Protein AF-0000000066215050 (afdb_homodimer)

Radius of gyration: 35.51 Å; Cα contacts (8 Å, |Δi|>4): 1648; chains: 2; bounding box: 61×111×78 Å

Sequence (846 aa):
MKIAFFNPQGNFDKKDSHLTEHPDFGGQLIYVKELAKAMGKMGNKVDIITRKIIDKKWPEFSGDFDYYPDAENVRIVRIAFGGDKFLNKERLWDFLGEYVKNIYRFYQKEGFPDFVTTHYGDGGIAGAMFKKLTHIPYSFTAHSLGAQKKDKFKNAKDAEERYRFSIRISAEKVAMKYASFIVTSTQQEKEEQYSHNEYIDVYPEIKDKIFVIPPGVNTNIFYPDDTDEYKFSKLPIIVSSRLDPKKNIEFVIESFNKYLKDGFELIIVLRKKPEEYTGYERQLIEKAKKAKGKFLVITSQKELAKLYNSAAKHRGIFALTSHYEPFGLAIIEAMACKLPVISTRNGGPVEILDNGKYGHLVSTHEEFKEAALKIKDNYEKLSEESYKRVMEKYTWERCAKEYLNLIEKENVILPEFFEKQMGMKIAFFNPQGNFDKKDSHLTEHPDFGGQLIYVKELAKAMGKMGNKVDIITRKIIDKKWPEFSGDFDYYPDAENVRIVRIAFGGDKFLNKERLWDFLGEYVKNIYRFYQKEGFPDFVTTHYGDGGIAGAMFKKLTHIPYSFTAHSLGAQKKDKFKNAKDAEERYRFSIRISAEKVAMKYASFIVTSTQQEKEEQYSHNEYIDVYPEIKDKIFVIPPGVNTNIFYPDDTDEYKFSKLPIIVSSRLDPKKNIEFVIESFNKYLKDGFELIIVLRKKPEEYTGYERQLIEKAKKAKGKFLVITSQKELAKLYNSAAKHRGIFALTSHYEPFGLAIIEAMACKLPVISTRNGGPVE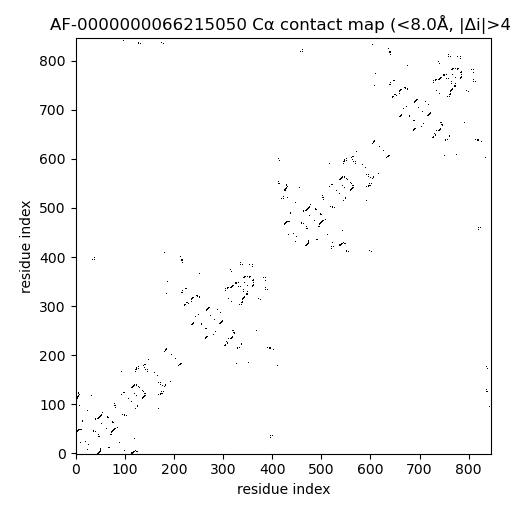ILDNGKYGHLVSTHEEFKEAALKIKDNYEKLSEESYKRVMEKYTWERCAKEYLNLIEKENVILPEFFEKQMG

Foldseek 3Di:
DEEEEQDALEQDAQVLPCAVVDPSRYPVNVQVVLLQQLLQVVPYQYEYEYAAADDPVCNRRNDQKHDHPNRPSYIYGHFYWPDHHDDDPQVCLVTLVVSLVRVVVVCVVVPDGQEYEAEALSRLLSQLVNCVVPVRAYEYERVDALVVVCVVCVVPPCCCVVRVSVSSLVSNLSSQQRHLAYEAQDPCCLPPVCCDPSNVVRCVRRNVRYDHQHAFADLVQAAADPFQPDDDPAQEEEEEDDLDVQQVVVQVLVLCLVAPVVHYAYEYEDQDDLVPDDDSSVVSVVSSVVSVHHYHHDNDSNVVSSVLNNSLVRLHEYEGEGPADAACNVQLSSLNNLHAYEYACHHNCCVLCVNAVLHHHDDHSVSVNVRSVVCVVVVVVSSVSSNVSNVVRHHSNSSSVVVVVSSVVVDDDDDPVVVVVVD/DEEEEQDALEQDAQVLPCAVVDPSRYPVNVQVVLLQQLLQVVPYQYEYEYAAADDPVCNRRNDQKHDHPNRPSYIYGHFYWPDHHDDDPQVCLVTLVVSLVRVVVVCVVVPDGQEYEAEALSRLLSQLVNCVVPVRAYEYERVDALLVVCVVCVPPPCCCVVRVSVSSLVSNLSSQQRHLAYEAQDPCCLPPVCCDPSNVVRCVRRNVRYDHQHAFADLVQAAADPFQPDDDPAQEEEEEDDLDVQQVVVQVLVLCLVAPVVHYAYEYEAQDDLVVDDDSSVVVVVSSVVSVHHYHHDNDSNVVNSVLNNSLVRLHEYEGEGPADAACNVQLSSLNNLHAYEYACHHNCCVLCVNAVLHHHDDHSVSVNVRSVVCVVVVNVSSVSSNVSNVVRHHSNSSSVVVVVSSVVVDDDDDPVVVVVVD

Structure (mmCIF, N/CA/C/O backbone):
data_AF-0000000066215050-model_v1
#
loop_
_entity.id
_entity.type
_entity.pdbx_description
1 polymer 'Probable sucrose-phosphate synthase'
#
loop_
_atom_site.group_PDB
_atom_site.id
_atom_site.type_symbol
_atom_site.label_atom_id
_atom_site.label_alt_id
_atom_site.label_comp_id
_atom_site.label_asym_id
_atom_site.label_entity_id
_atom_site.label_seq_id
_atom_site.pdbx_PDB_ins_code
_atom_site.Cartn_x
_atom_site.Cartn_y
_atom_site.Cartn_z
_atom_site.occupancy
_atom_site.B_iso_or_equiv
_atom_site.auth_seq_id
_atom_site.auth_comp_id
_atom_site.auth_asym_id
_atom_site.auth_atom_id
_atom_site.pdbx_PDB_model_num
ATOM 1 N N . MET A 1 1 ? -10.68 3.768 16.203 1 93.38 1 MET A N 1
ATOM 2 C CA . MET A 1 1 ? -9.305 3.324 15.977 1 93.38 1 MET A CA 1
ATOM 3 C C . MET A 1 1 ? -8.359 3.957 16.984 1 93.38 1 MET A C 1
ATOM 5 O O . MET A 1 1 ? -8.68 4.977 17.594 1 93.38 1 MET A O 1
ATOM 9 N N . LYS A 1 2 ? -7.266 3.398 17.328 1 96.62 2 LYS A N 1
ATOM 10 C CA . LYS A 1 2 ? -6.129 3.969 18.047 1 96.62 2 LYS A CA 1
ATOM 11 C C . LYS A 1 2 ? -5.066 4.484 17.078 1 96.62 2 LYS A C 1
ATOM 13 O O . LYS A 1 2 ? -4.566 3.732 16.25 1 96.62 2 LYS A O 1
ATOM 18 N N . ILE A 1 3 ? -4.738 5.758 17.141 1 98.38 3 ILE A N 1
ATOM 19 C CA . ILE A 1 3 ? -3.801 6.387 16.219 1 98.38 3 ILE A CA 1
ATOM 20 C C . ILE A 1 3 ? -2.654 7.02 17 1 98.38 3 ILE A C 1
ATOM 22 O O . ILE A 1 3 ? -2.881 7.727 17.984 1 98.38 3 ILE A O 1
ATOM 26 N N . ALA A 1 4 ? -1.43 6.758 16.656 1 98.75 4 ALA A N 1
ATOM 27 C CA . ALA A 1 4 ? -0.26 7.359 17.297 1 98.75 4 ALA A CA 1
ATOM 28 C C . ALA A 1 4 ? 0.351 8.438 16.406 1 98.75 4 ALA A C 1
ATOM 30 O O . ALA A 1 4 ? 0.521 8.242 15.203 1 98.75 4 ALA A O 1
ATOM 31 N N . PHE A 1 5 ? 0.612 9.586 16.984 1 98.69 5 PHE A N 1
ATOM 32 C CA . PHE A 1 5 ? 1.313 10.672 16.312 1 98.69 5 PHE A CA 1
ATOM 33 C C . PHE A 1 5 ? 2.787 10.688 16.703 1 98.69 5 PHE A C 1
ATOM 35 O O . PHE A 1 5 ? 3.129 11.023 17.828 1 98.69 5 PHE A O 1
ATOM 42 N N . PHE A 1 6 ? 3.648 10.344 15.781 1 98.69 6 PHE A N 1
ATOM 43 C CA . PHE A 1 6 ? 5.078 10.391 16.062 1 98.69 6 PHE A CA 1
ATOM 44 C C . PHE A 1 6 ? 5.629 11.789 15.812 1 98.69 6 PHE A C 1
ATOM 46 O O . PHE A 1 6 ? 5.66 12.258 14.672 1 98.69 6 PHE A O 1
ATOM 53 N N . ASN A 1 7 ? 6.008 12.422 16.812 1 96.81 7 ASN A N 1
ATOM 54 C CA . ASN A 1 7 ? 6.621 13.742 16.781 1 96.81 7 ASN A CA 1
ATOM 55 C C . ASN A 1 7 ? 7.727 13.867 17.828 1 96.81 7 ASN A C 1
ATOM 57 O O . ASN A 1 7 ? 7.586 14.602 18.797 1 96.81 7 ASN A O 1
ATOM 61 N N . PRO A 1 8 ? 8.898 13.312 17.562 1 96 8 PRO A N 1
ATOM 62 C CA . PRO A 1 8 ? 9.961 13.258 18.562 1 96 8 PRO A CA 1
ATOM 63 C C . PRO A 1 8 ? 10.445 14.641 18.984 1 96 8 PRO A C 1
ATOM 65 O O . PRO A 1 8 ? 10.922 14.812 20.109 1 96 8 PRO A O 1
ATOM 68 N N . GLN A 1 9 ? 10.352 15.609 18.141 1 88.81 9 GLN A N 1
ATOM 69 C CA . GLN A 1 9 ? 10.883 16.938 18.453 1 88.81 9 GLN A CA 1
ATOM 70 C C . GLN A 1 9 ? 9.797 17.828 19.047 1 88.81 9 GLN A C 1
ATOM 72 O O . GLN A 1 9 ? 10.055 19 19.344 1 88.81 9 GLN A O 1
ATOM 77 N N . GLY A 1 10 ? 8.672 17.281 19.297 1 80.62 10 GLY A N 1
ATOM 78 C CA . GLY A 1 10 ? 7.578 18.125 19.766 1 80.62 10 GLY A CA 1
ATOM 79 C C . GLY A 1 10 ? 7.496 18.234 21.266 1 80.62 10 GLY A C 1
ATOM 80 O O . GLY A 1 10 ? 7.637 17.219 21.969 1 80.62 10 GLY A O 1
ATOM 81 N N . ASN A 1 11 ? 7.488 19.406 21.797 1 85.12 11 ASN A N 1
ATOM 82 C CA . ASN A 1 11 ? 7.266 19.609 23.219 1 85.12 11 ASN A CA 1
ATOM 83 C C . ASN A 1 11 ? 5.824 20.016 23.516 1 85.12 11 ASN A C 1
ATOM 85 O O . ASN A 1 11 ? 5.477 21.203 23.438 1 85.12 11 ASN A O 1
ATOM 89 N N . PHE A 1 12 ? 5.051 19 23.812 1 91.25 12 PHE A N 1
ATOM 90 C CA . PHE A 1 12 ? 3.623 19.172 24.062 1 91.25 12 PHE A CA 1
ATOM 91 C C . PHE A 1 12 ? 3.326 19.156 25.562 1 91.25 12 PHE A C 1
ATOM 93 O O . PHE A 1 12 ? 3.918 18.391 26.312 1 91.25 12 PHE A O 1
ATOM 100 N N . ASP A 1 13 ? 2.457 20.031 26.016 1 91.5 13 ASP A N 1
ATOM 101 C CA . ASP A 1 13 ? 1.934 19.969 27.375 1 91.5 13 ASP A CA 1
ATOM 102 C C . ASP A 1 13 ? 0.547 20.594 27.453 1 91.5 13 ASP A C 1
ATOM 104 O O . ASP A 1 13 ? 0.124 21.312 26.547 1 91.5 13 ASP A O 1
ATOM 108 N N . LYS A 1 14 ? -0.17 20.359 28.5 1 91 14 LYS A N 1
ATOM 109 C CA . LYS A 1 14 ? -1.57 20.734 28.672 1 91 14 LYS A CA 1
ATOM 110 C C . LYS A 1 14 ? -1.746 22.25 28.594 1 91 14 LYS A C 1
ATOM 112 O O . LYS A 1 14 ? -2.812 22.734 28.219 1 91 14 LYS A O 1
ATOM 117 N N . LYS A 1 15 ? -0.665 22.984 28.828 1 85.81 15 LYS A N 1
ATOM 118 C CA . LYS A 1 15 ? -0.782 24.438 28.891 1 85.81 15 LYS A CA 1
ATOM 119 C C . LYS A 1 15 ? -0.188 25.094 27.641 1 85.81 15 LYS A C 1
ATOM 121 O O . LYS A 1 15 ? -0.146 26.328 27.547 1 85.81 15 LYS A O 1
ATOM 126 N N . ASP A 1 16 ? 0.314 24.266 26.719 1 82.94 16 ASP A N 1
ATOM 127 C CA . ASP A 1 16 ? 0.992 24.781 25.531 1 82.94 16 ASP A CA 1
ATOM 128 C C . ASP A 1 16 ? 2.164 25.672 25.906 1 82.94 16 ASP A C 1
ATOM 130 O O . ASP A 1 16 ? 2.305 26.781 25.375 1 82.94 16 ASP A O 1
ATOM 134 N N . SER A 1 17 ? 2.869 25.203 26.844 1 82.44 17 SER A N 1
ATOM 135 C CA . SER A 1 17 ? 3.986 25.984 27.359 1 82.44 17 SER A CA 1
ATOM 136 C C . SER A 1 17 ? 5.023 26.25 26.266 1 82.44 17 SER A C 1
ATOM 138 O O . SER A 1 17 ? 5.324 25.344 25.469 1 82.44 17 SER A O 1
ATOM 140 N N . HIS A 1 18 ? 5.477 27.453 26.078 1 75.25 18 HIS A N 1
ATOM 141 C CA . HIS A 1 18 ? 6.59 27.891 25.25 1 75.25 18 HIS A CA 1
ATOM 142 C C . HIS A 1 18 ? 6.219 27.859 23.766 1 75.25 18 HIS A C 1
ATOM 144 O O . HIS A 1 18 ? 7.094 27.891 22.906 1 75.25 18 HIS A O 1
ATOM 150 N N . LEU A 1 19 ? 4.973 27.703 23.531 1 72.12 19 LEU A N 1
ATOM 151 C CA . LEU A 1 19 ? 4.539 27.672 22.141 1 72.12 19 LEU A CA 1
ATOM 152 C C . LEU A 1 19 ? 4.922 28.969 21.422 1 72.12 19 LEU A C 1
ATOM 154 O O . LEU A 1 19 ? 4.688 30.062 21.938 1 72.12 19 LEU A O 1
ATOM 158 N N . THR A 1 20 ? 5.543 28.906 20.297 1 61.69 20 THR A N 1
ATOM 159 C CA . THR A 1 20 ? 5.969 29.984 19.406 1 61.69 20 THR A CA 1
ATOM 160 C C . THR A 1 20 ? 7.094 30.797 20.047 1 61.69 20 THR A C 1
ATOM 162 O O . THR A 1 20 ? 7.43 31.891 19.578 1 61.69 20 THR A O 1
ATOM 165 N N . GLU A 1 21 ? 7.559 30.297 21.203 1 63.91 21 GLU A N 1
ATOM 166 C CA . GLU A 1 21 ? 8.633 31.016 21.875 1 63.91 21 GLU A CA 1
ATOM 167 C C . GLU A 1 21 ? 10 30.406 21.547 1 63.91 21 GLU A C 1
ATOM 169 O O . GLU A 1 21 ? 11.031 31.016 21.812 1 63.91 21 GLU A O 1
ATOM 174 N N . HIS A 1 22 ? 9.891 29.234 21.031 1 64.19 22 HIS A N 1
ATOM 175 C CA . HIS A 1 22 ? 11.102 28.5 20.688 1 64.19 22 HIS A CA 1
ATOM 176 C C . HIS A 1 22 ? 11.062 28.047 19.234 1 64.19 22 HIS A C 1
ATOM 178 O O . HIS A 1 22 ? 10 27.672 18.719 1 64.19 22 HIS A O 1
ATOM 184 N N . PRO A 1 23 ? 12.164 28.172 18.609 1 62.16 23 PRO A N 1
ATOM 185 C CA . PRO A 1 23 ? 12.203 27.781 17.188 1 62.16 23 PRO A CA 1
ATOM 186 C C . PRO A 1 23 ? 11.688 26.359 16.969 1 62.16 23 PRO A C 1
ATOM 188 O O . PRO A 1 23 ? 11.156 26.062 15.891 1 62.16 23 PRO A O 1
ATOM 191 N N . ASP A 1 24 ? 11.852 25.562 17.984 1 65.5 24 ASP A N 1
ATOM 192 C CA . ASP A 1 24 ? 11.453 24.172 17.828 1 65.5 24 ASP A CA 1
ATOM 193 C C . ASP A 1 24 ? 9.984 23.969 18.219 1 65.5 24 ASP A C 1
ATOM 195 O O . ASP A 1 24 ? 9.453 22.859 18.109 1 65.5 24 ASP A O 1
ATOM 199 N N . PHE A 1 25 ? 9.336 25.062 18.688 1 65.31 25 PHE A N 1
ATOM 200 C CA . PHE A 1 25 ? 7.965 24.969 19.172 1 65.31 25 PHE A CA 1
ATOM 201 C C . PHE A 1 25 ? 7.027 25.781 18.281 1 65.31 25 PHE A C 1
ATOM 203 O O . PHE A 1 25 ? 6.211 26.562 18.797 1 65.31 25 PHE A O 1
ATOM 210 N N . GLY A 1 26 ? 7.176 25.562 16.969 1 67.44 26 GLY A N 1
ATOM 211 C CA . GLY A 1 26 ? 6.465 26.422 16.031 1 67.44 26 GLY A CA 1
ATOM 212 C C . GLY A 1 26 ? 5.113 25.875 15.625 1 67.44 26 GLY A C 1
ATOM 213 O O . GLY A 1 26 ? 4.438 25.219 16.422 1 67.44 26 GLY A O 1
ATOM 214 N N . GLY A 1 27 ? 4.621 26.234 14.477 1 73.19 27 GLY A N 1
ATOM 215 C CA . GLY A 1 27 ? 3.312 25.984 13.898 1 73.19 27 GLY A CA 1
ATOM 216 C C . GLY A 1 27 ? 2.994 24.5 13.758 1 73.19 27 GLY A C 1
ATOM 217 O O . GLY A 1 27 ? 1.829 24.109 13.812 1 73.19 27 GLY A O 1
ATOM 218 N N . GLN A 1 28 ? 4.086 23.719 13.734 1 80.94 28 GLN A N 1
ATOM 219 C CA . GLN A 1 28 ? 3.846 22.281 13.555 1 80.94 28 GLN A CA 1
ATOM 220 C C . GLN A 1 28 ? 3.219 21.672 14.805 1 80.94 28 GLN A C 1
ATOM 222 O O . GLN A 1 28 ? 2.402 20.75 14.711 1 80.94 28 GLN A O 1
ATOM 227 N N . LEU A 1 29 ? 3.535 22.188 15.977 1 86.88 29 LEU A N 1
ATOM 228 C CA . LEU A 1 29 ? 2.945 21.688 17.203 1 86.88 29 LEU A CA 1
ATOM 229 C C . LEU A 1 29 ? 1.451 21.984 17.266 1 86.88 29 LEU A C 1
ATOM 231 O O . LEU A 1 29 ? 0.666 21.156 17.734 1 86.88 29 LEU A O 1
ATOM 235 N N . ILE A 1 30 ? 1.147 23.141 16.75 1 84.38 30 ILE A N 1
ATOM 236 C CA . ILE A 1 30 ? -0.266 23.5 16.688 1 84.38 30 ILE A CA 1
ATOM 237 C C . ILE A 1 30 ? -0.99 22.547 15.734 1 84.38 30 ILE A C 1
ATOM 239 O O . ILE A 1 30 ? -2.07 22.047 16.047 1 84.38 30 ILE A O 1
ATOM 243 N N . TYR A 1 31 ? -0.348 22.297 14.641 1 90.94 31 TYR A N 1
ATOM 244 C CA . TYR A 1 31 ? -0.921 21.391 13.656 1 90.94 31 TYR A CA 1
ATOM 245 C C . TYR A 1 31 ? -1.188 20.016 14.273 1 90.94 31 TYR A C 1
ATOM 247 O O . TYR A 1 31 ? -2.307 19.5 14.203 1 90.94 31 TYR A O 1
ATOM 255 N N . VAL A 1 32 ? -0.197 19.453 14.906 1 94.94 32 VAL A N 1
ATOM 256 C CA . VAL A 1 32 ? -0.277 18.109 15.461 1 94.94 32 VAL A CA 1
ATOM 257 C C . VAL A 1 32 ? -1.329 18.062 16.562 1 94.94 32 VAL A C 1
ATOM 259 O O . VAL A 1 32 ? -2.18 17.172 16.594 1 94.94 32 VAL A O 1
ATOM 262 N N . LYS A 1 33 ? -1.292 19.078 17.406 1 93.38 33 LYS A N 1
ATOM 263 C CA . LYS A 1 33 ? -2.23 19.156 18.516 1 93.38 33 LYS A CA 1
ATOM 264 C C . LYS A 1 33 ? -3.67 19.234 18.016 1 93.38 33 LYS A C 1
ATOM 266 O O . LYS A 1 33 ? -4.527 18.469 18.438 1 93.38 33 LYS A O 1
ATOM 271 N N . GLU A 1 34 ? -3.867 20.125 17.109 1 93.69 34 GLU A N 1
ATOM 272 C CA . GLU A 1 34 ? -5.234 20.391 16.672 1 93.69 34 GLU A CA 1
ATOM 273 C C . GLU A 1 34 ? -5.781 19.234 15.844 1 93.69 34 GLU A C 1
ATOM 275 O O . GLU A 1 34 ? -6.961 18.891 15.938 1 93.69 34 GLU A O 1
ATOM 280 N N . LEU A 1 35 ? -4.93 18.656 15.062 1 96.56 35 LEU A N 1
ATOM 281 C CA . LEU A 1 35 ? -5.348 17.484 14.312 1 96.56 35 LEU A CA 1
ATOM 282 C C . LEU A 1 35 ? -5.699 16.328 15.25 1 96.56 35 LEU A C 1
ATOM 284 O O . LEU A 1 35 ? -6.73 15.68 15.078 1 96.56 35 LEU A O 1
ATOM 288 N N . ALA A 1 36 ? -4.852 16.109 16.25 1 97.81 36 ALA A N 1
ATOM 289 C CA . ALA A 1 36 ? -5.098 15.062 17.234 1 97.81 36 ALA A CA 1
ATOM 290 C C . ALA A 1 36 ? -6.426 15.289 17.953 1 97.81 36 ALA A C 1
ATOM 292 O O . ALA A 1 36 ? -7.227 14.359 18.094 1 97.81 36 ALA A O 1
ATOM 293 N N . LYS A 1 37 ? -6.629 16.516 18.328 1 96.69 37 LYS A N 1
ATOM 294 C CA . LYS A 1 37 ? -7.863 16.844 19.031 1 96.69 37 LYS A CA 1
ATOM 295 C C . LYS A 1 37 ? -9.086 16.609 18.141 1 96.69 37 LYS A C 1
ATOM 297 O O . LYS A 1 37 ? -10.094 16.062 18.609 1 96.69 37 LYS A O 1
ATOM 302 N N . ALA A 1 38 ? -9 17.047 16.922 1 97.31 38 ALA A N 1
ATOM 303 C CA . ALA A 1 38 ? -10.109 16.859 15.992 1 97.31 38 ALA A CA 1
ATOM 304 C C . ALA A 1 38 ? -10.414 15.383 15.781 1 97.31 38 ALA A C 1
ATOM 306 O O . ALA A 1 38 ? -11.578 14.977 15.781 1 97.31 38 ALA A O 1
ATOM 307 N N . MET A 1 39 ? -9.375 14.555 15.648 1 97.81 39 MET A N 1
ATOM 308 C CA . MET A 1 39 ? -9.57 13.109 15.492 1 97.81 39 MET A CA 1
ATOM 309 C C . MET A 1 39 ? -10.172 12.508 16.75 1 97.81 39 MET A C 1
ATOM 311 O O . MET A 1 39 ? -11.031 11.625 16.672 1 97.81 39 MET A O 1
ATOM 315 N N . GLY A 1 40 ? -9.688 13 17.891 1 98 40 GLY A N 1
ATOM 316 C CA . GLY A 1 40 ? -10.242 12.562 19.156 1 98 40 GLY A CA 1
ATOM 317 C C . GLY A 1 40 ? -11.727 12.844 19.297 1 98 40 GLY A C 1
ATOM 318 O O . GLY A 1 40 ? -12.484 12 19.766 1 98 40 GLY A O 1
ATOM 319 N N . LYS A 1 41 ? -12.125 13.969 18.875 1 96.19 41 LYS A N 1
ATOM 320 C CA . LYS A 1 41 ? -13.531 14.367 18.922 1 96.19 41 LYS A CA 1
ATOM 321 C C . LYS A 1 41 ? -14.391 13.469 18.047 1 96.19 41 LYS A C 1
ATOM 323 O O . LYS A 1 41 ? -15.594 13.312 18.297 1 96.19 41 LYS A O 1
ATOM 328 N N . MET A 1 42 ? -13.789 12.906 17.109 1 96.62 42 MET A N 1
ATOM 329 C CA . MET A 1 42 ? -14.508 12.031 16.203 1 96.62 42 MET A CA 1
ATOM 330 C C . MET A 1 42 ? -14.508 10.594 16.703 1 96.62 42 MET A C 1
ATOM 332 O O . MET A 1 42 ? -14.883 9.672 15.977 1 96.62 42 MET A O 1
ATOM 336 N N . GLY A 1 43 ? -13.953 10.359 17.844 1 96.75 43 GLY A N 1
ATOM 337 C CA . GLY A 1 43 ? -14.125 9.078 18.5 1 96.75 43 GLY A CA 1
ATOM 338 C C . GLY A 1 43 ? -12.875 8.219 18.469 1 96.75 43 GLY A C 1
ATOM 339 O O . GLY A 1 43 ? -12.891 7.078 18.938 1 96.75 43 GLY A O 1
ATOM 340 N N . ASN A 1 44 ? -11.773 8.711 17.938 1 97.62 44 ASN A N 1
ATOM 341 C CA . ASN A 1 44 ? -10.531 7.945 17.891 1 97.62 44 ASN A CA 1
ATOM 342 C C . ASN A 1 44 ? -9.68 8.18 19.141 1 97.62 44 ASN A C 1
ATOM 344 O O . ASN A 1 44 ? -9.711 9.266 19.719 1 97.62 44 ASN A O 1
ATOM 348 N N . LYS A 1 45 ? -9.016 7.172 19.578 1 98.12 45 LYS A N 1
ATOM 349 C CA . LYS A 1 45 ? -8 7.332 20.625 1 98.12 45 LYS A CA 1
ATOM 350 C C . LYS A 1 45 ? -6.656 7.734 20.031 1 98.12 45 LYS A C 1
ATOM 352 O O . LYS A 1 45 ? -6.109 7.027 19.188 1 98.12 45 LYS A O 1
ATOM 357 N N . VAL A 1 46 ? -6.172 8.883 20.5 1 98.56 46 VAL A N 1
ATOM 358 C CA . VAL A 1 46 ? -4.969 9.414 19.859 1 98.56 46 VAL A CA 1
ATOM 359 C C . VAL A 1 46 ? -3.855 9.555 20.906 1 98.56 46 VAL A C 1
ATOM 361 O O . VAL A 1 46 ? -4.07 10.109 21.984 1 98.56 46 VAL A O 1
ATOM 364 N N . ASP A 1 47 ? -2.654 9.016 20.656 1 98.69 47 ASP A N 1
ATOM 365 C CA . ASP A 1 47 ? -1.435 9.219 21.422 1 98.69 47 ASP A CA 1
ATOM 366 C C . ASP A 1 47 ? -0.463 10.133 20.688 1 98.69 47 ASP A C 1
ATOM 368 O O . ASP A 1 47 ? -0.019 9.812 19.578 1 98.69 47 ASP A O 1
ATOM 372 N N . ILE A 1 48 ? -0.179 11.273 21.234 1 98.44 48 ILE A N 1
ATOM 373 C CA . ILE A 1 48 ? 0.94 12.07 20.734 1 98.44 48 ILE A CA 1
ATOM 374 C C . ILE A 1 48 ? 2.234 11.602 21.406 1 98.44 48 ILE A C 1
ATOM 376 O O . ILE A 1 48 ? 2.432 11.805 22.609 1 98.44 48 ILE A O 1
ATOM 380 N N . ILE A 1 49 ? 3.104 10.992 20.641 1 98.5 49 ILE A N 1
ATOM 381 C CA . ILE A 1 49 ? 4.328 10.398 21.172 1 98.5 49 ILE A CA 1
ATOM 382 C C . ILE A 1 49 ? 5.496 11.367 20.969 1 98.5 49 ILE A C 1
ATOM 384 O O . ILE A 1 49 ? 5.895 11.633 19.828 1 98.5 49 ILE A O 1
ATOM 388 N N . THR A 1 50 ? 6.02 11.828 22.016 1 97 50 THR A N 1
ATOM 389 C CA . THR A 1 50 ? 7.094 12.82 21.984 1 97 50 THR A CA 1
ATOM 390 C C . THR A 1 50 ? 8.188 12.453 22.984 1 97 50 THR A C 1
ATOM 392 O O . THR A 1 50 ? 8.289 11.312 23.422 1 97 50 THR A O 1
ATOM 395 N N . ARG A 1 51 ? 9.117 13.43 23.266 1 96.38 51 ARG A N 1
ATOM 396 C CA . ARG A 1 51 ? 10.305 13.117 24.062 1 96.38 51 ARG A CA 1
ATOM 397 C C . ARG A 1 51 ? 10.109 13.555 25.516 1 96.38 51 ARG A C 1
ATOM 399 O O . ARG A 1 51 ? 9.594 14.641 25.781 1 96.38 51 ARG A O 1
ATOM 406 N N . LYS A 1 52 ? 10.531 12.695 26.359 1 96.81 52 LYS A N 1
ATOM 407 C CA . LYS A 1 52 ? 10.625 13.047 27.781 1 96.81 52 LYS A CA 1
ATOM 408 C C . LYS A 1 52 ? 11.867 13.891 28.047 1 96.81 52 LYS A C 1
ATOM 410 O O . LYS A 1 52 ? 12.969 13.539 27.625 1 96.81 52 LYS A O 1
ATOM 415 N N . ILE A 1 53 ? 11.656 14.969 28.688 1 95.12 53 ILE A N 1
ATOM 416 C CA . ILE A 1 53 ? 12.758 15.867 29.016 1 95.12 53 ILE A CA 1
ATOM 417 C C . ILE A 1 53 ? 12.789 16.125 30.531 1 95.12 53 ILE A C 1
ATOM 419 O O . ILE A 1 53 ? 11.797 16.562 31.109 1 95.12 53 ILE A O 1
ATOM 423 N N . ILE A 1 54 ? 13.859 15.719 31.141 1 95.94 54 ILE A N 1
ATOM 424 C CA . ILE A 1 54 ? 14.086 16.031 32.531 1 95.94 54 ILE A CA 1
ATOM 425 C C . ILE A 1 54 ? 15.164 17.109 32.656 1 95.94 54 ILE A C 1
ATOM 427 O O . ILE A 1 54 ? 16.359 16.812 32.688 1 95.94 54 ILE A O 1
ATOM 431 N N . ASP A 1 55 ? 14.68 18.297 32.594 1 92.56 55 ASP A N 1
ATOM 432 C CA . ASP A 1 55 ? 15.5 19.5 32.594 1 92.56 55 ASP A CA 1
ATOM 433 C C . ASP A 1 55 ? 14.867 20.609 33.438 1 92.56 55 ASP A C 1
ATOM 435 O O . ASP A 1 55 ? 13.672 20.859 33.344 1 92.56 55 ASP A O 1
ATOM 439 N N . LYS A 1 56 ? 15.641 21.281 34.344 1 92.31 56 LYS A N 1
ATOM 440 C CA . LYS A 1 56 ? 15.141 22.328 35.219 1 92.31 56 LYS A CA 1
ATOM 441 C C . LYS A 1 56 ? 14.531 23.484 34.438 1 92.31 56 LYS A C 1
ATOM 443 O O . LYS A 1 56 ? 13.609 24.156 34.906 1 92.31 56 LYS A O 1
ATOM 448 N N . LYS A 1 57 ? 14.984 23.641 33.25 1 89.88 57 LYS A N 1
ATOM 449 C CA . LYS A 1 57 ? 14.516 24.734 32.438 1 89.88 57 LYS A CA 1
ATOM 450 C C . LYS A 1 57 ? 13.18 24.391 31.766 1 89.88 57 LYS A C 1
ATOM 452 O O . LYS A 1 57 ? 12.453 25.281 31.312 1 89.88 57 LYS A O 1
ATOM 457 N N . TRP A 1 58 ? 12.844 23.094 31.703 1 90.94 58 TRP A N 1
ATOM 458 C CA . TRP A 1 58 ? 11.648 22.625 31.016 1 90.94 58 TRP A CA 1
ATOM 459 C C . TRP A 1 58 ? 10.891 21.609 31.859 1 90.94 58 TRP A C 1
ATOM 461 O O . TRP A 1 58 ? 10.672 20.469 31.422 1 90.94 58 TRP A O 1
ATOM 471 N N . PRO A 1 59 ? 10.477 22.016 32.969 1 92.88 59 PRO A N 1
ATOM 472 C CA . PRO A 1 59 ? 9.867 21.062 33.875 1 92.88 59 PRO A CA 1
ATOM 473 C C . PRO A 1 59 ? 8.555 20.484 33.375 1 92.88 59 PRO A C 1
ATOM 475 O O . PRO A 1 59 ? 8.164 19.375 33.75 1 92.88 59 PRO A O 1
ATOM 478 N N . GLU A 1 60 ? 7.859 21.156 32.469 1 92.94 60 GLU A N 1
ATOM 479 C CA . GLU A 1 60 ? 6.539 20.766 31.984 1 92.94 60 GLU A CA 1
ATOM 480 C C . GLU A 1 60 ? 6.617 19.5 31.141 1 92.94 60 GLU A C 1
ATOM 482 O O . GLU A 1 60 ? 5.598 18.844 30.891 1 92.94 60 GLU A O 1
ATOM 487 N N . PHE A 1 61 ? 7.832 19.094 30.766 1 94.12 61 PHE A N 1
ATOM 488 C CA . PHE A 1 61 ? 7.965 18 29.812 1 94.12 61 PHE A CA 1
ATOM 489 C C . PHE A 1 61 ? 8.523 16.75 30.5 1 94.12 61 PHE A C 1
ATOM 491 O O . PHE A 1 61 ? 8.906 15.789 29.844 1 94.12 61 PHE A O 1
ATOM 498 N N . SER A 1 62 ? 8.547 16.703 31.844 1 94.94 62 SER A N 1
ATOM 499 C CA . SER A 1 62 ? 9.242 15.656 32.594 1 94.94 62 SER A CA 1
ATOM 500 C C . SER A 1 62 ? 8.328 14.469 32.844 1 94.94 62 SER A C 1
ATOM 502 O O . SER A 1 62 ? 8.797 13.352 33.062 1 94.94 62 SER A O 1
ATOM 504 N N . GLY A 1 63 ? 7.016 14.672 32.812 1 95.5 63 GLY A N 1
ATOM 505 C CA . GLY A 1 63 ? 6.086 13.586 33.094 1 95.5 63 GLY A CA 1
ATOM 506 C C . GLY A 1 63 ? 5.949 12.609 31.953 1 95.5 63 GLY A C 1
ATOM 507 O O . GLY A 1 63 ? 6.062 12.984 30.781 1 95.5 63 GLY A O 1
ATOM 508 N N . ASP A 1 64 ? 5.586 11.414 32.281 1 96.88 64 ASP A N 1
ATOM 509 C CA . ASP A 1 64 ? 5.43 10.383 31.266 1 96.88 64 ASP A CA 1
ATOM 510 C C . ASP A 1 64 ? 4.195 10.641 30.391 1 96.88 64 ASP A C 1
ATOM 512 O O . ASP A 1 64 ? 4.191 10.336 29.203 1 96.88 64 ASP A O 1
ATOM 516 N N . PHE A 1 65 ? 3.215 11.133 31.078 1 97.44 65 PHE A N 1
ATOM 517 C CA . PHE A 1 65 ? 1.944 11.367 30.391 1 97.44 65 PHE A CA 1
ATOM 518 C C . PHE A 1 65 ? 1.45 12.789 30.641 1 97.44 65 PHE A C 1
ATOM 520 O O . PHE A 1 65 ? 1.831 13.414 31.625 1 97.44 65 PHE A O 1
ATOM 527 N N . ASP A 1 66 ? 0.758 13.32 29.688 1 96.69 66 ASP A N 1
ATOM 528 C CA . ASP A 1 66 ? 0.028 14.578 29.812 1 96.69 66 ASP A CA 1
ATOM 529 C C . ASP A 1 66 ? -1.237 14.562 28.953 1 96.69 66 ASP A C 1
ATOM 531 O O . ASP A 1 66 ? -1.513 13.57 28.266 1 96.69 66 ASP A O 1
ATOM 535 N N . TYR A 1 67 ? -2.107 15.516 29.109 1 95.38 67 TYR A N 1
ATOM 536 C CA . TYR A 1 67 ? -3.383 15.531 28.406 1 95.38 67 TYR A CA 1
ATOM 537 C C . TYR A 1 67 ? -3.848 16.969 28.156 1 95.38 67 TYR A C 1
ATOM 539 O O . TYR A 1 67 ? -3.326 17.906 28.75 1 95.38 67 TYR A O 1
ATOM 547 N N . TYR A 1 68 ? -4.719 17.078 27.234 1 93.19 68 TYR A N 1
ATOM 548 C CA . TYR A 1 68 ? -5.445 18.328 27.047 1 93.19 68 TYR A CA 1
ATOM 549 C C . TYR A 1 68 ? -6.828 18.266 27.688 1 93.19 68 TYR A C 1
ATOM 551 O O . TYR A 1 68 ? -7.594 17.328 27.438 1 93.19 68 TYR A O 1
ATOM 559 N N . PRO A 1 69 ? -7.188 19.219 28.484 1 91.62 69 PRO A N 1
ATOM 560 C CA . PRO A 1 69 ? -8.453 19.156 29.219 1 91.62 69 PRO A CA 1
ATOM 561 C C . PRO A 1 69 ? -9.664 19.062 28.297 1 91.62 69 PRO A C 1
ATOM 563 O O . PRO A 1 69 ? -10.688 18.484 28.672 1 91.62 69 PRO A O 1
ATOM 566 N N . ASP A 1 70 ? -9.594 19.547 27.125 1 90.81 70 ASP A N 1
ATOM 567 C CA . ASP A 1 70 ? -10.742 19.609 26.219 1 90.81 70 ASP A CA 1
ATOM 568 C C . ASP A 1 70 ? -10.703 18.484 25.203 1 90.81 70 ASP A C 1
ATOM 570 O O . ASP A 1 70 ? -11.422 18.516 24.203 1 90.81 70 ASP A O 1
ATOM 574 N N . ALA A 1 71 ? -9.867 17.484 25.438 1 94.69 71 ALA A N 1
ATOM 575 C CA . ALA A 1 71 ? -9.711 16.375 24.484 1 94.69 71 ALA A CA 1
ATOM 576 C C . ALA A 1 71 ? -9.484 15.062 25.219 1 94.69 71 ALA A C 1
ATOM 578 O O . ALA A 1 71 ? -8.352 14.586 25.328 1 94.69 71 ALA A O 1
ATOM 579 N N . GLU A 1 72 ? -10.484 14.422 25.609 1 94.75 72 GLU A N 1
ATOM 580 C CA . GLU A 1 72 ? -10.414 13.266 26.484 1 94.75 72 GLU A CA 1
ATOM 581 C C . GLU A 1 72 ? -9.805 12.062 25.781 1 94.75 72 GLU A C 1
ATOM 583 O O . GLU A 1 72 ? -9.227 11.18 26.406 1 94.75 72 GLU A O 1
ATOM 588 N N . ASN A 1 73 ? -9.945 12.023 24.484 1 97.69 73 ASN A N 1
ATOM 589 C CA . ASN A 1 73 ? -9.469 10.875 23.719 1 97.69 73 ASN A CA 1
ATOM 590 C C . ASN A 1 73 ? -8.031 11.062 23.25 1 97.69 73 ASN A C 1
ATOM 592 O O . ASN A 1 73 ? -7.496 10.227 22.516 1 97.69 73 ASN A O 1
ATOM 596 N N . VAL A 1 74 ? -7.383 12.203 23.734 1 98.12 74 VAL A N 1
ATOM 597 C CA . VAL A 1 74 ? -6.023 12.508 23.297 1 98.12 74 VAL A CA 1
ATOM 598 C C . VAL A 1 74 ? -5.09 12.5 24.516 1 98.12 74 VAL A C 1
ATOM 600 O O . VAL A 1 74 ? -5.363 13.148 25.516 1 98.12 74 VAL A O 1
ATOM 603 N N . ARG A 1 75 ? -4.027 11.797 24.453 1 97.12 75 ARG A N 1
ATOM 604 C CA . ARG A 1 75 ? -3.027 11.914 25.516 1 97.12 75 ARG A CA 1
ATOM 605 C C . ARG A 1 75 ? -1.635 12.117 24.922 1 97.12 75 ARG A C 1
ATOM 607 O O . ARG A 1 75 ? -1.389 11.781 23.766 1 97.12 75 ARG A O 1
ATOM 614 N N . ILE A 1 76 ? -0.83 12.742 25.688 1 97.88 76 ILE A N 1
ATOM 615 C CA . ILE A 1 76 ? 0.58 12.961 25.375 1 97.88 76 ILE A CA 1
ATOM 616 C C . ILE A 1 76 ? 1.431 11.906 26.078 1 97.88 76 ILE A C 1
ATOM 618 O O . ILE A 1 76 ? 1.342 11.734 27.297 1 97.88 76 ILE A O 1
ATOM 622 N N . VAL A 1 77 ? 2.148 11.156 25.297 1 98.31 77 VAL A N 1
ATOM 623 C CA . VAL A 1 77 ? 3.033 10.117 25.812 1 98.31 77 VAL A CA 1
ATOM 624 C C . VAL A 1 77 ? 4.488 10.523 25.594 1 98.31 77 VAL A C 1
ATOM 626 O O . VAL A 1 77 ? 4.922 10.719 24.469 1 98.31 77 VAL A O 1
ATOM 629 N N . ARG A 1 78 ? 5.234 10.648 26.672 1 98 78 ARG A N 1
ATOM 630 C CA . ARG A 1 78 ? 6.629 11.055 26.562 1 98 78 ARG A CA 1
ATOM 631 C C . ARG A 1 78 ? 7.566 9.867 26.734 1 98 78 ARG A C 1
ATOM 633 O O . ARG A 1 78 ? 7.555 9.203 27.766 1 98 78 ARG A O 1
ATOM 640 N N . ILE A 1 79 ? 8.336 9.594 25.672 1 97.81 79 ILE A N 1
ATOM 641 C CA . ILE A 1 79 ? 9.273 8.477 25.609 1 97.81 79 ILE A CA 1
ATOM 642 C C . ILE A 1 79 ? 10.688 8.977 25.875 1 97.81 79 ILE A C 1
ATOM 644 O O . ILE A 1 79 ? 11.125 9.969 25.297 1 97.81 79 ILE A O 1
ATOM 648 N N . ALA A 1 80 ? 11.422 8.328 26.75 1 96.69 80 ALA A N 1
ATOM 649 C CA . ALA A 1 80 ? 12.805 8.695 27.031 1 96.69 80 ALA A CA 1
ATOM 650 C C . ALA A 1 80 ? 13.734 8.188 25.922 1 96.69 80 ALA A C 1
ATOM 652 O O . ALA A 1 80 ? 13.719 7.008 25.578 1 96.69 80 ALA A O 1
ATOM 653 N N . PHE A 1 81 ? 14.484 9.055 25.438 1 96.75 81 PHE A N 1
ATOM 654 C CA . PHE A 1 81 ? 15.555 8.695 24.5 1 96.75 81 PHE A CA 1
ATOM 655 C C . PHE A 1 81 ? 16.547 9.844 24.375 1 96.75 81 PHE A C 1
ATOM 657 O O . PHE A 1 81 ? 16.219 11 24.625 1 96.75 81 PHE A O 1
ATOM 664 N N . GLY A 1 82 ? 17.781 9.594 24.062 1 95.38 82 GLY A N 1
ATOM 665 C CA . GLY A 1 82 ? 18.812 10.594 23.828 1 95.38 82 GLY A CA 1
ATOM 666 C C . GLY A 1 82 ? 19.25 11.312 25.094 1 95.38 82 GLY A C 1
ATOM 667 O O . GLY A 1 82 ? 19.75 12.438 25.031 1 95.38 82 GLY A O 1
ATOM 668 N N . GLY A 1 83 ? 18.922 10.82 26.234 1 94.69 83 GLY A N 1
ATOM 669 C CA . GLY A 1 83 ? 19.281 11.445 27.484 1 94.69 83 GLY A CA 1
ATOM 670 C C . GLY A 1 83 ? 18.156 12.266 28.094 1 94.69 83 GLY A C 1
ATOM 671 O O . GLY A 1 83 ? 17.078 12.375 27.516 1 94.69 83 GLY A O 1
ATOM 672 N N . ASP A 1 84 ? 18.391 12.938 29.203 1 94.5 84 ASP A N 1
ATOM 673 C CA . ASP A 1 84 ? 17.359 13.594 30 1 94.5 84 ASP A CA 1
ATOM 674 C C . ASP A 1 84 ? 17.172 15.039 29.562 1 94.5 84 ASP A C 1
ATOM 676 O O . ASP A 1 84 ? 16.031 15.523 29.469 1 94.5 84 ASP A O 1
ATOM 680 N N . LYS A 1 85 ? 18.234 15.633 29.172 1 94.12 85 LYS A N 1
ATOM 681 C CA . LYS A 1 85 ? 18.203 17.078 28.953 1 94.12 85 LYS A CA 1
ATOM 682 C C . LYS A 1 85 ? 17.656 17.422 27.578 1 94.12 85 LYS A C 1
ATOM 684 O O . LYS A 1 85 ? 17.562 16.562 26.703 1 94.12 85 LYS A O 1
ATOM 689 N N . PHE A 1 86 ? 17.281 18.609 27.438 1 91.56 86 PHE A N 1
ATOM 690 C CA . PHE A 1 86 ? 16.781 19.109 26.172 1 91.56 86 PHE A CA 1
ATOM 691 C C . PHE A 1 86 ? 17.812 18.922 25.062 1 91.56 86 PHE A C 1
ATOM 693 O O . PHE A 1 86 ? 19.016 19.109 25.297 1 91.56 86 PHE A O 1
ATOM 700 N N . LEU A 1 87 ? 17.391 18.484 23.875 1 90.31 87 LEU A N 1
ATOM 701 C CA . LEU A 1 87 ? 18.188 18.359 22.656 1 90.31 87 LEU A CA 1
ATOM 702 C C . LEU A 1 87 ? 17.547 19.125 21.5 1 90.31 87 LEU A C 1
ATOM 704 O O . LEU A 1 87 ? 16.328 19.062 21.312 1 90.31 87 LEU A O 1
ATOM 708 N N . ASN A 1 88 ? 18.406 19.844 20.844 1 86.94 88 ASN A N 1
ATOM 709 C CA . ASN A 1 88 ? 17.922 20.438 19.594 1 86.94 88 ASN A CA 1
ATOM 710 C C . ASN A 1 88 ? 17.5 19.359 18.594 1 86.94 88 ASN A C 1
ATOM 712 O O . ASN A 1 88 ? 18.016 18.25 18.625 1 86.94 88 ASN A O 1
ATOM 716 N N . LYS A 1 89 ? 16.641 19.703 17.688 1 87.81 89 LYS A N 1
ATOM 717 C CA . LYS A 1 89 ? 16.047 18.734 16.766 1 87.81 89 LYS A CA 1
ATOM 718 C C . LYS A 1 89 ? 17.125 18.062 15.914 1 87.81 89 LYS A C 1
ATOM 720 O O . LYS A 1 89 ? 17.016 16.875 15.586 1 87.81 89 LYS A O 1
ATOM 725 N N . GLU A 1 90 ? 18.219 18.766 15.57 1 89.69 90 GLU A N 1
ATOM 726 C CA . GLU A 1 90 ? 19.266 18.25 14.703 1 89.69 90 GLU A CA 1
ATOM 727 C C . GLU A 1 90 ? 20.062 17.156 15.398 1 89.69 90 GLU A C 1
ATOM 729 O O . GLU A 1 90 ? 20.75 16.359 14.742 1 89.69 90 GLU A O 1
ATOM 734 N N . ARG A 1 91 ? 19.969 17.125 16.688 1 91.75 91 ARG A N 1
ATOM 735 C CA . ARG A 1 91 ? 20.734 16.141 17.453 1 91.75 91 ARG A CA 1
ATOM 736 C C . ARG A 1 91 ? 19.906 14.875 17.672 1 91.75 91 ARG A C 1
ATOM 738 O O . ARG A 1 91 ? 20.438 13.828 18.047 1 91.75 91 ARG A O 1
ATOM 745 N N . LEU A 1 92 ? 18.672 14.938 17.422 1 94.88 92 LEU A N 1
ATOM 746 C CA . LEU A 1 92 ? 17.766 13.828 17.719 1 94.88 92 LEU A CA 1
ATOM 747 C C . LEU A 1 92 ? 18 12.672 16.75 1 94.88 92 LEU A C 1
ATOM 749 O O . LEU A 1 92 ? 17.703 11.516 17.062 1 94.88 92 LEU A O 1
ATOM 753 N N . TRP A 1 93 ? 18.609 12.984 15.57 1 96.56 93 TRP A N 1
ATOM 754 C CA . TRP A 1 93 ? 18.812 11.977 14.531 1 96.56 93 TRP A CA 1
ATOM 755 C C . TRP A 1 93 ? 19.578 10.781 15.094 1 96.56 93 TRP A C 1
ATOM 757 O O . TRP A 1 93 ? 19.328 9.641 14.688 1 96.56 93 TRP A O 1
ATOM 767 N N . ASP A 1 94 ? 20.438 11.023 16.016 1 96.69 94 ASP A N 1
ATOM 768 C CA . ASP A 1 94 ? 21.359 10.016 16.531 1 96.69 94 ASP A CA 1
ATOM 769 C C . ASP A 1 94 ? 20.641 9.031 17.453 1 96.69 94 ASP A C 1
ATOM 771 O O . ASP A 1 94 ? 21.172 7.969 17.781 1 96.69 94 ASP A O 1
ATOM 775 N N . PHE A 1 95 ? 19.391 9.359 17.797 1 97.69 95 PHE A N 1
ATOM 776 C CA . PHE A 1 95 ? 18.781 8.602 18.875 1 97.69 95 PHE A CA 1
ATOM 777 C C . PHE A 1 95 ? 17.391 8.094 18.484 1 97.69 95 PHE A C 1
ATOM 779 O O . PHE A 1 95 ? 16.641 7.594 19.312 1 97.69 95 PHE A O 1
ATOM 786 N N . LEU A 1 96 ? 17.016 8.211 17.234 1 98.12 96 LEU A N 1
ATOM 787 C CA . LEU A 1 96 ? 15.664 7.871 16.812 1 98.12 96 LEU A CA 1
ATOM 788 C C . LEU A 1 96 ? 15.445 6.363 16.859 1 98.12 96 LEU A C 1
ATOM 790 O O . LEU A 1 96 ? 14.312 5.902 17.031 1 98.12 96 LEU A O 1
ATOM 794 N N . GLY A 1 97 ? 16.547 5.547 16.688 1 98.12 97 GLY A N 1
ATOM 795 C CA . GLY A 1 97 ? 16.422 4.117 16.922 1 98.12 97 GLY A CA 1
ATOM 796 C C . GLY A 1 97 ? 15.953 3.785 18.328 1 98.12 97 GLY A C 1
ATOM 797 O O . GLY A 1 97 ? 15.078 2.932 18.516 1 98.12 97 GLY A O 1
ATOM 798 N N . GLU A 1 98 ? 16.547 4.477 19.297 1 97.69 98 GLU A N 1
ATOM 799 C CA . GLU A 1 98 ? 16.141 4.316 20.688 1 97.69 98 GLU A CA 1
ATOM 800 C C . GLU A 1 98 ? 14.703 4.758 20.906 1 97.69 98 GLU A C 1
ATOM 802 O O . GLU A 1 98 ? 13.938 4.094 21.609 1 97.69 98 GLU A O 1
ATOM 807 N N . TYR A 1 99 ? 14.336 5.832 20.344 1 98.12 99 TYR A N 1
ATOM 808 C CA . TYR A 1 99 ? 12.969 6.344 20.375 1 98.12 99 TYR A CA 1
ATOM 809 C C . TYR A 1 99 ? 11.977 5.277 19.922 1 98.12 99 TYR A C 1
ATOM 811 O O . TYR A 1 99 ? 11.031 4.961 20.656 1 98.12 99 TYR A O 1
ATOM 819 N N . VAL A 1 100 ? 12.234 4.621 18.766 1 98.69 100 VAL A N 1
ATOM 820 C CA . VAL A 1 100 ? 11.328 3.654 18.156 1 98.69 100 VAL A CA 1
ATOM 821 C C . VAL A 1 100 ? 11.281 2.385 19 1 98.69 100 VAL A C 1
ATOM 823 O O . VAL A 1 100 ? 10.203 1.831 19.234 1 98.69 100 VAL A O 1
ATOM 826 N N . LYS A 1 101 ? 12.461 1.909 19.5 1 98 101 LYS A N 1
ATOM 827 C CA . LYS A 1 101 ? 12.492 0.721 20.344 1 98 101 LYS A CA 1
ATOM 828 C C . LYS A 1 101 ? 11.68 0.93 21.625 1 98 101 LYS A C 1
ATOM 830 O O . LYS A 1 101 ? 10.953 0.033 22.047 1 98 101 LYS A O 1
ATOM 835 N N . ASN A 1 102 ? 11.805 2.125 22.188 1 98.38 102 ASN A N 1
ATOM 836 C CA . ASN A 1 102 ? 11.07 2.418 23.406 1 98.38 102 ASN A CA 1
ATOM 837 C C . ASN A 1 102 ? 9.578 2.568 23.156 1 98.38 102 ASN A C 1
ATOM 839 O O . ASN A 1 102 ? 8.758 2.209 24 1 98.38 102 ASN A O 1
ATOM 843 N N . ILE A 1 103 ? 9.172 3.109 22.016 1 98.56 103 ILE A N 1
ATOM 844 C CA . ILE A 1 103 ? 7.766 3.154 21.625 1 98.56 103 ILE A CA 1
ATOM 845 C C . ILE A 1 103 ? 7.227 1.733 21.5 1 98.56 103 ILE A C 1
ATOM 847 O O . ILE A 1 103 ? 6.121 1.436 21.953 1 98.56 103 ILE A O 1
ATOM 851 N N . TYR A 1 104 ? 8.039 0.883 20.812 1 97.75 104 TYR A N 1
ATOM 852 C CA . TYR A 1 104 ? 7.648 -0.511 20.641 1 97.75 104 TYR A CA 1
ATOM 853 C C . TYR A 1 104 ? 7.375 -1.18 21.984 1 97.75 104 TYR A C 1
ATOM 855 O O . TYR A 1 104 ? 6.344 -1.831 22.156 1 97.75 104 TYR A O 1
ATOM 863 N N . ARG A 1 105 ? 8.281 -0.993 22.938 1 97.25 105 ARG A N 1
ATOM 864 C CA . ARG A 1 105 ? 8.125 -1.567 24.266 1 97.25 105 ARG A CA 1
ATOM 865 C C . ARG A 1 105 ? 6.891 -1 24.969 1 97.25 105 ARG A C 1
ATOM 867 O O . ARG A 1 105 ? 6.164 -1.729 25.656 1 97.25 105 ARG A O 1
ATOM 874 N N . PHE A 1 106 ? 6.656 0.244 24.828 1 97.88 106 PHE A N 1
ATOM 875 C CA . PHE A 1 106 ? 5.492 0.899 25.406 1 97.88 106 PHE A CA 1
ATOM 876 C C . PHE A 1 106 ? 4.203 0.257 24.906 1 97.88 106 PHE A C 1
ATOM 878 O O . PHE A 1 106 ? 3.338 -0.113 25.719 1 97.88 106 PHE A O 1
ATOM 885 N N . TYR A 1 107 ? 4.113 0.044 23.578 1 97 107 TYR A N 1
ATOM 886 C CA . TYR A 1 107 ? 2.873 -0.456 23 1 97 107 TYR A CA 1
ATOM 887 C C . TYR A 1 107 ? 2.748 -1.962 23.188 1 97 107 TYR A C 1
ATOM 889 O O . TYR A 1 107 ? 1.646 -2.514 23.125 1 97 107 TYR A O 1
ATOM 897 N N . GLN A 1 108 ? 3.906 -2.67 23.344 1 94.06 108 GLN A N 1
ATOM 898 C CA . GLN A 1 108 ? 3.82 -4.074 23.734 1 94.06 108 GLN A CA 1
ATOM 899 C C . GLN A 1 108 ? 2.971 -4.242 25 1 94.06 108 GLN A C 1
ATOM 901 O O . GLN A 1 108 ? 2.266 -5.242 25.141 1 94.06 108 GLN A O 1
ATOM 906 N N . LYS A 1 109 ? 3.035 -3.197 25.844 1 94.5 109 LYS A N 1
ATOM 907 C CA . LYS A 1 109 ? 2.314 -3.24 27.125 1 94.5 109 LYS A CA 1
ATOM 908 C C . LYS A 1 109 ? 0.923 -2.631 26.984 1 94.5 109 LYS A C 1
ATOM 910 O O . LYS A 1 109 ? -0.042 -3.139 27.562 1 94.5 109 LYS A O 1
ATOM 915 N N . GLU A 1 110 ? 0.801 -1.619 26.203 1 95 110 GLU A N 1
ATOM 916 C CA . GLU A 1 110 ? -0.419 -0.817 26.188 1 95 110 GLU A CA 1
ATOM 917 C C . GLU A 1 110 ? -1.312 -1.187 25 1 95 110 GLU A C 1
ATOM 919 O O . GLU A 1 110 ? -2.465 -0.757 24.938 1 95 110 GLU A O 1
ATOM 924 N N . GLY A 1 111 ? -0.832 -2.012 24.047 1 93.44 111 GLY A N 1
ATOM 925 C CA . GLY A 1 111 ? -1.549 -2.285 22.812 1 93.44 111 GLY A CA 1
ATOM 926 C C . GLY A 1 111 ? -1.122 -1.389 21.672 1 93.44 111 GLY A C 1
ATOM 927 O O . GLY A 1 111 ? -1.075 -0.166 21.812 1 93.44 111 GLY A O 1
ATOM 928 N N . PHE A 1 112 ? -0.822 -1.961 20.562 1 95.62 112 PHE A N 1
ATOM 929 C CA . PHE A 1 112 ? -0.304 -1.256 19.406 1 95.62 112 PHE A CA 1
ATOM 930 C C . PHE A 1 112 ? -1.391 -0.403 18.766 1 95.62 112 PHE A C 1
ATOM 932 O O . PHE A 1 112 ? -2.576 -0.733 18.844 1 95.62 112 PHE A O 1
ATOM 939 N N . PRO A 1 113 ? -1.004 0.732 18.172 1 96.94 113 PRO A N 1
ATOM 940 C CA . PRO A 1 113 ? -1.969 1.526 17.406 1 96.94 113 PRO A CA 1
ATOM 941 C C . PRO A 1 113 ? -2.355 0.871 16.078 1 96.94 113 PRO A C 1
ATOM 943 O O . PRO A 1 113 ? -1.638 -0.001 15.586 1 96.94 113 PRO A O 1
ATOM 946 N N . ASP A 1 114 ? -3.49 1.28 15.562 1 94.44 114 ASP A N 1
ATOM 947 C CA . ASP A 1 114 ? -3.947 0.798 14.266 1 94.44 114 ASP A CA 1
ATOM 948 C C . ASP A 1 114 ? -3.225 1.518 13.125 1 94.44 114 ASP A C 1
ATOM 950 O O . ASP A 1 114 ? -3.092 0.975 12.023 1 94.44 114 ASP A O 1
ATOM 954 N N . PHE A 1 115 ? -2.789 2.666 13.367 1 97.19 115 PHE A N 1
ATOM 955 C CA . PHE A 1 115 ? -2.162 3.521 12.367 1 97.19 115 PHE A CA 1
ATOM 956 C C . PHE A 1 115 ? -1.258 4.555 13.031 1 97.19 115 PHE A C 1
ATOM 958 O O . PHE A 1 115 ? -1.491 4.949 14.172 1 97.19 115 PHE A O 1
ATOM 965 N N . VAL A 1 116 ? -0.235 4.98 12.328 1 98.44 116 VAL A N 1
ATOM 966 C CA . VAL A 1 116 ? 0.679 6.004 12.828 1 98.44 116 VAL A CA 1
ATOM 967 C C . VAL A 1 116 ? 0.682 7.203 11.883 1 98.44 116 VAL A C 1
ATOM 969 O O . VAL A 1 116 ? 0.712 7.035 10.664 1 98.44 116 VAL A O 1
ATOM 972 N N . THR A 1 117 ? 0.541 8.398 12.406 1 98.56 117 THR A N 1
ATOM 973 C CA . THR A 1 117 ? 0.875 9.602 11.648 1 98.56 117 THR A CA 1
ATOM 974 C C . THR A 1 117 ? 2.258 10.117 12.039 1 98.56 117 THR A C 1
ATOM 976 O O . THR A 1 117 ? 2.646 10.047 13.203 1 98.56 117 THR A O 1
ATOM 979 N N . THR A 1 118 ? 2.982 10.578 11.109 1 98.56 118 THR A N 1
ATOM 980 C CA . THR A 1 118 ? 4.336 11.039 11.398 1 98.56 118 THR A CA 1
ATOM 981 C C . THR A 1 118 ? 4.527 12.477 10.93 1 98.56 118 THR A C 1
ATOM 983 O O . THR A 1 118 ? 3.971 12.891 9.914 1 98.56 118 THR A O 1
ATOM 986 N N . HIS A 1 119 ? 5.262 13.188 11.703 1 96.62 119 HIS A N 1
ATOM 987 C CA . HIS A 1 119 ? 5.434 14.617 11.477 1 96.62 119 HIS A CA 1
ATOM 988 C C . HIS A 1 119 ? 6.906 15 11.484 1 96.62 119 HIS A C 1
ATOM 990 O O . HIS A 1 119 ? 7.633 14.68 12.422 1 96.62 119 HIS A O 1
ATOM 996 N N . TYR A 1 120 ? 7.316 15.727 10.453 1 93.81 120 TYR A N 1
ATOM 997 C CA . TYR A 1 120 ? 8.703 16.094 10.195 1 93.81 120 TYR A CA 1
ATOM 998 C C . TYR A 1 120 ? 9.531 14.875 9.812 1 93.81 120 TYR A C 1
ATOM 1000 O O . TYR A 1 120 ? 9.062 13.742 9.93 1 93.81 120 TYR A O 1
ATOM 1008 N N . GLY A 1 121 ? 10.711 15.148 9.328 1 95.94 121 GLY A N 1
ATOM 1009 C CA . GLY A 1 121 ? 11.57 14.07 8.883 1 95.94 121 GLY A CA 1
ATOM 1010 C C . GLY A 1 121 ? 11.875 13.055 9.969 1 95.94 121 GLY A C 1
ATOM 1011 O O . GLY A 1 121 ? 11.93 11.852 9.703 1 95.94 121 GLY A O 1
ATOM 1012 N N . ASP A 1 122 ? 12.055 13.555 11.195 1 97.06 122 ASP A N 1
ATOM 1013 C CA . ASP A 1 122 ? 12.398 12.664 12.297 1 97.06 122 ASP A CA 1
ATOM 1014 C C . ASP A 1 122 ? 11.227 11.758 12.656 1 97.06 122 ASP A C 1
ATOM 1016 O O . ASP A 1 122 ? 11.406 10.555 12.875 1 97.06 122 ASP A O 1
ATOM 1020 N N . GLY A 1 123 ? 10.008 12.297 12.68 1 97.94 123 GLY A N 1
ATOM 1021 C CA . GLY A 1 123 ? 8.844 11.438 12.859 1 97.94 123 GLY A CA 1
ATOM 1022 C C . GLY A 1 123 ? 8.656 10.445 11.727 1 97.94 123 GLY A C 1
ATOM 1023 O O . GLY A 1 123 ? 8.281 9.289 11.961 1 97.94 123 GLY A O 1
ATOM 1024 N N . GLY A 1 124 ? 8.922 10.938 10.508 1 98.44 124 GLY A N 1
ATOM 1025 C CA . GLY A 1 124 ? 8.773 10.094 9.328 1 98.44 124 GLY A CA 1
ATOM 1026 C C . GLY A 1 124 ? 9.648 8.852 9.367 1 98.44 124 GLY A C 1
ATOM 1027 O O . GLY A 1 124 ? 9.156 7.738 9.203 1 98.44 124 GLY A O 1
ATOM 1028 N N . ILE A 1 125 ? 10.969 9.07 9.625 1 98.69 125 ILE A N 1
ATOM 1029 C CA . ILE A 1 125 ? 11.891 7.945 9.648 1 98.69 125 ILE A CA 1
ATOM 1030 C C . ILE A 1 125 ? 11.555 7.027 10.82 1 98.69 125 ILE A C 1
ATOM 1032 O O . ILE A 1 125 ? 11.695 5.809 10.727 1 98.69 125 ILE A O 1
ATOM 1036 N N . ALA A 1 126 ? 11.062 7.59 11.93 1 98.69 126 ALA A N 1
ATOM 1037 C CA . ALA A 1 126 ? 10.602 6.773 13.047 1 98.69 126 ALA A CA 1
ATOM 1038 C C . ALA A 1 126 ? 9.414 5.902 12.641 1 98.69 126 ALA A C 1
ATOM 1040 O O . ALA A 1 126 ? 9.328 4.738 13.031 1 98.69 126 ALA A O 1
ATOM 1041 N N . GLY A 1 127 ? 8.516 6.523 11.867 1 98.62 127 GLY A N 1
ATOM 1042 C CA . GLY A 1 127 ? 7.402 5.746 11.344 1 98.62 127 GLY A CA 1
ATOM 1043 C C . GLY A 1 127 ? 7.84 4.586 10.469 1 98.62 127 GLY A C 1
ATOM 1044 O O . GLY A 1 127 ? 7.305 3.48 10.586 1 98.62 127 GLY A O 1
ATOM 1045 N N . ALA A 1 128 ? 8.82 4.84 9.617 1 98.25 128 ALA A N 1
ATOM 1046 C CA . ALA A 1 128 ? 9.359 3.791 8.758 1 98.25 128 ALA A CA 1
ATOM 1047 C C . ALA A 1 128 ? 9.992 2.674 9.578 1 98.25 128 ALA A C 1
ATOM 1049 O O . ALA A 1 128 ? 9.766 1.491 9.312 1 98.25 128 ALA A O 1
ATOM 1050 N N . MET A 1 129 ? 10.797 3.041 10.586 1 98.31 129 MET A N 1
ATOM 1051 C CA . MET A 1 129 ? 11.422 2.057 11.469 1 98.31 129 MET A CA 1
ATOM 1052 C C . MET A 1 129 ? 10.375 1.242 12.211 1 98.31 129 MET A C 1
ATOM 1054 O O . MET A 1 129 ? 10.5 0.025 12.344 1 98.31 129 MET A O 1
ATOM 1058 N N . PHE A 1 130 ? 9.344 1.933 12.672 1 98.31 130 PHE A N 1
ATOM 1059 C CA . PHE A 1 130 ? 8.281 1.263 13.406 1 98.31 130 PHE A CA 1
ATOM 1060 C C . PHE A 1 130 ? 7.52 0.302 12.5 1 98.31 130 PHE A C 1
ATOM 1062 O O . PHE A 1 130 ? 7.16 -0.8 12.922 1 98.31 130 PHE A O 1
ATOM 1069 N N . LYS A 1 131 ? 7.293 0.749 11.258 1 96.75 131 LYS A N 1
ATOM 1070 C CA . LYS A 1 131 ? 6.66 -0.125 10.273 1 96.75 131 LYS A CA 1
ATOM 1071 C C . LYS A 1 131 ? 7.508 -1.366 10.016 1 96.75 131 LYS A C 1
ATOM 1073 O O . LYS A 1 131 ? 6.98 -2.473 9.891 1 96.75 131 LYS A O 1
ATOM 1078 N N . LYS A 1 132 ? 8.797 -1.133 9.914 1 94.19 132 LYS A N 1
ATOM 1079 C CA . LYS A 1 132 ? 9.711 -2.256 9.711 1 94.19 132 LYS A CA 1
ATOM 1080 C C . LYS A 1 132 ? 9.562 -3.293 10.82 1 94.19 132 LYS A C 1
ATOM 1082 O O . LYS A 1 132 ? 9.602 -4.496 10.562 1 94.19 132 LYS A O 1
ATOM 1087 N N . LEU A 1 133 ? 9.328 -2.824 12.039 1 92.94 133 LEU A N 1
ATOM 1088 C CA . LEU A 1 133 ? 9.242 -3.689 13.211 1 92.94 133 LEU A CA 1
ATOM 1089 C C . LEU A 1 133 ? 7.855 -4.324 13.32 1 92.94 133 LEU A C 1
ATOM 1091 O O . LEU A 1 133 ? 7.727 -5.465 13.766 1 92.94 133 LEU A O 1
ATOM 1095 N N . THR A 1 134 ? 6.777 -3.594 12.938 1 93.88 134 THR A N 1
ATOM 1096 C CA . THR A 1 134 ? 5.441 -3.99 13.367 1 93.88 134 THR A CA 1
ATOM 1097 C C . THR A 1 134 ? 4.527 -4.195 12.164 1 93.88 134 THR A C 1
ATOM 1099 O O . THR A 1 134 ? 3.434 -4.75 12.289 1 93.88 134 THR A O 1
ATOM 1102 N N . HIS A 1 135 ? 4.91 -3.643 11.023 1 92.94 135 HIS A N 1
ATOM 1103 C CA . HIS A 1 135 ? 4.133 -3.645 9.789 1 92.94 135 HIS A CA 1
ATOM 1104 C C . HIS A 1 135 ? 2.967 -2.664 9.875 1 92.94 135 HIS A C 1
ATOM 1106 O O . HIS A 1 135 ? 2.143 -2.592 8.961 1 92.94 135 HIS A O 1
ATOM 1112 N N . ILE A 1 136 ? 2.836 -1.867 10.953 1 95.19 136 ILE A N 1
ATOM 1113 C CA . ILE A 1 136 ? 1.767 -0.885 11.102 1 95.19 136 ILE A CA 1
ATOM 1114 C C . ILE A 1 136 ? 1.977 0.259 10.109 1 95.19 136 ILE A C 1
ATOM 1116 O O . ILE A 1 136 ? 3.064 0.838 10.047 1 95.19 136 ILE A O 1
ATOM 1120 N N . PRO A 1 137 ? 0.942 0.514 9.305 1 96 137 PRO A N 1
ATOM 1121 C CA . PRO A 1 137 ? 1.091 1.57 8.305 1 96 137 PRO A CA 1
ATOM 1122 C C . PRO A 1 137 ? 1.157 2.965 8.922 1 96 137 PRO A C 1
ATOM 1124 O O . PRO A 1 137 ? 0.737 3.158 10.062 1 96 137 PRO A O 1
ATOM 1127 N N . TYR A 1 138 ? 1.73 3.953 8.156 1 98.06 138 TYR A N 1
ATOM 1128 C CA . TYR A 1 138 ? 1.834 5.32 8.664 1 98.06 138 TYR A CA 1
ATOM 1129 C C . TYR A 1 138 ? 1.667 6.328 7.531 1 98.06 138 TYR A C 1
ATOM 1131 O O . TYR A 1 138 ? 1.731 5.969 6.355 1 98.06 138 TYR A O 1
ATOM 1139 N N . SER A 1 139 ? 1.325 7.562 7.875 1 98.56 139 SER A N 1
ATOM 1140 C CA . SER A 1 139 ? 1.339 8.711 6.973 1 98.56 139 SER A CA 1
ATOM 1141 C C . SER A 1 139 ? 2.508 9.641 7.273 1 98.56 139 SER A C 1
ATOM 1143 O O . SER A 1 139 ? 3.123 9.547 8.336 1 98.56 139 SER A O 1
ATOM 1145 N N . PHE A 1 140 ? 2.812 10.469 6.324 1 98.56 140 PHE A N 1
ATOM 1146 C CA . PHE A 1 140 ? 3.928 11.391 6.492 1 98.56 140 PHE A CA 1
ATOM 1147 C C . PHE A 1 140 ? 3.502 12.82 6.168 1 98.56 140 PHE A C 1
ATOM 1149 O O . PHE A 1 140 ? 2.947 13.078 5.098 1 98.56 140 PHE A O 1
ATOM 1156 N N . THR A 1 141 ? 3.664 13.664 7.109 1 97.25 141 THR A N 1
ATOM 1157 C CA . THR A 1 141 ? 3.562 15.109 6.922 1 97.25 141 THR A CA 1
ATOM 1158 C C . THR A 1 141 ? 4.898 15.789 7.203 1 97.25 141 THR A C 1
ATOM 1160 O O . THR A 1 141 ? 5.344 15.844 8.352 1 97.25 141 THR A O 1
ATOM 1163 N N . ALA A 1 142 ? 5.449 16.391 6.258 1 94.38 142 ALA A N 1
ATOM 1164 C CA . ALA A 1 142 ? 6.816 16.891 6.391 1 94.38 142 ALA A CA 1
ATOM 1165 C C . ALA A 1 142 ? 6.84 18.219 7.133 1 94.38 142 ALA A C 1
ATOM 1167 O O . ALA A 1 142 ? 7.809 18.531 7.828 1 94.38 142 ALA A O 1
ATOM 1168 N N . HIS A 1 143 ? 5.777 19 6.965 1 88.06 143 HIS A N 1
ATOM 1169 C CA . HIS A 1 143 ? 5.715 20.375 7.453 1 88.06 143 HIS A CA 1
ATOM 1170 C C . HIS A 1 143 ? 6.781 21.25 6.797 1 88.06 143 HIS A C 1
ATOM 1172 O O . HIS A 1 143 ? 6.512 22.391 6.414 1 88.06 143 HIS A O 1
ATOM 1178 N N . SER A 1 144 ? 7.996 20.781 6.723 1 85.19 144 SER A N 1
ATOM 1179 C CA . SER A 1 144 ? 9.117 21.344 5.977 1 85.19 144 SER A CA 1
ATOM 1180 C C . SER A 1 144 ? 10.07 20.25 5.5 1 85.19 144 SER A C 1
ATOM 1182 O O . SER A 1 144 ? 10.312 19.266 6.219 1 85.19 144 SER A O 1
ATOM 1184 N N . LEU A 1 145 ? 10.625 20.453 4.312 1 92 145 LEU A N 1
ATOM 1185 C CA . LEU A 1 145 ? 11.57 19.484 3.773 1 92 145 LEU A CA 1
ATOM 1186 C C . LEU A 1 145 ? 12.992 20.031 3.797 1 92 145 LEU A C 1
ATOM 1188 O O . LEU A 1 145 ? 13.203 21.234 3.562 1 92 145 LEU A O 1
ATOM 1192 N N . GLY A 1 146 ? 13.898 19.188 4.039 1 91 146 GLY A N 1
ATOM 1193 C CA . GLY A 1 146 ? 15.297 19.562 4.168 1 91 146 GLY A CA 1
ATOM 1194 C C . GLY A 1 146 ? 15.875 20.156 2.898 1 91 146 GLY A C 1
ATOM 1195 O O . GLY A 1 146 ? 16.734 21.047 2.955 1 91 146 GLY A O 1
ATOM 1196 N N . ALA A 1 147 ? 15.406 19.719 1.745 1 92 147 ALA A N 1
ATOM 1197 C CA . ALA A 1 147 ? 15.945 20.188 0.468 1 92 147 ALA A CA 1
ATOM 1198 C C . ALA A 1 147 ? 15.773 21.688 0.304 1 92 147 ALA A C 1
ATOM 1200 O O . ALA A 1 147 ? 16.703 22.391 -0.122 1 92 147 ALA A O 1
ATOM 1201 N 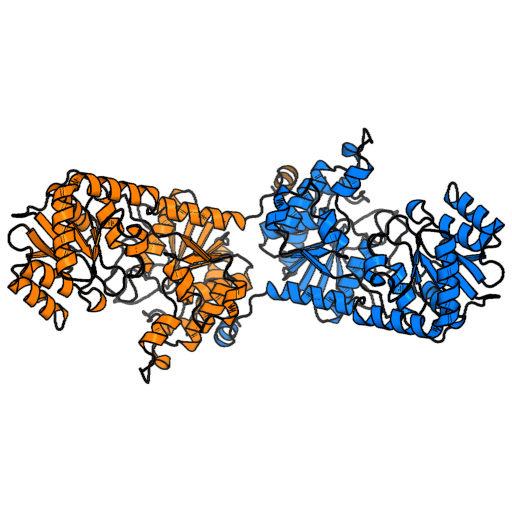N . GLN A 1 148 ? 14.625 22.188 0.637 1 85.94 148 GLN A N 1
ATOM 1202 C CA . GLN A 1 148 ? 14.367 23.625 0.53 1 85.94 148 GLN A CA 1
ATOM 1203 C C . GLN A 1 148 ? 15.242 24.422 1.495 1 85.94 148 GLN A C 1
ATOM 1205 O O . GLN A 1 148 ? 15.719 25.5 1.161 1 85.94 148 GLN A O 1
ATOM 1210 N N . LYS A 1 149 ? 15.375 23.875 2.668 1 83.75 149 LYS A N 1
ATOM 1211 C CA . LYS A 1 149 ? 16.266 24.516 3.633 1 83.75 149 LYS A CA 1
ATOM 1212 C C . LYS A 1 149 ? 17.703 24.484 3.158 1 83.75 149 LYS A C 1
ATOM 1214 O O . LYS A 1 149 ? 18.438 25.469 3.305 1 83.75 149 LYS A O 1
ATOM 1219 N N . LYS A 1 150 ? 18.062 23.375 2.637 1 88.06 150 LYS A N 1
ATOM 1220 C CA . LYS A 1 150 ? 19.422 23.234 2.1 1 88.06 150 LYS A CA 1
ATOM 1221 C C . LYS A 1 150 ? 19.688 24.281 1.021 1 88.06 150 LYS A C 1
ATOM 1223 O O . LYS A 1 150 ? 20.781 24.859 0.973 1 88.06 150 LYS A O 1
ATOM 1228 N N . ASP A 1 151 ? 18.75 24.531 0.178 1 86.88 151 ASP A N 1
ATOM 1229 C CA . ASP A 1 151 ? 18.875 25.531 -0.878 1 86.88 151 ASP A CA 1
ATOM 1230 C C . ASP A 1 151 ? 19.141 26.922 -0.293 1 86.88 151 ASP A C 1
ATOM 1232 O O . ASP A 1 151 ? 19.875 27.719 -0.877 1 86.88 151 ASP A O 1
ATOM 1236 N N . LYS A 1 152 ? 18.531 27.172 0.825 1 81.06 152 LYS A N 1
ATOM 1237 C CA . LYS A 1 152 ? 18.672 28.469 1.472 1 81.06 152 LYS A CA 1
ATOM 1238 C C . LYS A 1 152 ? 20.062 28.641 2.078 1 81.06 152 LYS A C 1
ATOM 1240 O O . LYS A 1 152 ? 20.547 29.766 2.242 1 81.06 152 LYS A O 1
ATOM 1245 N N . PHE A 1 153 ? 20.672 27.469 2.371 1 79.06 153 PHE A N 1
ATOM 1246 C CA . PHE A 1 153 ? 21.953 27.547 3.055 1 79.06 153 PHE A CA 1
ATOM 1247 C C . PHE A 1 153 ? 23.078 27.016 2.158 1 79.06 153 PHE A C 1
ATOM 1249 O O . PHE A 1 153 ? 24.109 26.578 2.646 1 79.06 153 PHE A O 1
ATOM 1256 N N . LYS A 1 154 ? 22.875 26.953 0.886 1 76.12 154 LYS A N 1
ATOM 1257 C CA . LYS A 1 154 ? 23.797 26.359 -0.075 1 76.12 154 LYS A CA 1
ATOM 1258 C C . LYS A 1 154 ? 25.172 27.016 0.022 1 76.12 154 LYS A C 1
ATOM 1260 O O . LYS A 1 154 ? 26.203 26.359 -0.183 1 76.12 154 LYS A O 1
ATOM 1265 N N . ASN A 1 155 ? 25.203 28.188 0.462 1 75.56 155 ASN A N 1
ATOM 1266 C CA . ASN A 1 155 ? 26.469 28.922 0.47 1 75.56 155 ASN A CA 1
ATOM 1267 C C . ASN A 1 155 ? 27.078 28.953 1.866 1 75.56 155 ASN A C 1
ATOM 1269 O O . ASN A 1 155 ? 28.141 29.547 2.064 1 75.56 155 ASN A O 1
ATOM 1273 N N . ALA A 1 156 ? 26.422 28.203 2.75 1 76.56 156 ALA A N 1
ATOM 1274 C CA . ALA A 1 156 ? 26.938 28.203 4.117 1 76.56 156 ALA A CA 1
ATOM 1275 C C . ALA A 1 156 ? 27.906 27.047 4.324 1 76.56 156 ALA A C 1
ATOM 1277 O O . ALA A 1 156 ? 27.609 25.906 3.98 1 76.56 156 ALA A O 1
ATOM 1278 N N . LYS A 1 157 ? 29.25 27.359 4.617 1 73.88 157 LYS A N 1
ATOM 1279 C CA . LYS A 1 157 ? 30.344 26.391 4.734 1 73.88 157 LYS A CA 1
ATOM 1280 C C . LYS A 1 157 ? 30.016 25.344 5.793 1 73.88 157 LYS A C 1
ATOM 1282 O O . LYS A 1 157 ? 30.422 24.172 5.664 1 73.88 157 LYS A O 1
ATOM 1287 N N . ASP A 1 158 ? 29.188 25.656 6.883 1 86.12 158 ASP A N 1
ATOM 1288 C CA . ASP A 1 158 ? 28.984 24.719 7.988 1 86.12 158 ASP A CA 1
ATOM 1289 C C . ASP A 1 158 ? 27.562 24.203 8.023 1 86.12 158 ASP A C 1
ATOM 1291 O O . ASP A 1 158 ? 27.094 23.719 9.055 1 86.12 158 ASP A O 1
ATOM 1295 N N . ALA A 1 159 ? 26.891 24.328 6.996 1 85.75 159 ALA A N 1
ATOM 1296 C CA . ALA A 1 159 ? 25.469 24.016 6.949 1 85.75 159 ALA A CA 1
ATOM 1297 C C . ALA A 1 159 ? 25.234 22.516 7.18 1 85.75 159 ALA A C 1
ATOM 1299 O O . ALA A 1 159 ? 24.328 22.141 7.922 1 85.75 159 ALA A O 1
ATOM 1300 N N . GLU A 1 160 ? 26.047 21.688 6.582 1 88.81 160 GLU A N 1
ATOM 1301 C CA . GLU A 1 160 ? 25.891 20.25 6.734 1 88.81 160 GLU A CA 1
ATOM 1302 C C . GLU A 1 160 ? 26.125 19.812 8.18 1 88.81 160 GLU A C 1
ATOM 1304 O O . GLU A 1 160 ? 25.406 18.953 8.695 1 88.81 160 GLU A O 1
ATOM 1309 N N . GLU A 1 161 ? 27.109 20.328 8.758 1 86.5 161 GLU A N 1
ATOM 1310 C CA . GLU A 1 161 ? 27.422 19.984 10.141 1 86.5 161 GLU A CA 1
ATOM 1311 C C . GLU A 1 161 ? 26.312 20.453 11.086 1 86.5 161 GLU A C 1
ATOM 1313 O O . GLU A 1 161 ? 25.969 19.766 12.047 1 86.5 161 GLU A O 1
ATOM 1318 N N . ARG A 1 162 ? 25.766 21.516 10.758 1 86.56 162 ARG A N 1
ATOM 1319 C CA . ARG A 1 162 ? 24.781 22.141 11.633 1 86.56 162 ARG A CA 1
ATOM 1320 C C . ARG A 1 162 ? 23.406 21.516 11.438 1 86.56 162 ARG A C 1
ATOM 1322 O O . ARG A 1 162 ? 22.703 21.234 12.414 1 86.56 162 ARG A O 1
ATOM 1329 N N . TYR A 1 163 ? 23.062 21.312 10.281 1 87.94 163 TYR A N 1
ATOM 1330 C CA . TYR A 1 163 ? 21.672 20.953 10.008 1 87.94 163 TYR A CA 1
ATOM 1331 C C . TYR A 1 163 ? 21.547 19.5 9.586 1 87.94 163 TYR A C 1
ATOM 1333 O O . TYR A 1 163 ? 20.438 18.969 9.5 1 87.94 163 TYR A O 1
ATOM 1341 N N . ARG A 1 164 ? 22.609 18.828 9.328 1 92.81 164 ARG A N 1
ATOM 1342 C CA . ARG A 1 164 ? 22.656 17.406 9 1 92.81 164 ARG A CA 1
ATOM 1343 C C . ARG A 1 164 ? 21.734 17.078 7.828 1 92.81 164 ARG A C 1
ATOM 1345 O O . ARG A 1 164 ? 20.922 16.156 7.902 1 92.81 164 ARG A O 1
ATOM 1352 N N . PHE A 1 165 ? 21.938 17.828 6.703 1 93.44 165 PHE A N 1
ATOM 1353 C CA . PHE A 1 165 ? 21.031 17.75 5.562 1 93.44 165 PHE A CA 1
ATOM 1354 C C . PHE A 1 165 ? 21.062 16.359 4.945 1 93.44 165 PHE A C 1
ATOM 1356 O O . PHE A 1 165 ? 20.031 15.82 4.535 1 93.44 165 PHE A O 1
ATOM 1363 N N . SER A 1 166 ? 22.281 15.719 4.863 1 94.06 166 SER A N 1
ATOM 1364 C CA . SER A 1 166 ? 22.406 14.398 4.262 1 94.06 166 SER A CA 1
ATOM 1365 C C . SER A 1 166 ? 21.547 13.367 5.008 1 94.06 166 SER A C 1
ATOM 1367 O O . SER A 1 166 ? 20.812 12.594 4.387 1 94.06 166 SER A O 1
ATOM 1369 N N . ILE A 1 167 ? 21.609 13.414 6.332 1 95.75 167 ILE A N 1
ATOM 1370 C CA . ILE A 1 167 ? 20.844 12.5 7.168 1 95.75 167 ILE A CA 1
ATOM 1371 C C . ILE A 1 167 ? 19.359 12.82 7.051 1 95.75 167 ILE A C 1
ATOM 1373 O O . ILE A 1 167 ? 18.531 11.914 6.859 1 95.75 167 ILE A O 1
ATOM 1377 N N . ARG A 1 168 ? 19.016 14.062 7.109 1 96.25 168 ARG A N 1
ATOM 1378 C CA . ARG A 1 168 ? 17.625 14.492 7.066 1 96.25 168 ARG A CA 1
ATOM 1379 C C . ARG A 1 168 ? 16.969 14.094 5.746 1 96.25 168 ARG A C 1
ATOM 1381 O O . ARG A 1 168 ? 15.875 13.531 5.734 1 96.25 168 ARG A O 1
ATOM 1388 N N . ILE A 1 169 ? 17.641 14.383 4.625 1 96.81 169 ILE A N 1
ATOM 1389 C CA . ILE A 1 169 ? 17.078 14.117 3.303 1 96.81 169 ILE A CA 1
ATOM 1390 C C . ILE A 1 169 ? 16.938 12.609 3.094 1 96.81 169 ILE A C 1
ATOM 1392 O O . ILE A 1 169 ? 15.93 12.148 2.549 1 96.81 169 ILE A O 1
ATOM 1396 N N . SER A 1 170 ? 17.922 11.852 3.578 1 97.25 170 SER A N 1
ATOM 1397 C CA . SER A 1 170 ? 17.812 10.398 3.492 1 97.25 170 SER A CA 1
ATOM 1398 C C . SER A 1 170 ? 16.641 9.883 4.312 1 97.25 170 SER A C 1
ATOM 1400 O O . SER A 1 170 ? 15.93 8.969 3.885 1 97.25 170 SER A O 1
ATOM 1402 N N . ALA A 1 171 ? 16.453 10.438 5.492 1 97.88 171 ALA A N 1
ATOM 1403 C CA . ALA A 1 171 ? 15.328 10.078 6.355 1 97.88 171 ALA A CA 1
ATOM 1404 C C . ALA A 1 171 ? 14 10.406 5.684 1 97.88 171 ALA A C 1
ATOM 1406 O O . ALA A 1 171 ? 13.078 9.594 5.684 1 97.88 171 ALA A O 1
ATOM 1407 N N . GLU A 1 172 ? 13.938 11.586 5.105 1 98.06 172 GLU A N 1
ATOM 1408 C CA . GLU A 1 172 ? 12.719 12.055 4.457 1 98.06 172 GLU A CA 1
ATOM 1409 C C . GLU A 1 172 ? 12.367 11.188 3.25 1 98.06 172 GLU A C 1
ATOM 1411 O O . GLU A 1 172 ? 11.203 10.852 3.039 1 98.06 172 GLU A O 1
ATOM 1416 N N . LYS A 1 173 ? 13.375 10.766 2.463 1 97.88 173 LYS A N 1
ATOM 1417 C CA . LYS A 1 173 ? 13.148 9.898 1.31 1 97.88 173 LYS A CA 1
ATOM 1418 C C . LYS A 1 173 ? 12.523 8.57 1.734 1 97.88 173 LYS A C 1
ATOM 1420 O O . LYS A 1 173 ? 11.562 8.109 1.12 1 97.88 173 LYS A O 1
ATOM 1425 N N . VAL A 1 174 ? 13.055 8.039 2.811 1 98 174 VAL A N 1
ATOM 1426 C CA . VAL A 1 174 ? 12.547 6.762 3.314 1 98 174 VAL A CA 1
ATOM 1427 C C . VAL A 1 174 ? 11.148 6.953 3.883 1 98 174 VAL A C 1
ATOM 1429 O O . VAL A 1 174 ? 10.25 6.145 3.627 1 98 174 VAL A O 1
ATOM 1432 N N . ALA A 1 175 ? 10.984 8.023 4.621 1 98.38 175 ALA A N 1
ATOM 1433 C CA . ALA A 1 175 ? 9.68 8.328 5.191 1 98.38 175 ALA A CA 1
ATOM 1434 C C . ALA A 1 175 ? 8.609 8.414 4.105 1 98.38 175 ALA A C 1
ATOM 1436 O O . ALA A 1 175 ? 7.527 7.848 4.246 1 98.38 175 ALA A O 1
ATOM 1437 N N . MET A 1 176 ? 8.945 9.078 2.992 1 97.88 176 MET A N 1
ATOM 1438 C CA . MET A 1 176 ? 8.023 9.25 1.877 1 97.88 176 MET A CA 1
ATOM 1439 C C . MET A 1 176 ? 7.742 7.918 1.188 1 97.88 176 MET A C 1
ATOM 1441 O O . MET A 1 176 ? 6.586 7.574 0.938 1 97.88 176 MET A O 1
ATOM 1445 N N . LYS A 1 177 ? 8.773 7.223 0.931 1 96.56 177 LYS A N 1
ATOM 1446 C CA . LYS A 1 177 ? 8.719 6.023 0.102 1 96.56 177 LYS A CA 1
ATOM 1447 C C . LYS A 1 177 ? 7.777 4.98 0.708 1 96.56 177 LYS A C 1
ATOM 1449 O O . LYS A 1 177 ? 6.984 4.363 -0.005 1 96.56 177 LYS A O 1
ATOM 1454 N N . TYR A 1 178 ? 7.781 4.863 2.025 1 96.5 178 TYR A N 1
ATOM 1455 C CA . TYR A 1 178 ? 7.102 3.723 2.627 1 96.5 178 TYR A CA 1
ATOM 1456 C C . TYR A 1 178 ? 5.828 4.16 3.342 1 96.5 178 TYR A C 1
ATOM 1458 O O . TYR A 1 178 ? 5.113 3.334 3.912 1 96.5 178 TYR A O 1
ATOM 1466 N N . ALA A 1 179 ? 5.496 5.48 3.281 1 97.5 179 ALA A N 1
ATOM 1467 C CA . ALA A 1 179 ? 4.246 5.965 3.861 1 97.5 179 ALA A CA 1
ATOM 1468 C C . ALA A 1 179 ? 3.043 5.48 3.057 1 97.5 179 ALA A C 1
ATOM 1470 O O . ALA A 1 179 ? 3.131 5.312 1.838 1 97.5 179 ALA A O 1
ATOM 1471 N N . SER A 1 180 ? 1.927 5.188 3.781 1 95.88 180 SER A N 1
ATOM 1472 C CA . SER A 1 180 ? 0.674 4.898 3.09 1 95.88 180 SER A CA 1
ATOM 1473 C C . SER A 1 180 ? 0.226 6.086 2.242 1 95.88 180 SER A C 1
ATOM 1475 O O . SER A 1 180 ? -0.258 5.906 1.123 1 95.88 180 SER A O 1
ATOM 1477 N N . PHE A 1 181 ? 0.359 7.262 2.795 1 97.31 181 PHE A N 1
ATOM 1478 C CA . PHE A 1 181 ? 0.087 8.5 2.076 1 97.31 181 PHE A CA 1
ATOM 1479 C C . PHE A 1 181 ? 0.855 9.664 2.693 1 97.31 181 PHE A C 1
ATOM 1481 O O . PHE A 1 181 ? 1.357 9.555 3.814 1 97.31 181 PHE A O 1
ATOM 1488 N N . ILE A 1 182 ? 0.969 10.688 1.921 1 98.44 182 ILE A N 1
ATOM 1489 C CA . ILE A 1 182 ? 1.656 11.914 2.305 1 98.44 182 ILE A CA 1
ATOM 1490 C C . ILE A 1 182 ? 0.67 13.078 2.295 1 98.44 182 ILE A C 1
ATOM 1492 O O . ILE A 1 182 ? -0.16 13.188 1.391 1 98.44 182 ILE A O 1
ATOM 1496 N N . VAL A 1 183 ? 0.762 13.898 3.316 1 97.88 183 VAL A N 1
ATOM 1497 C CA . VAL A 1 183 ? -0.16 15.031 3.404 1 97.88 183 VAL A CA 1
ATOM 1498 C C . VAL A 1 183 ? 0.611 16.344 3.264 1 97.88 183 VAL A C 1
ATOM 1500 O O . VAL A 1 183 ? 1.641 16.531 3.914 1 97.88 183 VAL A O 1
ATOM 1503 N N . THR A 1 184 ? 0.117 17.172 2.414 1 96.12 184 THR A N 1
ATOM 1504 C CA . THR A 1 184 ? 0.616 18.547 2.281 1 96.12 184 THR A CA 1
ATOM 1505 C C . THR A 1 184 ? -0.484 19.562 2.592 1 96.12 184 THR A C 1
ATOM 1507 O O . THR A 1 184 ? -1.671 19.234 2.521 1 96.12 184 THR A O 1
ATOM 1510 N N . SER A 1 185 ? -0.021 20.703 2.908 1 94.06 185 SER A N 1
ATOM 1511 C CA . SER A 1 185 ? -0.978 21.734 3.291 1 94.06 185 SER A CA 1
ATOM 1512 C C . SER A 1 185 ? -1.53 22.453 2.066 1 94.06 185 SER A C 1
ATOM 1514 O O . SER A 1 185 ? -2.65 22.969 2.094 1 94.06 185 SER A O 1
ATOM 1516 N N . THR A 1 186 ? -0.705 22.562 0.968 1 93.19 186 THR A N 1
ATOM 1517 C CA . THR A 1 186 ? -1.101 23.297 -0.222 1 93.19 186 THR A CA 1
ATOM 1518 C C . THR A 1 186 ? -0.722 22.547 -1.488 1 93.19 186 THR A C 1
ATOM 1520 O O . THR A 1 186 ? 0.129 21.656 -1.451 1 93.19 186 THR A O 1
ATOM 1523 N N . GLN A 1 187 ? -1.367 22.922 -2.562 1 93 187 GLN A N 1
ATOM 1524 C CA . GLN A 1 187 ? -1.013 22.375 -3.871 1 93 187 GLN A CA 1
ATOM 1525 C C . GLN A 1 187 ? 0.409 22.766 -4.262 1 93 187 GLN A C 1
ATOM 1527 O O . GLN A 1 187 ? 1.139 21.969 -4.852 1 93 187 GLN A O 1
ATOM 1532 N N . GLN A 1 188 ? 0.729 23.938 -3.914 1 87.56 188 GLN A N 1
ATOM 1533 C CA . GLN A 1 188 ? 2.074 24.422 -4.215 1 87.56 188 GLN A CA 1
ATOM 1534 C C . GLN A 1 188 ? 3.129 23.562 -3.525 1 87.56 188 GLN A C 1
ATOM 1536 O O . GLN A 1 188 ? 4.152 23.234 -4.125 1 87.56 188 GLN A O 1
ATOM 1541 N N . GLU A 1 189 ? 2.902 23.25 -2.301 1 89.25 189 GLU A N 1
ATOM 1542 C CA . GLU A 1 189 ? 3.801 22.375 -1.562 1 89.25 189 GLU A CA 1
ATOM 1543 C C . GLU A 1 189 ? 3.939 21.016 -2.256 1 89.25 189 GLU A C 1
ATOM 1545 O O . GLU A 1 189 ? 5.055 20.531 -2.471 1 89.25 189 GLU A O 1
ATOM 1550 N N . LYS A 1 190 ? 2.855 20.469 -2.623 1 93.12 190 LYS A N 1
ATOM 1551 C CA . LYS A 1 190 ? 2.826 19.188 -3.295 1 93.12 190 LYS A CA 1
ATOM 1552 C C . LYS A 1 190 ? 3.635 19.219 -4.59 1 93.12 190 LYS A C 1
ATOM 1554 O O . LYS A 1 190 ? 4.473 18.344 -4.828 1 93.12 190 LYS A O 1
ATOM 1559 N N . GLU A 1 191 ? 3.459 20.234 -5.383 1 90.56 191 GLU A N 1
ATOM 1560 C CA . GLU A 1 191 ? 4.016 20.297 -6.73 1 90.56 191 GLU A CA 1
ATOM 1561 C C . GLU A 1 191 ? 5.48 20.719 -6.707 1 90.56 191 GLU A C 1
ATOM 1563 O O . GLU A 1 191 ? 6.293 20.219 -7.484 1 90.56 191 GLU A O 1
ATOM 1568 N N . GLU A 1 192 ? 5.824 21.547 -5.746 1 88.88 192 GLU A N 1
ATOM 1569 C CA . GLU A 1 192 ? 7.148 22.156 -5.82 1 88.88 192 GLU A CA 1
ATOM 1570 C C . GLU A 1 192 ? 8.117 21.484 -4.852 1 88.88 192 GLU A C 1
ATOM 1572 O O . GLU A 1 192 ? 9.281 21.25 -5.184 1 88.88 192 GLU A O 1
ATOM 1577 N N . GLN A 1 193 ? 7.668 21.188 -3.742 1 90.5 193 GLN A N 1
ATOM 1578 C CA . GLN A 1 193 ? 8.602 20.734 -2.717 1 90.5 193 GLN A CA 1
ATOM 1579 C C . GLN A 1 193 ? 8.945 19.266 -2.908 1 90.5 193 GLN A C 1
ATOM 1581 O O . GLN A 1 193 ? 10.109 18.875 -2.795 1 90.5 193 GLN A O 1
ATOM 1586 N N . TYR A 1 194 ? 8.016 18.438 -3.268 1 94.06 194 TYR A N 1
ATOM 1587 C CA . TYR A 1 194 ? 8.234 17 -3.346 1 94.06 194 TYR A CA 1
ATOM 1588 C C . TYR A 1 194 ? 8.836 16.609 -4.688 1 94.06 194 TYR A C 1
ATOM 1590 O O . TYR A 1 194 ? 9.344 15.5 -4.848 1 94.06 194 TYR A O 1
ATOM 1598 N N . SER A 1 195 ? 8.812 17.547 -5.629 1 93.12 195 SER A N 1
ATOM 1599 C CA . SER A 1 195 ? 9.438 17.297 -6.926 1 93.12 195 SER A CA 1
ATOM 1600 C C . SER A 1 195 ? 10.852 17.859 -6.977 1 93.12 195 SER A C 1
ATOM 1602 O O . SER A 1 195 ? 11.477 17.891 -8.039 1 93.12 195 SER A O 1
ATOM 1604 N N . HIS A 1 196 ? 11.281 18.344 -5.875 1 94.06 196 HIS A N 1
ATOM 1605 C CA . HIS A 1 196 ? 12.648 18.844 -5.785 1 94.06 196 HIS A CA 1
ATOM 1606 C C . HIS A 1 196 ? 13.648 17.797 -6.254 1 94.06 196 HIS A C 1
ATOM 1608 O O . HIS A 1 196 ? 13.445 16.594 -6.062 1 94.06 196 HIS A O 1
ATOM 1614 N N . ASN A 1 197 ? 14.789 18.188 -6.75 1 94.62 197 ASN A N 1
ATOM 1615 C CA . ASN A 1 197 ? 15.812 17.297 -7.305 1 94.62 197 ASN A CA 1
ATOM 1616 C C . ASN A 1 197 ? 16.312 16.297 -6.27 1 94.62 197 ASN A C 1
ATOM 1618 O O . ASN A 1 197 ? 16.656 15.164 -6.613 1 94.62 197 ASN A O 1
ATOM 1622 N N . GLU A 1 198 ? 16.297 16.719 -5.016 1 94.81 198 GLU A N 1
ATOM 1623 C CA . GLU A 1 198 ? 16.781 15.852 -3.941 1 94.81 198 GLU A CA 1
ATOM 1624 C C . GLU A 1 198 ? 15.852 14.656 -3.746 1 94.81 198 GLU A C 1
ATOM 1626 O O . GLU A 1 198 ? 16.234 13.664 -3.129 1 94.81 198 GLU A O 1
ATOM 1631 N N . TYR A 1 199 ? 14.609 14.742 -4.246 1 96.31 199 TYR A N 1
ATOM 1632 C CA . TYR A 1 199 ? 13.617 13.703 -4.02 1 96.31 199 TYR A CA 1
ATOM 1633 C C . TYR A 1 199 ? 13.18 13.07 -5.34 1 96.31 199 TYR A C 1
ATOM 1635 O O . TYR A 1 199 ? 12.195 12.328 -5.383 1 96.31 199 TYR A O 1
ATOM 1643 N N . ILE A 1 200 ? 13.844 13.328 -6.438 1 95.31 200 ILE A N 1
ATOM 1644 C CA . ILE A 1 200 ? 13.438 12.961 -7.785 1 95.31 200 ILE A CA 1
ATOM 1645 C C . ILE A 1 200 ? 13.453 11.438 -7.934 1 95.31 200 ILE A C 1
ATOM 1647 O O . ILE A 1 200 ? 12.656 10.875 -8.688 1 95.31 200 ILE A O 1
ATOM 1651 N N . ASP A 1 201 ? 14.352 10.773 -7.281 1 94.56 201 ASP A N 1
ATOM 1652 C CA . ASP A 1 201 ? 14.508 9.32 -7.387 1 94.56 201 ASP A CA 1
ATOM 1653 C C . ASP A 1 201 ? 13.312 8.594 -6.762 1 94.56 201 ASP A C 1
ATOM 1655 O O . ASP A 1 201 ? 12.977 7.484 -7.168 1 94.56 201 ASP A O 1
ATOM 1659 N N . VAL A 1 202 ? 12.641 9.188 -5.762 1 95.38 202 VAL A N 1
ATOM 1660 C CA . VAL A 1 202 ? 11.539 8.523 -5.078 1 95.38 202 VAL A CA 1
ATOM 1661 C C . VAL A 1 202 ? 10.203 9.07 -5.59 1 95.38 202 VAL A C 1
ATOM 1663 O O . VAL A 1 202 ? 9.156 8.461 -5.379 1 95.38 202 VAL A O 1
ATOM 1666 N N . TYR A 1 203 ? 10.211 10.188 -6.328 1 95.31 203 TYR A N 1
ATOM 1667 C CA . TYR A 1 203 ? 9.008 10.906 -6.723 1 95.31 203 TYR A CA 1
ATOM 1668 C C . TYR A 1 203 ? 8.078 10.008 -7.527 1 95.31 203 TYR A C 1
ATOM 1670 O O . TYR A 1 203 ? 6.867 9.992 -7.289 1 95.31 203 TYR A O 1
ATOM 1678 N N . PRO A 1 204 ? 8.555 9.172 -8.516 1 92.62 204 PRO A N 1
ATOM 1679 C CA . PRO A 1 204 ? 7.652 8.32 -9.297 1 92.62 204 PRO A CA 1
ATOM 1680 C C . PRO A 1 204 ? 6.832 7.371 -8.43 1 92.62 204 PRO A C 1
ATOM 1682 O O . PRO A 1 204 ? 5.695 7.031 -8.773 1 92.62 204 PRO A O 1
ATOM 1685 N N . GLU A 1 205 ? 7.367 7 -7.316 1 90.81 205 GLU A N 1
ATOM 1686 C CA . GLU A 1 205 ? 6.711 6.027 -6.449 1 90.81 205 GLU A CA 1
ATOM 1687 C C . GLU A 1 205 ? 5.734 6.707 -5.492 1 90.81 205 GLU A C 1
ATOM 1689 O O . GLU A 1 205 ? 4.867 6.051 -4.914 1 90.81 205 GLU A O 1
ATOM 1694 N N . ILE A 1 206 ? 5.914 8.047 -5.293 1 95.31 206 ILE A N 1
ATOM 1695 C CA . ILE A 1 206 ? 5.145 8.656 -4.215 1 95.31 206 ILE A CA 1
ATOM 1696 C C . ILE A 1 206 ? 4.148 9.664 -4.797 1 95.31 206 ILE A C 1
ATOM 1698 O O . ILE A 1 206 ? 3.219 10.094 -4.109 1 95.31 206 ILE A O 1
ATOM 1702 N N . LYS A 1 207 ? 4.238 10.055 -6.051 1 95 207 LYS A N 1
ATOM 1703 C CA . LYS A 1 207 ? 3.477 11.164 -6.629 1 95 207 LYS A CA 1
ATOM 1704 C C . LYS A 1 207 ? 1.977 10.906 -6.52 1 95 207 LYS A C 1
ATOM 1706 O O . LYS A 1 207 ? 1.194 11.844 -6.352 1 95 207 LYS A O 1
ATOM 1711 N N . ASP A 1 208 ? 1.521 9.648 -6.508 1 91.88 208 ASP A N 1
ATOM 1712 C CA . ASP A 1 208 ? 0.096 9.328 -6.531 1 91.88 208 ASP A CA 1
ATOM 1713 C C . ASP A 1 208 ? -0.461 9.195 -5.117 1 91.88 208 ASP A C 1
ATOM 1715 O O . ASP A 1 208 ? -1.663 8.992 -4.934 1 91.88 208 ASP A O 1
ATOM 1719 N N . LYS A 1 209 ? 0.395 9.25 -4.129 1 94.44 209 LYS A N 1
ATOM 1720 C CA . LYS A 1 209 ? -0.111 9.117 -2.764 1 94.44 209 LYS A CA 1
ATOM 1721 C C . LYS A 1 209 ? 0.124 10.398 -1.965 1 94.44 209 LYS A C 1
ATOM 1723 O O . LYS A 1 209 ? 0.142 10.375 -0.732 1 94.44 209 LYS A O 1
ATOM 1728 N N . ILE A 1 210 ? 0.396 11.586 -2.629 1 97.5 210 ILE A N 1
ATOM 1729 C CA . ILE A 1 210 ? 0.468 12.898 -2.004 1 97.5 210 ILE A CA 1
ATOM 1730 C C . ILE A 1 210 ? -0.898 13.578 -2.068 1 97.5 210 ILE A C 1
ATOM 1732 O O . ILE A 1 210 ? -1.428 13.812 -3.156 1 97.5 210 ILE A O 1
ATOM 1736 N N . PHE A 1 211 ? -1.453 13.859 -0.929 1 97.5 211 PHE A N 1
ATOM 1737 C CA . PHE A 1 211 ? -2.771 14.484 -0.852 1 97.5 211 PHE A CA 1
ATOM 1738 C C . PHE A 1 211 ? -2.682 15.867 -0.219 1 97.5 211 PHE A C 1
ATOM 1740 O O . PHE A 1 211 ? -1.934 16.062 0.739 1 97.5 211 PHE A O 1
ATOM 1747 N N . VAL A 1 212 ? -3.416 16.812 -0.763 1 96.81 212 VAL A N 1
ATOM 1748 C CA . VAL A 1 212 ? -3.52 18.141 -0.184 1 96.81 212 VAL A CA 1
ATOM 1749 C C . VAL A 1 212 ? -4.676 18.188 0.812 1 96.81 212 VAL A C 1
ATOM 1751 O O . VAL A 1 212 ? -5.844 18.172 0.416 1 96.81 212 VAL A O 1
ATOM 1754 N N . ILE A 1 213 ? -4.34 18.219 2.068 1 97.31 213 ILE A N 1
ATOM 1755 C CA . ILE A 1 213 ? -5.293 18.375 3.162 1 97.31 213 ILE A CA 1
ATOM 1756 C C . ILE A 1 213 ? -4.914 19.594 3.998 1 97.31 213 ILE A C 1
ATOM 1758 O O . ILE A 1 213 ? -4.078 19.5 4.902 1 97.31 213 ILE A O 1
ATOM 1762 N N . PRO A 1 214 ? -5.504 20.703 3.73 1 96.19 214 PRO A N 1
ATOM 1763 C CA . PRO A 1 214 ? -5.102 21.922 4.43 1 96.19 214 PRO A CA 1
ATOM 1764 C C . PRO A 1 214 ? -5.395 21.859 5.93 1 96.19 214 PRO A C 1
ATOM 1766 O O . PRO A 1 214 ? -6.371 21.234 6.348 1 96.19 214 PRO A O 1
ATOM 1769 N N . PRO A 1 215 ? -4.539 22.562 6.699 1 95.25 215 PRO A N 1
ATOM 1770 C CA . PRO A 1 215 ? -4.871 22.703 8.117 1 95.25 215 PRO A CA 1
ATOM 1771 C C . PRO A 1 215 ? -6.113 23.562 8.352 1 95.25 215 PRO A C 1
ATOM 1773 O O . PRO A 1 215 ? -6.641 24.156 7.402 1 95.25 215 PRO A O 1
ATOM 1776 N N . GLY A 1 216 ? -6.621 23.516 9.602 1 95.44 216 GLY A N 1
ATOM 1777 C CA . GLY A 1 216 ? -7.84 24.25 9.914 1 95.44 216 GLY A CA 1
ATOM 1778 C C . GLY A 1 216 ? -7.648 25.297 11 1 95.44 216 GLY A C 1
ATOM 1779 O O . GLY A 1 216 ? -6.562 25.406 11.57 1 95.44 216 GLY A O 1
ATOM 1780 N N . VAL A 1 217 ? -8.609 26.062 11.117 1 95.06 217 VAL A N 1
ATOM 1781 C CA . VAL A 1 217 ? -8.68 27.031 12.211 1 95.06 217 VAL A CA 1
ATOM 1782 C C . VAL A 1 217 ? -9.453 26.438 13.383 1 95.06 217 VAL A C 1
ATOM 1784 O O . VAL A 1 217 ? -10.367 25.625 13.188 1 95.06 217 VAL A O 1
ATOM 1787 N N . ASN A 1 218 ? -8.961 26.719 14.586 1 89.5 218 ASN A N 1
ATOM 1788 C CA . ASN A 1 218 ? -9.727 26.328 15.773 1 89.5 218 ASN A CA 1
ATOM 1789 C C . ASN A 1 218 ? -10.977 27.188 15.93 1 89.5 218 ASN A C 1
ATOM 1791 O O . ASN A 1 218 ? -10.914 28.297 16.453 1 89.5 218 ASN A O 1
ATOM 1795 N N . THR A 1 219 ? -12.148 26.688 15.641 1 92.38 219 THR A N 1
ATOM 1796 C CA . THR A 1 219 ? -13.398 27.438 15.594 1 92.38 219 THR A CA 1
ATOM 1797 C C . THR A 1 219 ? -13.961 27.625 17 1 92.38 219 THR A C 1
ATOM 1799 O O . THR A 1 219 ? -14.984 28.297 17.172 1 92.38 219 THR A O 1
ATOM 1802 N N . ASN A 1 220 ? -13.297 27.031 17.969 1 89.44 220 ASN A N 1
ATOM 1803 C CA . ASN A 1 220 ? -13.68 27.297 19.344 1 89.44 220 ASN A CA 1
ATOM 1804 C C . ASN A 1 220 ? -12.984 28.547 19.891 1 89.44 220 ASN A C 1
ATOM 1806 O O . ASN A 1 220 ? -13.391 29.078 20.922 1 89.44 220 ASN A O 1
ATOM 1810 N N . ILE A 1 221 ? -11.969 28.938 19.219 1 89.44 221 ILE A N 1
ATOM 1811 C CA . ILE A 1 221 ? -11.234 30.125 19.625 1 89.44 221 ILE A CA 1
ATOM 1812 C C . ILE A 1 221 ? -11.562 31.281 18.672 1 89.44 221 ILE A C 1
ATOM 1814 O O . ILE A 1 221 ? -11.922 32.375 19.125 1 89.44 221 ILE A O 1
ATOM 1818 N N . PHE A 1 222 ? -11.422 30.984 17.422 1 94.88 222 PHE A N 1
ATOM 1819 C CA . PHE A 1 222 ? -11.688 32 16.406 1 94.88 222 PHE A CA 1
ATOM 1820 C C . PHE A 1 222 ? -13.062 31.797 15.781 1 94.88 222 PHE A C 1
ATOM 1822 O O . PHE A 1 222 ? -13.266 30.875 14.992 1 94.88 222 PHE A O 1
ATOM 1829 N N . TYR A 1 223 ? -13.977 32.531 16.094 1 96 223 TYR A N 1
ATOM 1830 C CA . TYR A 1 223 ? -15.359 32.562 15.633 1 96 223 TYR A CA 1
ATOM 1831 C C . TYR A 1 223 ? -15.977 33.938 15.812 1 96 223 TYR A C 1
ATOM 1833 O O . TYR A 1 223 ? -15.508 34.75 16.625 1 96 223 TYR A O 1
ATOM 1841 N N . PRO A 1 224 ? -16.938 34.219 14.961 1 96.56 224 PRO A N 1
ATOM 1842 C CA . PRO A 1 224 ? -17.609 35.5 15.148 1 96.56 224 PRO A CA 1
ATOM 1843 C C . PRO A 1 224 ? -18.281 35.625 16.5 1 96.56 224 PRO A C 1
ATOM 1845 O O . PRO A 1 224 ? -19.031 34.75 16.906 1 96.56 224 PRO A O 1
ATOM 1848 N N . ASP A 1 225 ? -17.875 36.594 17.188 1 92.44 225 ASP A N 1
ATOM 1849 C CA . ASP A 1 225 ? -18.531 36.875 18.453 1 92.44 225 ASP A CA 1
ATOM 1850 C C . ASP A 1 225 ? -18.844 38.344 18.609 1 92.44 225 ASP A C 1
ATOM 1852 O O . ASP A 1 225 ? -18.375 39.188 17.812 1 92.44 225 ASP A O 1
ATOM 1856 N N . ASP A 1 226 ? -19.719 38.719 19.562 1 89.19 226 ASP A N 1
ATOM 1857 C CA . ASP A 1 226 ? -20.203 40.094 19.703 1 89.19 226 ASP A CA 1
ATOM 1858 C C . ASP A 1 226 ? -19.25 40.906 20.578 1 89.19 226 ASP A C 1
ATOM 1860 O O . ASP A 1 226 ? -19.547 42.062 20.906 1 89.19 226 ASP A O 1
ATOM 1864 N N . THR A 1 227 ? -18.094 40.344 20.75 1 87.69 227 THR A N 1
ATOM 1865 C CA . THR A 1 227 ? -17.125 41.094 21.562 1 87.69 227 THR A CA 1
ATOM 1866 C C . THR A 1 227 ? -16.656 42.344 20.844 1 87.69 227 THR A C 1
ATOM 1868 O O . THR A 1 227 ? -16.422 42.312 19.625 1 87.69 227 THR A O 1
ATOM 1871 N N . ASP A 1 228 ? -16.594 43.438 21.453 1 94.81 228 ASP A N 1
ATOM 1872 C CA . ASP A 1 228 ? -16.047 44.688 20.984 1 94.81 228 ASP A CA 1
ATOM 1873 C C . ASP A 1 228 ? -15.203 45.375 22.078 1 94.81 228 ASP A C 1
ATOM 1875 O O . ASP A 1 228 ? -15.523 46.469 22.516 1 94.81 228 ASP A O 1
ATOM 1879 N N . GLU A 1 229 ? -14.117 44.656 22.391 1 95.44 229 GLU A N 1
ATOM 1880 C CA . GLU A 1 229 ? -13.273 45.031 23.516 1 95.44 229 GLU A CA 1
ATOM 1881 C C . GLU A 1 229 ? -12.242 46.094 23.078 1 95.44 229 GLU A C 1
ATOM 1883 O O . GLU A 1 229 ? -11.719 46.812 23.922 1 95.44 229 GLU A O 1
ATOM 1888 N N . TYR A 1 230 ? -11.914 46.094 21.891 1 96.31 230 TYR A N 1
ATOM 1889 C CA . TYR A 1 230 ? -10.938 47.031 21.359 1 96.31 230 TYR A CA 1
ATOM 1890 C C . TYR A 1 230 ? -11.625 48.125 20.562 1 96.31 230 TYR A C 1
ATOM 1892 O O . TYR A 1 230 ? -12.492 47.844 19.734 1 96.31 230 TYR A O 1
ATOM 1900 N N . LYS A 1 231 ? -11.242 49.375 20.875 1 95.19 231 LYS A N 1
ATOM 1901 C CA . LYS A 1 231 ? -11.812 50.531 20.172 1 95.19 231 LYS A CA 1
ATOM 1902 C C . LYS A 1 231 ? -10.789 51.125 19.219 1 95.19 231 LYS A C 1
ATOM 1904 O O . LYS A 1 231 ? -9.586 51.125 19.484 1 95.19 231 LYS A O 1
ATOM 1909 N N . PHE A 1 232 ? -11.352 51.656 18.109 1 96.62 232 PHE A N 1
ATOM 1910 C CA . PHE A 1 232 ? -10.5 52.219 17.062 1 96.62 232 PHE A CA 1
ATOM 1911 C C . PHE A 1 232 ? -10.992 53.594 16.641 1 96.62 232 PHE A C 1
ATOM 1913 O O . PHE A 1 232 ? -12.195 53.875 16.672 1 96.62 232 PHE A O 1
ATOM 1920 N N . SER A 1 233 ? -10.047 54.469 16.344 1 95.94 233 SER A N 1
ATOM 1921 C CA . SER A 1 233 ? -10.398 55.812 15.906 1 95.94 233 SER A CA 1
ATOM 1922 C C . SER A 1 233 ? -10.719 55.844 14.422 1 95.94 233 SER A C 1
ATOM 1924 O O . SER A 1 233 ? -11.43 56.75 13.953 1 95.94 233 SER A O 1
ATOM 1926 N N . LYS A 1 234 ? -10.164 54.969 13.688 1 97.88 234 LYS A N 1
ATOM 1927 C CA . LYS A 1 234 ? -10.367 54.75 12.25 1 97.88 234 LYS A CA 1
ATOM 1928 C C . LYS A 1 234 ? -10.492 53.281 11.938 1 97.88 234 LYS A C 1
ATOM 1930 O O . LYS A 1 234 ? -10.531 52.438 12.844 1 97.88 234 LYS A O 1
ATOM 1935 N N . LEU A 1 235 ? -10.711 52.969 10.617 1 98.31 235 LEU A N 1
ATOM 1936 C CA . LEU A 1 235 ? -10.773 51.562 10.234 1 98.31 235 LEU A CA 1
ATOM 1937 C C . LEU A 1 235 ? -9.445 50.844 10.516 1 98.31 235 LEU A C 1
ATOM 1939 O O . LEU A 1 235 ? -8.406 51.25 9.992 1 98.31 235 LEU A O 1
ATOM 1943 N N . PRO A 1 236 ? -9.383 49.812 11.281 1 98.69 236 PRO A N 1
ATOM 1944 C CA . PRO A 1 236 ? -8.102 49.25 11.703 1 98.69 236 PRO A CA 1
ATOM 1945 C C . PRO A 1 236 ? -7.52 48.281 10.664 1 98.69 236 PRO A C 1
ATOM 1947 O O . PRO A 1 236 ? -8.258 47.5 10.062 1 98.69 236 PRO A O 1
ATOM 1950 N N . ILE A 1 237 ? -6.27 48.375 10.422 1 98.81 237 ILE A N 1
ATOM 1951 C CA . ILE A 1 237 ? -5.453 47.375 9.758 1 98.81 237 ILE A CA 1
ATOM 1952 C C . ILE A 1 237 ? -4.625 46.594 10.789 1 98.81 237 ILE A C 1
ATOM 1954 O O . ILE A 1 237 ? -3.719 47.156 11.406 1 98.81 237 ILE A O 1
ATOM 1958 N N . ILE A 1 238 ? -4.938 45.312 10.914 1 98.75 238 ILE A N 1
ATOM 1959 C CA . ILE A 1 238 ? -4.305 44.531 11.953 1 98.75 238 ILE A CA 1
ATOM 1960 C C . ILE A 1 238 ? -3.17 43.688 11.344 1 98.75 238 ILE A C 1
ATOM 1962 O O . ILE A 1 238 ? -3.357 43.031 10.328 1 98.75 238 ILE A O 1
ATOM 1966 N N . VAL A 1 239 ? -2.004 43.75 11.961 1 98.06 239 VAL A N 1
ATOM 1967 C CA . VAL A 1 239 ? -0.856 42.938 11.633 1 98.06 239 VAL A CA 1
ATOM 1968 C C . VAL A 1 239 ? -0.466 42.094 12.852 1 98.06 239 VAL A C 1
ATOM 1970 O O . VAL A 1 239 ? -0.117 42.625 13.898 1 98.06 239 VAL A O 1
ATOM 1973 N N . SER A 1 240 ? -0.568 40.844 12.703 1 94.81 240 SER A N 1
ATOM 1974 C CA . SER A 1 240 ? -0.193 39.938 13.789 1 94.81 240 SER A CA 1
ATOM 1975 C C . SER A 1 240 ? 0.688 38.781 13.281 1 94.81 240 SER A C 1
ATOM 1977 O O . SER A 1 240 ? 0.188 37.812 12.719 1 94.81 240 SER A O 1
ATOM 1979 N N . SER A 1 241 ? 1.905 38.844 13.398 1 88.94 241 SER A N 1
ATOM 1980 C CA . SER A 1 241 ? 2.91 37.844 13.062 1 88.94 241 SER A CA 1
ATOM 1981 C C . SER A 1 241 ? 4.219 38.094 13.805 1 88.94 241 SER A C 1
ATOM 1983 O O . SER A 1 241 ? 4.359 39.125 14.484 1 88.94 241 SER A O 1
ATOM 1985 N N . ARG A 1 242 ? 5.227 37.094 13.734 1 83.06 242 ARG A N 1
ATOM 1986 C CA . ARG A 1 242 ? 6.566 37.344 14.266 1 83.06 242 ARG A CA 1
ATOM 1987 C C . ARG A 1 242 ? 7.238 38.531 13.562 1 83.06 242 ARG A C 1
ATOM 1989 O O . ARG A 1 242 ? 7 38.75 12.375 1 83.06 242 ARG A O 1
ATOM 1996 N N . LEU A 1 243 ? 7.988 39.281 14.375 1 89.94 243 LEU A N 1
ATOM 1997 C CA . LEU A 1 243 ? 8.734 40.375 13.797 1 89.94 243 LEU A CA 1
ATOM 1998 C C . LEU A 1 243 ? 10.008 39.875 13.117 1 89.94 243 LEU A C 1
ATOM 2000 O O . LEU A 1 243 ? 11.109 40.062 13.656 1 89.94 243 LEU A O 1
ATOM 2004 N N . ASP A 1 244 ? 9.891 39.25 11.969 1 88 244 ASP A N 1
ATOM 2005 C CA . ASP A 1 244 ? 10.977 38.688 11.18 1 88 244 ASP A CA 1
ATOM 2006 C C . ASP A 1 244 ? 10.984 39.219 9.758 1 88 244 ASP A C 1
ATOM 2008 O O . ASP A 1 244 ? 9.922 39.531 9.195 1 88 244 ASP A O 1
ATOM 2012 N N . PRO A 1 245 ? 12.18 39.438 9.234 1 89.75 245 PRO A N 1
ATOM 2013 C CA . PRO A 1 245 ? 12.258 39.969 7.871 1 89.75 245 PRO A CA 1
ATOM 2014 C C . PRO A 1 245 ? 11.398 39.188 6.883 1 89.75 245 PRO A C 1
ATOM 2016 O O . PRO A 1 245 ? 10.844 39.781 5.945 1 89.75 245 PRO A O 1
ATOM 2019 N N . LYS A 1 246 ? 11.188 37.969 7.078 1 86.25 246 LYS A N 1
ATOM 2020 C CA . LYS A 1 246 ? 10.438 37.125 6.164 1 86.25 246 LYS A CA 1
ATOM 2021 C C . LYS A 1 246 ? 8.969 37.531 6.117 1 86.25 246 LYS A C 1
ATOM 2023 O O . LYS A 1 246 ? 8.289 37.312 5.105 1 86.25 246 LYS A O 1
ATOM 2028 N N . LYS A 1 247 ? 8.492 38.156 7.176 1 91.38 247 LYS A N 1
ATOM 2029 C CA . LYS A 1 247 ? 7.078 38.5 7.273 1 91.38 247 LYS A CA 1
ATOM 2030 C C . LYS A 1 247 ? 6.785 39.812 6.578 1 91.38 247 LYS A C 1
ATOM 2032 O O . LYS A 1 247 ? 5.629 40.125 6.301 1 91.38 247 LYS A O 1
ATOM 2037 N N . ASN A 1 248 ? 7.805 40.594 6.258 1 96 248 ASN A N 1
ATOM 2038 C CA . ASN A 1 248 ? 7.699 41.781 5.414 1 96 248 ASN A CA 1
ATOM 2039 C C . ASN A 1 248 ? 6.664 42.75 5.953 1 96 248 ASN A C 1
ATOM 2041 O O . ASN A 1 248 ? 5.836 43.25 5.195 1 96 248 ASN A O 1
ATOM 2045 N N . ILE A 1 249 ? 6.707 42.938 7.27 1 97.38 249 ILE A N 1
ATOM 2046 C CA . ILE A 1 249 ? 5.785 43.875 7.918 1 97.38 249 ILE A CA 1
ATOM 2047 C C . ILE A 1 249 ? 6.059 45.281 7.434 1 97.38 249 ILE A C 1
ATOM 2049 O O . ILE A 1 249 ? 5.141 46.094 7.344 1 97.38 249 ILE A O 1
ATOM 2053 N N . GLU A 1 250 ? 7.289 45.594 7 1 97.31 250 GLU A N 1
ATOM 2054 C CA . GLU A 1 250 ? 7.672 46.875 6.457 1 97.31 250 GLU A CA 1
ATOM 2055 C C . GLU A 1 250 ? 6.77 47.281 5.289 1 97.31 250 GLU A C 1
ATOM 2057 O O . GLU A 1 250 ? 6.445 48.469 5.121 1 97.31 250 GLU A O 1
ATOM 2062 N N . PHE A 1 251 ? 6.469 46.344 4.516 1 97.75 251 PHE A N 1
ATOM 2063 C CA . PHE A 1 251 ? 5.602 46.562 3.363 1 97.75 251 PHE A CA 1
ATOM 2064 C C . PHE A 1 251 ? 4.277 47.188 3.801 1 97.75 251 PHE A C 1
ATOM 2066 O O . PHE A 1 251 ? 3.799 48.125 3.193 1 97.75 251 PHE A O 1
ATOM 2073 N N . VAL A 1 252 ? 3.639 46.688 4.859 1 98.38 252 VAL A N 1
ATOM 2074 C CA . VAL A 1 252 ? 2.363 47.188 5.367 1 98.38 252 VAL A CA 1
ATOM 2075 C C . VAL A 1 252 ? 2.547 48.594 5.957 1 98.38 252 VAL A C 1
ATOM 2077 O O . VAL A 1 252 ? 1.733 49.469 5.719 1 98.38 252 VAL A O 1
ATOM 2080 N N . ILE A 1 253 ? 3.641 48.75 6.707 1 98.38 253 ILE A N 1
ATOM 2081 C CA . ILE A 1 253 ? 3.92 50.031 7.352 1 98.38 253 ILE A CA 1
ATOM 2082 C C . ILE A 1 253 ? 4.062 51.125 6.289 1 98.38 253 ILE A C 1
ATOM 2084 O O . ILE A 1 253 ? 3.469 52.188 6.406 1 98.38 253 ILE A O 1
ATOM 2088 N N . GLU A 1 254 ? 4.816 50.812 5.281 1 98.31 254 GLU A N 1
ATOM 2089 C CA . GLU A 1 254 ? 5.07 51.781 4.219 1 98.31 254 GLU A CA 1
ATOM 2090 C C . GLU A 1 254 ? 3.795 52.062 3.436 1 98.31 254 GLU A C 1
ATOM 2092 O O . GLU A 1 254 ? 3.523 53.219 3.104 1 98.31 254 GLU A O 1
ATOM 2097 N N . SER A 1 255 ? 3.076 51.062 3.094 1 98.44 255 SER A N 1
ATOM 2098 C CA . SER A 1 255 ? 1.818 51.25 2.381 1 98.44 255 SER A CA 1
ATOM 2099 C C . SER A 1 255 ? 0.855 52.125 3.182 1 98.44 255 SER A C 1
ATOM 2101 O O . SER A 1 255 ? 0.217 53 2.633 1 98.44 255 SER A O 1
ATOM 2103 N N . PHE A 1 256 ? 0.721 51.875 4.43 1 98.38 256 PHE A N 1
ATOM 2104 C CA . PHE A 1 256 ? -0.127 52.625 5.34 1 98.38 256 PHE A CA 1
ATOM 2105 C C . PHE A 1 256 ? 0.316 54.062 5.406 1 98.38 256 PHE A C 1
ATOM 2107 O O . PHE A 1 256 ? -0.497 55 5.23 1 98.38 256 PHE A O 1
ATOM 2114 N N . ASN A 1 257 ? 1.623 54.219 5.641 1 98.25 257 ASN A N 1
ATOM 2115 C CA . ASN A 1 257 ? 2.184 55.562 5.805 1 98.25 257 ASN A CA 1
ATOM 2116 C C . ASN A 1 257 ? 1.977 56.406 4.555 1 98.25 257 ASN A C 1
ATOM 2118 O O . ASN A 1 257 ? 1.678 57.594 4.652 1 98.25 257 ASN A O 1
ATOM 2122 N N . LYS A 1 258 ? 2.096 55.844 3.477 1 97.69 258 LYS A N 1
ATOM 2123 C CA . LYS A 1 258 ? 2.043 56.562 2.211 1 97.69 258 LYS A CA 1
ATOM 2124 C C . LYS A 1 258 ? 0.602 56.875 1.81 1 97.69 258 LYS A C 1
ATOM 2126 O O . LYS A 1 258 ? 0.323 57.906 1.216 1 97.69 258 LYS A O 1
ATOM 2131 N N . TYR A 1 259 ? -0.349 55.906 2.113 1 97.81 259 TYR A N 1
ATOM 2132 C CA . TYR A 1 259 ? -1.596 56.031 1.366 1 97.81 259 TYR A CA 1
ATOM 2133 C C . TYR A 1 259 ? -2.797 56 2.303 1 97.81 259 TYR A C 1
ATOM 2135 O O . TYR A 1 259 ? -3.896 56.406 1.924 1 97.81 259 TYR A O 1
ATOM 2143 N N . LEU A 1 260 ? -2.688 55.562 3.557 1 97.94 260 LEU A N 1
ATOM 2144 C CA . LEU A 1 260 ? -3.918 55.125 4.195 1 97.94 260 LEU A CA 1
ATOM 2145 C C . LEU A 1 260 ? -4.117 55.812 5.543 1 97.94 260 LEU A C 1
ATOM 2147 O O . LEU A 1 260 ? -5.102 55.562 6.238 1 97.94 260 LEU A O 1
ATOM 2151 N N . LYS A 1 261 ? -3.346 56.75 5.941 1 96.62 261 LYS A N 1
ATOM 2152 C CA . LYS A 1 261 ? -3.344 57.375 7.262 1 96.62 261 LYS A CA 1
ATOM 2153 C C . LYS A 1 261 ? -4.633 58.156 7.504 1 96.62 261 LYS A C 1
ATOM 2155 O O . LYS A 1 261 ? -5.039 58.344 8.648 1 96.62 261 LYS A O 1
ATOM 2160 N N . ASP A 1 262 ? -5.223 58.562 6.477 1 95.81 262 ASP A N 1
ATOM 2161 C CA . ASP A 1 262 ? -6.402 59.438 6.629 1 95.81 262 ASP A CA 1
ATOM 2162 C C . ASP A 1 262 ? -7.621 58.594 7.039 1 95.81 262 ASP A C 1
ATOM 2164 O O . ASP A 1 262 ? -8.461 59.062 7.809 1 95.81 262 ASP A O 1
ATOM 2168 N N . GLY A 1 263 ? -7.746 57.438 6.59 1 96.88 263 GLY A N 1
ATOM 2169 C CA . GLY A 1 263 ? -8.969 56.688 6.816 1 96.88 263 GLY A CA 1
ATOM 2170 C C . GLY A 1 263 ? -8.742 55.438 7.609 1 96.88 263 GLY A C 1
ATOM 2171 O O . GLY A 1 263 ? -9.703 54.812 8.102 1 96.88 263 GLY A O 1
ATOM 2172 N N . PHE A 1 264 ? -7.543 55.062 7.797 1 98.5 264 PHE A N 1
ATOM 2173 C CA . PHE A 1 264 ? -7.23 53.812 8.469 1 98.5 264 PHE A CA 1
ATOM 2174 C C . PHE A 1 264 ? -6.281 54.062 9.641 1 98.5 264 PHE A C 1
ATOM 2176 O O . PHE A 1 264 ? -5.637 55.094 9.727 1 98.5 264 PHE A O 1
ATOM 2183 N N . GLU A 1 265 ? -6.215 53.219 10.539 1 98.5 265 GLU A N 1
ATOM 2184 C CA . GLU A 1 265 ? -5.176 53.188 11.562 1 98.5 265 GLU A CA 1
ATOM 2185 C C . GLU A 1 265 ? -4.469 51.844 11.578 1 98.5 265 GLU A C 1
ATOM 2187 O O . GLU A 1 265 ? -5.082 50.812 11.297 1 98.5 265 GLU A O 1
ATOM 2192 N N . LEU A 1 266 ? -3.205 51.781 11.844 1 98.62 266 LEU A N 1
ATOM 2193 C CA . LEU A 1 266 ? -2.371 50.594 11.805 1 98.62 266 LEU A CA 1
ATOM 2194 C C . LEU A 1 266 ? -2.148 50.062 13.211 1 98.62 266 LEU A C 1
ATOM 2196 O O . LEU A 1 266 ? -1.688 50.781 14.102 1 98.62 266 LEU A O 1
ATOM 2200 N N . ILE A 1 267 ? -2.592 48.844 13.414 1 98.5 267 ILE A N 1
ATOM 2201 C CA . ILE A 1 267 ? -2.408 48.156 14.688 1 98.5 267 ILE A CA 1
ATOM 2202 C C . ILE A 1 267 ? -1.459 46.969 14.508 1 98.5 267 ILE A C 1
ATOM 2204 O O . ILE A 1 267 ? -1.748 46.031 13.742 1 98.5 267 ILE A O 1
ATOM 2208 N N . ILE A 1 268 ? -0.355 46.969 15.203 1 98 268 ILE A N 1
ATOM 2209 C CA . ILE A 1 268 ? 0.602 45.844 15.172 1 98 268 ILE A CA 1
ATOM 2210 C C . ILE A 1 268 ? 0.563 45.094 16.5 1 98 268 ILE A C 1
ATOM 2212 O O . ILE A 1 268 ? 0.754 45.688 17.562 1 98 268 ILE A O 1
ATOM 2216 N N . VAL A 1 269 ? 0.33 43.812 16.438 1 96.62 269 VAL A N 1
ATOM 2217 C CA . VAL A 1 269 ? 0.248 42.969 17.625 1 96.62 269 VAL A CA 1
ATOM 2218 C C . VAL A 1 269 ? 1.64 42.469 18 1 96.62 269 VAL A C 1
ATOM 2220 O O . VAL A 1 269 ? 2.34 41.875 17.156 1 96.62 269 VAL A O 1
ATOM 2223 N N . LEU A 1 270 ? 2.004 42.719 19.219 1 93.5 270 LEU A N 1
ATOM 2224 C CA . LEU A 1 270 ? 3.297 42.312 19.75 1 93.5 270 LEU A CA 1
ATOM 2225 C C . LEU A 1 270 ? 3.119 41.25 20.844 1 93.5 270 LEU A C 1
ATOM 2227 O O . LEU A 1 270 ? 2.051 41.188 21.453 1 93.5 270 LEU A O 1
ATOM 2231 N N . ARG A 1 271 ? 4.141 40.5 21.062 1 87.69 271 ARG A N 1
ATOM 2232 C CA . ARG A 1 271 ? 4.113 39.5 22.125 1 87.69 271 ARG A CA 1
ATOM 2233 C C . ARG A 1 271 ? 4.73 40.062 23.406 1 87.69 271 ARG A C 1
ATOM 2235 O O . ARG A 1 271 ? 4.555 39.469 24.484 1 87.69 271 ARG A O 1
ATOM 2242 N N . LYS A 1 272 ? 5.5 41.125 23.297 1 91.12 272 LYS A N 1
ATOM 2243 C CA . LYS A 1 272 ? 6.098 41.844 24.422 1 91.12 272 LYS A CA 1
ATOM 2244 C C . LYS A 1 272 ? 6.004 43.344 24.234 1 91.12 272 LYS A C 1
ATOM 2246 O O . LYS A 1 272 ? 5.562 43.812 23.172 1 91.12 272 LYS A O 1
ATOM 2251 N N . LYS A 1 273 ? 6.469 44.031 25.219 1 94 273 LYS A N 1
ATOM 2252 C CA . LYS A 1 273 ? 6.465 45.469 25.125 1 94 273 LYS A CA 1
ATOM 2253 C C . LYS A 1 273 ? 7.492 45.969 24.094 1 94 273 LYS A C 1
ATOM 2255 O O . LYS A 1 273 ? 8.547 45.344 23.938 1 94 273 LYS A O 1
ATOM 2260 N N . PRO A 1 274 ? 7.117 47.031 23.406 1 93.62 274 PRO A N 1
ATOM 2261 C CA . PRO A 1 274 ? 7.988 47.531 22.344 1 93.62 274 PRO A CA 1
ATOM 2262 C C . PRO A 1 274 ? 9.43 47.719 22.812 1 93.62 274 PRO A C 1
ATOM 2264 O O . PRO A 1 274 ? 10.367 47.438 22.062 1 93.62 274 PRO A O 1
ATOM 2267 N N . GLU A 1 275 ? 9.586 48.125 24.062 1 92.81 275 GLU A N 1
ATOM 2268 C CA . GLU A 1 275 ? 10.906 48.469 24.562 1 92.81 275 GLU A CA 1
ATOM 2269 C C . GLU A 1 275 ? 11.766 47.25 24.781 1 92.81 275 GLU A C 1
ATOM 2271 O O . GLU A 1 275 ? 12.984 47.344 24.906 1 92.81 275 GLU A O 1
ATOM 2276 N N . GLU A 1 276 ? 11.141 46.094 24.75 1 94.19 276 GLU A N 1
ATOM 2277 C CA . GLU A 1 276 ? 11.836 44.844 25.047 1 94.19 276 GLU A CA 1
ATOM 2278 C C . GLU A 1 276 ? 12.453 44.219 23.781 1 94.19 276 GLU A C 1
ATOM 2280 O O . GLU A 1 276 ? 13.234 43.281 23.859 1 94.19 276 GLU A O 1
ATOM 2285 N N . TYR A 1 277 ? 12.086 44.75 22.641 1 93.69 277 TYR A N 1
ATOM 2286 C CA . TYR A 1 277 ? 12.625 44.25 21.375 1 93.69 277 TYR A CA 1
ATOM 2287 C C . TYR A 1 277 ? 13.961 44.906 21.062 1 93.69 277 TYR A C 1
ATOM 2289 O O . TYR A 1 277 ? 14.242 46.031 21.516 1 93.69 277 TYR A O 1
ATOM 2297 N N . THR A 1 278 ? 14.828 44.188 20.344 1 94.56 278 THR A N 1
ATOM 2298 C CA . THR A 1 278 ? 16.141 44.688 19.953 1 94.56 278 THR A CA 1
ATOM 2299 C C . THR A 1 278 ? 16.406 44.406 18.469 1 94.56 278 THR A C 1
ATOM 2301 O O . THR A 1 278 ? 15.609 43.719 17.812 1 94.56 278 THR A O 1
ATOM 2304 N N . GLY A 1 279 ? 17.453 45.094 17.969 1 95.25 279 GLY A N 1
ATOM 2305 C CA . GLY A 1 279 ? 17.891 44.781 16.609 1 95.25 279 GLY A CA 1
ATOM 2306 C C . GLY A 1 279 ? 16.859 45.125 15.562 1 95.25 279 GLY A C 1
ATOM 2307 O O . GLY A 1 279 ? 16.297 46.25 15.57 1 95.25 279 GLY A O 1
ATOM 2308 N N . TYR A 1 280 ? 16.672 44.281 14.641 1 94.56 280 TYR A N 1
ATOM 2309 C CA . TYR A 1 280 ? 15.75 44.438 13.523 1 94.56 280 TYR A CA 1
ATOM 2310 C C . TYR A 1 280 ? 14.336 44.719 14.023 1 94.56 280 TYR A C 1
ATOM 2312 O O . TYR A 1 280 ? 13.633 45.594 13.484 1 94.56 280 TYR A O 1
ATOM 2320 N N . GLU A 1 281 ? 13.938 43.969 15.062 1 95.69 281 GLU A N 1
ATOM 2321 C CA . GLU A 1 281 ? 12.586 44.125 15.602 1 95.69 281 GLU A CA 1
ATOM 2322 C C . GLU A 1 281 ? 12.344 45.531 16.125 1 95.69 281 GLU A C 1
ATOM 2324 O O . GLU A 1 281 ? 11.289 46.125 15.875 1 95.69 281 GLU A O 1
ATOM 2329 N N . ARG A 1 282 ? 13.297 46.031 16.781 1 95.62 282 ARG A N 1
ATOM 2330 C CA . ARG A 1 282 ? 13.18 47.375 17.328 1 95.62 282 ARG A CA 1
ATOM 2331 C C . ARG A 1 282 ? 13.109 48.438 16.203 1 95.62 282 ARG A C 1
ATOM 2333 O O . ARG A 1 282 ? 12.344 49.375 16.297 1 95.62 282 ARG A O 1
ATOM 2340 N N . GLN A 1 283 ? 13.914 48.219 15.242 1 96.38 283 GLN A N 1
ATOM 2341 C CA . GLN A 1 283 ? 13.906 49.125 14.094 1 96.38 283 GLN A CA 1
ATOM 2342 C C . GLN A 1 283 ? 12.531 49.156 13.422 1 96.38 283 GLN A C 1
ATOM 2344 O O . GLN A 1 283 ? 12.047 50.219 13.023 1 96.38 283 GLN A O 1
ATOM 2349 N N . LEU A 1 284 ? 12.008 48 13.242 1 96.75 284 LEU A N 1
ATOM 2350 C CA . LEU A 1 284 ? 10.688 47.875 12.641 1 96.75 284 LEU A CA 1
ATOM 2351 C C . LEU A 1 284 ? 9.641 48.594 13.469 1 96.75 284 LEU A C 1
ATOM 2353 O O . LEU A 1 284 ? 8.773 49.281 12.922 1 96.75 284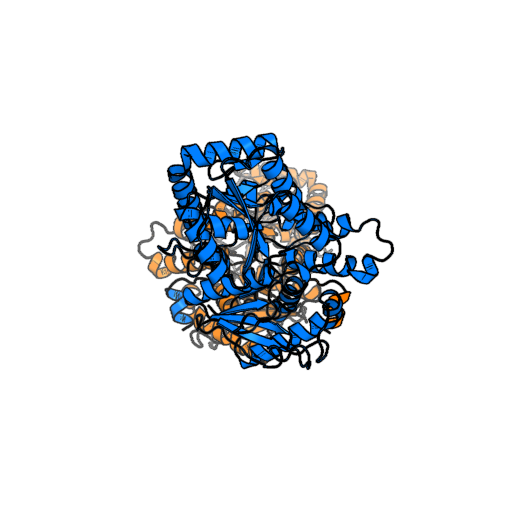 LEU A O 1
ATOM 2357 N N . ILE A 1 285 ? 9.695 48.438 14.734 1 97.19 285 ILE A N 1
ATOM 2358 C CA . ILE A 1 285 ? 8.773 49.094 15.664 1 97.19 285 ILE A CA 1
ATOM 2359 C C . ILE A 1 285 ? 8.906 50.625 15.562 1 97.19 285 ILE A C 1
ATOM 2361 O O . ILE A 1 285 ? 7.91 51.344 15.516 1 97.19 285 ILE A O 1
ATOM 2365 N N . GLU A 1 286 ? 10.109 51.062 15.531 1 97.06 286 GLU A N 1
ATOM 2366 C CA . GLU A 1 286 ? 10.352 52.5 15.406 1 97.06 286 GLU A CA 1
ATOM 2367 C C . GLU A 1 286 ? 9.797 53.062 14.094 1 97.06 286 GLU A C 1
ATOM 2369 O O . GLU A 1 286 ? 9.25 54.156 14.055 1 97.06 286 GLU A O 1
ATOM 2374 N N . LYS A 1 287 ? 9.984 52.281 13.078 1 97.19 287 LYS A N 1
ATOM 2375 C CA . LYS A 1 287 ? 9.422 52.688 11.789 1 97.19 287 LYS A CA 1
ATOM 2376 C C . LYS A 1 287 ? 7.902 52.812 11.867 1 97.19 287 LYS A C 1
ATOM 2378 O O . LYS A 1 287 ? 7.32 53.75 11.312 1 97.19 287 LYS A O 1
ATOM 2383 N N . ALA A 1 288 ? 7.25 51.875 12.469 1 97.88 288 ALA A N 1
ATOM 2384 C CA . ALA A 1 288 ? 5.801 51.875 12.633 1 97.88 288 ALA A CA 1
ATOM 2385 C C . ALA A 1 288 ? 5.352 53.031 13.5 1 97.88 288 ALA A C 1
ATOM 2387 O O . ALA A 1 288 ? 4.312 53.656 13.234 1 97.88 288 ALA A O 1
ATOM 2388 N N . LYS A 1 289 ? 6.137 53.375 14.508 1 97 289 LYS A N 1
ATOM 2389 C CA . LYS A 1 289 ? 5.828 54.5 15.383 1 97 289 LYS A CA 1
ATOM 2390 C C . LYS A 1 289 ? 5.855 55.812 14.617 1 97 289 LYS A C 1
ATOM 2392 O O . LYS A 1 289 ? 4.98 56.656 14.797 1 97 289 LYS A O 1
ATOM 2397 N N . LYS A 1 290 ? 6.875 55.906 13.859 1 97.25 290 LYS A N 1
ATOM 2398 C CA . LYS A 1 290 ? 7.012 57.125 13.047 1 97.25 290 LYS A CA 1
ATOM 2399 C C . LYS A 1 290 ? 5.816 57.312 12.117 1 97.25 290 LYS A C 1
ATOM 2401 O O . LYS A 1 290 ? 5.414 58.438 11.82 1 97.25 290 LYS A O 1
ATOM 2406 N N . ALA A 1 291 ? 5.293 56.219 11.719 1 97.12 291 ALA A N 1
ATOM 2407 C CA . ALA A 1 291 ? 4.121 56.219 10.844 1 97.12 291 ALA A CA 1
ATOM 2408 C C . ALA A 1 291 ? 2.836 56.375 11.656 1 97.12 291 ALA A C 1
ATOM 2410 O O . ALA A 1 291 ? 1.735 56.312 11.102 1 97.12 291 ALA A O 1
ATOM 2411 N N . LYS A 1 292 ? 2.957 56.469 12.992 1 96.81 292 LYS A N 1
ATOM 2412 C CA . LYS A 1 292 ? 1.849 56.625 13.93 1 96.81 292 LYS A CA 1
ATOM 2413 C C . LYS A 1 292 ? 1.086 55.312 14.102 1 96.81 292 LYS A C 1
ATOM 2415 O O . LYS A 1 292 ? -0.123 55.312 14.344 1 96.81 292 LYS A O 1
ATOM 2420 N N . GLY A 1 293 ? 1.782 54.188 13.828 1 97.12 293 GLY A N 1
ATOM 2421 C CA . GLY A 1 293 ? 1.199 52.906 14.148 1 97.12 293 GLY A CA 1
ATOM 2422 C C . GLY A 1 293 ? 1.019 52.688 15.641 1 97.12 293 GLY A C 1
ATOM 2423 O O . GLY A 1 293 ? 1.746 53.25 16.453 1 97.12 293 GLY A O 1
ATOM 2424 N N . LYS A 1 294 ? 0.029 51.906 15.961 1 97.44 294 LYS A N 1
ATOM 2425 C CA . LYS A 1 294 ? -0.244 51.562 17.344 1 97.44 294 LYS A CA 1
ATOM 2426 C C . LYS A 1 294 ? 0.123 50.094 17.625 1 97.44 294 LYS A C 1
ATOM 2428 O O . LYS A 1 294 ? 0.17 49.281 16.703 1 97.44 294 LYS A O 1
ATOM 2433 N N . PHE A 1 295 ? 0.425 49.844 18.922 1 97.5 295 PHE A N 1
ATOM 2434 C CA . PHE A 1 295 ? 0.883 48.5 19.297 1 97.5 295 PHE A CA 1
ATOM 2435 C C . PHE A 1 295 ? -0.007 47.906 20.391 1 97.5 295 PHE A C 1
ATOM 2437 O O . PHE A 1 295 ? -0.444 48.625 21.297 1 97.5 295 PHE A O 1
ATOM 2444 N N . LEU A 1 296 ? -0.356 46.688 20.203 1 96.81 296 LEU A N 1
ATOM 2445 C CA . LEU A 1 296 ? -1.059 45.906 21.234 1 96.81 296 LEU A CA 1
ATOM 2446 C C . LEU A 1 296 ? -0.251 44.688 21.625 1 96.81 296 LEU A C 1
ATOM 2448 O O . LEU A 1 296 ? 0.288 44 20.781 1 96.81 296 LEU A O 1
ATOM 2452 N N . VAL A 1 297 ? -0.139 44.469 22.922 1 95.56 297 VAL A N 1
ATOM 2453 C CA . VAL A 1 297 ? 0.541 43.281 23.406 1 95.56 297 VAL A CA 1
ATOM 2454 C C . VAL A 1 297 ? -0.482 42.188 23.688 1 95.56 297 VAL A C 1
ATOM 2456 O O . VAL A 1 297 ? -1.252 42.25 24.641 1 95.56 297 VAL A O 1
ATOM 2459 N N . ILE A 1 298 ? -0.517 41.219 22.828 1 91.38 298 ILE A N 1
ATOM 2460 C CA . ILE A 1 298 ? -1.436 40.094 22.922 1 91.38 298 ILE A CA 1
ATOM 2461 C C . ILE A 1 298 ? -0.657 38.781 22.812 1 91.38 298 ILE A C 1
ATOM 2463 O O . ILE A 1 298 ? 0.038 38.562 21.812 1 91.38 298 ILE A O 1
ATOM 2467 N N . THR A 1 299 ? -0.848 37.938 23.828 1 83.44 299 THR A N 1
ATOM 2468 C CA . THR A 1 299 ? -0.029 36.719 23.844 1 83.44 299 THR A CA 1
ATOM 2469 C C . THR A 1 299 ? -0.903 35.5 23.734 1 83.44 299 THR A C 1
ATOM 2471 O O . THR A 1 299 ? -0.399 34.375 23.5 1 83.44 299 THR A O 1
ATOM 2474 N N . SER A 1 300 ? -2.195 35.594 23.906 1 83.38 300 SER A N 1
ATOM 2475 C CA . SER A 1 300 ? -3.068 34.406 23.844 1 83.38 300 SER A CA 1
ATOM 2476 C C . SER A 1 300 ? -3.928 34.438 22.578 1 83.38 300 SER A C 1
ATOM 2478 O O . SER A 1 300 ? -4.324 35.531 22.109 1 83.38 300 SER A O 1
ATOM 2480 N N . GLN A 1 301 ? -4.27 33.344 22.125 1 85.12 301 GLN A N 1
ATOM 2481 C CA . GLN A 1 301 ? -5.105 33.219 20.938 1 85.12 301 GLN A CA 1
ATOM 2482 C C . GLN A 1 301 ? -6.516 33.75 21.203 1 85.12 301 GLN A C 1
ATOM 2484 O O . GLN A 1 301 ? -7.152 34.312 20.312 1 85.12 301 GLN A O 1
ATOM 2489 N N . LYS A 1 302 ? -6.957 33.5 22.375 1 88.5 302 LYS A N 1
ATOM 2490 C CA . LYS A 1 302 ? -8.297 33.969 22.734 1 88.5 302 LYS A CA 1
ATOM 2491 C C . LYS A 1 302 ? -8.383 35.5 22.672 1 88.5 302 LYS A C 1
ATOM 2493 O O . LYS A 1 302 ? -9.359 36.062 22.156 1 88.5 302 LYS A O 1
ATOM 2498 N N . GLU A 1 303 ? -7.332 36.094 23.188 1 92.69 303 GLU A N 1
ATOM 2499 C CA . GLU A 1 303 ? -7.293 37.531 23.141 1 92.69 303 GLU A CA 1
ATOM 2500 C C . GLU A 1 303 ? -7.152 38.031 21.703 1 92.69 303 GLU A C 1
ATOM 2502 O O . GLU A 1 303 ? -7.727 39.062 21.328 1 92.69 303 GLU A O 1
ATOM 2507 N N . LEU A 1 304 ? -6.406 37.344 21 1 94.31 304 LEU A N 1
ATOM 2508 C CA . LEU A 1 304 ? -6.25 37.688 19.594 1 94.31 304 LEU A CA 1
ATOM 2509 C C . LEU A 1 304 ? -7.586 37.594 18.859 1 94.31 304 LEU A C 1
ATOM 2511 O O . LEU A 1 304 ? -7.906 38.438 18.031 1 94.31 304 LEU A O 1
ATOM 2515 N N . ALA A 1 305 ? -8.344 36.594 19.156 1 95.56 305 ALA A N 1
ATOM 2516 C CA . ALA A 1 305 ? -9.672 36.406 18.562 1 95.56 305 ALA A CA 1
ATOM 2517 C C . ALA A 1 305 ? -10.586 37.594 18.922 1 95.56 305 ALA A C 1
ATOM 2519 O O . ALA A 1 305 ? -11.359 38.062 18.078 1 95.56 305 ALA A O 1
ATOM 2520 N N . LYS A 1 306 ? -10.445 38.031 20.125 1 96.94 306 LYS A N 1
ATOM 2521 C CA . LYS A 1 306 ? -11.227 39.188 20.547 1 96.94 306 LYS A CA 1
ATOM 2522 C C . LYS A 1 306 ? -10.844 40.438 19.75 1 96.94 306 LYS A C 1
ATOM 2524 O O . LYS A 1 306 ? -11.711 41.219 19.359 1 96.94 306 LYS A O 1
ATOM 2529 N N . LEU A 1 307 ? -9.562 40.531 19.547 1 97.62 307 LEU A N 1
ATOM 2530 C CA . LEU A 1 307 ? -9.102 41.656 18.734 1 97.62 307 LEU A CA 1
ATOM 2531 C C . LEU A 1 307 ? -9.672 41.562 17.328 1 97.62 307 LEU A C 1
ATOM 2533 O O . LEU A 1 307 ? -10.141 42.594 16.781 1 97.62 307 LEU A O 1
ATOM 2537 N N . TYR A 1 308 ? -9.617 40.406 16.734 1 98.19 308 TYR A N 1
ATOM 2538 C CA . TYR A 1 308 ? -10.125 40.219 15.383 1 98.19 308 TYR A CA 1
ATOM 2539 C C . TYR A 1 308 ? -11.617 40.531 15.312 1 98.19 308 TYR A C 1
ATOM 2541 O O . TYR A 1 308 ? -12.078 41.156 14.359 1 98.19 308 TYR A O 1
ATOM 2549 N N . ASN A 1 309 ? -12.344 40.094 16.312 1 98 309 ASN A N 1
ATOM 2550 C CA . ASN A 1 309 ? -13.781 40.375 16.359 1 98 309 ASN A CA 1
ATOM 2551 C C . ASN A 1 309 ? -14.062 41.875 16.484 1 98 309 ASN A C 1
ATOM 2553 O O . ASN A 1 309 ? -14.938 42.406 15.805 1 98 309 ASN A O 1
ATOM 2557 N N . SER A 1 310 ? -13.32 42.5 17.359 1 98.19 310 SER A N 1
ATOM 2558 C CA . SER A 1 310 ? -13.461 43.969 17.469 1 98.19 310 SER A CA 1
ATOM 2559 C C . SER A 1 310 ? -13.141 44.656 16.156 1 98.19 310 SER A C 1
ATOM 2561 O O . SER A 1 310 ? -13.867 45.562 15.719 1 98.19 310 SER A O 1
ATOM 2563 N N . ALA A 1 311 ? -12.07 44.219 15.555 1 98.25 311 ALA A N 1
ATOM 2564 C CA . ALA A 1 311 ? -11.672 44.812 14.273 1 98.25 311 ALA A CA 1
ATOM 2565 C C . ALA A 1 311 ? -12.75 44.594 13.211 1 98.25 311 ALA A C 1
ATOM 2567 O O . ALA A 1 311 ? -13.031 45.5 12.422 1 98.25 311 ALA A O 1
ATOM 2568 N N . ALA A 1 312 ? -13.305 43.438 13.195 1 97.94 312 ALA A N 1
ATOM 2569 C CA . ALA A 1 312 ? -14.359 43.156 12.227 1 97.94 312 ALA A CA 1
ATOM 2570 C C . ALA A 1 312 ? -15.562 44.062 12.43 1 97.94 312 ALA A C 1
ATOM 2572 O O . ALA A 1 312 ? -16.141 44.562 11.469 1 97.94 312 ALA A O 1
ATOM 2573 N N . LYS A 1 313 ? -15.906 44.312 13.656 1 96.75 313 LYS A N 1
ATOM 2574 C CA . LYS A 1 313 ? -17.031 45.188 13.977 1 96.75 313 LYS A CA 1
ATOM 2575 C C . LYS A 1 313 ? -16.766 46.594 13.508 1 96.75 313 LYS A C 1
ATOM 2577 O O . LYS A 1 313 ? -17.703 47.344 13.195 1 96.75 313 LYS A O 1
ATOM 2582 N N . HIS A 1 314 ? -15.555 46.938 13.508 1 97.75 314 HIS A N 1
ATOM 2583 C CA . HIS A 1 314 ? -15.172 48.281 13.102 1 97.75 314 HIS A CA 1
ATOM 2584 C C . HIS A 1 314 ? -14.703 48.312 11.648 1 97.75 314 HIS A C 1
ATOM 2586 O O . HIS A 1 314 ? -13.984 49.219 11.242 1 97.75 314 HIS A O 1
ATOM 2592 N N . ARG A 1 315 ? -15.016 47.281 10.938 1 97.88 315 ARG A N 1
ATOM 2593 C CA . ARG A 1 315 ? -14.766 47.156 9.5 1 97.88 315 ARG A CA 1
ATOM 2594 C C . ARG A 1 315 ? -13.273 47.219 9.195 1 97.88 315 ARG A C 1
ATOM 2596 O O . ARG A 1 315 ? -12.844 47.938 8.305 1 97.88 315 ARG A O 1
ATOM 2603 N N . GLY A 1 316 ? -12.547 46.469 10.008 1 98.44 316 GLY A N 1
ATOM 2604 C CA . GLY A 1 316 ? -11.102 46.406 9.867 1 98.44 316 GLY A CA 1
ATOM 2605 C C . GLY A 1 316 ? -10.633 45.438 8.82 1 98.44 316 GLY A C 1
ATOM 2606 O O . GLY A 1 316 ? -11.445 44.844 8.102 1 98.44 316 GLY A O 1
ATOM 2607 N N . ILE A 1 317 ? -9.281 45.344 8.695 1 98.69 317 ILE A N 1
ATOM 2608 C CA . ILE A 1 317 ? -8.586 44.469 7.742 1 98.69 317 ILE A CA 1
ATOM 2609 C C . ILE A 1 317 ? -7.445 43.75 8.445 1 98.69 317 ILE A C 1
ATOM 2611 O O . ILE A 1 317 ? -6.777 44.312 9.312 1 98.69 317 ILE A O 1
ATOM 2615 N N . PHE A 1 318 ? -7.266 42.469 8.148 1 98.75 318 PHE A N 1
ATOM 2616 C CA . PHE A 1 318 ? -6.062 41.75 8.539 1 98.75 318 PHE A CA 1
ATOM 2617 C C . PHE A 1 318 ? -5.043 41.75 7.406 1 98.75 318 PHE A C 1
ATOM 2619 O O . PHE A 1 318 ? -5.387 41.438 6.266 1 98.75 318 PHE A O 1
ATOM 2626 N N . ALA A 1 319 ? -3.867 42.062 7.715 1 98.62 319 ALA A N 1
ATOM 2627 C CA . ALA A 1 319 ? -2.826 42.094 6.691 1 98.62 319 ALA A CA 1
ATOM 2628 C C . ALA A 1 319 ? -1.702 41.125 7.027 1 98.62 319 ALA A C 1
ATOM 2630 O O . ALA A 1 319 ? -1.204 41.094 8.156 1 98.62 319 ALA A O 1
ATOM 2631 N N . LEU A 1 320 ? -1.358 40.25 6.137 1 97.25 320 LEU A N 1
ATOM 2632 C CA . LEU A 1 320 ? -0.21 39.344 6.195 1 97.25 320 LEU A CA 1
ATOM 2633 C C . LEU A 1 320 ? 0.561 39.375 4.879 1 97.25 320 LEU A C 1
ATOM 2635 O O . LEU A 1 320 ? 0.169 38.719 3.914 1 97.25 320 LEU A O 1
ATOM 2639 N N . THR A 1 321 ? 1.691 40 4.844 1 96.38 321 THR A N 1
ATOM 2640 C CA . THR A 1 321 ? 2.367 40.312 3.586 1 96.38 321 THR A CA 1
ATOM 2641 C C . THR A 1 321 ? 3.744 39.656 3.547 1 96.38 321 THR A C 1
ATOM 2643 O O . THR A 1 321 ? 4.719 40.25 3.113 1 96.38 321 THR A O 1
ATOM 2646 N N . SER A 1 322 ? 3.857 38.406 4.039 1 93.75 322 SER A N 1
ATOM 2647 C CA . SER A 1 322 ? 5.113 37.688 4.043 1 93.75 322 SER A CA 1
ATOM 2648 C C . SER A 1 322 ? 5.672 37.531 2.633 1 93.75 322 SER A C 1
ATOM 2650 O O . SER A 1 322 ? 4.918 37.406 1.667 1 93.75 322 SER A O 1
ATOM 2652 N N . HIS A 1 323 ? 7.027 37.594 2.562 1 91 323 HIS A N 1
ATOM 2653 C CA . HIS A 1 323 ? 7.656 37.312 1.28 1 91 323 HIS A CA 1
ATOM 2654 C C . HIS A 1 323 ? 7.246 35.938 0.771 1 91 323 HIS A C 1
ATOM 2656 O O . HIS A 1 323 ? 7.051 35.75 -0.431 1 91 323 HIS A O 1
ATOM 2662 N N . TYR A 1 324 ? 7.152 35 1.634 1 86.12 324 TYR A N 1
ATOM 2663 C CA . TYR A 1 324 ? 6.637 33.656 1.385 1 86.12 324 TYR A CA 1
ATOM 2664 C C . TYR A 1 324 ? 5.906 33.125 2.607 1 86.12 324 TYR A C 1
ATOM 2666 O O . TYR A 1 324 ? 6.465 33.062 3.705 1 86.12 324 TYR A O 1
ATOM 2674 N N . GLU A 1 325 ? 4.691 32.812 2.404 1 86.38 325 GLU A N 1
ATOM 2675 C CA . GLU A 1 325 ? 3.887 32.219 3.463 1 86.38 325 GLU A CA 1
ATOM 2676 C C . GLU A 1 325 ? 3.545 30.766 3.143 1 86.38 325 GLU A C 1
ATOM 2678 O O . GLU A 1 325 ? 2.707 30.5 2.279 1 86.38 325 GLU A O 1
ATOM 2683 N N . PRO A 1 326 ? 4.121 29.797 3.863 1 81.31 326 PRO A N 1
ATOM 2684 C CA . PRO A 1 326 ? 3.895 28.406 3.516 1 81.31 326 PRO A CA 1
ATOM 2685 C C . PRO A 1 326 ? 2.414 28.031 3.496 1 81.31 326 PRO A C 1
ATOM 2687 O O . PRO A 1 326 ? 1.924 27.484 2.504 1 81.31 326 PRO A O 1
ATOM 2690 N N . PHE A 1 327 ? 1.638 28.266 4.535 1 88.88 327 PHE A N 1
ATOM 2691 C CA . PHE A 1 327 ? 0.202 28.016 4.512 1 88.88 327 PHE A CA 1
ATOM 2692 C C . PHE A 1 327 ? -0.579 29.281 4.84 1 88.88 327 PHE A C 1
ATOM 2694 O O . PHE A 1 327 ? -1.194 29.891 3.959 1 88.88 327 PHE A O 1
ATOM 2701 N N . GLY A 1 328 ? -0.342 29.844 6.059 1 89.5 328 GLY A N 1
ATOM 2702 C CA . GLY A 1 328 ? -1.05 31.062 6.434 1 89.5 328 GLY A CA 1
ATOM 2703 C C . GLY A 1 328 ? -2.172 30.812 7.426 1 89.5 328 GLY A C 1
ATOM 2704 O O . GLY A 1 328 ? -3.303 31.266 7.211 1 89.5 328 GLY A O 1
ATOM 2705 N N . LEU A 1 329 ? -1.812 30.188 8.516 1 90.38 329 LEU A N 1
ATOM 2706 C CA . LEU A 1 329 ? -2.789 29.922 9.57 1 90.38 329 LEU A CA 1
ATOM 2707 C C . LEU A 1 329 ? -3.434 31.219 10.055 1 90.38 329 LEU A C 1
ATOM 2709 O O . LEU A 1 329 ? -4.633 31.266 10.328 1 90.38 329 LEU A O 1
ATOM 2713 N N . ALA A 1 330 ? -2.641 32.25 10.117 1 92.06 330 ALA A N 1
ATOM 2714 C CA . ALA A 1 330 ? -3.135 33.562 10.602 1 92.06 330 ALA A CA 1
ATOM 2715 C C . ALA A 1 330 ? -4.25 34.094 9.711 1 92.06 330 ALA A C 1
ATOM 2717 O O . ALA A 1 330 ? -5.184 34.719 10.188 1 92.06 330 ALA A O 1
ATOM 2718 N N . ILE A 1 331 ? -4.145 33.75 8.484 1 96.12 331 ILE A N 1
ATOM 2719 C CA . ILE A 1 331 ? -5.137 34.219 7.523 1 96.12 331 ILE A CA 1
ATOM 2720 C C . ILE A 1 331 ? -6.484 33.562 7.809 1 96.12 331 ILE A C 1
ATOM 2722 O O . ILE A 1 331 ? -7.508 34.219 7.906 1 96.12 331 ILE A O 1
ATOM 2726 N N . ILE A 1 332 ? -6.434 32.25 7.98 1 96.38 332 ILE A N 1
ATOM 2727 C CA . ILE A 1 332 ? -7.703 31.562 8.172 1 96.38 332 ILE A CA 1
ATOM 2728 C C . ILE A 1 332 ? -8.258 31.891 9.562 1 96.38 332 ILE A C 1
ATOM 2730 O O . ILE A 1 332 ? -9.469 31.891 9.766 1 96.38 332 ILE A O 1
ATOM 2734 N N . GLU A 1 333 ? -7.422 32.281 10.539 1 94.81 333 GLU A N 1
ATOM 2735 C CA . GLU A 1 333 ? -7.879 32.719 11.852 1 94.81 333 GLU A CA 1
ATOM 2736 C C . GLU A 1 333 ? -8.648 34.062 11.734 1 94.81 333 GLU A C 1
ATOM 2738 O O . GLU A 1 333 ? -9.734 34.188 12.297 1 94.81 333 GLU A O 1
ATOM 2743 N N . ALA A 1 334 ? -8.109 34.938 11 1 97.5 334 ALA A N 1
ATOM 2744 C CA . ALA A 1 334 ? -8.766 36.219 10.789 1 97.5 334 ALA A CA 1
ATOM 2745 C C . ALA A 1 334 ? -10.086 36.062 10.055 1 97.5 334 ALA A C 1
ATOM 2747 O O . ALA A 1 334 ? -11.109 36.594 10.469 1 97.5 334 ALA A O 1
ATOM 2748 N N . MET A 1 335 ? -10.016 35.25 8.992 1 98.19 335 MET A N 1
ATOM 2749 C CA . MET A 1 335 ? -11.211 35 8.188 1 98.19 335 MET A CA 1
ATOM 2750 C C . MET A 1 335 ? -12.305 34.344 9.023 1 98.19 335 MET A C 1
ATOM 2752 O O . MET A 1 335 ? -13.484 34.656 8.852 1 98.19 335 MET A O 1
ATOM 2756 N N . ALA A 1 336 ? -11.93 33.531 9.945 1 97.81 336 ALA A N 1
ATOM 2757 C CA . ALA A 1 336 ? -12.875 32.844 10.805 1 97.81 336 ALA A CA 1
ATOM 2758 C C . ALA A 1 336 ? -13.594 33.812 11.734 1 97.81 336 ALA A C 1
ATOM 2760 O O . ALA A 1 336 ? -14.672 33.5 12.25 1 97.81 336 ALA A O 1
ATOM 2761 N N . CYS A 1 337 ? -13.016 34.938 11.953 1 97.75 337 CYS A N 1
ATOM 2762 C CA . CYS A 1 337 ? -13.617 36 12.766 1 97.75 337 CYS A CA 1
ATOM 2763 C C . CYS A 1 337 ? -14.281 37.062 11.891 1 97.75 337 CYS A C 1
ATOM 2765 O O . CYS A 1 337 ? -14.57 38.156 12.344 1 97.75 337 CYS A O 1
ATOM 2767 N N . LYS A 1 338 ? -14.398 36.781 10.602 1 98.06 338 LYS A N 1
ATOM 2768 C CA . LYS A 1 338 ? -15.055 37.625 9.617 1 98.06 338 LYS A CA 1
ATOM 2769 C C . LYS A 1 338 ? -14.242 38.906 9.352 1 98.06 338 LYS A C 1
ATOM 2771 O O . LYS A 1 338 ? -14.797 39.969 9.086 1 98.06 338 LYS A O 1
ATOM 2776 N N . LEU A 1 339 ? -13.023 38.781 9.5 1 98.19 339 LEU A N 1
ATOM 2777 C CA . LEU A 1 339 ? -12.109 39.906 9.211 1 98.19 339 LEU A CA 1
ATOM 2778 C C . LEU A 1 339 ? -11.477 39.719 7.832 1 98.19 339 LEU A C 1
ATOM 2780 O O . LEU A 1 339 ? -10.688 38.812 7.621 1 98.19 339 LEU A O 1
ATOM 2784 N N . PRO A 1 340 ? -11.789 40.562 6.867 1 98.44 340 PRO A N 1
ATOM 2785 C CA . PRO A 1 340 ? -11.203 40.469 5.527 1 98.44 340 PRO A CA 1
ATOM 2786 C C . PRO A 1 340 ? -9.68 40.562 5.531 1 98.44 340 PRO A C 1
ATOM 2788 O O . PRO A 1 340 ? -9.102 41.156 6.441 1 98.44 340 PRO A O 1
ATOM 2791 N N . VAL A 1 341 ? -9.047 40.031 4.434 1 98.44 341 VAL A N 1
ATOM 2792 C CA . VAL A 1 341 ? -7.602 39.844 4.48 1 98.44 341 VAL A CA 1
ATOM 2793 C C . VAL A 1 341 ? -6.953 40.438 3.234 1 98.44 341 VAL A C 1
ATOM 2795 O O . VAL A 1 341 ? -7.508 40.344 2.137 1 98.44 341 VAL A O 1
ATOM 2798 N N . ILE A 1 342 ? -5.848 41.062 3.43 1 98.56 342 ILE A N 1
ATOM 2799 C CA . ILE A 1 342 ? -4.898 41.406 2.371 1 98.56 342 ILE A CA 1
ATOM 2800 C C . ILE A 1 342 ? -3.6 40.656 2.58 1 98.56 342 ILE A C 1
ATOM 2802 O O . ILE A 1 342 ? -3.023 40.656 3.67 1 98.56 342 ILE A O 1
ATOM 2806 N N . SER A 1 343 ? -3.174 39.906 1.59 1 97.81 343 SER A N 1
ATOM 2807 C CA . SER A 1 343 ? -1.938 39.125 1.685 1 97.81 343 SER A CA 1
ATOM 2808 C C . SER A 1 343 ? -1.12 39.25 0.402 1 97.81 343 SER A C 1
ATOM 2810 O O . SER A 1 343 ? -1.605 39.75 -0.61 1 97.81 343 SER A O 1
ATOM 2812 N N . THR A 1 344 ? 0.125 38.844 0.467 1 93.94 344 THR A N 1
ATOM 2813 C CA . THR A 1 344 ? 0.948 38.781 -0.735 1 93.94 344 THR A CA 1
ATOM 2814 C C . THR A 1 344 ? 0.632 37.5 -1.527 1 93.94 344 THR A C 1
ATOM 2816 O O . THR A 1 344 ? -0.014 36.594 -1.014 1 93.94 344 THR A O 1
ATOM 2819 N N . ARG A 1 345 ? 1.049 37.438 -2.799 1 91.44 345 ARG A N 1
ATOM 2820 C CA . ARG A 1 345 ? 0.741 36.375 -3.738 1 91.44 345 ARG A CA 1
ATOM 2821 C C . ARG A 1 345 ? 1.816 35.281 -3.705 1 91.44 345 ARG A C 1
ATOM 2823 O O . ARG A 1 345 ? 2.389 34.938 -4.742 1 91.44 345 ARG A O 1
ATOM 2830 N N . ASN A 1 346 ? 2.158 34.844 -2.58 1 87.06 346 ASN A N 1
ATOM 2831 C CA . ASN A 1 346 ? 3.221 33.844 -2.506 1 87.06 346 ASN A CA 1
ATOM 2832 C C . ASN A 1 346 ? 2.936 32.812 -1.433 1 87.06 346 ASN A C 1
ATOM 2834 O O . ASN A 1 346 ? 3.037 33.094 -0.238 1 87.06 346 ASN A O 1
ATOM 2838 N N . GLY A 1 347 ? 2.633 31.625 -1.919 1 87.81 347 GLY A N 1
ATOM 2839 C CA . GLY A 1 347 ? 2.445 30.516 -0.985 1 87.81 347 GLY A CA 1
ATOM 2840 C C . GLY A 1 347 ? 0.984 30.203 -0.727 1 87.81 347 GLY A C 1
ATOM 2841 O O . GLY A 1 347 ? 0.163 30.234 -1.645 1 87.81 347 GLY A O 1
ATOM 2842 N N . GLY A 1 348 ? 0.632 29.859 0.477 1 91.62 348 GLY A N 1
ATOM 2843 C CA . GLY A 1 348 ? -0.664 29.359 0.909 1 91.62 348 GLY A CA 1
ATOM 2844 C C . GLY A 1 348 ? -1.785 30.359 0.712 1 91.62 348 GLY A C 1
ATOM 2845 O O . GLY A 1 348 ? -2.91 29.984 0.375 1 91.62 348 GLY A O 1
ATOM 2846 N N . PRO A 1 349 ? -1.442 31.656 0.851 1 95.12 349 PRO A N 1
ATOM 2847 C CA . PRO A 1 349 ? -2.502 32.656 0.704 1 95.12 349 PRO A CA 1
ATOM 2848 C C . PRO A 1 349 ? -3.189 32.594 -0.658 1 95.12 349 PRO A C 1
ATOM 2850 O O . PRO A 1 349 ? -4.395 32.844 -0.76 1 95.12 349 PRO A O 1
ATOM 2853 N N . VAL A 1 350 ? -2.455 32.219 -1.643 1 95.12 350 VAL A N 1
ATOM 2854 C CA . VAL A 1 350 ? -3.014 32.156 -2.988 1 95.12 350 VAL A CA 1
ATOM 2855 C C . VAL A 1 350 ? -4.137 31.109 -3.023 1 95.12 350 VAL A C 1
ATOM 2857 O O . VAL A 1 350 ? -5.188 31.344 -3.619 1 95.12 350 VAL A O 1
ATOM 2860 N N . GLU A 1 351 ? -3.904 30.016 -2.326 1 95.31 351 GLU A N 1
ATOM 2861 C CA . GLU A 1 351 ? -4.898 28.938 -2.291 1 95.31 351 GLU A CA 1
ATOM 2862 C C . GLU A 1 351 ? -6.031 29.266 -1.326 1 95.31 351 GLU A C 1
ATOM 2864 O O . GLU A 1 351 ? -7.207 29.078 -1.653 1 95.31 351 GLU A O 1
ATOM 2869 N N . ILE A 1 352 ? -5.691 29.812 -0.143 1 96.38 352 ILE A N 1
ATOM 2870 C CA . ILE A 1 352 ? -6.695 30.125 0.866 1 96.38 352 ILE A CA 1
ATOM 2871 C C . ILE A 1 352 ? -7.688 31.141 0.302 1 96.38 352 ILE A C 1
ATOM 2873 O O . ILE A 1 352 ? -8.898 30.984 0.452 1 96.38 352 ILE A O 1
ATOM 2877 N N . LEU A 1 353 ? -7.16 32.156 -0.467 1 97.19 353 LEU A N 1
ATOM 2878 C CA . LEU A 1 353 ? -7.988 33.281 -0.938 1 97.19 353 LEU A CA 1
ATOM 2879 C C . LEU A 1 353 ? -8.484 33.031 -2.357 1 97.19 353 LEU A C 1
ATOM 2881 O O . LEU A 1 353 ? -9.07 33.906 -2.984 1 97.19 353 LEU A O 1
ATOM 2885 N N . ASP A 1 354 ? -8.148 31.812 -2.85 1 96.06 354 ASP A N 1
ATOM 2886 C CA . ASP A 1 354 ? -8.594 31.391 -4.176 1 96.06 354 ASP A CA 1
ATOM 2887 C C . ASP A 1 354 ? -8.281 32.469 -5.219 1 96.06 354 ASP A C 1
ATOM 2889 O O . ASP A 1 354 ? -9.188 32.969 -5.906 1 96.06 354 ASP A O 1
ATOM 2893 N N . ASN A 1 355 ? -7.031 32.812 -5.246 1 94.56 355 ASN A N 1
ATOM 2894 C CA . ASN A 1 355 ? -6.504 33.75 -6.215 1 94.56 355 ASN A CA 1
ATOM 2895 C C . ASN A 1 355 ? -7.195 35.125 -6.098 1 94.56 355 ASN A C 1
ATOM 2897 O O . ASN A 1 355 ? -7.5 35.75 -7.109 1 94.56 355 ASN A O 1
ATOM 2901 N N . GLY A 1 356 ? -7.672 35.406 -4.961 1 94.69 356 GLY A N 1
ATOM 2902 C CA . GLY A 1 356 ? -8.172 36.75 -4.699 1 94.69 356 GLY A CA 1
ATOM 2903 C C . GLY A 1 356 ? -9.688 36.812 -4.625 1 94.69 356 GLY A C 1
ATOM 2904 O O . GLY A 1 356 ? -10.258 37.906 -4.465 1 94.69 356 GLY A O 1
ATOM 2905 N N . LYS A 1 357 ? -10.367 35.75 -4.742 1 95.06 357 LYS A N 1
ATOM 2906 C CA . LYS A 1 357 ? -11.82 35.719 -4.672 1 95.06 357 LYS A CA 1
ATOM 2907 C C . LYS A 1 357 ? -12.312 36 -3.258 1 95.06 357 LYS A C 1
ATOM 2909 O O . LYS A 1 357 ? -13.352 36.625 -3.078 1 95.06 357 LYS A O 1
ATOM 2914 N N . TYR A 1 358 ? -11.562 35.594 -2.189 1 97.56 358 TYR A N 1
ATOM 2915 C CA . TYR A 1 358 ? -12.039 35.688 -0.813 1 97.56 358 TYR A CA 1
ATOM 2916 C C . TYR A 1 358 ? -11.164 36.625 0.009 1 97.56 358 TYR A C 1
ATOM 2918 O O . TYR A 1 358 ? -11.148 36.562 1.24 1 97.56 358 TYR A O 1
ATOM 2926 N N . GLY A 1 359 ? -10.43 37.406 -0.608 1 97.12 359 GLY A N 1
ATOM 2927 C CA . GLY A 1 359 ? -9.492 38.406 -0.105 1 97.12 359 GLY A CA 1
ATOM 2928 C C . GLY A 1 359 ? -8.656 39.031 -1.198 1 97.12 359 GLY A C 1
ATOM 2929 O O . GLY A 1 359 ? -8.914 38.812 -2.387 1 97.12 359 GLY A O 1
ATOM 2930 N N . HIS A 1 360 ? -7.719 39.844 -0.795 1 97.81 360 HIS A N 1
ATOM 2931 C CA . HIS A 1 360 ? -6.926 40.5 -1.816 1 97.81 360 HIS A CA 1
ATOM 2932 C C . HIS A 1 360 ? -5.457 40.094 -1.726 1 97.81 360 HIS A C 1
ATOM 2934 O O . HIS A 1 360 ? -4.906 40 -0.628 1 97.81 360 HIS A O 1
ATOM 2940 N N . LEU A 1 361 ? -4.926 39.812 -2.904 1 97.88 361 LEU A N 1
ATOM 2941 C CA . LEU A 1 361 ? -3.502 39.531 -3.053 1 97.88 361 LEU A CA 1
ATOM 2942 C C . LEU A 1 361 ? -2.775 40.719 -3.678 1 97.88 361 LEU A C 1
ATOM 2944 O O . LEU A 1 361 ? -3.213 41.25 -4.699 1 97.88 361 LEU A O 1
ATOM 2948 N N . VAL A 1 362 ? -1.672 41.125 -3.068 1 97.94 362 VAL A N 1
ATOM 2949 C CA . VAL A 1 362 ? -1.028 42.375 -3.521 1 97.94 362 VAL A CA 1
ATOM 2950 C C . VAL A 1 362 ? 0.475 42.156 -3.668 1 97.94 362 VAL A C 1
ATOM 2952 O O . VAL A 1 362 ? 1.034 41.219 -3.049 1 97.94 362 VAL A O 1
ATOM 2955 N N . SER A 1 363 ? 1.151 43.031 -4.516 1 96.44 363 SER A N 1
ATOM 2956 C CA . SER A 1 363 ? 2.594 42.969 -4.719 1 96.44 363 SER A CA 1
ATOM 2957 C C . SER A 1 363 ? 3.242 44.344 -4.586 1 96.44 363 SER A C 1
ATOM 2959 O O . SER A 1 363 ? 4.461 44.438 -4.449 1 96.44 363 SER A O 1
ATOM 2961 N N . THR A 1 364 ? 2.389 45.406 -4.68 1 97.38 364 THR A N 1
ATOM 2962 C CA . THR A 1 364 ? 2.912 46.75 -4.598 1 97.38 364 THR A CA 1
ATOM 2963 C C . THR A 1 364 ? 2.154 47.562 -3.555 1 97.38 364 THR A C 1
ATOM 2965 O O . THR A 1 364 ? 1.077 47.156 -3.109 1 97.38 364 THR A O 1
ATOM 2968 N N . HIS A 1 365 ? 2.74 48.688 -3.201 1 97.88 365 HIS A N 1
ATOM 2969 C CA . HIS A 1 365 ? 2.102 49.562 -2.238 1 97.88 365 HIS A CA 1
ATOM 2970 C C . HIS A 1 365 ? 0.797 50.125 -2.793 1 97.88 365 HIS A C 1
ATOM 2972 O O . HIS A 1 365 ? -0.166 50.344 -2.047 1 97.88 365 HIS A O 1
ATOM 2978 N N . GLU A 1 366 ? 0.752 50.375 -4.043 1 98.12 366 GLU A N 1
ATOM 2979 C CA . GLU A 1 366 ? -0.453 50.875 -4.688 1 98.12 366 GLU A CA 1
ATOM 2980 C C . GLU A 1 366 ? -1.571 49.844 -4.672 1 98.12 366 GLU A C 1
ATOM 2982 O O . GLU A 1 366 ? -2.734 50.188 -4.434 1 98.12 366 GLU A O 1
ATOM 2987 N N . GLU A 1 367 ? -1.125 48.656 -4.926 1 98.25 367 GLU A N 1
ATOM 2988 C CA . GLU A 1 367 ? -2.109 47.562 -4.879 1 98.25 367 GLU A CA 1
ATOM 2989 C C . GLU A 1 367 ? -2.67 47.406 -3.471 1 98.25 367 GLU A C 1
ATOM 2991 O O . GLU A 1 367 ? -3.848 47.062 -3.301 1 98.25 367 GLU A O 1
ATOM 2996 N N . PHE A 1 368 ? -1.84 47.562 -2.477 1 98.5 368 PHE A N 1
ATOM 2997 C CA . PHE A 1 368 ? -2.295 47.5 -1.095 1 98.5 368 PHE A CA 1
ATOM 2998 C C . PHE A 1 368 ? -3.336 48.562 -0.798 1 98.5 368 PHE A C 1
ATOM 3000 O O . PHE A 1 368 ? -4.371 48.281 -0.19 1 98.5 368 PHE A O 1
ATOM 3007 N N . LYS A 1 369 ? -3.068 49.781 -1.279 1 98.38 369 LYS A N 1
ATOM 3008 C CA . LYS A 1 369 ? -4.008 50.906 -1.129 1 98.38 369 LYS A CA 1
ATOM 3009 C C . LYS A 1 369 ? -5.348 50.594 -1.784 1 98.38 369 LYS A C 1
ATOM 3011 O O . LYS A 1 369 ? -6.402 50.719 -1.163 1 98.38 369 LYS A O 1
ATOM 3016 N N . GLU A 1 370 ? -5.219 50.125 -2.982 1 98.5 370 GLU A N 1
ATOM 3017 C CA . GLU A 1 370 ? -6.441 49.812 -3.721 1 98.5 370 GLU A CA 1
ATOM 3018 C C . GLU A 1 370 ? -7.238 48.719 -3.033 1 98.5 370 GLU A C 1
ATOM 3020 O O . GLU A 1 370 ? -8.469 48.781 -2.975 1 98.5 370 GLU A O 1
ATOM 3025 N N . ALA A 1 371 ? -6.566 47.688 -2.564 1 98.5 371 ALA A N 1
ATOM 3026 C CA . ALA A 1 371 ? -7.215 46.594 -1.874 1 98.5 371 ALA A CA 1
ATOM 3027 C C . ALA A 1 371 ? -7.941 47.062 -0.621 1 98.5 371 ALA A C 1
ATOM 3029 O O . ALA A 1 371 ? -9.078 46.656 -0.363 1 98.5 371 ALA A O 1
ATOM 3030 N N . ALA A 1 372 ? -7.293 47.938 0.165 1 98.5 372 ALA A N 1
ATOM 3031 C CA . ALA A 1 372 ? -7.891 48.438 1.39 1 98.5 372 ALA A CA 1
ATOM 3032 C C . ALA A 1 372 ? -9.164 49.25 1.085 1 98.5 372 ALA A C 1
ATOM 3034 O O . ALA A 1 372 ? -10.172 49.094 1.774 1 98.5 372 ALA A O 1
ATOM 3035 N N . LEU A 1 373 ? -9.109 49.969 0.079 1 98.25 373 LEU A N 1
ATOM 3036 C CA . LEU A 1 373 ? -10.258 50.781 -0.292 1 98.25 373 LEU A CA 1
ATOM 3037 C C . LEU A 1 373 ? -11.391 49.938 -0.833 1 98.25 373 LEU A C 1
ATOM 3039 O O . LEU A 1 373 ? -12.562 50.188 -0.55 1 98.25 373 LEU A O 1
ATOM 3043 N N . LYS A 1 374 ? -10.992 49 -1.615 1 98 374 LYS A N 1
ATOM 3044 C CA . LYS A 1 374 ? -12 48.062 -2.141 1 98 374 LYS A CA 1
ATOM 3045 C C . LYS A 1 374 ? -12.695 47.312 -1.014 1 98 374 LYS A C 1
ATOM 3047 O O . LYS A 1 374 ? -13.906 47.062 -1.072 1 98 374 LYS A O 1
ATOM 3052 N N . ILE A 1 375 ? -11.93 46.875 -0.027 1 98.25 375 ILE A N 1
ATOM 3053 C CA . ILE A 1 375 ? -12.516 46.156 1.115 1 98.25 375 ILE A CA 1
ATOM 3054 C C . ILE A 1 375 ? -13.477 47.094 1.849 1 98.25 375 ILE A C 1
ATOM 3056 O O . ILE A 1 375 ? -14.586 46.688 2.203 1 98.25 375 ILE A O 1
ATOM 3060 N N . LYS A 1 376 ? -13.039 48.312 2.047 1 97.56 376 LYS A N 1
ATOM 3061 C CA . LYS A 1 376 ? -13.883 49.312 2.705 1 97.56 376 LYS A CA 1
ATOM 3062 C C . LYS A 1 376 ? -15.234 49.438 2.004 1 97.56 376 LYS A C 1
ATOM 3064 O O . LYS A 1 376 ? -16.281 49.5 2.658 1 97.56 376 LYS A O 1
ATOM 3069 N N . ASP A 1 377 ? -15.164 49.406 0.743 1 97.25 377 ASP A N 1
ATOM 3070 C CA . ASP A 1 377 ? -16.359 49.656 -0.053 1 97.25 377 ASP A CA 1
ATOM 3071 C C . ASP A 1 377 ? -17.25 48.406 -0.106 1 97.25 377 ASP A C 1
ATOM 3073 O O . ASP A 1 377 ? -18.469 48.531 -0.312 1 97.25 377 ASP A O 1
ATOM 3077 N N . ASN A 1 378 ? -16.688 47.281 0.044 1 97.31 378 ASN A N 1
ATOM 3078 C CA . ASN A 1 378 ? -17.422 46 -0.072 1 97.31 378 ASN A CA 1
ATOM 3079 C C . ASN A 1 378 ? -17.25 45.156 1.179 1 97.31 378 ASN A C 1
ATOM 3081 O O . ASN A 1 378 ? -17.156 43.938 1.087 1 97.31 378 ASN A O 1
ATOM 3085 N N . TYR A 1 379 ? -17.203 45.75 2.244 1 98.12 379 TYR A N 1
ATOM 3086 C CA . TYR A 1 379 ? -16.766 45.094 3.479 1 98.12 379 TYR A CA 1
ATOM 3087 C C . TYR A 1 379 ? -17.672 43.938 3.842 1 98.12 379 TYR A C 1
ATOM 3089 O O . TYR A 1 379 ? -17.203 42.812 4.074 1 98.12 379 TYR A O 1
ATOM 3097 N N . GLU A 1 380 ? -18.984 44.156 3.879 1 97.62 380 GLU A N 1
ATOM 3098 C CA . GLU A 1 380 ? -19.922 43.125 4.34 1 97.62 380 GLU A CA 1
ATOM 3099 C C . GLU A 1 380 ? -19.875 41.906 3.461 1 97.62 380 GLU A C 1
ATOM 3101 O O . GLU A 1 380 ? -19.875 40.781 3.967 1 97.62 380 GLU A O 1
ATOM 3106 N N . LYS A 1 381 ? -19.797 42.125 2.25 1 97.06 381 LYS A N 1
ATOM 3107 C CA . LYS A 1 381 ? -19.75 41 1.305 1 97.06 381 LYS A CA 1
ATOM 3108 C C . LYS A 1 381 ? -18.484 40.188 1.485 1 97.06 381 LYS A C 1
ATOM 3110 O O . LYS A 1 381 ? -18.547 38.969 1.609 1 97.06 381 LYS A O 1
ATOM 3115 N N . LEU A 1 382 ? -17.359 40.812 1.533 1 97.38 382 LEU A N 1
ATOM 3116 C CA . LEU A 1 382 ? -16.078 40.094 1.648 1 97.38 382 LEU A CA 1
ATOM 3117 C C . LEU A 1 382 ? -15.953 39.406 3.004 1 97.38 382 LEU A C 1
ATOM 3119 O O . LEU A 1 382 ? -15.406 38.312 3.102 1 97.38 382 LEU A O 1
ATOM 3123 N N . SER A 1 383 ? -16.391 40.125 3.99 1 97.94 383 SER A N 1
ATOM 3124 C CA . SER A 1 383 ? -16.391 39.594 5.34 1 97.94 383 SER A CA 1
ATOM 3125 C C . SER A 1 383 ? -17.172 38.281 5.395 1 97.94 383 SER A C 1
ATOM 3127 O O . SER A 1 383 ? -16.656 37.25 5.871 1 97.94 383 SER A O 1
ATOM 3129 N N . GLU A 1 384 ? -18.297 38.219 4.828 1 97.69 384 GLU A N 1
ATOM 3130 C CA . GLU A 1 384 ? -19.156 37.031 4.852 1 97.69 384 GLU A CA 1
ATOM 3131 C C . GLU A 1 384 ? -18.609 35.938 3.965 1 97.69 384 GLU A C 1
ATOM 3133 O O . GLU A 1 384 ? -18.609 34.75 4.344 1 97.69 384 GLU A O 1
ATOM 3138 N N . GLU A 1 385 ? -18.156 36.25 2.828 1 96.81 385 GLU A N 1
ATOM 3139 C CA . GLU A 1 385 ? -17.641 35.281 1.88 1 96.81 385 GLU A CA 1
ATOM 3140 C C . GLU A 1 385 ? -16.375 34.625 2.404 1 96.81 385 GLU A C 1
ATOM 3142 O O . GLU A 1 385 ? -16.172 33.406 2.221 1 96.81 385 GLU A O 1
ATOM 3147 N N . SER A 1 386 ? -15.523 35.406 2.973 1 96.25 386 SER A N 1
ATOM 3148 C CA . SER A 1 386 ? -14.289 34.875 3.525 1 96.25 386 SER A CA 1
ATOM 3149 C C . SER A 1 386 ? -14.57 33.938 4.688 1 96.25 386 SER A C 1
ATOM 3151 O O . SER A 1 386 ? -13.922 32.875 4.816 1 96.25 386 SER A O 1
ATOM 3153 N N . TYR A 1 387 ? -15.492 34.281 5.504 1 97.56 387 TYR A N 1
ATOM 3154 C CA . TYR A 1 387 ? -15.906 33.438 6.609 1 97.56 387 TYR A CA 1
ATOM 3155 C C . TYR A 1 387 ? -16.453 32.094 6.102 1 97.56 387 TYR A C 1
ATOM 3157 O O . TYR A 1 387 ? -16.062 31.047 6.582 1 97.56 387 TYR A O 1
ATOM 3165 N N . LYS A 1 388 ? -17.312 32.156 5.129 1 97.31 388 LYS A N 1
ATOM 3166 C CA . LYS A 1 388 ? -17.906 30.953 4.555 1 97.31 388 LYS A CA 1
ATOM 3167 C C . LYS A 1 388 ? -16.828 30.047 3.967 1 97.31 388 LYS A C 1
ATOM 3169 O O . LYS A 1 388 ? -16.891 28.812 4.113 1 97.31 388 LYS A O 1
ATOM 3174 N N . ARG A 1 389 ? -15.852 30.656 3.328 1 96.88 389 ARG A N 1
ATOM 3175 C CA . ARG A 1 389 ? -14.75 29.906 2.732 1 96.88 389 ARG A CA 1
ATOM 3176 C C . ARG A 1 389 ? -14 29.094 3.789 1 96.88 389 ARG A C 1
ATOM 3178 O O . ARG A 1 389 ? -13.727 27.906 3.59 1 96.88 389 ARG A O 1
ATOM 3185 N N . VAL A 1 390 ? -13.727 29.688 4.895 1 97.12 390 VAL A N 1
ATOM 3186 C CA . VAL A 1 390 ? -12.961 29.047 5.957 1 97.12 390 VAL A CA 1
ATOM 3187 C C . VAL A 1 390 ? -13.781 27.922 6.582 1 97.12 390 VAL A C 1
ATOM 3189 O O . VAL A 1 390 ? -13.266 26.828 6.828 1 97.12 390 VAL A O 1
ATOM 3192 N N . MET A 1 391 ? -15.062 28.156 6.762 1 96.38 391 MET A N 1
ATOM 3193 C CA . MET A 1 391 ? -15.922 27.172 7.402 1 96.38 391 MET A CA 1
ATOM 3194 C C . MET A 1 391 ? -16.141 25.969 6.496 1 96.38 391 MET A C 1
ATOM 3196 O O . MET A 1 391 ? -16.297 24.844 6.977 1 96.38 391 MET A O 1
ATOM 3200 N N . GLU A 1 392 ? -16.031 26.219 5.242 1 95.38 392 GLU A N 1
ATOM 3201 C CA . GLU A 1 392 ? -16.281 25.141 4.281 1 95.38 392 GLU A CA 1
ATOM 3202 C C . GLU A 1 392 ? -15.016 24.328 4.02 1 95.38 392 GLU A C 1
ATOM 3204 O O . GLU A 1 392 ? -15.094 23.141 3.697 1 95.38 392 GLU A O 1
ATOM 3209 N N . LYS A 1 393 ? -13.852 24.938 4.23 1 95.69 393 LYS A N 1
ATOM 3210 C CA . LYS A 1 393 ? -12.68 24.266 3.672 1 95.69 393 LYS A CA 1
ATOM 3211 C C . LYS A 1 393 ? -11.547 24.188 4.691 1 95.69 393 LYS A C 1
ATOM 3213 O O . LYS A 1 393 ? -10.688 23.312 4.609 1 95.69 393 LYS A O 1
ATOM 3218 N N . TYR A 1 394 ? -11.539 25.109 5.648 1 97.19 394 TYR A N 1
ATOM 3219 C CA . TYR A 1 394 ? -10.328 25.266 6.449 1 97.19 394 TYR A CA 1
ATOM 3220 C C . TYR A 1 394 ? -10.641 25.156 7.938 1 97.19 394 TYR A C 1
ATOM 3222 O O . TYR A 1 394 ? -10.234 26 8.727 1 97.19 394 TYR A O 1
ATOM 3230 N N . THR A 1 395 ? -11.297 24.094 8.312 1 96.56 395 THR A N 1
ATOM 3231 C CA . THR A 1 395 ? -11.492 23.75 9.719 1 96.56 395 THR A CA 1
ATOM 3232 C C . THR A 1 395 ? -10.734 22.469 10.078 1 96.56 395 THR A C 1
ATOM 3234 O O . THR A 1 395 ? -10.5 21.609 9.211 1 96.56 395 THR A O 1
ATOM 3237 N N . TRP A 1 396 ? -10.398 22.328 11.305 1 96.56 396 TRP A N 1
ATOM 3238 C CA . TRP A 1 396 ? -9.695 21.125 11.734 1 96.56 396 TRP A CA 1
ATOM 3239 C C . TRP A 1 396 ? -10.594 19.906 11.625 1 96.56 396 TRP A C 1
ATOM 3241 O O . TRP A 1 396 ? -10.117 18.797 11.367 1 96.56 396 TRP A O 1
ATOM 3251 N N . GLU A 1 397 ? -11.859 20.094 11.797 1 95.81 397 GLU A N 1
ATOM 3252 C CA . GLU A 1 397 ? -12.805 19 11.609 1 95.81 397 GLU A CA 1
ATOM 3253 C C . GLU A 1 397 ? -12.727 18.422 10.195 1 95.81 397 GLU A C 1
ATOM 3255 O O . GLU A 1 397 ? -12.688 17.203 10.008 1 95.81 397 GLU A O 1
ATOM 3260 N N . ARG A 1 398 ? -12.711 19.344 9.266 1 96 398 ARG A N 1
ATOM 3261 C CA . ARG A 1 398 ? -12.602 18.922 7.875 1 96 398 ARG A CA 1
ATOM 3262 C C . ARG A 1 398 ? -11.258 18.25 7.605 1 96 398 ARG A C 1
ATOM 3264 O O . ARG A 1 398 ? -11.195 17.219 6.922 1 96 398 ARG A O 1
ATOM 3271 N N . CYS A 1 399 ? -10.258 18.844 8.102 1 97.31 399 CYS A N 1
ATOM 3272 C CA . CYS A 1 399 ? -8.922 18.266 7.977 1 97.31 399 CYS A CA 1
ATOM 3273 C C . CYS A 1 399 ? -8.883 16.844 8.508 1 97.31 399 CYS A C 1
ATOM 3275 O O . CYS A 1 399 ? -8.445 15.93 7.812 1 97.31 399 CYS A O 1
ATOM 3277 N N . ALA A 1 400 ? -9.391 16.625 9.703 1 97.94 400 ALA A N 1
ATOM 3278 C CA . ALA A 1 400 ? -9.398 15.312 10.352 1 97.94 400 ALA A CA 1
ATOM 3279 C C . ALA A 1 400 ? -10.227 14.305 9.547 1 97.94 400 ALA A C 1
ATOM 3281 O O . ALA A 1 400 ? -9.82 13.148 9.383 1 97.94 400 ALA A O 1
ATOM 3282 N N . LYS A 1 401 ? -11.352 14.766 9.07 1 97.25 401 LYS A N 1
ATOM 3283 C CA . LYS A 1 401 ? -12.219 13.891 8.289 1 97.25 401 LYS A CA 1
ATOM 3284 C C . LYS A 1 401 ? -11.508 13.367 7.047 1 97.25 401 LYS A C 1
ATOM 3286 O O . LYS A 1 401 ? -11.562 12.18 6.742 1 97.25 401 LYS A O 1
ATOM 3291 N N . GLU A 1 402 ? -10.859 14.281 6.359 1 97.12 402 GLU A N 1
ATOM 3292 C CA . GLU A 1 402 ? -10.133 13.891 5.156 1 97.12 402 GLU A CA 1
ATOM 3293 C C . GLU A 1 402 ? -8.984 12.938 5.488 1 97.12 402 GLU A C 1
ATOM 3295 O O . GLU A 1 402 ? -8.75 11.961 4.773 1 97.12 402 GLU A O 1
ATOM 3300 N N . TYR A 1 403 ? -8.289 13.234 6.578 1 96.5 403 TYR A N 1
ATOM 3301 C CA . TYR A 1 403 ? -7.211 12.383 7.051 1 96.5 403 TYR A CA 1
ATOM 3302 C C . TYR A 1 403 ? -7.723 10.984 7.371 1 96.5 403 TYR A C 1
ATOM 3304 O O . TYR A 1 403 ? -7.152 9.984 6.914 1 96.5 403 TYR A O 1
ATOM 3312 N N . LEU A 1 404 ? -8.812 10.875 8.117 1 97.5 404 LEU A N 1
ATOM 3313 C CA . LEU A 1 404 ? -9.375 9.609 8.57 1 97.5 404 LEU A CA 1
ATOM 3314 C C . LEU A 1 404 ? -9.898 8.789 7.398 1 97.5 404 LEU A C 1
ATOM 3316 O O . LEU A 1 404 ? -9.797 7.559 7.398 1 97.5 404 LEU A O 1
ATOM 3320 N N . ASN A 1 405 ? -10.438 9.508 6.383 1 96.31 405 ASN A N 1
ATOM 3321 C CA . ASN A 1 405 ? -10.883 8.812 5.176 1 96.31 405 ASN A CA 1
ATOM 3322 C C . ASN A 1 405 ? -9.734 8.047 4.516 1 96.31 405 ASN A C 1
ATOM 3324 O O . ASN A 1 405 ? -9.93 6.934 4.027 1 96.31 405 ASN A O 1
ATOM 3328 N N . LEU A 1 406 ? -8.57 8.633 4.496 1 95.62 406 LEU A N 1
ATOM 3329 C CA . LEU A 1 406 ? -7.406 7.984 3.908 1 95.62 406 LEU A CA 1
ATOM 3330 C C . LEU A 1 406 ? -6.906 6.852 4.801 1 95.62 406 LEU A C 1
ATOM 3332 O O . LEU A 1 406 ? -6.504 5.797 4.301 1 95.62 406 LEU A O 1
ATOM 3336 N N . ILE A 1 407 ? -6.945 7.039 6.145 1 95.38 407 ILE A N 1
ATOM 3337 C CA . ILE A 1 407 ? -6.52 6.016 7.094 1 95.38 407 ILE A CA 1
ATOM 3338 C C . ILE A 1 407 ? -7.43 4.797 6.98 1 95.38 407 ILE A C 1
ATOM 3340 O O . ILE A 1 407 ? -6.957 3.656 7.008 1 95.38 407 ILE A O 1
ATOM 3344 N N . GLU A 1 408 ? -8.688 5.039 6.828 1 92.06 408 GLU A N 1
ATOM 3345 C CA . GLU A 1 408 ? -9.664 3.957 6.777 1 92.06 408 GLU A CA 1
ATOM 3346 C C . GLU A 1 408 ? -9.438 3.059 5.566 1 92.06 408 GLU A C 1
ATOM 3348 O O . GLU A 1 408 ? -9.773 1.873 5.594 1 92.06 408 GLU A O 1
ATOM 3353 N N . LYS A 1 409 ? -8.867 3.598 4.516 1 86.62 409 LYS A N 1
ATOM 3354 C CA . LYS A 1 409 ? -8.562 2.799 3.33 1 86.62 409 LYS A CA 1
ATOM 3355 C C . LYS A 1 409 ? -7.516 1.732 3.641 1 86.62 409 LYS A C 1
ATOM 3357 O O . LYS A 1 409 ? -7.391 0.749 2.908 1 86.62 409 LYS A O 1
ATOM 3362 N N . GLU A 1 410 ? -6.746 1.953 4.73 1 85.88 410 GLU A N 1
ATOM 3363 C CA . GLU A 1 410 ? -5.707 1.006 5.133 1 85.88 410 GLU A CA 1
ATOM 3364 C C . GLU A 1 410 ? -6.289 -0.118 5.988 1 85.88 410 GLU A C 1
ATOM 3366 O O . GLU A 1 410 ? -5.637 -1.142 6.199 1 85.88 410 GLU A O 1
ATOM 3371 N N . ASN A 1 411 ? -7.543 0.081 6.457 1 87.81 411 ASN A N 1
ATOM 3372 C CA . ASN A 1 411 ? -8.18 -0.909 7.32 1 87.81 411 ASN A CA 1
ATOM 3373 C C . ASN A 1 411 ? -8.898 -1.981 6.512 1 87.81 411 ASN A C 1
ATOM 3375 O O . ASN A 1 411 ? -9.703 -1.665 5.633 1 87.81 411 ASN A O 1
ATOM 3379 N N . VAL A 1 412 ? -8.641 -3.178 6.828 1 92.06 412 VAL A N 1
ATOM 3380 C CA . VAL A 1 412 ? -9.297 -4.281 6.141 1 92.06 412 VAL A CA 1
ATOM 3381 C C . VAL A 1 412 ? -10.758 -4.375 6.59 1 92.06 412 VAL A C 1
ATOM 3383 O O . VAL A 1 412 ? -11.039 -4.523 7.781 1 92.06 412 VAL A O 1
ATOM 3386 N N . ILE A 1 413 ? -11.641 -4.215 5.723 1 92 413 ILE A N 1
ATOM 3387 C CA . ILE A 1 413 ? -13.07 -4.395 5.98 1 92 413 ILE A CA 1
ATOM 3388 C C . ILE A 1 413 ? -13.516 -5.754 5.445 1 92 413 ILE A C 1
ATOM 3390 O O . ILE A 1 413 ? -13.469 -6 4.238 1 92 413 ILE A O 1
ATOM 3394 N N . LEU A 1 414 ? -13.938 -6.621 6.309 1 95.75 414 LEU A N 1
ATOM 3395 C CA . LEU A 1 414 ? -14.344 -7.973 5.938 1 95.75 414 LEU A CA 1
ATOM 3396 C C . LEU A 1 414 ? -15.852 -8.039 5.699 1 95.75 414 LEU A C 1
ATOM 3398 O O . LEU A 1 414 ? -16.609 -7.32 6.348 1 95.75 414 LEU A O 1
ATOM 3402 N N . PRO A 1 415 ? -16.234 -8.93 4.773 1 95.12 415 PRO A N 1
ATOM 3403 C CA . PRO A 1 415 ? -17.672 -9.234 4.73 1 95.12 415 PRO A CA 1
ATOM 3404 C C . PRO A 1 415 ? -18.203 -9.766 6.059 1 95.12 415 PRO A C 1
ATOM 3406 O O . PRO A 1 415 ? -17.469 -10.43 6.797 1 95.12 415 PRO A O 1
ATOM 3409 N N . GLU A 1 416 ? -19.484 -9.477 6.34 1 93.81 416 GLU A N 1
ATOM 3410 C CA . GLU A 1 416 ? -20.109 -9.852 7.609 1 93.81 416 GLU A CA 1
ATOM 3411 C C . GLU A 1 416 ? -19.875 -11.328 7.926 1 93.81 416 GLU A C 1
ATOM 3413 O O . GLU A 1 416 ? -19.594 -11.688 9.07 1 93.81 416 GLU A O 1
ATOM 3418 N N . PHE A 1 417 ? -19.969 -12.117 6.895 1 95.25 417 PHE A N 1
ATOM 3419 C CA . PHE A 1 417 ? -19.828 -13.562 7.035 1 95.25 417 PHE A CA 1
ATOM 3420 C C . PHE A 1 417 ? -18.484 -13.914 7.684 1 95.25 417 PHE A C 1
ATOM 3422 O O . PHE A 1 417 ? -18.438 -14.75 8.586 1 95.25 417 PHE A O 1
ATOM 3429 N N . PHE A 1 418 ? -17.422 -13.289 7.309 1 95.81 418 PHE A N 1
ATOM 3430 C CA . PHE A 1 418 ? -16.094 -13.602 7.797 1 95.81 418 PHE A CA 1
ATOM 3431 C C . PHE A 1 418 ? -15.773 -12.805 9.062 1 95.81 418 PHE A C 1
ATOM 3433 O O . PHE A 1 418 ? -15.031 -13.273 9.922 1 95.81 418 PHE A O 1
ATOM 3440 N N . GLU A 1 419 ? -16.312 -11.578 9.156 1 94 419 GLU A N 1
ATOM 3441 C CA . GLU A 1 419 ? -16.125 -10.773 10.359 1 94 419 GLU A CA 1
ATOM 3442 C C . GLU A 1 419 ? -16.641 -11.5 11.602 1 94 419 GLU A C 1
ATOM 3444 O O . GLU A 1 419 ? -16.016 -11.469 12.656 1 94 419 GLU A O 1
ATOM 3449 N N . LYS A 1 420 ? -17.781 -12.227 11.477 1 92.88 420 LYS A N 1
ATOM 3450 C CA . LYS A 1 420 ? -18.391 -12.969 12.57 1 92.88 420 LYS A CA 1
ATOM 3451 C C . LYS A 1 420 ? -17.484 -14.109 13.039 1 92.88 420 LYS A C 1
ATOM 3453 O O . LYS A 1 420 ? -17.5 -14.477 14.219 1 92.88 420 LYS A O 1
ATOM 3458 N N . GLN A 1 421 ? -16.672 -14.602 12.117 1 93.75 421 GLN A N 1
ATOM 3459 C CA . GLN A 1 421 ? -15.797 -15.727 12.445 1 93.75 421 GLN A CA 1
ATOM 3460 C C . GLN A 1 421 ? -14.594 -15.266 13.258 1 93.75 421 GLN A C 1
ATOM 3462 O O . GLN A 1 421 ? -13.945 -16.078 13.922 1 93.75 421 GLN A O 1
ATOM 3467 N N . MET A 1 422 ? -14.219 -14.039 13.094 1 90.94 422 MET A N 1
ATOM 3468 C CA . MET A 1 422 ? -13.023 -13.508 13.75 1 90.94 422 MET A CA 1
ATOM 3469 C C . MET A 1 422 ? -13.336 -13.047 15.172 1 90.94 422 MET A C 1
ATOM 3471 O O . MET A 1 422 ? -12.43 -12.844 15.977 1 90.94 422 MET A O 1
ATOM 3475 N N . GLY A 1 423 ? -14.656 -12.734 15.492 1 77.06 423 GLY A N 1
ATOM 3476 C CA . GLY A 1 423 ? -15.094 -12.336 16.828 1 77.06 423 GLY A CA 1
ATOM 3477 C C . GLY A 1 423 ? -15.203 -13.508 17.781 1 77.06 423 GLY A C 1
ATOM 3478 O O . GLY A 1 423 ? -15.289 -14.664 17.359 1 77.06 423 GLY A O 1
ATOM 3479 N N . MET B 1 1 ? 14.164 -13.797 4.27 1 93.5 1 MET B N 1
ATOM 3480 C CA . MET B 1 1 ? 12.836 -13.492 4.801 1 93.5 1 MET B CA 1
ATOM 3481 C C . MET B 1 1 ? 12.094 -14.773 5.172 1 93.5 1 MET B C 1
ATOM 3483 O O . MET B 1 1 ? 12.43 -15.852 4.691 1 93.5 1 MET B O 1
ATOM 3487 N N . LYS B 1 2 ? 11.188 -14.805 6.059 1 96.69 2 LYS B N 1
ATOM 3488 C CA . LYS B 1 2 ? 10.203 -15.844 6.34 1 96.69 2 LYS B CA 1
ATOM 3489 C C . LYS B 1 2 ? 8.883 -15.555 5.617 1 96.69 2 LYS B C 1
ATOM 3491 O O . LYS B 1 2 ? 8.289 -14.492 5.793 1 96.69 2 LYS B O 1
ATOM 3496 N N . ILE B 1 3 ? 8.438 -16.469 4.777 1 98.38 3 ILE B N 1
ATOM 3497 C CA . ILE B 1 3 ? 7.242 -16.281 3.967 1 98.38 3 ILE B CA 1
ATOM 3498 C C . ILE B 1 3 ? 6.25 -17.406 4.242 1 98.38 3 ILE B C 1
ATOM 3500 O O . ILE B 1 3 ? 6.621 -18.578 4.258 1 98.38 3 ILE B O 1
ATOM 3504 N N . ALA B 1 4 ? 5.02 -17.109 4.523 1 98.75 4 ALA B N 1
ATOM 3505 C CA . ALA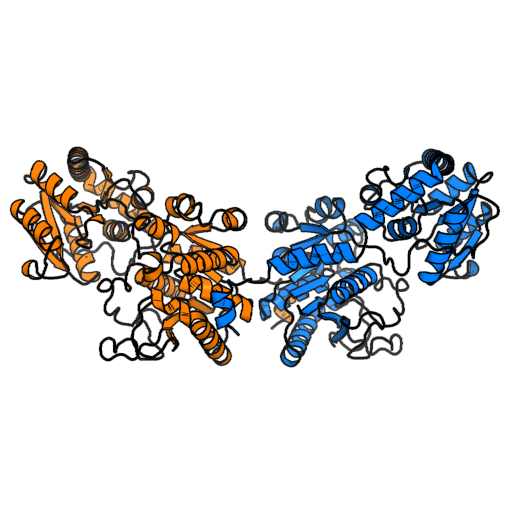 B 1 4 ? 3.975 -18.094 4.738 1 98.75 4 ALA B CA 1
ATOM 3506 C C . ALA B 1 4 ? 3.051 -18.188 3.529 1 98.75 4 ALA B C 1
ATOM 3508 O O . ALA B 1 4 ? 2.629 -17.172 2.98 1 98.75 4 ALA B O 1
ATOM 3509 N N . PHE B 1 5 ? 2.795 -19.391 3.074 1 98.69 5 PHE B N 1
ATOM 3510 C CA . PHE B 1 5 ? 1.834 -19.672 2.014 1 98.69 5 PHE B CA 1
ATOM 3511 C C . PHE B 1 5 ? 0.505 -20.141 2.596 1 98.69 5 PHE B C 1
ATOM 3513 O O . PHE B 1 5 ? 0.407 -21.25 3.117 1 98.69 5 PHE B O 1
ATOM 3520 N N . PHE B 1 6 ? -0.504 -19.312 2.51 1 98.69 6 PHE B N 1
ATOM 3521 C CA . PHE B 1 6 ? -1.82 -19.719 2.988 1 98.69 6 PHE B CA 1
ATOM 3522 C C . PHE B 1 6 ? -2.572 -20.484 1.914 1 98.69 6 PHE B C 1
ATOM 3524 O O . PHE B 1 6 ? -2.924 -19.938 0.871 1 98.69 6 PHE B O 1
ATOM 3531 N N . ASN B 1 7 ? -2.781 -21.688 2.129 1 96.88 7 ASN B N 1
ATOM 3532 C CA . ASN B 1 7 ? -3.533 -22.594 1.266 1 96.88 7 ASN B CA 1
ATOM 3533 C C . ASN B 1 7 ? -4.363 -23.578 2.078 1 96.88 7 ASN B C 1
ATOM 3535 O O . ASN B 1 7 ? -4.074 -24.781 2.082 1 96.88 7 ASN B O 1
ATOM 3539 N N . PRO B 1 8 ? -5.48 -23.156 2.619 1 96.06 8 PRO B N 1
ATOM 3540 C CA . PRO B 1 8 ? -6.254 -23.984 3.537 1 96.06 8 PRO B CA 1
ATOM 3541 C C . PRO B 1 8 ? -6.793 -25.25 2.869 1 96.06 8 PRO B C 1
ATOM 3543 O O . PRO B 1 8 ? -7 -26.266 3.541 1 96.06 8 PRO B O 1
ATOM 3546 N N . GLN B 1 9 ? -7.02 -25.219 1.605 1 89.31 9 GLN B N 1
ATOM 3547 C CA . GLN B 1 9 ? -7.617 -26.359 0.924 1 89.31 9 GLN B CA 1
ATOM 3548 C C . GLN B 1 9 ? -6.547 -27.281 0.355 1 89.31 9 GLN B C 1
ATOM 3550 O O . GLN B 1 9 ? -6.863 -28.328 -0.23 1 89.31 9 GLN B O 1
ATOM 3555 N N . GLY B 1 10 ? -5.316 -26.969 0.58 1 81.06 10 GLY B N 1
ATOM 3556 C CA . GLY B 1 10 ? -4.262 -27.75 -0.034 1 81.06 10 GLY B CA 1
ATOM 3557 C C . GLY B 1 10 ? -3.842 -28.953 0.806 1 81.06 10 GLY B C 1
ATOM 3558 O O . GLY B 1 10 ? -3.715 -28.844 2.027 1 81.06 10 GLY B O 1
ATOM 3559 N N . ASN B 1 11 ? -3.811 -30.094 0.234 1 85.62 11 ASN B N 1
ATOM 3560 C CA . ASN B 1 11 ? -3.287 -31.281 0.906 1 85.62 11 ASN B CA 1
ATOM 3561 C C . ASN B 1 11 ? -1.875 -31.609 0.434 1 85.62 11 ASN B C 1
ATOM 3563 O O . ASN B 1 11 ? -1.698 -32.312 -0.576 1 85.62 11 ASN B O 1
ATOM 3567 N N . PHE B 1 12 ? -0.949 -31.125 1.207 1 91.38 12 PHE B N 1
ATOM 3568 C CA . PHE B 1 12 ? 0.465 -31.266 0.881 1 91.38 12 PHE B CA 1
ATOM 3569 C C . PHE B 1 12 ? 1.107 -32.344 1.728 1 91.38 12 PHE B C 1
ATOM 3571 O O . PHE B 1 12 ? 0.807 -32.5 2.916 1 91.38 12 PHE B O 1
ATOM 3578 N N . ASP B 1 13 ? 1.958 -33.156 1.139 1 91.56 13 ASP B N 1
ATOM 3579 C CA . ASP B 1 13 ? 2.793 -34.094 1.892 1 91.56 13 ASP B CA 1
ATOM 3580 C C . ASP B 1 13 ? 4.078 -34.406 1.131 1 91.56 13 ASP B C 1
ATOM 3582 O O . ASP B 1 13 ? 4.18 -34.156 -0.066 1 91.56 13 ASP B O 1
ATOM 3586 N N . LYS B 1 14 ? 5.035 -34.969 1.793 1 91.06 14 LYS B N 1
ATOM 3587 C CA . LYS B 1 14 ? 6.379 -35.188 1.268 1 91.06 14 LYS B CA 1
ATOM 3588 C C . LYS B 1 14 ? 6.352 -36.094 0.043 1 91.06 14 LYS B C 1
ATOM 3590 O O . LYS B 1 14 ? 7.234 -36.031 -0.814 1 91.06 14 LYS B O 1
ATOM 3595 N N . LYS B 1 15 ? 5.285 -36.875 -0.106 1 85.75 15 LYS B N 1
ATOM 3596 C CA . LYS B 1 15 ? 5.242 -37.844 -1.188 1 85.75 15 LYS B CA 1
ATOM 3597 C C . LYS B 1 15 ? 4.301 -37.375 -2.301 1 85.75 15 LYS B C 1
ATOM 3599 O O . LYS B 1 15 ? 4.098 -38.125 -3.279 1 85.75 15 LYS B O 1
ATOM 3604 N N . ASP B 1 16 ? 3.691 -36.219 -2.129 1 83 16 ASP B N 1
ATOM 3605 C CA . ASP B 1 16 ? 2.699 -35.719 -3.078 1 83 16 ASP B CA 1
ATOM 3606 C C . ASP B 1 16 ? 1.555 -36.719 -3.246 1 83 16 ASP B C 1
ATOM 3608 O O . ASP B 1 16 ? 1.159 -37.031 -4.371 1 83 16 ASP B O 1
ATOM 3612 N N . SER B 1 17 ? 1.151 -37.188 -2.137 1 82.69 17 SER B N 1
ATOM 3613 C CA . SER B 1 17 ? 0.105 -38.188 -2.152 1 82.69 17 SER B CA 1
ATOM 3614 C C . SER B 1 17 ? -1.186 -37.656 -2.756 1 82.69 17 SER B C 1
ATOM 3616 O O . SER B 1 17 ? -1.566 -36.5 -2.492 1 82.69 17 SER B O 1
ATOM 3618 N N . HIS B 1 18 ? -1.81 -38.344 -3.672 1 75.38 18 HIS B N 1
ATOM 3619 C CA . HIS B 1 18 ? -3.131 -38.125 -4.246 1 75.38 18 HIS B CA 1
ATOM 3620 C C . HIS B 1 18 ? -3.119 -36.938 -5.203 1 75.38 18 HIS B C 1
ATOM 3622 O O . HIS B 1 18 ? -4.176 -36.406 -5.559 1 75.38 18 HIS B O 1
ATOM 3628 N N . LEU B 1 19 ? -1.956 -36.5 -5.531 1 72.69 19 LEU B N 1
ATOM 3629 C CA . LEU B 1 19 ? -1.861 -35.375 -6.461 1 72.69 19 LEU B CA 1
ATOM 3630 C C . LEU B 1 19 ? -2.537 -35.719 -7.785 1 72.69 19 LEU B C 1
ATOM 3632 O O . LEU B 1 19 ? -2.311 -36.781 -8.352 1 72.69 19 LEU B O 1
ATOM 3636 N N . THR B 1 20 ? -3.41 -34.906 -8.281 1 62.22 20 THR B N 1
ATOM 3637 C CA . THR B 1 20 ? -4.152 -34.969 -9.539 1 62.22 20 THR B CA 1
ATOM 3638 C C . THR B 1 20 ? -5.176 -36.094 -9.5 1 62.22 20 THR B C 1
ATOM 3640 O O . THR B 1 20 ? -5.738 -36.469 -10.531 1 62.22 20 THR B O 1
ATOM 3643 N N . GLU B 1 21 ? -5.285 -36.719 -8.305 1 64.25 21 GLU B N 1
ATOM 3644 C CA . GLU B 1 21 ? -6.242 -37.812 -8.188 1 64.25 21 GLU B CA 1
ATOM 3645 C C . GLU B 1 21 ? -7.562 -37.312 -7.598 1 64.25 21 GLU B C 1
ATOM 3647 O O . GLU B 1 21 ? -8.57 -38.031 -7.645 1 64.25 21 GLU B O 1
ATOM 3652 N N . HIS B 1 22 ? -7.453 -36.188 -7.047 1 64.12 22 HIS B N 1
ATOM 3653 C CA . HIS B 1 22 ? -8.625 -35.562 -6.418 1 64.12 22 HIS B CA 1
ATOM 3654 C C . HIS B 1 22 ? -8.891 -34.188 -6.965 1 64.12 22 HIS B C 1
ATOM 3656 O O . HIS B 1 22 ? -7.945 -33.438 -7.25 1 64.12 22 HIS B O 1
ATOM 3662 N N . PRO B 1 23 ? -10.125 -33.906 -7.191 1 62.03 23 PRO B N 1
ATOM 3663 C CA . PRO B 1 23 ? -10.453 -32.594 -7.746 1 62.03 23 PRO B CA 1
ATOM 3664 C C . PRO B 1 23 ? -9.859 -31.438 -6.941 1 62.03 23 PRO B C 1
ATOM 3666 O O . PRO B 1 23 ? -9.562 -30.375 -7.492 1 62.03 23 PRO B O 1
ATOM 3669 N N . ASP B 1 24 ? -9.672 -31.703 -5.672 1 65.69 24 ASP B N 1
ATOM 3670 C CA . ASP B 1 24 ? -9.172 -30.641 -4.805 1 65.69 24 ASP B CA 1
ATOM 3671 C C . ASP B 1 24 ? -7.645 -30.656 -4.77 1 65.69 24 ASP B C 1
ATOM 3673 O O . ASP B 1 24 ? -7.031 -29.797 -4.113 1 65.69 24 ASP B O 1
ATOM 3677 N N . PHE B 1 25 ? -7.02 -31.641 -5.453 1 65.44 25 PHE B N 1
ATOM 3678 C CA . PHE B 1 25 ? -5.57 -31.797 -5.414 1 65.44 25 PHE B CA 1
ATOM 3679 C C . PHE B 1 25 ? -4.965 -31.562 -6.793 1 65.44 25 PHE B C 1
ATOM 3681 O O . PHE B 1 25 ? -4.152 -32.344 -7.266 1 65.44 25 PHE B O 1
ATOM 3688 N N . GLY B 1 26 ? -5.379 -30.422 -7.395 1 67.5 26 GLY B N 1
ATOM 3689 C CA . GLY B 1 26 ? -5.016 -30.203 -8.781 1 67.5 26 GLY B CA 1
ATOM 3690 C C . GLY B 1 26 ? -3.748 -29.375 -8.938 1 67.5 26 GLY B C 1
ATOM 3691 O O . GLY B 1 26 ? -2.83 -29.484 -8.125 1 67.5 26 GLY B O 1
ATOM 3692 N N . GLY B 1 27 ? -3.602 -28.688 -10.039 1 73.25 27 GLY B N 1
ATOM 3693 C CA . GLY B 1 27 ? -2.447 -27.953 -10.523 1 73.25 27 GLY B CA 1
ATOM 3694 C C . GLY B 1 27 ? -2.006 -26.859 -9.578 1 73.25 27 GLY B C 1
ATOM 3695 O O . GLY B 1 27 ? -0.822 -26.516 -9.516 1 73.25 27 GLY B O 1
ATOM 3696 N N . GLN B 1 28 ? -2.969 -26.453 -8.719 1 81.12 28 GLN B N 1
ATOM 3697 C CA . GLN B 1 28 ? -2.613 -25.359 -7.809 1 81.12 28 GLN B CA 1
ATOM 3698 C C . GLN B 1 28 ? -1.643 -25.844 -6.73 1 81.12 28 GLN B C 1
ATOM 3700 O O . GLN B 1 28 ? -0.777 -25.078 -6.289 1 81.12 28 GLN B O 1
ATOM 3705 N N . LEU B 1 29 ? -1.728 -27.094 -6.352 1 87 29 LEU B N 1
ATOM 3706 C CA . LEU B 1 29 ? -0.807 -27.641 -5.355 1 87 29 LEU B CA 1
ATOM 3707 C C . LEU B 1 29 ? 0.612 -27.703 -5.91 1 87 29 LEU B C 1
ATOM 3709 O O . LEU B 1 29 ? 1.579 -27.453 -5.191 1 87 29 LEU B O 1
ATOM 3713 N N . ILE B 1 30 ? 0.649 -28.031 -7.172 1 84.44 30 ILE B N 1
ATOM 3714 C CA . ILE B 1 30 ? 1.955 -28.062 -7.824 1 84.44 30 ILE B CA 1
ATOM 3715 C C . ILE B 1 30 ? 2.539 -26.641 -7.852 1 84.44 30 ILE B C 1
ATOM 3717 O O . ILE B 1 30 ? 3.715 -26.453 -7.539 1 84.44 30 ILE B O 1
ATOM 3721 N N . TYR B 1 31 ? 1.689 -25.734 -8.18 1 90.94 31 TYR B N 1
ATOM 3722 C CA . TYR B 1 31 ? 2.113 -24.344 -8.227 1 90.94 31 TYR B CA 1
ATOM 3723 C C . TYR B 1 31 ? 2.676 -23.891 -6.879 1 90.94 31 TYR B C 1
ATOM 3725 O O . TYR B 1 31 ? 3.795 -23.391 -6.809 1 90.94 31 TYR B O 1
ATOM 3733 N N . VAL B 1 32 ? 1.939 -24.125 -5.832 1 95 32 VAL B N 1
ATOM 3734 C CA . VAL B 1 32 ? 2.305 -23.672 -4.496 1 95 32 VAL B CA 1
ATOM 3735 C C . VAL B 1 32 ? 3.586 -24.359 -4.043 1 95 32 VAL B C 1
ATOM 3737 O O . VAL B 1 32 ? 4.516 -23.703 -3.559 1 95 32 VAL B O 1
ATOM 3740 N N . LYS B 1 33 ? 3.629 -25.641 -4.285 1 93.38 33 LYS B N 1
ATOM 3741 C CA . LYS B 1 33 ? 4.789 -26.422 -3.891 1 93.38 33 LYS B CA 1
ATOM 3742 C C . LYS B 1 33 ? 6.051 -25.953 -4.605 1 93.38 33 LYS B C 1
ATOM 3744 O O . LYS B 1 33 ? 7.066 -25.672 -3.969 1 93.38 33 LYS B O 1
ATOM 3749 N N . GLU B 1 34 ? 5.93 -25.812 -5.867 1 93.62 34 GLU B N 1
ATOM 3750 C CA . GLU B 1 34 ? 7.113 -25.516 -6.66 1 93.62 34 GLU B CA 1
ATOM 3751 C C . GLU B 1 34 ? 7.574 -24.078 -6.43 1 93.62 34 GLU B C 1
ATOM 3753 O O . GLU B 1 34 ? 8.773 -23.797 -6.402 1 93.62 34 GLU B O 1
ATOM 3758 N N . LEU B 1 35 ? 6.633 -23.219 -6.277 1 96.56 35 LEU B N 1
ATOM 3759 C CA . LEU B 1 35 ? 6.992 -21.844 -5.953 1 96.56 35 LEU B CA 1
ATOM 3760 C C . LEU B 1 35 ? 7.688 -21.766 -4.594 1 96.56 35 LEU B C 1
ATOM 3762 O O . LEU B 1 35 ? 8.719 -21.094 -4.457 1 96.56 35 LEU B O 1
ATOM 3766 N N . ALA B 1 36 ? 7.141 -22.469 -3.615 1 97.81 36 ALA B N 1
ATOM 3767 C CA . ALA B 1 36 ? 7.734 -22.516 -2.281 1 97.81 36 ALA B CA 1
ATOM 3768 C C . ALA B 1 36 ? 9.156 -23.047 -2.336 1 97.81 36 ALA B C 1
ATOM 3770 O O . ALA B 1 36 ? 10.07 -22.469 -1.742 1 97.81 36 ALA B O 1
ATOM 3771 N N . LYS B 1 37 ? 9.305 -24.109 -3.068 1 96.69 37 LYS B N 1
ATOM 3772 C CA . LYS B 1 37 ? 10.625 -24.719 -3.191 1 96.69 37 LYS B CA 1
ATOM 3773 C C . LYS B 1 37 ? 11.617 -23.766 -3.844 1 96.69 37 LYS B C 1
ATOM 3775 O O . LYS B 1 37 ? 12.758 -23.641 -3.4 1 96.69 37 LYS B O 1
ATOM 3780 N N . ALA B 1 38 ? 11.188 -23.125 -4.898 1 97.31 38 ALA B N 1
ATOM 3781 C CA . ALA B 1 38 ? 12.055 -22.188 -5.598 1 97.31 38 ALA B CA 1
ATOM 3782 C C . ALA B 1 38 ? 12.469 -21.031 -4.684 1 97.31 38 ALA B C 1
ATOM 3784 O O . ALA B 1 38 ? 13.641 -20.641 -4.664 1 97.31 38 ALA B O 1
ATOM 3785 N N . MET B 1 39 ? 11.531 -20.5 -3.898 1 97.81 39 MET B N 1
ATOM 3786 C CA . MET B 1 39 ? 11.844 -19.438 -2.953 1 97.81 39 MET B CA 1
ATOM 3787 C C . MET B 1 39 ? 12.805 -19.938 -1.874 1 97.81 39 MET B C 1
ATOM 3789 O O . MET B 1 39 ? 13.711 -19.203 -1.464 1 97.81 39 MET B O 1
ATOM 3793 N N . GLY B 1 40 ? 12.555 -21.172 -1.432 1 98 40 GLY B N 1
ATOM 3794 C CA . GLY B 1 40 ? 13.445 -21.781 -0.46 1 98 40 GLY B CA 1
ATOM 3795 C C . GLY B 1 40 ? 14.875 -21.906 -0.956 1 98 40 GLY B C 1
ATOM 3796 O O . GLY B 1 40 ? 15.82 -21.625 -0.215 1 98 40 GLY B O 1
ATOM 3797 N N . LYS B 1 41 ? 15.031 -22.266 -2.152 1 96.19 41 LYS B N 1
ATOM 3798 C CA . LYS B 1 41 ? 16.344 -22.406 -2.764 1 96.19 41 LYS B CA 1
ATOM 3799 C C . LYS B 1 41 ? 17.078 -21.062 -2.828 1 96.19 41 LYS B C 1
ATOM 3801 O O . LYS B 1 41 ? 18.297 -21.016 -2.838 1 96.19 41 LYS B O 1
ATOM 3806 N N . MET B 1 42 ? 16.328 -20.062 -2.834 1 96.69 42 MET B N 1
ATOM 3807 C CA . MET B 1 42 ? 16.906 -18.719 -2.9 1 96.69 42 MET B CA 1
ATOM 3808 C C . MET B 1 42 ? 17.188 -18.188 -1.504 1 96.69 42 MET B C 1
ATOM 3810 O O . MET B 1 42 ? 17.469 -17 -1.338 1 96.69 42 MET B O 1
ATOM 3814 N N . GLY B 1 43 ? 16.953 -18.953 -0.507 1 96.75 43 GLY B N 1
ATOM 3815 C CA . GLY B 1 43 ? 17.422 -18.609 0.824 1 96.75 43 GLY B CA 1
ATOM 3816 C C . GLY B 1 43 ? 16.312 -18.156 1.752 1 96.75 43 GLY B C 1
ATOM 3817 O O . GLY B 1 43 ? 16.562 -17.766 2.895 1 96.75 43 GLY B O 1
ATOM 3818 N N . ASN B 1 44 ? 15.07 -18.203 1.336 1 97.62 44 ASN B N 1
ATOM 3819 C CA . ASN B 1 44 ? 13.945 -17.812 2.184 1 97.62 44 ASN B CA 1
ATOM 3820 C C . ASN B 1 44 ? 13.398 -19 2.971 1 97.62 44 ASN B C 1
ATOM 3822 O O . ASN B 1 44 ? 13.438 -20.141 2.496 1 97.62 44 ASN B O 1
ATOM 3826 N N . LYS B 1 45 ? 12.977 -18.766 4.156 1 98.06 45 LYS B N 1
ATOM 3827 C CA . LYS B 1 45 ? 12.234 -19.766 4.918 1 98.06 45 LYS B CA 1
ATOM 3828 C C . LYS B 1 45 ? 10.75 -19.719 4.578 1 98.06 45 LYS B C 1
ATOM 3830 O O . LYS B 1 45 ? 10.102 -18.672 4.73 1 98.06 45 LYS B O 1
ATOM 3835 N N . VAL B 1 46 ? 10.25 -20.859 4.113 1 98.62 46 VAL B N 1
ATOM 3836 C CA . VAL B 1 46 ? 8.875 -20.859 3.615 1 98.62 46 VAL B CA 1
ATOM 3837 C C . VAL B 1 46 ? 8.039 -21.859 4.41 1 98.62 46 VAL B C 1
ATOM 3839 O O . VAL B 1 46 ? 8.438 -23 4.598 1 98.62 46 VAL B O 1
ATOM 3842 N N . ASP B 1 47 ? 6.887 -21.438 4.969 1 98.69 47 ASP B N 1
ATOM 3843 C CA . ASP B 1 47 ? 5.871 -22.297 5.578 1 98.69 47 ASP B CA 1
ATOM 3844 C C . ASP B 1 47 ? 4.652 -22.422 4.668 1 98.69 47 ASP B C 1
ATOM 3846 O O . ASP B 1 47 ? 3.996 -21.438 4.348 1 98.69 47 ASP B O 1
ATOM 3850 N N . ILE B 1 48 ? 4.371 -23.609 4.207 1 98.44 48 ILE B N 1
ATOM 3851 C CA . ILE B 1 48 ? 3.082 -23.875 3.574 1 98.44 48 ILE B CA 1
ATOM 3852 C C . ILE B 1 48 ? 2.043 -24.219 4.641 1 98.44 48 ILE B C 1
ATOM 3854 O O . ILE B 1 48 ? 2.113 -25.281 5.266 1 98.44 48 ILE B O 1
ATOM 3858 N N . ILE B 1 49 ? 1.103 -23.344 4.855 1 98.5 49 ILE B N 1
ATOM 3859 C CA . ILE B 1 49 ? 0.118 -23.5 5.922 1 98.5 49 ILE B CA 1
ATOM 3860 C C . ILE B 1 49 ? -1.167 -24.094 5.352 1 98.5 49 ILE B C 1
ATOM 3862 O O . ILE B 1 49 ? -1.847 -23.453 4.543 1 98.5 49 ILE B O 1
ATOM 3866 N N . THR B 1 50 ? -1.482 -25.234 5.777 1 97 50 THR B N 1
ATOM 3867 C CA . THR B 1 50 ? -2.641 -25.969 5.27 1 97 50 THR B CA 1
ATOM 3868 C C . THR B 1 50 ? -3.418 -26.609 6.418 1 97 50 THR B C 1
ATOM 3870 O O . THR B 1 50 ? -3.275 -26.203 7.57 1 97 50 THR B O 1
ATOM 3873 N N . ARG B 1 51 ? -4.363 -27.547 6.074 1 96.44 51 ARG B N 1
ATOM 3874 C CA . ARG B 1 51 ? -5.277 -28.078 7.074 1 96.44 51 ARG B CA 1
ATOM 3875 C C . ARG B 1 51 ? -4.797 -29.438 7.586 1 96.44 51 ARG B C 1
ATOM 3877 O O . ARG B 1 51 ? -4.363 -30.281 6.805 1 96.44 51 ARG B O 1
ATOM 3884 N N . LYS B 1 52 ? -4.902 -29.578 8.859 1 96.88 52 LYS B N 1
ATOM 3885 C CA . LYS B 1 52 ? -4.699 -30.891 9.477 1 96.88 52 LYS B CA 1
ATOM 3886 C C . LYS B 1 52 ? -5.93 -31.781 9.297 1 96.88 52 LYS B C 1
ATOM 3888 O O . LYS B 1 52 ? -7.055 -31.344 9.57 1 96.88 52 LYS B O 1
ATOM 3893 N N . ILE B 1 53 ? -5.691 -32.938 8.82 1 95.25 53 ILE B N 1
ATOM 3894 C CA . ILE B 1 53 ? -6.781 -33.875 8.602 1 95.25 53 ILE B CA 1
ATOM 3895 C C . ILE B 1 53 ? -6.484 -35.188 9.336 1 95.25 53 ILE B C 1
ATOM 3897 O O . ILE B 1 53 ? -5.449 -35.812 9.102 1 95.25 53 ILE B O 1
ATOM 3901 N N . ILE B 1 54 ? -7.328 -35.5 10.266 1 95.94 54 ILE B N 1
ATOM 3902 C CA . ILE B 1 54 ? -7.258 -36.781 10.945 1 95.94 54 ILE B CA 1
ATOM 3903 C C . ILE B 1 54 ? -8.391 -37.688 10.461 1 95.94 54 ILE B C 1
ATOM 3905 O O . ILE B 1 54 ? -9.5 -37.625 10.992 1 95.94 54 ILE B O 1
ATOM 3909 N N . ASP B 1 55 ? -8.055 -38.375 9.43 1 92.75 55 ASP B N 1
ATOM 3910 C CA . ASP B 1 55 ? -8.992 -39.219 8.703 1 92.75 55 ASP B CA 1
ATOM 3911 C C . ASP B 1 55 ? -8.305 -40.5 8.25 1 92.75 55 ASP B C 1
ATOM 3913 O O . ASP B 1 55 ? -7.203 -40.469 7.695 1 92.75 55 ASP B O 1
ATOM 3917 N N . LYS B 1 56 ? -8.914 -41.719 8.461 1 92.31 56 LYS B N 1
ATOM 3918 C CA . LYS B 1 56 ? -8.344 -43.031 8.102 1 92.31 56 LYS B CA 1
ATOM 3919 C C . LYS B 1 56 ? -8.07 -43.094 6.598 1 92.31 56 LYS B C 1
ATOM 3921 O O . LYS B 1 56 ? -7.145 -43.781 6.164 1 92.31 56 LYS B O 1
ATOM 3926 N N . LYS B 1 57 ? -8.805 -42.344 5.863 1 90.12 57 LYS B N 1
ATOM 3927 C CA . LYS B 1 57 ? -8.672 -42.375 4.406 1 90.12 57 LYS B CA 1
ATOM 3928 C C . LYS B 1 57 ? -7.5 -41.5 3.949 1 90.12 57 LYS B C 1
ATOM 3930 O O . LYS B 1 57 ? -7.008 -41.656 2.832 1 90.12 57 LYS B O 1
ATOM 3935 N N . TRP B 1 58 ? -7.047 -40.594 4.812 1 91.12 58 TRP B N 1
ATOM 3936 C CA . TRP B 1 58 ? -6.004 -39.625 4.457 1 91.12 58 TRP B CA 1
ATOM 3937 C C . TRP B 1 58 ? -4.957 -39.531 5.562 1 91.12 58 TRP B C 1
ATOM 3939 O O . TRP B 1 58 ? -4.723 -38.438 6.105 1 91.12 58 TRP B O 1
ATOM 3949 N N . PRO B 1 59 ? -4.34 -40.594 5.832 1 93.06 59 PRO B N 1
ATOM 3950 C CA . PRO B 1 59 ? -3.424 -40.594 6.977 1 93.06 59 PRO B CA 1
ATOM 3951 C C . PRO B 1 59 ? -2.217 -39.688 6.777 1 93.06 59 PRO B C 1
ATOM 3953 O O . PRO B 1 59 ? -1.627 -39.219 7.75 1 93.06 59 PRO B O 1
ATOM 3956 N N . GLU B 1 60 ? -1.846 -39.375 5.551 1 93 60 GLU B N 1
ATOM 3957 C CA . GLU B 1 60 ? -0.643 -38.594 5.238 1 93 60 GLU B CA 1
ATOM 3958 C C . GLU B 1 60 ? -0.774 -37.156 5.703 1 93 60 GLU B C 1
ATOM 3960 O O . GLU B 1 60 ? 0.223 -36.438 5.805 1 93 60 GLU B O 1
ATOM 3965 N N . PHE B 1 61 ? -1.991 -36.75 6.062 1 94.19 61 PHE B N 1
ATOM 3966 C CA . PHE B 1 61 ? -2.223 -35.312 6.344 1 94.19 61 PHE B CA 1
ATOM 3967 C C . PHE B 1 61 ? -2.449 -35.094 7.832 1 94.19 61 PHE B C 1
ATOM 3969 O O . PHE B 1 61 ? -2.857 -34 8.25 1 94.19 61 PHE B O 1
ATOM 3976 N N . SER B 1 62 ? -2.146 -36.094 8.688 1 95.06 62 SER B N 1
ATOM 3977 C CA . SER B 1 62 ? -2.521 -36.031 10.102 1 95.06 62 SER B CA 1
ATOM 3978 C C . SER B 1 62 ? -1.437 -35.375 10.938 1 95.06 62 SER B C 1
ATOM 3980 O O . SER B 1 62 ? -1.709 -34.875 12.039 1 95.06 62 SER B O 1
ATOM 3982 N N . GLY B 1 63 ? -0.206 -35.344 10.445 1 95.56 63 GLY B N 1
ATOM 3983 C CA . GLY B 1 63 ? 0.884 -34.75 11.211 1 95.56 63 GLY B CA 1
ATOM 3984 C C . GLY B 1 63 ? 0.858 -33.25 11.219 1 95.56 63 GLY B C 1
ATOM 3985 O O . GLY B 1 63 ? 0.42 -32.625 10.25 1 95.56 63 GLY B O 1
ATOM 3986 N N . ASP B 1 64 ? 1.424 -32.688 12.227 1 96.94 64 ASP B N 1
ATOM 3987 C CA . ASP B 1 64 ? 1.45 -31.234 12.352 1 96.94 64 ASP B CA 1
ATOM 3988 C C . ASP B 1 64 ? 2.402 -30.609 11.328 1 96.94 64 ASP B C 1
ATOM 3990 O O . ASP B 1 64 ? 2.154 -29.516 10.836 1 96.94 64 ASP B O 1
ATOM 3994 N N . PHE B 1 65 ? 3.449 -31.344 11.133 1 97.5 65 PHE B N 1
ATOM 3995 C CA . PHE B 1 65 ? 4.484 -30.844 10.234 1 97.5 65 PHE B CA 1
ATOM 3996 C C . PHE B 1 65 ? 4.852 -31.891 9.195 1 97.5 65 PHE B C 1
ATOM 3998 O O . PHE B 1 65 ? 4.641 -33.094 9.406 1 97.5 65 PHE B O 1
ATOM 4005 N N . ASP B 1 66 ? 5.246 -31.438 8.047 1 96.69 66 ASP B N 1
ATOM 4006 C CA . ASP B 1 66 ? 5.828 -32.25 6.988 1 96.69 66 ASP B CA 1
ATOM 4007 C C . ASP B 1 66 ? 6.848 -31.453 6.18 1 96.69 66 ASP B C 1
ATOM 4009 O O . ASP B 1 66 ? 7.059 -30.266 6.438 1 96.69 66 ASP B O 1
ATOM 4013 N N . TYR B 1 67 ? 7.617 -32.094 5.352 1 95.38 67 TYR B N 1
ATOM 4014 C CA . TYR B 1 67 ? 8.672 -31.438 4.602 1 95.38 67 TYR B CA 1
ATOM 4015 C C . TYR B 1 67 ? 8.898 -32.125 3.254 1 95.38 67 TYR B C 1
ATOM 4017 O O . TYR B 1 67 ? 8.43 -33.25 3.033 1 95.38 67 TYR B O 1
ATOM 4025 N N . TYR B 1 68 ? 9.508 -31.406 2.398 1 93.19 68 TYR B N 1
ATOM 4026 C CA . TYR B 1 68 ? 10.016 -31.984 1.163 1 93.19 68 TYR B CA 1
ATOM 4027 C C . TYR B 1 68 ? 11.508 -32.281 1.271 1 93.19 68 TYR B C 1
ATOM 4029 O O . TYR B 1 68 ? 12.297 -31.391 1.631 1 93.19 68 TYR B O 1
ATOM 4037 N N . PRO B 1 69 ? 11.938 -33.469 0.949 1 91.69 69 PRO B N 1
ATOM 4038 C CA . PRO B 1 69 ? 13.336 -33.844 1.14 1 91.69 69 PRO B CA 1
ATOM 4039 C C . PRO B 1 69 ? 14.297 -32.938 0.355 1 91.69 69 PRO B C 1
ATOM 4041 O O . PRO B 1 69 ? 15.445 -32.75 0.775 1 91.69 69 PRO B O 1
ATOM 4044 N N . ASP B 1 70 ? 13.891 -32.375 -0.711 1 90.81 70 ASP B N 1
ATOM 4045 C CA . ASP B 1 70 ? 14.781 -31.625 -1.583 1 90.81 70 ASP B CA 1
ATOM 4046 C C . ASP B 1 70 ? 14.633 -30.109 -1.35 1 90.81 70 ASP B C 1
ATOM 4048 O O . ASP B 1 70 ? 15.086 -29.312 -2.158 1 90.81 70 ASP B O 1
ATOM 4052 N N . ALA B 1 71 ? 13.992 -29.75 -0.263 1 94.81 71 ALA B N 1
ATOM 4053 C CA . ALA B 1 71 ? 13.742 -28.328 0.031 1 94.81 71 ALA B CA 1
ATOM 4054 C C . ALA B 1 71 ? 13.852 -28.062 1.528 1 94.81 71 ALA B C 1
ATOM 4056 O O . ALA B 1 71 ? 12.844 -27.953 2.221 1 94.81 71 ALA B O 1
ATOM 4057 N N . GLU B 1 72 ? 14.992 -27.828 2.01 1 94.75 72 GLU B N 1
ATOM 4058 C CA . GLU B 1 72 ? 15.266 -27.75 3.443 1 94.75 72 GLU B CA 1
ATOM 4059 C C . GLU B 1 72 ? 14.641 -26.5 4.059 1 94.75 72 GLU B C 1
ATOM 4061 O O . GLU B 1 72 ? 14.336 -26.469 5.25 1 94.75 72 GLU B O 1
ATOM 4066 N N . ASN B 1 73 ? 14.469 -25.484 3.26 1 97.69 73 ASN B N 1
ATOM 4067 C CA . ASN B 1 73 ? 13.969 -24.219 3.777 1 97.69 73 ASN B CA 1
ATOM 4068 C C . ASN B 1 73 ? 12.445 -24.156 3.701 1 97.69 73 ASN B C 1
ATOM 4070 O O . ASN B 1 73 ? 11.852 -23.109 4.012 1 97.69 73 ASN B O 1
ATOM 4074 N N . VAL B 1 74 ? 11.805 -25.328 3.295 1 98.12 74 VAL B N 1
ATOM 4075 C CA . VAL B 1 74 ? 10.359 -25.344 3.135 1 98.12 74 VAL B CA 1
ATOM 4076 C C . VAL B 1 74 ? 9.742 -26.344 4.105 1 98.12 74 VAL B C 1
ATOM 4078 O O . VAL B 1 74 ? 10.172 -27.5 4.164 1 98.12 74 VAL B O 1
ATOM 4081 N N . ARG B 1 75 ? 8.797 -25.969 4.855 1 97.19 75 ARG B N 1
ATOM 4082 C CA . ARG B 1 75 ? 8.062 -26.938 5.656 1 97.19 75 ARG B CA 1
ATOM 4083 C C . ARG B 1 75 ? 6.559 -26.781 5.477 1 97.19 75 ARG B C 1
ATOM 4085 O O . ARG B 1 75 ? 6.086 -25.719 5.086 1 97.19 75 ARG B O 1
ATOM 4092 N N . ILE B 1 76 ? 5.891 -27.859 5.656 1 97.88 76 ILE B N 1
ATOM 4093 C CA . ILE B 1 76 ? 4.43 -27.922 5.645 1 97.88 76 ILE B CA 1
ATOM 4094 C C . ILE B 1 76 ? 3.898 -27.859 7.074 1 97.88 76 ILE B C 1
ATOM 4096 O O . ILE B 1 76 ? 4.293 -28.656 7.926 1 97.88 76 ILE B O 1
ATOM 4100 N N . VAL B 1 77 ? 3.107 -26.859 7.344 1 98.31 77 VAL B N 1
ATOM 4101 C CA . VAL B 1 77 ? 2.498 -26.672 8.656 1 98.31 77 VAL B CA 1
ATOM 4102 C C . VAL B 1 77 ? 0.995 -26.938 8.57 1 98.31 77 VAL B C 1
ATOM 4104 O O . VAL B 1 77 ? 0.284 -26.25 7.828 1 98.31 77 VAL B O 1
ATOM 4107 N N . ARG B 1 78 ? 0.522 -27.906 9.297 1 98.06 78 ARG B N 1
ATOM 4108 C CA . ARG B 1 78 ? -0.897 -28.234 9.258 1 98.06 78 ARG B CA 1
ATOM 4109 C C . ARG B 1 78 ? -1.623 -27.703 10.484 1 98.06 78 ARG B C 1
ATOM 4111 O O . ARG B 1 78 ? -1.283 -28.062 11.617 1 98.06 78 ARG B O 1
ATOM 4118 N N . ILE B 1 79 ? -2.592 -26.812 10.242 1 97.88 79 ILE B N 1
ATOM 4119 C CA . ILE B 1 79 ? -3.379 -26.141 11.273 1 97.88 79 ILE B CA 1
ATOM 4120 C C . ILE B 1 79 ? -4.742 -26.828 11.398 1 97.88 79 ILE B C 1
ATOM 4122 O O . ILE B 1 79 ? -5.414 -27.062 10.398 1 97.88 79 ILE B O 1
ATOM 4126 N N . ALA B 1 80 ? -5.16 -27.156 12.594 1 96.75 80 ALA B N 1
ATOM 4127 C CA . ALA B 1 80 ? -6.473 -27.75 12.828 1 96.75 80 ALA B CA 1
ATOM 4128 C C . ALA B 1 80 ? -7.574 -26.688 12.75 1 96.75 80 ALA B C 1
ATOM 4130 O O . ALA B 1 80 ? -7.496 -25.656 13.422 1 96.75 80 ALA B O 1
ATOM 4131 N N . PHE B 1 81 ? -8.508 -26.938 11.977 1 96.88 81 PHE B N 1
ATOM 4132 C CA . PHE B 1 81 ? -9.719 -26.125 11.938 1 96.88 81 PHE B CA 1
ATOM 4133 C C . PHE B 1 81 ? -10.844 -26.875 11.227 1 96.88 81 PHE B C 1
ATOM 4135 O O . PHE B 1 81 ? -10.594 -27.781 10.43 1 96.88 81 PHE B O 1
ATOM 4142 N N . GLY B 1 82 ? -12.07 -26.609 11.539 1 95.5 82 GLY B N 1
ATOM 4143 C CA . GLY B 1 82 ? -13.234 -27.203 10.883 1 95.5 82 GLY B CA 1
ATOM 4144 C C . GLY B 1 82 ? -13.438 -28.656 11.219 1 95.5 82 GLY B C 1
ATOM 4145 O O . GLY B 1 82 ? -14.062 -29.406 10.453 1 95.5 82 GLY B O 1
ATOM 4146 N N . GLY B 1 83 ? -12.789 -29.172 12.203 1 94.75 83 GLY B N 1
ATOM 4147 C CA . GLY B 1 83 ? -12.914 -30.578 12.594 1 94.75 83 GLY B CA 1
ATOM 4148 C C . GLY B 1 83 ? -11.789 -31.438 12.07 1 94.75 83 GLY B C 1
ATOM 4149 O O . GLY B 1 83 ? -10.906 -30.953 11.359 1 94.75 83 GLY B O 1
ATOM 4150 N N . ASP B 1 84 ? -11.828 -32.719 12.305 1 94.56 84 ASP B N 1
ATOM 4151 C CA . ASP B 1 84 ? -10.711 -33.656 12.047 1 94.56 84 ASP B CA 1
ATOM 4152 C C . ASP B 1 84 ? -10.797 -34.219 10.633 1 94.56 84 ASP B C 1
ATOM 4154 O O . ASP B 1 84 ? -9.781 -34.344 9.945 1 94.56 84 ASP B O 1
ATOM 4158 N N . LYS B 1 85 ? -11.977 -34.438 10.203 1 94.25 85 LYS B N 1
ATOM 4159 C CA . LYS B 1 85 ? -12.172 -35.188 8.977 1 94.25 85 LYS B CA 1
ATOM 4160 C C . LYS B 1 85 ? -12.008 -34.312 7.742 1 94.25 85 LYS B C 1
ATOM 4162 O O . LYS B 1 85 ? -12.031 -33.094 7.844 1 94.25 85 LYS B O 1
ATOM 4167 N N . PHE B 1 86 ? -11.812 -34.938 6.672 1 91.75 86 PHE B N 1
ATOM 4168 C CA . PHE B 1 86 ? -11.703 -34.25 5.395 1 91.75 86 PHE B CA 1
ATOM 4169 C C . PHE B 1 86 ? -12.945 -33.406 5.121 1 91.75 86 PHE B C 1
ATOM 4171 O O . PHE B 1 86 ? -14.062 -33.844 5.402 1 91.75 86 PHE B O 1
ATOM 4178 N N . LEU B 1 87 ? -12.781 -32.156 4.625 1 90.5 87 LEU B N 1
ATOM 4179 C CA . LEU B 1 87 ? -13.836 -31.266 4.172 1 90.5 87 LEU B CA 1
ATOM 4180 C C . LEU B 1 87 ? -13.586 -30.812 2.74 1 90.5 87 LEU B C 1
ATOM 4182 O O . LEU B 1 87 ? -12.445 -30.484 2.381 1 90.5 87 LEU B O 1
ATOM 4186 N N . ASN B 1 88 ? -14.633 -30.875 1.987 1 87.06 88 ASN B N 1
ATOM 4187 C CA . ASN B 1 88 ? -14.531 -30.266 0.667 1 87.06 88 ASN B CA 1
ATOM 4188 C C . ASN B 1 88 ? -14.25 -28.766 0.762 1 87.06 88 ASN B C 1
ATOM 4190 O O . ASN B 1 88 ? -14.609 -28.125 1.747 1 87.06 88 ASN B O 1
ATOM 4194 N N . LYS B 1 89 ? -13.664 -28.203 -0.255 1 88 89 LYS B N 1
ATOM 4195 C CA . LYS B 1 89 ? -13.203 -26.812 -0.226 1 88 89 LYS B CA 1
ATOM 4196 C C . LYS B 1 89 ? -14.367 -25.859 0.013 1 88 89 LYS B C 1
ATOM 4198 O O . LYS B 1 89 ? -14.211 -24.828 0.68 1 88 89 LYS B O 1
ATOM 4203 N N . GLU B 1 90 ? -15.594 -26.172 -0.462 1 89.81 90 GLU B N 1
ATOM 4204 C CA . GLU B 1 90 ? -16.75 -25.297 -0.346 1 89.81 90 GLU B CA 1
ATOM 4205 C C . GLU B 1 90 ? -17.234 -25.219 1.099 1 89.81 90 GLU B C 1
ATOM 4207 O O . GLU B 1 90 ? -17.953 -24.281 1.465 1 89.81 90 GLU B O 1
ATOM 4212 N N . ARG B 1 91 ? -16.828 -26.156 1.885 1 91.81 91 ARG B N 1
ATOM 4213 C CA . ARG B 1 91 ? -17.266 -26.172 3.279 1 91.81 91 ARG B CA 1
ATOM 4214 C C . ARG B 1 91 ? -16.266 -25.438 4.168 1 91.81 91 ARG B C 1
ATOM 4216 O O . ARG B 1 91 ? -16.562 -25.125 5.32 1 91.81 91 ARG B O 1
ATOM 4223 N N . LEU B 1 92 ? -15.148 -25.156 3.674 1 95 92 LEU B N 1
ATOM 4224 C CA . LEU B 1 92 ? -14.078 -24.562 4.473 1 95 92 LEU B CA 1
ATOM 4225 C C . LEU B 1 92 ? -14.391 -23.109 4.805 1 95 92 LEU B C 1
ATOM 4227 O O . LEU B 1 92 ? -13.883 -22.578 5.793 1 95 92 LEU B O 1
ATOM 4231 N N . TRP B 1 93 ? -15.289 -22.5 3.994 1 96.62 93 TRP B N 1
ATOM 4232 C CA . TRP B 1 93 ? -15.617 -21.078 4.172 1 96.62 93 TRP B CA 1
ATOM 4233 C C . TRP B 1 93 ? -16.078 -20.812 5.602 1 96.62 93 TRP B C 1
ATOM 4235 O O . TRP B 1 93 ? -15.789 -19.75 6.16 1 96.62 93 TRP B O 1
ATOM 4245 N N . ASP B 1 94 ? -16.719 -21.75 6.199 1 96.69 94 ASP B N 1
ATOM 4246 C CA . ASP B 1 94 ? -17.359 -21.594 7.5 1 96.69 94 ASP B CA 1
ATOM 4247 C C . ASP B 1 94 ? -16.328 -21.578 8.625 1 96.69 94 ASP B C 1
ATOM 4249 O O . ASP B 1 94 ? -16.641 -21.172 9.75 1 96.69 94 ASP B O 1
ATOM 4253 N N . PHE B 1 95 ? -15.086 -21.906 8.281 1 97.69 95 PHE B N 1
ATOM 4254 C CA . PHE B 1 95 ? -14.156 -22.172 9.375 1 97.69 95 PHE B CA 1
ATOM 4255 C C . PHE B 1 95 ? -12.859 -21.391 9.18 1 97.69 95 PHE B C 1
ATOM 4257 O O . PHE B 1 95 ? -11.875 -21.625 9.891 1 97.69 95 PHE B O 1
ATOM 4264 N N . LEU B 1 96 ? -12.797 -20.5 8.234 1 98.19 96 LEU B N 1
ATOM 4265 C CA . LEU B 1 96 ? -11.562 -19.797 7.906 1 98.19 96 LEU B CA 1
ATOM 4266 C C . LEU B 1 96 ? -11.164 -18.844 9.023 1 98.19 96 LEU B C 1
ATOM 4268 O O . LEU B 1 96 ? -9.977 -18.547 9.203 1 98.19 96 LEU B O 1
ATOM 4272 N N . GLY B 1 97 ? -12.18 -18.312 9.805 1 98.12 97 GLY B N 1
ATOM 4273 C CA . GLY B 1 97 ? -11.828 -17.547 10.992 1 98.12 97 GLY B CA 1
ATOM 4274 C C . GLY B 1 97 ? -11.008 -18.344 11.984 1 98.12 97 GLY B C 1
ATOM 4275 O O . GLY B 1 97 ? -10.023 -17.844 12.531 1 98.12 97 GLY B O 1
ATOM 4276 N N . GLU B 1 98 ? -11.43 -19.594 12.195 1 97.75 98 GLU B N 1
ATOM 4277 C CA . GLU B 1 98 ? -10.695 -20.5 13.07 1 97.75 98 GLU B CA 1
ATOM 4278 C C . GLU B 1 98 ? -9.297 -20.781 12.523 1 97.75 98 GLU B C 1
ATOM 4280 O O . GLU B 1 98 ? -8.32 -20.812 13.266 1 97.75 98 GLU B O 1
ATOM 4285 N N . TYR B 1 99 ? -9.203 -21.016 11.273 1 98.19 99 TYR B N 1
ATOM 4286 C CA . TYR B 1 99 ? -7.938 -21.219 10.578 1 98.19 99 TYR B CA 1
ATOM 4287 C C . TYR B 1 99 ? -6.965 -20.078 10.875 1 98.19 99 TYR B C 1
ATOM 4289 O O . TYR B 1 99 ? -5.844 -20.312 11.328 1 98.19 99 TYR B O 1
ATOM 4297 N N . VAL B 1 100 ? -7.418 -18.812 10.711 1 98.62 100 VAL B N 1
ATOM 4298 C CA . VAL B 1 100 ? -6.582 -17.625 10.852 1 98.62 100 VAL B CA 1
ATOM 4299 C C . VAL B 1 100 ? -6.188 -17.438 12.312 1 98.62 100 VAL B C 1
ATOM 4301 O O . VAL B 1 100 ? -5.027 -17.141 12.617 1 98.62 100 VAL B O 1
ATOM 4304 N N . LYS B 1 101 ? -7.145 -17.641 13.266 1 98 101 LYS B N 1
ATOM 4305 C CA . LYS B 1 101 ? -6.836 -17.516 14.688 1 98 101 LYS B CA 1
ATOM 4306 C C . LYS B 1 101 ? -5.77 -18.531 15.109 1 98 101 LYS B C 1
ATOM 4308 O O . LYS B 1 101 ? -4.859 -18.188 15.875 1 98 101 LYS B O 1
ATOM 4313 N N . ASN B 1 102 ? -5.898 -19.734 14.586 1 98.38 102 ASN B N 1
ATOM 4314 C CA . ASN B 1 102 ? -4.938 -20.781 14.938 1 98.38 102 ASN B CA 1
ATOM 4315 C C . ASN B 1 102 ? -3.572 -20.516 14.305 1 98.38 102 ASN B C 1
ATOM 4317 O O . ASN B 1 102 ? -2.537 -20.828 14.898 1 98.38 102 ASN B O 1
ATOM 4321 N N . ILE B 1 103 ? -3.521 -19.969 13.102 1 98.56 103 ILE B N 1
ATOM 4322 C CA . ILE B 1 103 ? -2.264 -19.547 12.492 1 98.56 103 ILE B CA 1
ATOM 4323 C C . ILE B 1 103 ? -1.607 -18.469 13.352 1 98.56 103 ILE B C 1
ATOM 4325 O O . ILE B 1 103 ? -0.4 -18.5 13.594 1 98.56 103 ILE B O 1
ATOM 4329 N N . TYR B 1 104 ? -2.451 -17.484 13.781 1 97.75 104 TYR B N 1
ATOM 4330 C CA . TYR B 1 104 ? -1.959 -16.406 14.625 1 97.75 104 TYR B CA 1
ATOM 4331 C C . TYR B 1 104 ? -1.299 -16.953 15.883 1 97.75 104 TYR B C 1
ATOM 4333 O O . TYR B 1 104 ? -0.186 -16.562 16.234 1 97.75 104 TYR B O 1
ATOM 4341 N N . ARG B 1 105 ? -1.957 -17.906 16.547 1 97.25 105 ARG B N 1
ATOM 4342 C CA . ARG B 1 105 ? -1.421 -18.531 17.75 1 97.25 105 ARG B CA 1
ATOM 4343 C C . ARG B 1 105 ? -0.134 -19.281 17.453 1 97.25 105 ARG B C 1
ATOM 4345 O O . ARG B 1 105 ? 0.813 -19.25 18.25 1 97.25 105 ARG B O 1
ATOM 4352 N N . PHE B 1 106 ? -0.089 -19.953 16.375 1 97.81 106 PHE B N 1
ATOM 4353 C CA . PHE B 1 106 ? 1.098 -20.703 15.953 1 97.81 106 PHE B CA 1
ATOM 4354 C C . PHE B 1 106 ? 2.295 -19.766 15.82 1 97.81 106 PHE B C 1
ATOM 4356 O O . PHE B 1 106 ? 3.361 -20.031 16.391 1 97.81 106 PHE B O 1
ATOM 4363 N N . TYR B 1 107 ? 2.088 -18.594 15.141 1 96.94 107 TYR B N 1
ATOM 4364 C CA . TYR B 1 107 ? 3.203 -17.703 14.859 1 96.94 107 TYR B CA 1
ATOM 4365 C C . TYR B 1 107 ? 3.545 -16.859 16.094 1 96.94 107 TYR B C 1
ATOM 4367 O O . TYR B 1 107 ? 4.656 -16.344 16.203 1 96.94 107 TYR B O 1
ATOM 4375 N N . GLN B 1 108 ? 2.557 -16.656 17 1 94 108 GLN B N 1
ATOM 4376 C CA . GLN B 1 108 ? 2.896 -16.031 18.266 1 94 108 GLN B CA 1
ATOM 4377 C C . GLN B 1 108 ? 4.035 -16.781 18.969 1 94 108 GLN B C 1
ATOM 4379 O O . GLN B 1 108 ? 4.867 -16.172 19.641 1 94 108 GLN B O 1
ATOM 4384 N N . LYS B 1 109 ? 4.051 -18.109 18.719 1 94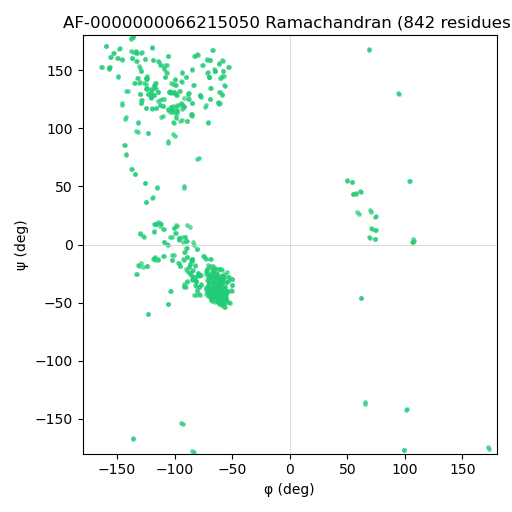.5 109 LYS B N 1
ATOM 4385 C CA . LYS B 1 109 ? 5.051 -18.969 19.359 1 94.5 109 LYS B CA 1
ATOM 4386 C C . LYS B 1 109 ? 6.289 -19.109 18.484 1 94.5 109 LYS B C 1
ATOM 4388 O O . LYS B 1 109 ? 7.418 -19.109 18.984 1 94.5 109 LYS B O 1
ATOM 4393 N N . GLU B 1 110 ? 6.105 -19.141 17.203 1 95 110 GLU B N 1
ATOM 4394 C CA . GLU B 1 110 ? 7.184 -19.516 16.297 1 95 110 GLU B CA 1
ATOM 4395 C C . GLU B 1 110 ? 7.805 -18.297 15.633 1 95 110 GLU B C 1
ATOM 4397 O O . GLU B 1 110 ? 8.852 -18.391 14.984 1 95 110 GLU B O 1
ATOM 4402 N N . GLY B 1 111 ? 7.215 -17.109 15.797 1 93.5 111 GLY B N 1
ATOM 4403 C CA . GLY B 1 111 ? 7.641 -15.914 15.078 1 93.5 111 GLY B CA 1
ATOM 4404 C C . GLY B 1 111 ? 6.855 -15.664 13.805 1 93.5 111 GLY B C 1
ATOM 4405 O O . GLY B 1 111 ? 6.707 -16.562 12.977 1 93.5 111 GLY B O 1
ATOM 4406 N N . PHE B 1 112 ? 6.375 -14.492 13.641 1 95.62 112 PHE B N 1
ATOM 4407 C CA . PHE B 1 112 ? 5.52 -14.125 12.516 1 95.62 112 PHE B CA 1
ATOM 4408 C C . PHE B 1 112 ? 6.316 -14.062 11.219 1 95.62 112 PHE B C 1
ATOM 4410 O O . PHE B 1 112 ? 7.516 -13.781 11.234 1 95.62 112 PHE B O 1
ATOM 4417 N N . PRO B 1 113 ? 5.668 -14.391 10.102 1 97 113 PRO B N 1
ATOM 4418 C CA . PRO B 1 113 ? 6.324 -14.219 8.805 1 97 113 PRO B CA 1
ATOM 4419 C C . PRO B 1 113 ? 6.453 -12.75 8.398 1 97 113 PRO B C 1
ATOM 4421 O O . PRO B 1 113 ? 5.746 -11.891 8.93 1 97 113 PRO B O 1
ATOM 4424 N N . ASP B 1 114 ? 7.371 -12.5 7.484 1 94.62 114 ASP B N 1
ATOM 4425 C CA . ASP B 1 114 ? 7.559 -11.156 6.945 1 94.62 114 ASP B CA 1
ATOM 4426 C C . ASP B 1 114 ? 6.508 -10.844 5.883 1 94.62 114 ASP B C 1
ATOM 4428 O O . ASP B 1 114 ? 6.184 -9.68 5.648 1 94.62 114 ASP B O 1
ATOM 4432 N N . PHE B 1 115 ? 6.023 -11.812 5.273 1 97.25 115 PHE B N 1
ATOM 4433 C CA . PHE B 1 115 ? 5.082 -11.68 4.168 1 97.25 115 PHE B CA 1
ATOM 4434 C C . PHE B 1 115 ? 4.25 -12.945 4.008 1 97.25 115 PHE B C 1
ATOM 4436 O O . PHE B 1 115 ? 4.703 -14.039 4.355 1 97.25 115 PHE B O 1
ATOM 4443 N N . VAL B 1 116 ? 3.049 -12.805 3.506 1 98.44 116 VAL B N 1
ATOM 4444 C CA . VAL B 1 116 ? 2.168 -13.945 3.26 1 98.44 116 VAL B CA 1
ATOM 4445 C C . VAL B 1 116 ? 1.798 -14.008 1.78 1 98.44 116 VAL B C 1
ATOM 4447 O O . VAL B 1 116 ? 1.494 -12.977 1.169 1 98.44 116 VAL B O 1
ATOM 4450 N N . THR B 1 117 ? 1.917 -15.164 1.166 1 98.56 117 THR B N 1
ATOM 4451 C CA . THR B 1 117 ? 1.272 -15.398 -0.12 1 98.56 117 THR B CA 1
ATOM 4452 C C . THR B 1 117 ? -0.028 -16.172 0.064 1 98.56 117 THR B C 1
ATOM 4454 O O . THR B 1 117 ? -0.114 -17.062 0.919 1 98.56 117 THR B O 1
ATOM 4457 N N . THR B 1 118 ? -1.003 -15.852 -0.679 1 98.56 118 THR B N 1
ATOM 4458 C CA . THR B 1 118 ? -2.293 -16.516 -0.525 1 98.56 118 THR B CA 1
ATOM 4459 C C . THR B 1 118 ? -2.752 -17.125 -1.85 1 98.56 118 THR B C 1
ATOM 4461 O O . THR B 1 118 ? -2.512 -16.547 -2.914 1 98.56 118 THR B O 1
ATOM 4464 N N . HIS B 1 119 ? -3.354 -18.234 -1.729 1 96.62 119 HIS B N 1
ATOM 4465 C CA . HIS B 1 119 ? -3.734 -19 -2.906 1 96.62 119 HIS B CA 1
ATOM 4466 C C . HIS B 1 119 ? -5.199 -19.422 -2.842 1 96.62 119 HIS B C 1
ATOM 4468 O O . HIS B 1 119 ? -5.641 -20 -1.848 1 96.62 119 HIS B O 1
ATOM 4474 N N . TYR B 1 120 ? -5.922 -19.156 -3.924 1 93.81 120 TYR B N 1
ATOM 4475 C CA . TYR B 1 120 ? -7.363 -19.359 -4.023 1 93.81 120 TYR B CA 1
ATOM 4476 C C . TYR B 1 120 ? -8.109 -18.375 -3.137 1 93.81 120 TYR B C 1
ATOM 4478 O O . TYR B 1 120 ? -7.504 -17.672 -2.32 1 93.81 120 TYR B O 1
ATOM 4486 N N . GLY B 1 121 ? -9.406 -18.312 -3.355 1 96 121 GLY B N 1
ATOM 4487 C CA . GLY B 1 121 ? -10.227 -17.375 -2.605 1 96 121 GLY B CA 1
ATOM 4488 C C . GLY B 1 121 ? -10.141 -17.578 -1.104 1 96 121 GLY B C 1
ATOM 4489 O O . GLY B 1 121 ? -10.117 -16.609 -0.343 1 96 121 GLY B O 1
ATOM 4490 N N . ASP B 1 122 ? -10.078 -18.844 -0.684 1 97.12 122 ASP B N 1
ATOM 4491 C CA . ASP B 1 122 ? -10.039 -19.141 0.745 1 97.12 122 ASP B CA 1
ATOM 4492 C C . ASP B 1 122 ? -8.711 -18.703 1.364 1 97.12 122 ASP B C 1
ATOM 4494 O O . ASP B 1 122 ? -8.695 -18.109 2.447 1 97.12 122 ASP B O 1
ATOM 4498 N N . GLY B 1 123 ? -7.598 -18.922 0.674 1 97.94 123 GLY B N 1
ATOM 4499 C CA . GLY B 1 123 ? -6.336 -18.375 1.145 1 97.94 123 GLY B CA 1
ATOM 4500 C C . GLY B 1 123 ? -6.312 -16.859 1.162 1 97.94 123 GLY B C 1
ATOM 4501 O O . GLY B 1 123 ? -5.762 -16.25 2.084 1 97.94 123 GLY B O 1
ATOM 4502 N N . GLY B 1 124 ? -6.918 -16.297 0.111 1 98.5 124 GLY B N 1
ATOM 4503 C CA . GLY B 1 124 ? -6.965 -14.844 -0.011 1 98.5 124 GLY B CA 1
ATOM 4504 C C . GLY B 1 124 ? -7.652 -14.164 1.16 1 98.5 124 GLY B C 1
ATOM 4505 O O . GLY B 1 124 ? -7.086 -13.266 1.782 1 98.5 124 GLY B O 1
ATOM 4506 N N . ILE B 1 125 ? -8.883 -14.641 1.469 1 98.69 125 ILE B N 1
ATOM 4507 C CA . ILE B 1 125 ? -9.641 -14.039 2.561 1 98.69 125 ILE B CA 1
ATOM 4508 C C . ILE B 1 125 ? -8.93 -14.297 3.887 1 98.69 125 ILE B C 1
ATOM 4510 O O . ILE B 1 125 ? -8.945 -13.445 4.781 1 98.69 125 ILE B O 1
ATOM 4514 N N . ALA B 1 126 ? -8.258 -15.438 4.023 1 98.69 126 ALA B N 1
ATOM 4515 C CA . ALA B 1 126 ? -7.449 -15.703 5.211 1 98.69 126 ALA B CA 1
ATOM 4516 C C . ALA B 1 126 ? -6.305 -14.703 5.332 1 98.69 126 ALA B C 1
ATOM 4518 O O . ALA B 1 126 ? -5.992 -14.242 6.434 1 98.69 126 ALA B O 1
ATOM 4519 N N . GLY B 1 127 ? -5.691 -14.422 4.176 1 98.62 127 GLY B N 1
ATOM 4520 C CA . GLY B 1 127 ? -4.656 -13.406 4.168 1 98.62 127 GLY B CA 1
ATOM 4521 C C . GLY B 1 127 ? -5.152 -12.047 4.621 1 98.62 127 GLY B C 1
ATOM 4522 O O . GLY B 1 127 ? -4.48 -11.359 5.395 1 98.62 127 GLY B O 1
ATOM 4523 N N . ALA B 1 128 ? -6.324 -11.68 4.148 1 98.25 128 ALA B N 1
ATOM 4524 C CA . ALA B 1 128 ? -6.93 -10.406 4.539 1 98.25 128 ALA B CA 1
ATOM 4525 C C . ALA B 1 128 ? -7.215 -10.375 6.039 1 98.25 128 ALA B C 1
ATOM 4527 O O . ALA B 1 128 ? -6.93 -9.383 6.711 1 98.25 128 ALA B O 1
ATOM 4528 N N . MET B 1 129 ? -7.793 -11.461 6.57 1 98.31 129 MET B N 1
ATOM 4529 C CA . MET B 1 129 ? -8.07 -11.555 8 1 98.31 129 MET B CA 1
ATOM 4530 C C . MET B 1 129 ? -6.785 -11.469 8.812 1 98.31 129 MET B C 1
ATOM 4532 O O . MET B 1 129 ? -6.738 -10.797 9.844 1 98.31 129 MET B O 1
ATOM 4536 N N . PHE B 1 130 ? -5.766 -12.164 8.328 1 98.31 130 PHE B N 1
ATOM 4537 C CA . PHE B 1 130 ? -4.484 -12.172 9.023 1 98.31 130 PHE B CA 1
ATOM 4538 C C . PHE B 1 130 ? -3.854 -10.781 9.016 1 98.31 130 PHE B C 1
ATOM 4540 O O . PHE B 1 130 ? -3.281 -10.344 10.016 1 98.31 130 PHE B O 1
ATOM 4547 N N . LYS B 1 131 ? -3.992 -10.102 7.863 1 96.75 131 LYS B N 1
ATOM 4548 C CA . LYS B 1 131 ? -3.516 -8.727 7.77 1 96.75 131 LYS B CA 1
ATOM 4549 C C . LYS B 1 131 ? -4.254 -7.82 8.75 1 96.75 131 LYS B C 1
ATOM 4551 O O . LYS B 1 131 ? -3.646 -6.953 9.383 1 96.75 131 LYS B O 1
ATOM 4556 N N . LYS B 1 132 ? -5.543 -8.039 8.82 1 94.19 132 LYS B N 1
ATOM 4557 C CA . LYS B 1 132 ? -6.344 -7.258 9.758 1 94.19 132 LYS B CA 1
ATOM 4558 C C . LYS B 1 132 ? -5.816 -7.41 11.188 1 94.19 132 LYS B C 1
ATOM 4560 O O . LYS B 1 132 ? -5.785 -6.441 11.945 1 94.19 132 LYS B O 1
ATOM 4565 N N . LEU B 1 133 ? -5.352 -8.609 11.516 1 92.94 133 LEU B N 1
ATOM 4566 C CA . LEU B 1 133 ? -4.895 -8.922 12.867 1 92.94 133 LEU B CA 1
ATOM 4567 C C . LEU B 1 133 ? -3.461 -8.445 13.078 1 92.94 133 LEU B C 1
ATOM 4569 O O . LEU B 1 133 ? -3.1 -8.031 14.18 1 92.94 133 LEU B O 1
ATOM 4573 N N . THR B 1 134 ? -2.596 -8.5 12.039 1 93.88 134 THR B N 1
ATOM 4574 C CA . THR B 1 134 ? -1.158 -8.422 12.273 1 93.88 134 THR B CA 1
ATOM 4575 C C . THR B 1 134 ? -0.541 -7.281 11.477 1 93.88 134 THR B C 1
ATOM 4577 O O . THR B 1 134 ? 0.607 -6.898 11.719 1 93.88 134 THR B O 1
ATOM 4580 N N . HIS B 1 135 ? -1.247 -6.812 10.461 1 92.94 135 HIS B N 1
ATOM 4581 C CA . HIS B 1 135 ? -0.789 -5.793 9.523 1 92.94 135 HIS B CA 1
ATOM 4582 C C . HIS B 1 135 ? 0.243 -6.359 8.555 1 92.94 135 HIS B C 1
ATOM 4584 O O . HIS B 1 135 ? 0.806 -5.625 7.738 1 92.94 135 HIS B O 1
ATOM 4590 N N . ILE B 1 136 ? 0.539 -7.684 8.578 1 95.25 136 ILE B N 1
ATOM 4591 C CA . ILE B 1 136 ? 1.493 -8.305 7.668 1 95.25 136 ILE B CA 1
ATOM 4592 C C . ILE B 1 136 ? 0.922 -8.32 6.254 1 95.25 136 ILE B C 1
ATOM 4594 O O . ILE B 1 136 ? -0.208 -8.766 6.039 1 95.25 136 ILE B O 1
ATOM 4598 N N . PRO B 1 137 ? 1.7 -7.762 5.324 1 96 137 PRO B N 1
ATOM 4599 C CA . PRO B 1 137 ? 1.195 -7.703 3.949 1 96 137 PRO B CA 1
ATOM 4600 C C . PRO B 1 137 ? 1.12 -9.078 3.289 1 96 137 PRO B C 1
ATOM 4602 O O . PRO B 1 137 ? 1.779 -10.023 3.738 1 96 137 PRO B O 1
ATOM 4605 N N . TYR B 1 138 ? 0.265 -9.203 2.209 1 98.06 138 TYR B N 1
ATOM 4606 C CA . TYR B 1 138 ? 0.127 -10.477 1.512 1 98.06 138 TYR B CA 1
ATOM 4607 C C . TYR B 1 138 ? -0.099 -10.258 0.02 1 98.06 138 TYR B C 1
ATOM 4609 O O . TYR B 1 138 ? -0.397 -9.148 -0.414 1 98.06 138 TYR B O 1
ATOM 4617 N N . SER B 1 139 ? 0.182 -11.281 -0.778 1 98.56 139 SER B N 1
ATOM 4618 C CA . SER B 1 139 ? -0.178 -11.344 -2.191 1 98.56 139 SER B CA 1
ATOM 4619 C C . SER B 1 139 ? -1.34 -12.305 -2.426 1 98.56 139 SER B C 1
ATOM 4621 O O . SER B 1 139 ? -1.671 -13.109 -1.555 1 98.56 139 SER B O 1
ATOM 4623 N N . PHE B 1 140 ? -1.97 -12.164 -3.559 1 98.56 140 PHE B N 1
ATOM 4624 C CA . PHE B 1 140 ? -3.111 -13.008 -3.887 1 98.56 140 PHE B CA 1
ATOM 4625 C C . PHE B 1 140 ? -2.939 -13.641 -5.266 1 98.56 140 PHE B C 1
ATOM 4627 O O . PHE B 1 140 ? -2.686 -12.938 -6.246 1 98.56 140 PHE B O 1
ATOM 4634 N N . THR B 1 141 ? -2.965 -14.906 -5.285 1 97.25 141 THR B N 1
ATOM 4635 C CA . THR B 1 141 ? -3.076 -15.688 -6.512 1 97.25 141 THR B CA 1
ATOM 4636 C C . THR B 1 141 ? -4.379 -16.484 -6.531 1 97.25 141 THR B C 1
ATOM 4638 O O . THR B 1 141 ? -4.539 -17.438 -5.766 1 97.25 141 THR B O 1
ATOM 4641 N N . ALA B 1 142 ? -5.207 -16.219 -7.438 1 94.38 142 ALA B N 1
ATOM 4642 C CA . ALA B 1 142 ? -6.551 -16.797 -7.406 1 94.38 142 ALA B CA 1
ATOM 4643 C C . ALA B 1 142 ? -6.551 -18.219 -7.949 1 94.38 142 ALA B C 1
ATOM 4645 O O . ALA B 1 142 ? -7.355 -19.047 -7.52 1 94.38 142 ALA B O 1
ATOM 4646 N N . HIS B 1 143 ? -5.656 -18.484 -8.891 1 88 143 HIS B N 1
ATOM 4647 C CA . HIS B 1 143 ? -5.637 -19.734 -9.641 1 88 143 HIS B CA 1
ATOM 4648 C C . HIS B 1 143 ? -6.93 -19.922 -10.438 1 88 143 HIS B C 1
ATOM 4650 O O . HIS B 1 143 ? -6.895 -20.344 -11.594 1 88 143 HIS B O 1
ATOM 4656 N N . SER B 1 144 ? -8.055 -19.688 -9.844 1 85.19 144 SER B N 1
ATOM 4657 C CA . SER B 1 144 ? -9.375 -19.609 -10.445 1 85.19 144 SER B CA 1
ATOM 4658 C C . SER B 1 144 ? -10.281 -18.641 -9.688 1 85.19 144 SER B C 1
ATOM 4660 O O . SER B 1 144 ? -10.227 -18.578 -8.461 1 85.19 144 SER B O 1
ATOM 4662 N N . LEU B 1 145 ? -11.125 -17.953 -10.445 1 92 145 LEU B N 1
ATOM 4663 C CA . LEU B 1 145 ? -12.055 -17.016 -9.812 1 92 145 LEU B CA 1
ATOM 4664 C C . LEU B 1 145 ? -13.484 -17.547 -9.867 1 92 145 LEU B C 1
ATOM 4666 O O . LEU B 1 145 ? -13.883 -18.172 -10.859 1 92 145 LEU B O 1
ATOM 4670 N N . GLY B 1 146 ? -14.211 -17.281 -8.859 1 91.06 146 GLY B N 1
ATOM 4671 C CA . GLY B 1 146 ? -15.57 -17.766 -8.727 1 91.06 146 GLY B CA 1
ATOM 4672 C C . GLY B 1 146 ? -16.5 -17.266 -9.812 1 91.06 146 GLY B C 1
ATOM 4673 O O . GLY B 1 146 ? -17.406 -17.969 -10.242 1 91.06 146 GLY B O 1
ATOM 4674 N N . ALA B 1 147 ? -16.266 -16.062 -10.305 1 91.94 147 ALA B N 1
ATOM 4675 C CA . ALA B 1 147 ? -17.141 -15.445 -11.305 1 91.94 147 ALA B CA 1
ATOM 4676 C C . ALA B 1 147 ? -17.188 -16.281 -12.578 1 91.94 147 ALA B C 1
ATOM 4678 O O . ALA B 1 147 ? -18.266 -16.516 -13.141 1 91.94 147 ALA B O 1
ATOM 4679 N N . GLN B 1 148 ? -16.062 -16.734 -13.039 1 85.94 148 GLN B N 1
ATOM 4680 C CA . GLN B 1 148 ? -16 -17.547 -14.242 1 85.94 148 GLN B CA 1
ATOM 4681 C C . GLN B 1 148 ? -16.719 -18.875 -14.039 1 85.94 148 GLN B C 1
ATOM 4683 O O . GLN B 1 148 ? -17.375 -19.391 -14.953 1 85.94 148 GLN B O 1
ATOM 4688 N N . LYS B 1 149 ? -16.484 -19.438 -12.883 1 83.75 149 LYS B N 1
ATOM 4689 C CA . LYS B 1 149 ? -17.188 -20.672 -12.57 1 83.75 149 LYS B CA 1
ATOM 4690 C C . LYS B 1 149 ? -18.688 -20.453 -12.484 1 83.75 149 LYS B C 1
ATOM 4692 O O . LYS B 1 149 ? -19.469 -21.281 -12.961 1 83.75 149 LYS B O 1
ATOM 4697 N N . LYS B 1 150 ? -19.047 -19.391 -11.867 1 88 150 LYS B N 1
ATOM 4698 C CA . LYS B 1 150 ? -20.453 -19.031 -11.766 1 88 150 LYS B CA 1
ATOM 4699 C C . LYS B 1 150 ? -21.094 -18.922 -13.148 1 88 150 LYS B C 1
ATOM 4701 O O . LYS B 1 150 ? -22.219 -19.391 -13.352 1 88 150 LYS B O 1
ATOM 4706 N N . ASP B 1 151 ? -20.406 -18.344 -14.078 1 86.69 151 ASP B N 1
ATOM 4707 C CA . ASP B 1 151 ? -20.906 -18.203 -15.445 1 86.69 151 ASP B CA 1
ATOM 4708 C C . ASP B 1 151 ? -21.172 -19.578 -16.078 1 86.69 151 ASP B C 1
ATOM 4710 O O . ASP B 1 151 ? -22.109 -19.734 -16.844 1 86.69 151 ASP B O 1
ATOM 4714 N N . LYS B 1 152 ? -20.359 -20.516 -15.727 1 80.69 152 LYS B N 1
ATOM 4715 C CA . LYS B 1 152 ? -20.484 -21.859 -16.281 1 80.69 152 LYS B CA 1
ATOM 4716 C C . LYS B 1 152 ? -21.703 -22.578 -15.695 1 80.69 152 LYS B C 1
ATOM 4718 O O . LYS B 1 152 ? -22.266 -23.484 -16.328 1 80.69 152 LYS B O 1
ATOM 4723 N N . PHE B 1 153 ? -22.062 -22.125 -14.5 1 78.19 153 PHE B N 1
ATOM 4724 C CA . PHE B 1 153 ? -23.141 -22.828 -13.82 1 78.19 153 PHE B CA 1
ATOM 4725 C C . PHE B 1 153 ? -24.375 -21.938 -13.719 1 78.19 153 PHE B C 1
ATOM 4727 O O . PHE B 1 153 ? -25.25 -22.156 -12.875 1 78.19 153 PHE B O 1
ATOM 4734 N N . LYS B 1 154 ? -24.516 -20.859 -14.453 1 72.19 154 LYS B N 1
ATOM 4735 C CA . LYS B 1 154 ? -25.562 -19.844 -14.375 1 72.19 154 LYS B CA 1
ATOM 4736 C C . LYS B 1 154 ? -26.953 -20.469 -14.492 1 72.19 154 LYS B C 1
ATOM 4738 O O . LYS B 1 154 ? -27.922 -19.969 -13.914 1 72.19 154 LYS B O 1
ATOM 4743 N N . ASN B 1 155 ? -26.953 -21.641 -15.109 1 75.88 155 ASN 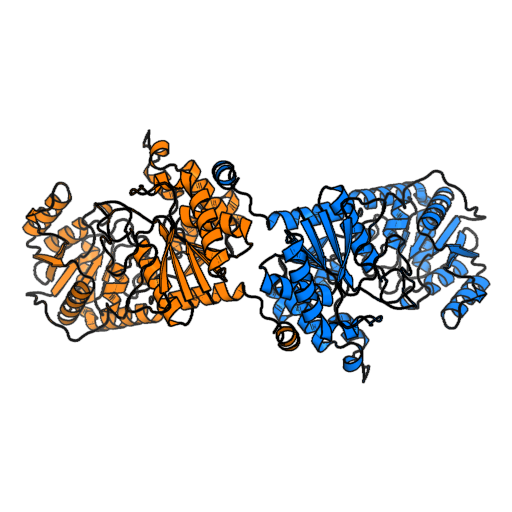B N 1
ATOM 4744 C CA . ASN B 1 155 ? -28.25 -22.25 -15.359 1 75.88 155 ASN B CA 1
ATOM 4745 C C . ASN B 1 155 ? -28.531 -23.391 -14.383 1 75.88 155 ASN B C 1
ATOM 4747 O O . ASN B 1 155 ? -29.562 -24.062 -14.477 1 75.88 155 ASN B O 1
ATOM 4751 N N . ALA B 1 156 ? -27.594 -23.484 -13.453 1 76.12 156 ALA B N 1
ATOM 4752 C CA . ALA B 1 156 ? -27.781 -24.578 -12.492 1 76.12 156 ALA B CA 1
ATOM 4753 C C . ALA B 1 156 ? -28.547 -24.094 -11.266 1 76.12 156 ALA B C 1
ATOM 4755 O O . ALA B 1 156 ? -28.219 -23.062 -10.68 1 76.12 156 ALA B O 1
ATOM 4756 N N . LYS B 1 157 ? -29.781 -24.672 -10.977 1 75 157 LYS B N 1
ATOM 4757 C CA . LYS B 1 157 ? -30.688 -24.25 -9.922 1 75 157 LYS B CA 1
ATOM 4758 C C . LYS B 1 157 ? -30.016 -24.328 -8.555 1 75 157 LYS B C 1
ATOM 4760 O O . LYS B 1 157 ? -30.281 -23.516 -7.672 1 75 157 LYS B O 1
ATOM 4765 N N . ASP B 1 158 ? -29.016 -25.266 -8.336 1 85.94 158 ASP B N 1
ATOM 4766 C CA . ASP B 1 158 ? -28.453 -25.469 -7.008 1 85.94 158 ASP B CA 1
ATOM 4767 C C . ASP B 1 158 ? -27 -25 -6.945 1 85.94 158 ASP B C 1
ATOM 4769 O O . ASP B 1 158 ? -26.25 -25.422 -6.062 1 85.94 158 ASP B O 1
ATOM 4773 N N . ALA B 1 159 ? -26.641 -24.25 -7.828 1 85.75 159 ALA B N 1
ATOM 4774 C CA . ALA B 1 159 ? -25.234 -23.844 -7.957 1 85.75 159 ALA B CA 1
ATOM 4775 C C . ALA B 1 159 ? -24.781 -23.031 -6.75 1 85.75 159 ALA B C 1
ATOM 4777 O O . ALA B 1 159 ? -23.688 -23.25 -6.223 1 85.75 159 ALA B O 1
ATOM 4778 N N . GLU B 1 160 ? -25.609 -22.125 -6.289 1 88.81 160 GLU B N 1
ATOM 4779 C CA . GLU B 1 160 ? -25.25 -21.297 -5.148 1 88.81 160 GLU B CA 1
ATOM 4780 C C . GLU B 1 160 ? -25.094 -22.125 -3.881 1 88.81 160 GLU B C 1
ATOM 4782 O O . GLU B 1 160 ? -24.172 -21.891 -3.09 1 88.81 160 GLU B O 1
ATOM 4787 N N . GLU B 1 161 ? -25.969 -23 -3.68 1 86.38 161 GLU B N 1
ATOM 4788 C CA . GLU B 1 161 ? -25.891 -23.859 -2.504 1 86.38 161 GLU B CA 1
ATOM 4789 C C . GLU B 1 161 ? -24.656 -24.766 -2.549 1 86.38 161 GLU B C 1
ATOM 4791 O O . GLU B 1 161 ? -24.031 -25 -1.521 1 86.38 161 GLU B O 1
ATOM 4796 N N . ARG B 1 162 ? -24.344 -25.141 -3.674 1 86.5 162 ARG B N 1
ATOM 4797 C CA . ARG B 1 162 ? -23.25 -26.094 -3.846 1 86.5 162 ARG B CA 1
ATOM 4798 C C . ARG B 1 162 ? -21.891 -25.406 -3.814 1 86.5 162 ARG B C 1
ATOM 4800 O O . ARG B 1 162 ? -20.953 -25.875 -3.176 1 86.5 162 ARG B O 1
ATOM 4807 N N . TYR B 1 163 ? -21.812 -24.359 -4.449 1 88.06 163 TYR B N 1
ATOM 4808 C CA . TYR B 1 163 ? -20.484 -23.781 -4.68 1 88.06 163 TYR B CA 1
ATOM 4809 C C . TYR B 1 163 ? -20.312 -22.5 -3.861 1 88.06 163 TYR B C 1
ATOM 4811 O O . TYR B 1 163 ? -19.203 -21.969 -3.77 1 88.06 163 TYR B O 1
ATOM 4819 N N . ARG B 1 164 ? -21.328 -21.984 -3.268 1 92.81 164 ARG B N 1
ATOM 4820 C CA . ARG B 1 164 ? -21.281 -20.812 -2.385 1 92.81 164 ARG B CA 1
ATOM 4821 C C . ARG B 1 164 ? -20.625 -19.625 -3.076 1 92.81 164 ARG B C 1
ATOM 4823 O O . ARG B 1 164 ? -19.719 -19 -2.521 1 92.81 164 ARG B O 1
ATOM 4830 N N . PHE B 1 165 ? -21.156 -19.281 -4.285 1 93.5 165 PHE B N 1
ATOM 4831 C CA . PHE B 1 165 ? -20.547 -18.266 -5.137 1 93.5 165 PHE B CA 1
ATOM 4832 C C . PHE B 1 165 ? -20.578 -16.906 -4.453 1 93.5 165 PHE B C 1
ATOM 4834 O O . PHE B 1 165 ? -19.609 -16.141 -4.551 1 93.5 165 PHE B O 1
ATOM 4841 N N . SER B 1 166 ? -21.688 -16.578 -3.721 1 94.06 166 SER B N 1
ATOM 4842 C CA . SER B 1 166 ? -21.797 -15.281 -3.061 1 94.06 166 SER B CA 1
ATOM 4843 C C . SER B 1 166 ? -20.672 -15.086 -2.037 1 94.06 166 SER B C 1
ATOM 4845 O O . SER B 1 166 ? -20.031 -14.039 -2.002 1 94.06 166 SER B O 1
ATOM 4847 N N . ILE B 1 167 ? -20.422 -16.125 -1.248 1 95.81 167 ILE B N 1
ATOM 4848 C CA . ILE B 1 167 ? -19.375 -16.094 -0.232 1 95.81 167 ILE B CA 1
ATOM 4849 C C . ILE B 1 167 ? -18.016 -16.047 -0.903 1 95.81 167 ILE B C 1
ATOM 4851 O O . ILE B 1 167 ? -17.156 -15.227 -0.536 1 95.81 167 ILE B O 1
ATOM 4855 N N . ARG B 1 168 ? -17.812 -16.859 -1.89 1 96.25 168 ARG B N 1
ATOM 4856 C CA . ARG B 1 168 ? -16.531 -16.953 -2.578 1 96.25 168 ARG B CA 1
ATOM 4857 C C . ARG B 1 168 ? -16.172 -15.625 -3.242 1 96.25 168 ARG B C 1
ATOM 4859 O O . ARG B 1 168 ? -15.055 -15.125 -3.082 1 96.25 168 ARG B O 1
ATOM 4866 N N . ILE B 1 169 ? -17.109 -15.023 -3.984 1 96.88 169 ILE B N 1
ATOM 4867 C CA . ILE B 1 169 ? -16.859 -13.797 -4.723 1 96.88 169 ILE B CA 1
ATOM 4868 C C . ILE B 1 169 ? -16.594 -12.648 -3.748 1 96.88 169 ILE B C 1
ATOM 4870 O O . ILE B 1 169 ? -15.711 -11.828 -3.969 1 96.88 169 ILE B O 1
ATOM 4874 N N . SER B 1 170 ? -17.344 -12.641 -2.633 1 97.25 170 SER B N 1
ATOM 4875 C CA . SER B 1 170 ? -17.094 -11.625 -1.612 1 97.25 170 SER B CA 1
ATOM 4876 C C . SER B 1 170 ? -15.711 -11.781 -1.006 1 97.25 170 SER B C 1
ATOM 4878 O O . SER B 1 170 ? -15.023 -10.789 -0.75 1 97.25 170 SER B O 1
ATOM 4880 N N . ALA B 1 171 ? -15.312 -13.008 -0.751 1 97.94 171 ALA B N 1
ATOM 4881 C CA . ALA B 1 171 ? -13.984 -13.305 -0.229 1 97.94 171 ALA B CA 1
ATOM 4882 C C . ALA B 1 171 ? -12.898 -12.867 -1.207 1 97.94 171 ALA B C 1
ATOM 4884 O O . ALA B 1 171 ? -11.914 -12.234 -0.81 1 97.94 171 ALA B O 1
ATOM 4885 N N . GLU B 1 172 ? -13.109 -13.188 -2.469 1 98.06 172 GLU B N 1
ATOM 4886 C CA . GLU B 1 172 ? -12.141 -12.867 -3.512 1 98.06 172 GLU B CA 1
ATOM 4887 C C . GLU B 1 172 ? -11.992 -11.352 -3.678 1 98.06 172 GLU B C 1
ATOM 4889 O O . GLU B 1 172 ? -10.883 -10.852 -3.828 1 98.06 172 GLU B O 1
ATOM 4894 N N . LYS B 1 173 ? -13.102 -10.586 -3.594 1 97.88 173 LYS B N 1
ATOM 4895 C CA . LYS B 1 173 ? -13.062 -9.133 -3.695 1 97.88 173 LYS B CA 1
ATOM 4896 C C . LYS B 1 173 ? -12.203 -8.531 -2.586 1 97.88 173 LYS B C 1
ATOM 4898 O O . LYS B 1 173 ? -11.367 -7.66 -2.842 1 97.88 173 LYS B O 1
ATOM 4903 N N . VAL B 1 174 ? -12.398 -9.055 -1.393 1 98 174 VAL B N 1
ATOM 4904 C CA . VAL B 1 174 ? -11.641 -8.562 -0.246 1 98 174 VAL B CA 1
ATOM 4905 C C . VAL B 1 174 ? -10.172 -8.961 -0.382 1 98 174 VAL B C 1
ATOM 4907 O O . VAL B 1 174 ? -9.281 -8.141 -0.144 1 98 174 VAL B O 1
ATOM 4910 N N . ALA B 1 175 ? -9.969 -10.188 -0.781 1 98.31 175 ALA B N 1
ATOM 4911 C CA . ALA B 1 175 ? -8.609 -10.68 -0.981 1 98.31 175 ALA B CA 1
ATOM 4912 C C . ALA B 1 175 ? -7.844 -9.797 -1.967 1 98.31 175 ALA B C 1
ATOM 4914 O O . ALA B 1 175 ? -6.699 -9.414 -1.712 1 98.31 175 ALA B O 1
ATOM 4915 N N . MET B 1 176 ? -8.508 -9.414 -3.066 1 97.88 176 MET B N 1
ATOM 4916 C CA . MET B 1 176 ? -7.902 -8.586 -4.102 1 97.88 176 MET B CA 1
ATOM 4917 C C . MET B 1 176 ? -7.648 -7.172 -3.588 1 97.88 176 MET B C 1
ATOM 4919 O O . MET B 1 176 ? -6.555 -6.633 -3.76 1 97.88 176 MET B O 1
ATOM 4923 N N . LYS B 1 177 ? -8.617 -6.645 -2.965 1 96.56 177 LYS B N 1
ATOM 4924 C CA . LYS B 1 177 ? -8.625 -5.238 -2.578 1 96.56 177 LYS B CA 1
ATOM 4925 C C . LYS B 1 177 ? -7.457 -4.918 -1.649 1 96.56 177 LYS B C 1
ATOM 4927 O O . LYS B 1 177 ? -6.789 -3.895 -1.81 1 96.56 177 LYS B O 1
ATOM 4932 N N . TYR B 1 178 ? -7.133 -5.844 -0.755 1 96.5 178 TYR B N 1
ATOM 4933 C CA . TYR B 1 178 ? -6.199 -5.484 0.309 1 96.5 178 TYR B CA 1
ATOM 4934 C C . TYR B 1 178 ? -4.852 -6.168 0.105 1 96.5 178 TYR B C 1
ATOM 4936 O O . TYR B 1 178 ? -3.93 -5.984 0.904 1 96.5 178 TYR B O 1
ATOM 4944 N N . ALA B 1 179 ? -4.699 -6.934 -1.012 1 97.44 179 ALA B N 1
ATOM 4945 C CA . ALA B 1 179 ? -3.414 -7.547 -1.325 1 97.44 179 ALA B CA 1
ATOM 4946 C C . ALA B 1 179 ? -2.391 -6.492 -1.742 1 97.44 179 ALA B C 1
ATOM 4948 O O . ALA B 1 179 ? -2.748 -5.473 -2.34 1 97.44 179 ALA B O 1
ATOM 4949 N N . SER B 1 180 ? -1.104 -6.727 -1.341 1 95.88 180 SER B N 1
ATOM 4950 C CA . SER B 1 180 ? -0.028 -5.883 -1.847 1 95.88 180 SER B CA 1
ATOM 4951 C C . SER B 1 180 ? 0.068 -5.957 -3.367 1 95.88 180 SER B C 1
ATOM 4953 O O . SER B 1 180 ? 0.289 -4.941 -4.031 1 95.88 180 SER B O 1
ATOM 4955 N N . PHE B 1 181 ? -0.058 -7.145 -3.881 1 97.31 181 PHE B N 1
ATOM 4956 C CA . PHE B 1 181 ? -0.109 -7.375 -5.32 1 97.31 181 PHE B CA 1
ATOM 4957 C C . PHE B 1 181 ? -0.837 -8.672 -5.637 1 97.31 181 PHE B C 1
ATOM 4959 O O . PHE B 1 181 ? -1.044 -9.508 -4.75 1 97.31 181 PHE B O 1
ATOM 4966 N N . ILE B 1 182 ? -1.258 -8.766 -6.859 1 98.44 182 ILE B N 1
ATOM 4967 C CA . ILE B 1 182 ? -1.971 -9.922 -7.387 1 98.44 182 ILE B CA 1
ATOM 4968 C C . ILE B 1 182 ? -1.158 -10.562 -8.508 1 98.44 182 ILE B C 1
ATOM 4970 O O . ILE B 1 182 ? -0.583 -9.859 -9.344 1 98.44 182 ILE B O 1
ATOM 4974 N N . VAL B 1 183 ? -1.106 -11.875 -8.492 1 97.88 183 VAL B N 1
ATOM 4975 C CA . VAL B 1 183 ? -0.329 -12.57 -9.508 1 97.88 183 VAL B CA 1
ATOM 4976 C C . VAL B 1 183 ? -1.26 -13.391 -10.398 1 97.88 183 VAL B C 1
ATOM 4978 O O . VAL B 1 183 ? -2.123 -14.117 -9.898 1 97.88 183 VAL B O 1
ATOM 4981 N N . THR B 1 184 ? -1.081 -13.234 -11.664 1 96.12 184 THR B N 1
ATOM 4982 C CA . THR B 1 184 ? -1.751 -14.07 -12.656 1 96.12 184 THR B CA 1
ATOM 4983 C C . THR B 1 184 ? -0.733 -14.836 -13.5 1 96.12 184 THR B C 1
ATOM 4985 O O . THR B 1 184 ? 0.429 -14.438 -13.594 1 96.12 184 THR B O 1
ATOM 4988 N N . SER B 1 185 ? -1.234 -15.875 -14.055 1 94 185 SER B N 1
ATOM 4989 C CA . SER B 1 185 ? -0.338 -16.719 -14.828 1 94 185 SER B CA 1
ATOM 4990 C C . SER B 1 185 ? -0.182 -16.203 -16.25 1 94 185 SER B C 1
ATOM 4992 O O . SER B 1 185 ? 0.846 -16.438 -16.891 1 94 185 SER B O 1
ATOM 4994 N N . THR B 1 186 ? -1.256 -15.531 -16.797 1 93.25 186 THR B N 1
ATOM 4995 C CA . THR B 1 186 ? -1.246 -15.07 -18.188 1 93.25 186 THR B CA 1
ATOM 4996 C C . THR B 1 186 ? -1.82 -13.664 -18.297 1 93.25 186 THR B C 1
ATOM 4998 O O . THR B 1 186 ? -2.527 -13.203 -17.391 1 93.25 186 THR B O 1
ATOM 5001 N N . GLN B 1 187 ? -1.493 -13.031 -19.391 1 93.06 187 GLN B N 1
ATOM 5002 C CA . GLN B 1 187 ? -2.08 -11.734 -19.703 1 93.06 187 GLN B CA 1
ATOM 5003 C C . GLN B 1 187 ? -3.59 -11.844 -19.891 1 93.06 187 GLN B C 1
ATOM 5005 O O . GLN B 1 187 ? -4.34 -10.961 -19.469 1 93.06 187 GLN B O 1
ATOM 5010 N N . GLN B 1 188 ? -3.963 -12.906 -20.484 1 87.75 188 GLN B N 1
ATOM 5011 C CA . GLN B 1 188 ? -5.387 -13.133 -20.703 1 87.75 188 GLN B CA 1
ATOM 5012 C C . GLN B 1 188 ? -6.145 -13.211 -19.375 1 87.75 188 GLN B C 1
ATOM 5014 O O . GLN B 1 188 ? -7.234 -12.648 -19.25 1 87.75 188 GLN B O 1
ATOM 5019 N N . GLU B 1 189 ? -5.594 -13.906 -18.453 1 89.31 189 GLU B N 1
ATOM 5020 C CA . GLU B 1 189 ? -6.184 -13.984 -17.109 1 89.31 189 GLU B CA 1
ATOM 5021 C C . GLU B 1 189 ? -6.324 -12.609 -16.484 1 89.31 189 GLU B C 1
ATOM 5023 O O . GLU B 1 189 ? -7.391 -12.25 -15.984 1 89.31 189 GLU B O 1
ATOM 5028 N N . LYS B 1 190 ? -5.293 -11.867 -16.562 1 93.19 190 LYS B N 1
ATOM 5029 C CA . LYS B 1 190 ? -5.273 -10.516 -16 1 93.19 190 LYS B CA 1
ATOM 5030 C C . LYS B 1 190 ? -6.367 -9.648 -16.625 1 93.19 190 LYS B C 1
ATOM 5032 O O . LYS B 1 190 ? -7.125 -8.992 -15.914 1 93.19 190 LYS B O 1
ATOM 5037 N N . GLU B 1 191 ? -6.516 -9.68 -17.922 1 90.56 191 GLU B N 1
ATOM 5038 C CA . GLU B 1 191 ? -7.375 -8.758 -18.656 1 90.56 191 GLU B CA 1
ATOM 5039 C C . GLU B 1 191 ? -8.836 -9.211 -18.625 1 90.56 191 GLU B C 1
ATOM 5041 O O . GLU B 1 191 ? -9.742 -8.383 -18.531 1 90.56 191 GLU B O 1
ATOM 5046 N N . GLU B 1 192 ? -9.023 -10.508 -18.562 1 88.88 192 GLU B N 1
ATOM 5047 C CA . GLU B 1 192 ? -10.391 -10.992 -18.75 1 88.88 192 GLU B CA 1
ATOM 5048 C C . GLU B 1 192 ? -11.016 -11.398 -17.422 1 88.88 192 GLU B C 1
ATOM 5050 O O . GLU B 1 192 ? -12.195 -11.117 -17.172 1 88.88 192 GLU B O 1
ATOM 5055 N N . GLN B 1 193 ? -10.289 -12 -16.625 1 90.5 193 GLN B N 1
ATOM 5056 C CA . GLN B 1 193 ? -10.891 -12.578 -15.43 1 90.5 193 GLN B CA 1
ATOM 5057 C C . GLN B 1 193 ? -11.102 -11.523 -14.352 1 90.5 193 GLN B C 1
ATOM 5059 O O . GLN B 1 193 ? -12.148 -11.484 -13.703 1 90.5 193 GLN B O 1
ATOM 5064 N N . TYR B 1 194 ? -10.188 -10.625 -14.172 1 94.06 194 TYR B N 1
ATOM 5065 C CA . TYR B 1 194 ? -10.258 -9.664 -13.078 1 94.06 194 TYR B CA 1
ATOM 5066 C C . TYR B 1 194 ? -11.117 -8.461 -13.453 1 94.06 194 TYR B C 1
ATOM 5068 O O . TYR B 1 194 ? -11.523 -7.68 -12.586 1 94.06 194 TYR B O 1
ATOM 5076 N N . SER B 1 195 ? -11.414 -8.352 -14.742 1 93.25 195 SER B N 1
ATOM 5077 C CA . SER B 1 195 ? -12.289 -7.273 -15.195 1 93.25 195 SER B CA 1
ATOM 5078 C C . SER B 1 195 ? -13.734 -7.754 -15.312 1 93.25 195 SER B C 1
ATOM 5080 O O . SER B 1 195 ? -14.594 -7.039 -15.836 1 93.25 195 SER B O 1
ATOM 5082 N N . HIS B 1 196 ? -13.945 -8.945 -14.898 1 94.06 196 HIS B N 1
ATOM 5083 C CA . HIS B 1 196 ? -15.305 -9.484 -14.898 1 94.06 196 HIS B CA 1
ATOM 5084 C C . HIS B 1 196 ? -16.266 -8.57 -14.141 1 94.06 196 HIS B C 1
ATOM 5086 O O . HIS B 1 196 ? -15.875 -7.922 -13.172 1 94.06 196 HIS B O 1
ATOM 5092 N N . ASN B 1 197 ? -17.531 -8.562 -14.461 1 94.56 197 ASN B N 1
ATOM 5093 C CA . ASN B 1 197 ? -18.547 -7.688 -13.883 1 94.56 197 ASN B CA 1
ATOM 5094 C C . ASN B 1 197 ? -18.656 -7.879 -12.367 1 94.56 197 ASN B C 1
ATOM 5096 O O . ASN B 1 197 ? -18.938 -6.926 -11.641 1 94.56 197 ASN B O 1
ATOM 5100 N N . GLU B 1 198 ? -18.406 -9.102 -11.938 1 94.81 198 GLU B N 1
ATOM 5101 C CA . GLU B 1 198 ? -18.516 -9.414 -10.516 1 94.81 198 GLU B CA 1
ATOM 5102 C C . GLU B 1 198 ? -17.438 -8.688 -9.711 1 94.81 198 GLU B C 1
ATOM 5104 O O . GLU B 1 198 ? -17.547 -8.555 -8.492 1 94.81 198 GLU B O 1
ATOM 5109 N N . TYR B 1 199 ? -16.359 -8.227 -10.398 1 96.38 199 TYR B N 1
ATOM 5110 C CA . TYR B 1 199 ? -15.227 -7.617 -9.711 1 96.38 199 TYR B CA 1
ATOM 5111 C C . TYR B 1 199 ? -15.047 -6.164 -10.141 1 96.38 199 TYR B C 1
ATOM 5113 O O . TYR B 1 199 ? -14.023 -5.543 -9.836 1 96.38 199 TYR B O 1
ATOM 5121 N N . ILE B 1 200 ? -15.984 -5.57 -10.844 1 95.44 200 ILE B N 1
ATOM 5122 C CA . ILE B 1 200 ? -15.859 -4.266 -11.484 1 95.44 200 ILE B CA 1
ATOM 5123 C C . ILE B 1 200 ? -15.742 -3.176 -10.422 1 95.44 200 ILE B C 1
ATOM 5125 O O . ILE B 1 200 ? -15.086 -2.154 -10.641 1 95.44 200 ILE B O 1
ATOM 5129 N N . ASP B 1 201 ? -16.375 -3.34 -9.297 1 94.62 201 ASP B N 1
ATOM 5130 C CA . ASP B 1 201 ? -16.375 -2.342 -8.234 1 94.62 201 ASP B CA 1
ATOM 5131 C C . ASP B 1 201 ? -15 -2.215 -7.594 1 94.62 201 ASP B C 1
ATOM 5133 O O . ASP B 1 201 ? -14.633 -1.149 -7.09 1 94.62 201 ASP B O 1
ATOM 5137 N N . VAL B 1 202 ? -14.18 -3.277 -7.59 1 95.38 202 VAL B N 1
ATOM 5138 C CA . VAL B 1 202 ? -12.875 -3.244 -6.938 1 95.38 202 VAL B CA 1
ATOM 5139 C C . VAL B 1 202 ? -11.773 -3.064 -7.988 1 95.38 202 VAL B C 1
ATOM 5141 O O . VAL B 1 202 ? -10.641 -2.719 -7.652 1 95.38 202 VAL B O 1
ATOM 5144 N N . TYR B 1 203 ? -12.086 -3.23 -9.281 1 95.31 203 TYR B N 1
ATOM 5145 C CA . TYR B 1 203 ? -11.109 -3.266 -10.359 1 95.31 203 TYR B CA 1
ATOM 5146 C C . TYR B 1 203 ? -10.297 -1.977 -10.398 1 95.31 203 TYR B C 1
ATOM 5148 O O . TYR B 1 203 ? -9.07 -2.01 -10.531 1 95.31 203 TYR B O 1
ATOM 5156 N N . PRO B 1 204 ? -10.898 -0.733 -10.25 1 92.69 204 PRO B N 1
ATOM 5157 C CA . PRO B 1 204 ? -10.117 0.505 -10.305 1 92.69 204 PRO B CA 1
ATOM 5158 C C . PRO B 1 204 ? -9.008 0.551 -9.258 1 92.69 204 PRO B C 1
ATOM 5160 O O . PRO B 1 204 ? -7.961 1.16 -9.484 1 92.69 204 PRO B O 1
ATOM 5163 N N . GLU B 1 205 ? -9.211 -0.118 -8.172 1 90.69 205 GLU B N 1
ATOM 5164 C CA . GLU B 1 205 ? -8.258 -0.073 -7.066 1 90.69 205 GLU B CA 1
ATOM 5165 C C . GLU B 1 205 ? -7.168 -1.127 -7.234 1 90.69 205 GLU B C 1
ATOM 5167 O O . GLU B 1 205 ? -6.113 -1.045 -6.602 1 90.69 205 GLU B O 1
ATOM 5172 N N . ILE B 1 206 ? -7.445 -2.16 -8.078 1 95.19 206 ILE B N 1
ATOM 5173 C CA . ILE B 1 206 ? -6.52 -3.285 -8.07 1 95.19 206 ILE B CA 1
ATOM 5174 C C . ILE B 1 206 ? -5.816 -3.387 -9.422 1 95.19 206 ILE B C 1
ATOM 5176 O O . ILE B 1 206 ? -4.805 -4.078 -9.555 1 95.19 206 ILE B O 1
ATOM 5180 N N . LYS B 1 207 ? -6.254 -2.705 -10.461 1 95 207 LYS B N 1
ATOM 5181 C CA . LYS B 1 207 ? -5.785 -2.9 -11.836 1 95 207 LYS B CA 1
ATOM 5182 C C . LYS B 1 207 ? -4.285 -2.654 -11.945 1 95 207 LYS B C 1
ATOM 5184 O O . LYS B 1 207 ? -3.6 -3.301 -12.742 1 95 207 LYS B O 1
ATOM 5189 N N . ASP B 1 208 ? -3.695 -1.793 -11.102 1 92 208 ASP B N 1
ATOM 5190 C CA . ASP B 1 208 ? -2.293 -1.409 -11.219 1 92 208 ASP B CA 1
ATOM 5191 C C . ASP B 1 208 ? -1.399 -2.328 -10.391 1 92 208 ASP B C 1
ATOM 5193 O O . ASP B 1 208 ? -0.174 -2.197 -10.414 1 92 208 ASP B O 1
ATOM 5197 N N . LYS B 1 209 ? -1.986 -3.211 -9.617 1 94.5 209 LYS B N 1
ATOM 5198 C CA . LYS B 1 209 ? -1.155 -4.098 -8.805 1 94.5 209 LYS B CA 1
ATOM 5199 C C . LYS B 1 209 ? -1.336 -5.555 -9.227 1 94.5 209 LYS B C 1
ATOM 5201 O O . LYS B 1 209 ? -1.052 -6.469 -8.453 1 94.5 209 LYS B O 1
ATOM 5206 N N . ILE B 1 210 ? -1.892 -5.852 -10.453 1 97.5 210 ILE B N 1
ATOM 5207 C CA . ILE B 1 210 ? -1.962 -7.184 -11.047 1 97.5 210 ILE B CA 1
ATOM 5208 C C . ILE B 1 210 ? -0.739 -7.422 -11.93 1 97.5 210 ILE B C 1
ATOM 5210 O O . ILE B 1 210 ? -0.514 -6.695 -12.898 1 97.5 210 ILE B O 1
ATOM 5214 N N . PHE B 1 211 ? 0.028 -8.406 -11.586 1 97.5 211 PHE B N 1
ATOM 5215 C CA . PHE B 1 211 ? 1.244 -8.719 -12.328 1 97.5 211 PHE B CA 1
ATOM 5216 C C . PHE B 1 211 ? 1.148 -10.102 -12.961 1 97.5 211 PHE B C 1
ATOM 5218 O O . PHE B 1 211 ? 0.632 -11.039 -12.352 1 97.5 211 PHE B O 1
ATOM 5225 N N . VAL B 1 212 ? 1.617 -10.219 -14.188 1 96.81 212 VAL B N 1
ATOM 5226 C CA . VAL B 1 212 ? 1.701 -11.508 -14.859 1 96.81 212 VAL B CA 1
ATOM 5227 C C . VAL B 1 212 ? 3.049 -12.164 -14.562 1 96.81 212 VAL B C 1
ATOM 5229 O O . VAL B 1 212 ? 4.086 -11.719 -15.07 1 96.81 212 VAL B O 1
ATOM 5232 N N . ILE B 1 213 ? 3.021 -13.164 -13.742 1 97.31 213 ILE B N 1
ATOM 5233 C CA . ILE B 1 213 ? 4.18 -13.992 -13.422 1 97.31 213 ILE B CA 1
ATOM 5234 C C . ILE B 1 213 ? 3.869 -15.453 -13.742 1 97.31 213 ILE B C 1
ATOM 5236 O O . ILE B 1 213 ? 3.283 -16.156 -12.914 1 97.31 213 ILE B O 1
ATOM 5240 N N . PRO B 1 214 ? 4.242 -15.898 -14.875 1 96.19 214 PRO B N 1
ATOM 5241 C CA . PRO B 1 214 ? 3.881 -17.266 -15.266 1 96.19 214 PRO B CA 1
ATOM 5242 C C . PRO B 1 214 ? 4.527 -18.328 -14.375 1 96.19 214 PRO B C 1
ATOM 5244 O O . PRO B 1 214 ? 5.637 -18.125 -13.883 1 96.19 214 PRO B O 1
ATOM 5247 N N . PRO B 1 215 ? 3.805 -19.438 -14.227 1 95.31 215 PRO B N 1
ATOM 5248 C CA . PRO B 1 215 ? 4.441 -20.578 -13.555 1 95.31 215 PRO B CA 1
ATOM 5249 C C . PRO B 1 215 ? 5.594 -21.172 -14.359 1 95.31 215 PRO B C 1
ATOM 5251 O O . PRO B 1 215 ? 5.816 -20.781 -15.508 1 95.31 215 PRO B O 1
ATOM 5254 N N . GLY B 1 216 ? 6.379 -22.031 -13.68 1 95.44 216 GLY B N 1
ATOM 5255 C CA . GLY B 1 216 ? 7.543 -22.609 -14.328 1 95.44 216 GLY B CA 1
ATOM 5256 C C . GLY B 1 216 ? 7.496 -24.125 -14.406 1 95.44 216 GLY B C 1
ATOM 5257 O O . GLY B 1 216 ? 6.574 -24.75 -13.883 1 95.44 216 GLY B O 1
ATOM 5258 N N . VAL B 1 217 ? 8.383 -24.609 -15.133 1 95 217 VAL B N 1
ATOM 5259 C CA . VAL B 1 217 ? 8.594 -26.047 -15.211 1 95 217 VAL B CA 1
ATOM 5260 C C . VAL B 1 217 ? 9.688 -26.469 -14.234 1 95 217 VAL B C 1
ATOM 5262 O O . VAL B 1 217 ? 10.617 -25.703 -13.977 1 95 217 VAL B O 1
ATOM 5265 N N . ASN B 1 218 ? 9.461 -27.609 -13.602 1 89.44 218 ASN B N 1
ATOM 5266 C CA . ASN B 1 218 ? 10.523 -28.172 -12.773 1 89.44 218 ASN B CA 1
ATOM 5267 C C . ASN B 1 218 ? 11.672 -28.719 -13.625 1 89.44 218 ASN B C 1
ATOM 5269 O O . ASN B 1 218 ? 11.594 -29.828 -14.133 1 89.44 218 ASN B O 1
ATOM 5273 N N . THR B 1 219 ? 12.789 -28.047 -13.703 1 92.38 219 THR B N 1
ATOM 5274 C CA . THR B 1 219 ? 13.891 -28.375 -14.609 1 92.38 219 THR B CA 1
ATOM 5275 C C . THR B 1 219 ? 14.75 -29.5 -14.031 1 92.38 219 THR B C 1
ATOM 5277 O O . THR B 1 219 ? 15.688 -29.953 -14.68 1 92.38 219 THR B O 1
ATOM 5280 N N . ASN B 1 220 ? 14.398 -29.906 -12.828 1 89.44 220 ASN B N 1
ATOM 5281 C CA . ASN B 1 220 ? 15.062 -31.094 -12.273 1 89.44 220 ASN B CA 1
ATOM 5282 C C . ASN B 1 220 ? 14.375 -32.375 -12.703 1 89.44 220 ASN B C 1
ATOM 5284 O O . ASN B 1 220 ? 14.945 -33.469 -12.578 1 89.44 220 ASN B O 1
ATOM 5288 N N . ILE B 1 221 ? 13.195 -32.219 -13.164 1 89.56 221 ILE B N 1
ATOM 5289 C CA . ILE B 1 221 ? 12.438 -33.375 -13.633 1 89.56 221 ILE B CA 1
ATOM 5290 C C . ILE B 1 221 ? 12.391 -33.375 -15.156 1 89.56 221 ILE B C 1
ATOM 5292 O O . ILE B 1 221 ? 12.727 -34.375 -15.789 1 89.56 221 ILE B O 1
ATOM 5296 N N . PHE B 1 222 ? 11.992 -32.25 -15.672 1 94.81 222 PHE B N 1
ATOM 5297 C CA . PHE B 1 222 ? 11.883 -32.125 -17.125 1 94.81 222 PHE B CA 1
ATOM 5298 C C . PHE B 1 222 ? 13.094 -31.375 -17.688 1 94.81 222 PHE B C 1
ATOM 5300 O O . PHE B 1 222 ? 13.211 -30.156 -17.531 1 94.81 222 PHE B O 1
ATOM 5307 N N . TYR B 1 223 ? 13.953 -32 -18.281 1 96 223 TYR B N 1
ATOM 5308 C CA . TYR B 1 223 ? 15.172 -31.516 -18.906 1 96 223 TYR B CA 1
ATOM 5309 C C . TYR B 1 223 ? 15.648 -32.469 -19.984 1 96 223 TYR B C 1
ATOM 5311 O O . TYR B 1 223 ? 15.289 -33.656 -19.969 1 96 223 TYR B O 1
ATOM 5319 N N . PRO B 1 224 ? 16.344 -31.922 -20.953 1 96.62 224 PRO B N 1
ATOM 5320 C CA . PRO B 1 224 ? 16.875 -32.812 -21.969 1 96.62 224 PRO B CA 1
ATOM 5321 C C . PRO B 1 224 ? 17.844 -33.844 -21.406 1 96.62 224 PRO B C 1
ATOM 5323 O O . PRO B 1 224 ? 18.766 -33.5 -20.656 1 96.62 224 PRO B O 1
ATOM 5326 N N . ASP B 1 225 ? 17.5 -35.031 -21.609 1 92.56 225 ASP B N 1
ATOM 5327 C CA . ASP B 1 225 ? 18.406 -36.094 -21.203 1 92.56 225 ASP B CA 1
ATOM 5328 C C . ASP B 1 225 ? 18.562 -37.125 -22.297 1 92.56 225 ASP B C 1
ATOM 5330 O O . ASP B 1 225 ? 17.828 -37.125 -23.297 1 92.56 225 ASP B O 1
ATOM 5334 N N . ASP B 1 226 ? 19.578 -38.031 -22.188 1 89.25 226 ASP B N 1
ATOM 5335 C CA . ASP B 1 226 ? 19.906 -38.969 -23.234 1 89.25 226 ASP B CA 1
ATOM 5336 C C . ASP B 1 226 ? 19.094 -40.281 -23.078 1 89.25 226 ASP B C 1
ATOM 5338 O O . ASP B 1 226 ? 19.344 -41.25 -23.797 1 89.25 226 ASP B O 1
ATOM 5342 N N . THR B 1 227 ? 18.078 -40.125 -22.281 1 87.5 227 THR B N 1
ATOM 5343 C CA . THR B 1 227 ? 17.25 -41.312 -22.094 1 87.5 227 THR B CA 1
ATOM 5344 C C . THR B 1 227 ? 16.484 -41.656 -23.375 1 87.5 227 THR B C 1
ATOM 5346 O O . THR B 1 227 ? 15.977 -40.75 -24.047 1 87.5 227 THR B O 1
ATOM 5349 N N . ASP B 1 228 ? 16.438 -42.844 -23.797 1 94.69 228 ASP B N 1
ATOM 5350 C CA . ASP B 1 228 ? 15.656 -43.375 -24.906 1 94.69 228 ASP B CA 1
ATOM 5351 C C . ASP B 1 228 ? 15.023 -44.719 -24.547 1 94.69 228 ASP B C 1
ATOM 5353 O O . ASP B 1 228 ? 15.305 -45.719 -25.172 1 94.69 228 ASP B O 1
ATOM 5357 N N . GLU B 1 229 ? 14.125 -44.594 -23.562 1 95.38 229 GLU B N 1
ATOM 5358 C CA . GLU B 1 229 ? 13.531 -45.781 -22.969 1 95.38 229 GLU B CA 1
ATOM 5359 C C . GLU B 1 229 ? 12.312 -46.25 -23.766 1 95.38 229 GLU B C 1
ATOM 5361 O O . GLU B 1 229 ? 11.922 -47.406 -23.688 1 95.38 229 GLU B O 1
ATOM 5366 N N . TYR B 1 230 ? 11.719 -45.375 -24.406 1 96.31 230 TYR B N 1
ATOM 5367 C CA . TYR B 1 230 ? 10.539 -45.688 -25.203 1 96.31 230 TYR B CA 1
ATOM 5368 C C . TYR B 1 230 ? 10.883 -45.719 -26.688 1 96.31 230 TYR B C 1
ATOM 5370 O O . TYR B 1 230 ? 11.547 -44.844 -27.203 1 96.31 230 TYR B O 1
ATOM 5378 N N . LYS B 1 231 ? 10.438 -46.781 -27.359 1 95.19 231 LYS B N 1
ATOM 5379 C CA . LYS B 1 231 ? 10.68 -46.938 -28.781 1 95.19 231 LYS B CA 1
ATOM 5380 C C . LYS B 1 231 ? 9.398 -46.719 -29.578 1 95.19 231 LYS B C 1
ATOM 5382 O O . LYS B 1 231 ? 8.305 -47.062 -29.109 1 95.19 231 LYS B O 1
ATOM 5387 N N . PHE B 1 232 ? 9.617 -46.188 -30.797 1 96.69 232 PHE B N 1
ATOM 5388 C CA . PHE B 1 232 ? 8.484 -45.844 -31.641 1 96.69 232 PHE B CA 1
ATOM 5389 C C . PHE B 1 232 ? 8.695 -46.375 -33.062 1 96.69 232 PHE B C 1
ATOM 5391 O O . PHE B 1 232 ? 9.828 -46.469 -33.531 1 96.69 232 PHE B O 1
ATOM 5398 N N . SER B 1 233 ? 7.605 -46.812 -33.656 1 95.88 233 SER B N 1
ATOM 5399 C CA . SER B 1 233 ? 7.672 -47.312 -35.031 1 95.88 233 SER B CA 1
ATOM 5400 C C . SER B 1 233 ? 7.625 -46.188 -36.062 1 95.88 233 SER B C 1
ATOM 5402 O O . SER B 1 233 ? 8.094 -46.312 -37.188 1 95.88 233 SER B O 1
ATOM 5404 N N . LYS B 1 234 ? 7.016 -45.125 -35.719 1 97.88 234 LYS B N 1
ATOM 5405 C CA . LYS B 1 234 ? 6.898 -43.875 -36.469 1 97.88 234 LYS B CA 1
ATOM 5406 C C . LYS B 1 234 ? 7.121 -42.656 -35.594 1 97.88 234 LYS B C 1
ATOM 5408 O O . LYS B 1 234 ? 7.469 -42.812 -34.406 1 97.88 234 LYS B O 1
ATOM 5413 N N . LEU B 1 235 ? 7.062 -41.438 -36.219 1 98.31 235 LEU B N 1
ATOM 5414 C CA . LEU B 1 235 ? 7.195 -40.25 -35.406 1 98.31 235 LEU B CA 1
ATOM 5415 C C . LEU B 1 235 ? 6.066 -40.125 -34.375 1 98.31 235 LEU B C 1
ATOM 5417 O O . LEU B 1 235 ? 4.891 -40.125 -34.75 1 98.31 235 LEU B O 1
ATOM 5421 N N . PRO B 1 236 ? 6.312 -40.062 -33.125 1 98.69 236 PRO B N 1
ATOM 5422 C CA . PRO B 1 236 ? 5.246 -40.125 -32.125 1 98.69 236 PRO B CA 1
ATOM 5423 C C . PRO B 1 236 ? 4.555 -38.781 -31.875 1 98.69 236 PRO B C 1
ATOM 5425 O O . PRO B 1 236 ? 5.219 -37.75 -31.844 1 98.69 236 PRO B O 1
ATOM 5428 N N . ILE B 1 237 ? 3.273 -38.812 -31.781 1 98.81 237 ILE B N 1
ATOM 5429 C CA . ILE B 1 237 ? 2.447 -37.719 -31.234 1 98.81 237 ILE B CA 1
ATOM 5430 C C . ILE B 1 237 ? 1.988 -38.094 -29.828 1 98.81 237 ILE B C 1
ATOM 5432 O O . ILE B 1 237 ? 1.206 -39.031 -29.656 1 98.81 237 ILE B O 1
ATOM 5436 N N . ILE B 1 238 ? 2.479 -37.344 -28.859 1 98.75 238 ILE B N 1
ATOM 5437 C CA . ILE B 1 238 ? 2.215 -37.656 -27.469 1 98.75 238 ILE B CA 1
ATOM 5438 C C . ILE B 1 238 ? 1.074 -36.812 -26.938 1 98.75 238 ILE B C 1
ATOM 5440 O O . ILE B 1 238 ? 1.087 -35.594 -27.109 1 98.75 238 ILE B O 1
ATOM 5444 N N . VAL B 1 239 ? 0.082 -37.438 -26.328 1 98.06 239 VAL B N 1
ATOM 5445 C CA . VAL B 1 239 ? -1.003 -36.75 -25.625 1 98.06 239 VAL B CA 1
ATOM 5446 C C . VAL B 1 239 ? -0.993 -37.188 -24.156 1 98.06 239 VAL B C 1
ATOM 5448 O O . VAL B 1 239 ? -1.147 -38.344 -23.828 1 98.06 239 VAL B O 1
ATOM 5451 N N . SER B 1 240 ? -0.771 -36.25 -23.328 1 94.69 240 SER B N 1
ATOM 5452 C CA . SER B 1 240 ? -0.769 -36.5 -21.891 1 94.69 240 SER B CA 1
ATOM 5453 C C . SER B 1 240 ? -1.604 -35.5 -21.125 1 94.69 240 SER B C 1
ATOM 5455 O O . SER B 1 240 ? -1.14 -34.375 -20.859 1 94.69 240 SER B O 1
ATOM 5457 N N . SER B 1 241 ? -2.77 -35.75 -20.797 1 88.94 241 SER B N 1
ATOM 5458 C CA . SER B 1 241 ? -3.697 -34.938 -20 1 88.94 241 SER B CA 1
ATOM 5459 C C . SER B 1 241 ? -4.812 -35.812 -19.422 1 88.94 241 SER B C 1
ATOM 5461 O O . SER B 1 241 ? -4.914 -37 -19.734 1 88.94 241 SER B O 1
ATOM 5463 N N . ARG B 1 242 ? -5.676 -35.219 -18.469 1 83.38 242 ARG B N 1
ATOM 5464 C CA . ARG B 1 242 ? -6.867 -35.906 -18 1 83.38 242 ARG B CA 1
ATOM 5465 C C . ARG B 1 242 ? -7.824 -36.219 -19.141 1 83.38 242 ARG B C 1
ATOM 5467 O O . ARG B 1 242 ? -7.902 -35.438 -20.109 1 83.38 242 ARG B O 1
ATOM 5474 N N . LEU B 1 243 ? -8.453 -37.375 -19.031 1 89.75 243 LEU B N 1
ATOM 5475 C CA . LEU B 1 243 ? -9.445 -37.75 -20.047 1 89.75 243 LEU B CA 1
ATOM 5476 C C . LEU B 1 243 ? -10.773 -37.062 -19.766 1 89.75 243 LEU B C 1
ATOM 5478 O O . LEU B 1 243 ? -11.734 -37.688 -19.328 1 89.75 243 LEU B O 1
ATOM 5482 N N . ASP B 1 244 ? -10.852 -35.75 -20.016 1 87.81 244 ASP B N 1
ATOM 5483 C CA . ASP B 1 244 ? -12.016 -34.906 -19.797 1 87.81 244 ASP B CA 1
ATOM 5484 C C . ASP B 1 244 ? -12.422 -34.188 -21.094 1 87.81 244 ASP B C 1
ATOM 5486 O O . ASP B 1 244 ? -11.57 -33.844 -21.906 1 87.81 244 ASP B O 1
ATOM 5490 N N . PRO B 1 245 ? -13.727 -34.062 -21.281 1 89.81 245 PRO B N 1
ATOM 5491 C CA . PRO B 1 245 ? -14.188 -33.375 -22.5 1 89.81 245 PRO B CA 1
ATOM 5492 C C . PRO B 1 245 ? -13.5 -32.031 -22.719 1 89.81 245 PRO B C 1
ATOM 5494 O O . PRO B 1 245 ? -13.258 -31.656 -23.875 1 89.81 245 PRO B O 1
ATOM 5497 N N . LYS B 1 246 ? -13.102 -31.375 -21.734 1 86.25 246 LYS B N 1
ATOM 5498 C CA . LYS B 1 246 ? -12.484 -30.047 -21.844 1 86.25 246 LYS B CA 1
ATOM 5499 C C . LYS B 1 246 ? -11.133 -30.125 -22.531 1 86.25 246 LYS B C 1
ATOM 5501 O O . LYS B 1 246 ? -10.703 -29.172 -23.172 1 86.25 246 LYS B O 1
ATOM 5506 N N . LYS B 1 247 ? -10.508 -31.281 -22.469 1 91.38 247 LYS B N 1
ATOM 5507 C CA . LYS B 1 247 ? -9.156 -31.422 -23.016 1 91.38 247 LYS B CA 1
ATOM 5508 C C . LYS B 1 247 ? -9.203 -31.734 -24.516 1 91.38 247 LYS B C 1
ATOM 5510 O O . LYS B 1 247 ? -8.188 -31.609 -25.203 1 91.38 247 LYS B O 1
ATOM 5515 N N . ASN B 1 248 ? -10.359 -32.094 -25.031 1 96 248 ASN B N 1
ATOM 5516 C CA . ASN B 1 248 ? -10.602 -32.219 -26.469 1 96 248 ASN B CA 1
ATOM 5517 C C . ASN B 1 248 ? -9.586 -33.156 -27.125 1 96 248 ASN B C 1
ATOM 5519 O O . ASN B 1 248 ? -9.039 -32.844 -28.188 1 96 248 ASN B O 1
ATOM 5523 N N . ILE B 1 249 ? -9.336 -34.281 -26.453 1 97.38 249 ILE B N 1
ATOM 5524 C CA . ILE B 1 249 ? -8.406 -35.281 -26.984 1 97.38 249 ILE B CA 1
ATOM 5525 C C . ILE B 1 249 ? -8.953 -35.844 -28.281 1 97.38 249 ILE B C 1
ATOM 5527 O O . ILE B 1 249 ? -8.188 -36.219 -29.172 1 97.38 249 ILE B O 1
ATOM 5531 N N . GLU B 1 250 ? -10.273 -35.844 -28.469 1 97.38 250 GLU B N 1
ATOM 5532 C CA . GLU B 1 250 ? -10.93 -36.312 -29.688 1 97.38 250 GLU B CA 1
ATOM 5533 C C . GLU B 1 250 ? -10.383 -35.594 -30.922 1 97.38 250 GLU B C 1
ATOM 5535 O O . GLU B 1 250 ? -10.25 -36.188 -31.984 1 97.38 250 GLU B O 1
ATOM 5540 N N . PHE B 1 251 ? -10.172 -34.375 -30.75 1 97.81 251 PHE B N 1
ATOM 5541 C CA . PHE B 1 251 ? -9.633 -33.562 -31.844 1 97.81 251 PHE B CA 1
ATOM 5542 C C . PHE B 1 251 ? -8.328 -34.156 -32.344 1 97.81 251 PHE B C 1
ATOM 5544 O O . PHE B 1 251 ? -8.125 -34.25 -33.562 1 97.81 251 PHE B O 1
ATOM 5551 N N . VAL B 1 252 ? -7.398 -34.562 -31.5 1 98.38 252 VAL B N 1
ATOM 5552 C CA . VAL B 1 252 ? -6.109 -35.125 -31.875 1 98.38 252 VAL B CA 1
ATOM 5553 C C . VAL B 1 252 ? -6.316 -36.5 -32.531 1 98.38 252 VAL B C 1
ATOM 5555 O O . VAL B 1 252 ? -5.695 -36.812 -33.531 1 98.38 252 VAL B O 1
ATOM 5558 N N . ILE B 1 253 ? -7.207 -37.281 -31.922 1 98.44 253 ILE B N 1
ATOM 5559 C CA . ILE B 1 253 ? -7.477 -38.625 -32.406 1 98.44 253 ILE B CA 1
ATOM 5560 C C . ILE B 1 253 ? -8 -38.562 -33.844 1 98.44 253 ILE B C 1
ATOM 5562 O O . ILE B 1 253 ? -7.527 -39.281 -34.719 1 98.44 253 ILE B O 1
ATOM 5566 N N . GLU B 1 254 ? -8.922 -37.656 -34.062 1 98.31 254 GLU B N 1
ATOM 5567 C CA . GLU B 1 254 ? -9.539 -37.531 -35.375 1 98.31 254 GLU B CA 1
ATOM 5568 C C . GLU B 1 254 ? -8.531 -37 -36.375 1 98.31 254 GLU B C 1
ATOM 5570 O O . GLU B 1 254 ? -8.484 -37.469 -37.531 1 98.31 254 GLU B O 1
ATOM 5575 N N . SER B 1 255 ? -7.797 -36 -36 1 98.44 255 SER B N 1
ATOM 5576 C CA . SER B 1 255 ? -6.777 -35.438 -36.875 1 98.44 255 SER B CA 1
ATOM 5577 C C . SER B 1 255 ? -5.762 -36.531 -37.281 1 98.44 255 SER B C 1
ATOM 5579 O O . SER B 1 255 ? -5.391 -36.625 -38.438 1 98.44 255 SER B O 1
ATOM 5581 N N . PHE B 1 256 ? -5.305 -37.281 -36.375 1 98.44 256 PHE B N 1
ATOM 5582 C CA . PHE B 1 256 ? -4.363 -38.375 -36.594 1 98.44 256 PHE B CA 1
ATOM 5583 C C . PHE B 1 256 ? -4.949 -39.406 -37.531 1 98.44 256 PHE B C 1
ATOM 5585 O O . PHE B 1 256 ? -4.316 -39.781 -38.531 1 98.44 256 PHE B O 1
ATOM 5592 N N . ASN B 1 257 ? -6.172 -39.812 -37.188 1 98.25 257 ASN B N 1
ATOM 5593 C CA . ASN B 1 257 ? -6.836 -40.875 -37.969 1 98.25 257 ASN B CA 1
ATOM 5594 C C . ASN B 1 257 ? -7.035 -40.469 -39.406 1 98.25 257 ASN B C 1
ATOM 5596 O O . ASN B 1 257 ? -6.867 -41.281 -40.312 1 98.25 257 ASN B O 1
ATOM 5600 N N . LYS B 1 258 ? -7.34 -39.281 -39.594 1 97.62 258 LYS B N 1
ATOM 5601 C CA . LYS B 1 258 ? -7.676 -38.781 -40.938 1 97.62 258 LYS B CA 1
ATOM 5602 C C . LYS B 1 258 ? -6.422 -38.531 -41.75 1 97.62 258 LYS B C 1
ATOM 5604 O O . LYS B 1 258 ? -6.418 -38.719 -42.969 1 97.62 258 LYS B O 1
ATOM 5609 N N . TYR B 1 259 ? -5.32 -38.031 -41.094 1 97.81 259 TYR B N 1
ATOM 5610 C CA . TYR B 1 259 ? -4.309 -37.406 -41.938 1 97.81 259 TYR B CA 1
ATOM 5611 C C . TYR B 1 259 ? -2.926 -38 -41.656 1 97.81 259 TYR B C 1
ATOM 5613 O O . TYR B 1 259 ? -2.006 -37.844 -42.469 1 97.81 259 TYR B O 1
ATOM 5621 N N . LEU B 1 260 ? -2.684 -38.656 -40.531 1 97.94 260 LEU B N 1
ATOM 5622 C CA . LEU B 1 260 ? -1.291 -38.719 -40.094 1 97.94 260 LEU B CA 1
ATOM 5623 C C . LEU B 1 260 ? -0.863 -40.156 -39.844 1 97.94 260 LEU B C 1
ATOM 5625 O O . LEU B 1 260 ? 0.279 -40.406 -39.469 1 97.94 260 LEU B O 1
ATOM 5629 N N . LYS B 1 261 ? -1.614 -41.156 -40.125 1 96.56 261 LYS B N 1
ATOM 5630 C CA . LYS B 1 261 ? -1.378 -42.562 -39.781 1 96.56 261 LYS B CA 1
ATOM 5631 C C . LYS B 1 261 ? -0.17 -43.125 -40.531 1 96.56 261 LYS B C 1
ATOM 5633 O O . LYS B 1 261 ? 0.473 -44.062 -40.062 1 96.56 261 LYS B O 1
ATOM 5638 N N . ASP B 1 262 ? 0.107 -42.531 -41.625 1 95.75 262 ASP B N 1
ATOM 5639 C CA . ASP B 1 262 ? 1.175 -43.094 -42.438 1 95.75 262 ASP B CA 1
ATOM 5640 C C . ASP B 1 262 ? 2.549 -42.75 -41.875 1 95.75 262 ASP B C 1
ATOM 5642 O O . ASP B 1 262 ? 3.484 -43.531 -41.969 1 95.75 262 ASP B O 1
ATOM 5646 N N . GLY B 1 263 ? 2.693 -41.625 -41.312 1 96.81 263 GLY B N 1
ATOM 5647 C CA . GLY B 1 263 ? 4.016 -41.188 -40.906 1 96.81 263 GLY B CA 1
ATOM 5648 C C . GLY B 1 263 ? 4.141 -41 -39.406 1 96.81 263 GLY B C 1
ATOM 5649 O O . GLY B 1 263 ? 5.25 -40.844 -38.906 1 96.81 263 GLY B O 1
ATOM 5650 N N . PHE B 1 264 ? 3.07 -41.031 -38.75 1 98.5 264 PHE B N 1
ATOM 5651 C CA . PHE B 1 264 ? 3.082 -40.75 -37.312 1 98.5 264 PHE B CA 1
ATOM 5652 C C . PHE B 1 264 ? 2.42 -41.906 -36.562 1 98.5 264 PHE B C 1
ATOM 5654 O O . PHE B 1 264 ? 1.688 -42.688 -37.125 1 98.5 264 PHE B O 1
ATOM 5661 N N . GLU B 1 265 ? 2.672 -42.031 -35.375 1 98.5 265 GLU B N 1
ATOM 5662 C CA . GLU B 1 265 ? 1.92 -42.906 -34.438 1 98.5 265 GLU B CA 1
ATOM 5663 C C . GLU B 1 265 ? 1.401 -42.125 -33.25 1 98.5 265 GLU B C 1
ATOM 5665 O O . GLU B 1 265 ? 2.045 -41.156 -32.812 1 98.5 265 GLU B O 1
ATOM 5670 N N . LEU B 1 266 ? 0.247 -42.406 -32.75 1 98.62 266 LEU B N 1
ATOM 5671 C CA . LEU B 1 266 ? -0.422 -41.719 -31.672 1 98.62 266 LEU B CA 1
ATOM 5672 C C . LEU B 1 266 ? -0.236 -42.438 -30.344 1 98.62 266 LEU B C 1
ATOM 5674 O O . LEU B 1 266 ? -0.556 -43.625 -30.234 1 98.62 266 LEU B O 1
ATOM 5678 N N . ILE B 1 267 ? 0.388 -41.75 -29.406 1 98.5 267 ILE B N 1
ATOM 5679 C CA . ILE B 1 267 ? 0.597 -42.281 -28.062 1 98.5 267 ILE B CA 1
ATOM 5680 C C . ILE B 1 267 ? -0.221 -41.469 -27.047 1 98.5 267 ILE B C 1
ATOM 5682 O O . ILE B 1 267 ? -0.013 -40.281 -26.891 1 98.5 267 ILE B O 1
ATOM 5686 N N . ILE B 1 268 ? -1.122 -42.125 -26.344 1 98 268 ILE B N 1
ATOM 5687 C CA . ILE B 1 268 ? -1.922 -41.469 -25.312 1 98 268 ILE B CA 1
ATOM 5688 C C . ILE B 1 268 ? -1.481 -42 -23.938 1 98 268 ILE B C 1
ATOM 5690 O O . ILE B 1 268 ? -1.484 -43.188 -23.688 1 98 268 ILE B O 1
ATOM 5694 N N . VAL B 1 269 ? -1.112 -41.094 -23.047 1 96.62 269 VAL B N 1
ATOM 5695 C CA . VAL B 1 269 ? -0.648 -41.438 -21.719 1 96.62 269 VAL B CA 1
ATOM 5696 C C . VAL B 1 269 ? -1.84 -41.531 -20.766 1 96.62 269 VAL B C 1
ATOM 5698 O O . VAL B 1 269 ? -2.643 -40.594 -20.672 1 96.62 269 VAL B O 1
ATOM 5701 N N . LEU B 1 270 ? -1.933 -42.656 -20.125 1 93.5 270 LEU B N 1
ATOM 5702 C CA . LEU B 1 270 ? -3.002 -42.906 -19.172 1 93.5 270 LEU B CA 1
ATOM 5703 C C . LEU B 1 270 ? -2.445 -43.062 -17.75 1 93.5 270 LEU B C 1
ATOM 5705 O O . LEU B 1 270 ? -1.259 -43.344 -17.578 1 93.5 270 LEU B O 1
ATOM 5709 N N . ARG B 1 271 ? -3.291 -42.844 -16.812 1 87.56 271 ARG B N 1
ATOM 5710 C CA . ARG B 1 271 ? -2.895 -43 -15.414 1 87.56 271 ARG B CA 1
ATOM 5711 C C . ARG B 1 271 ? -3.254 -44.375 -14.898 1 87.56 271 ARG B C 1
ATOM 5713 O O . ARG B 1 271 ? -2.758 -44.812 -13.852 1 87.56 271 ARG B O 1
ATOM 5720 N N . LYS B 1 272 ? -4.145 -45.062 -15.578 1 91.12 272 LYS B N 1
ATOM 5721 C CA . LYS B 1 272 ? -4.543 -46.438 -15.281 1 91.12 272 LYS B CA 1
ATOM 5722 C C . LYS B 1 272 ? -4.676 -47.25 -16.562 1 91.12 272 LYS B C 1
ATOM 5724 O O . LYS B 1 272 ? -4.555 -46.719 -17.672 1 91.12 272 LYS B O 1
ATOM 5729 N N . LYS B 1 273 ? -4.973 -48.5 -16.344 1 94 273 LYS B N 1
ATOM 5730 C CA . LYS B 1 273 ? -5.168 -49.375 -17.5 1 94 273 LYS B CA 1
ATOM 5731 C C . LYS B 1 273 ? -6.453 -49.031 -18.234 1 94 273 LYS B C 1
ATOM 5733 O O . LYS B 1 273 ? -7.441 -48.625 -17.625 1 94 273 LYS B O 1
ATOM 5738 N N . PRO B 1 274 ? -6.387 -49.156 -19.562 1 93.56 274 PRO B N 1
ATOM 5739 C CA . PRO B 1 274 ? -7.539 -48.781 -20.375 1 93.56 274 PRO B CA 1
ATOM 5740 C C . PRO B 1 274 ? -8.844 -49.406 -19.891 1 93.56 274 PRO B C 1
ATOM 5742 O O . PRO B 1 274 ? -9.891 -48.75 -19.906 1 93.56 274 PRO B O 1
ATOM 5745 N N . GLU B 1 275 ? -8.75 -50.625 -19.391 1 92.75 275 GLU B N 1
ATOM 5746 C CA . GLU B 1 275 ? -9.945 -51.344 -19.016 1 92.75 275 GLU B CA 1
ATOM 5747 C C . GLU B 1 275 ? -10.57 -50.812 -17.734 1 92.75 275 GLU B C 1
ATOM 5749 O O . GLU B 1 275 ? -11.734 -51.094 -17.438 1 92.75 275 GLU B O 1
ATOM 5754 N N . GLU B 1 276 ? -9.836 -49.969 -17.031 1 94.12 276 GLU B N 1
ATOM 5755 C CA . GLU B 1 276 ? -10.289 -49.469 -15.75 1 94.12 276 GLU B CA 1
ATOM 5756 C C . GLU B 1 276 ? -11.109 -48.188 -15.922 1 94.12 276 GLU B C 1
ATOM 5758 O O . GLU B 1 276 ? -11.727 -47.719 -14.977 1 94.12 276 GLU B O 1
ATOM 5763 N N . TYR B 1 277 ? -11.094 -47.625 -17.109 1 93.75 277 TYR B N 1
ATOM 5764 C CA . TYR B 1 277 ? -11.852 -46.406 -17.375 1 93.75 277 TYR B CA 1
ATOM 5765 C C . TYR B 1 277 ? -13.297 -46.719 -17.734 1 93.75 277 TYR B C 1
ATOM 5767 O O . TYR B 1 277 ? -13.594 -47.812 -18.219 1 93.75 277 TYR B O 1
ATOM 5775 N N . THR B 1 278 ? -14.203 -45.812 -17.406 1 94.44 278 THR B N 1
ATOM 5776 C CA . THR B 1 278 ? -15.617 -45.969 -17.703 1 94.44 278 THR B CA 1
ATOM 5777 C C . THR B 1 278 ? -16.203 -44.719 -18.312 1 94.44 278 THR B C 1
ATOM 5779 O O . THR B 1 278 ? -15.508 -43.688 -18.422 1 94.44 278 THR B O 1
ATOM 5782 N N . GLY B 1 279 ? -17.422 -44.875 -18.906 1 95.19 279 GLY B N 1
ATOM 5783 C CA . GLY B 1 279 ? -18.125 -43.719 -19.406 1 95.19 279 GLY B CA 1
ATOM 5784 C C . GLY B 1 279 ? -17.422 -43.031 -20.562 1 95.19 279 GLY B C 1
ATOM 5785 O O . GLY B 1 279 ? -17 -43.688 -21.516 1 95.19 279 GLY B O 1
ATOM 5786 N N . TYR B 1 280 ? -17.359 -41.75 -20.516 1 94.44 280 TYR B N 1
ATOM 5787 C CA . TYR B 1 280 ? -16.766 -40.938 -21.562 1 94.44 280 TYR B CA 1
ATOM 5788 C C . TYR B 1 280 ? -15.312 -41.344 -21.812 1 94.44 280 TYR B C 1
ATOM 5790 O O . TYR B 1 280 ? -14.867 -41.406 -22.953 1 94.44 280 TYR B O 1
ATOM 5798 N N . GLU B 1 281 ? -14.586 -41.594 -20.703 1 95.69 281 GLU B N 1
ATOM 5799 C CA . GLU B 1 281 ? -13.172 -41.938 -20.812 1 95.69 281 GLU B CA 1
ATOM 5800 C C . GLU B 1 281 ? -12.984 -43.219 -21.609 1 95.69 281 GLU B C 1
ATOM 5802 O O . GLU B 1 281 ? -12.094 -43.312 -22.469 1 95.69 281 GLU B O 1
ATOM 5807 N N . ARG B 1 282 ? -13.797 -44.156 -21.359 1 95.69 282 ARG B N 1
ATOM 5808 C CA . ARG B 1 282 ? -13.719 -45.406 -22.062 1 95.69 282 ARG B CA 1
ATOM 5809 C C . ARG B 1 282 ? -14.039 -45.25 -23.547 1 95.69 282 ARG B C 1
ATOM 5811 O O . ARG B 1 282 ? -13.391 -45.844 -24.406 1 95.69 282 ARG B O 1
ATOM 5818 N N . GLN B 1 283 ? -15.023 -44.469 -23.797 1 96.38 283 GLN B N 1
ATOM 5819 C CA . GLN B 1 283 ? -15.391 -44.188 -25.188 1 96.38 283 GLN B CA 1
ATOM 5820 C C . GLN B 1 283 ? -14.227 -43.562 -25.953 1 96.38 283 GLN B C 1
ATOM 5822 O O . GLN B 1 283 ? -13.984 -43.875 -27.109 1 96.38 283 GLN B O 1
ATOM 5827 N N . LEU B 1 284 ? -13.641 -42.625 -25.312 1 96.75 284 LEU B N 1
ATOM 5828 C CA . LEU B 1 284 ? -12.492 -41.938 -25.906 1 96.75 284 LEU B CA 1
ATOM 5829 C C . LEU B 1 284 ? -11.375 -42.938 -26.203 1 96.75 284 LEU B C 1
ATOM 5831 O O . LEU B 1 284 ? -10.75 -42.875 -27.266 1 96.75 284 LEU B O 1
ATOM 5835 N N . ILE B 1 285 ? -11.102 -43.781 -25.297 1 97.25 285 ILE B N 1
ATOM 5836 C CA . ILE B 1 285 ? -10.062 -44.812 -25.438 1 97.25 285 ILE B CA 1
ATOM 5837 C C . ILE B 1 285 ? -10.406 -45.75 -26.609 1 97.25 285 ILE B C 1
ATOM 5839 O O . ILE B 1 285 ? -9.539 -46.062 -27.422 1 97.25 285 ILE B O 1
ATOM 5843 N N . GLU B 1 286 ? -11.625 -46.125 -26.688 1 97 286 GLU B N 1
ATOM 5844 C CA . GLU B 1 286 ? -12.055 -47 -27.781 1 97 286 GLU B CA 1
ATOM 5845 C C . GLU B 1 286 ? -11.898 -46.312 -29.125 1 97 286 GLU B C 1
ATOM 5847 O O . GLU B 1 286 ? -11.508 -46.938 -30.109 1 97 286 GLU B O 1
ATOM 5852 N N . LYS B 1 287 ? -12.234 -45.062 -29.141 1 97.25 287 LYS B N 1
ATOM 5853 C CA . LYS B 1 287 ? -12.047 -44.281 -30.344 1 97.25 287 LYS B CA 1
ATOM 5854 C C . LYS B 1 287 ? -10.578 -44.25 -30.766 1 97.25 287 LYS B C 1
ATOM 5856 O O . LYS B 1 287 ? -10.258 -44.406 -31.953 1 97.25 287 LYS B O 1
ATOM 5861 N N . ALA B 1 288 ? -9.688 -44.031 -29.859 1 97.88 288 ALA B N 1
ATOM 5862 C CA . ALA B 1 288 ? -8.258 -44.031 -30.125 1 97.88 288 ALA B CA 1
ATOM 5863 C C . ALA B 1 288 ? -7.758 -45.375 -30.578 1 97.88 288 ALA B C 1
ATOM 5865 O O . ALA B 1 288 ? -6.895 -45.469 -31.469 1 97.88 288 ALA B O 1
ATOM 5866 N N . LYS B 1 289 ? -8.312 -46.438 -30.016 1 97 289 LYS B N 1
ATOM 5867 C CA . LYS B 1 289 ? -7.941 -47.781 -30.406 1 97 289 LYS B CA 1
ATOM 5868 C C . LYS B 1 289 ? -8.312 -48.062 -31.859 1 97 289 LYS B C 1
ATOM 5870 O O . LYS B 1 289 ? -7.527 -48.656 -32.594 1 97 289 LYS B O 1
ATOM 5875 N N . LYS B 1 290 ? -9.484 -47.656 -32.156 1 97.19 290 LYS B N 1
ATOM 5876 C CA . LYS B 1 290 ? -9.961 -47.844 -33.5 1 97.19 290 LYS B CA 1
ATOM 5877 C C . LYS B 1 290 ? -9.055 -47.156 -34.5 1 97.19 290 LYS B C 1
ATOM 5879 O O . LYS B 1 290 ? -8.867 -47.594 -35.625 1 97.19 290 LYS B O 1
ATOM 5884 N N . ALA B 1 291 ? -8.508 -46.062 -34.062 1 97.19 291 ALA B N 1
ATOM 5885 C CA . ALA B 1 291 ? -7.59 -45.312 -34.906 1 97.19 291 ALA B CA 1
ATOM 5886 C C . ALA B 1 291 ? -6.176 -45.875 -34.812 1 97.19 291 ALA B C 1
ATOM 5888 O O . ALA B 1 291 ? -5.242 -45.312 -35.406 1 97.19 291 ALA B O 1
ATOM 5889 N N . LYS B 1 292 ? -5.977 -46.969 -34.031 1 96.75 292 LYS B N 1
ATOM 5890 C CA . LYS B 1 292 ? -4.703 -47.656 -33.844 1 96.75 292 LYS B CA 1
ATOM 5891 C C . LYS B 1 292 ? -3.773 -46.844 -32.938 1 96.75 292 LYS B C 1
ATOM 5893 O O . LYS B 1 292 ? -2.551 -46.906 -33.094 1 96.75 292 LYS B O 1
ATOM 5898 N N . GLY B 1 293 ? -4.379 -46 -32.125 1 97.12 293 GLY B N 1
ATOM 5899 C CA . GLY B 1 293 ? -3.586 -45.344 -31.094 1 97.12 293 GLY B CA 1
ATOM 5900 C C . GLY B 1 293 ? -3.031 -46.312 -30.062 1 97.12 293 GLY B C 1
ATOM 5901 O O . GLY B 1 293 ? -3.609 -47.375 -29.812 1 97.12 293 GLY B O 1
ATOM 5902 N N . LYS B 1 294 ? -1.902 -45.969 -29.531 1 97.44 294 LYS B N 1
ATOM 5903 C CA . LYS B 1 294 ? -1.267 -46.75 -28.484 1 97.44 294 LYS B CA 1
ATOM 5904 C C . LYS B 1 294 ? -1.383 -46.062 -27.125 1 97.44 294 LYS B C 1
ATOM 5906 O O . LYS B 1 294 ? -1.55 -44.844 -27.062 1 97.44 294 LYS B O 1
ATOM 5911 N N . PHE B 1 295 ? -1.335 -46.875 -26.047 1 97.44 295 PHE B N 1
ATOM 5912 C CA . PHE B 1 295 ? -1.528 -46.344 -24.703 1 97.44 295 PHE B CA 1
ATOM 5913 C C . PHE B 1 295 ? -0.341 -46.688 -23.812 1 97.44 295 PHE B C 1
ATOM 5915 O O . PHE B 1 295 ? 0.206 -47.812 -23.906 1 97.44 295 PHE B O 1
ATOM 5922 N N . LEU B 1 296 ? 0.112 -45.719 -23.094 1 96.81 296 LEU B N 1
ATOM 5923 C CA . LEU B 1 296 ? 1.124 -45.938 -22.062 1 96.81 296 LEU B CA 1
ATOM 5924 C C . LEU B 1 296 ? 0.589 -45.5 -20.688 1 96.81 296 LEU B C 1
ATOM 5926 O O . LEU B 1 296 ? -0.048 -44.469 -20.547 1 96.81 296 LEU B O 1
ATOM 5930 N N . VAL B 1 297 ? 0.808 -46.375 -19.703 1 95.56 297 VAL B N 1
ATOM 5931 C CA . VAL B 1 297 ? 0.41 -46.031 -18.344 1 95.56 297 VAL B CA 1
ATOM 5932 C C . VAL B 1 297 ? 1.591 -45.406 -17.609 1 95.56 297 VAL B C 1
ATOM 5934 O O . VAL B 1 297 ? 2.551 -46.094 -17.266 1 95.56 297 VAL B O 1
ATOM 5937 N N . ILE B 1 298 ? 1.537 -44.156 -17.406 1 91.38 298 ILE B N 1
ATOM 5938 C CA . ILE B 1 298 ? 2.578 -43.375 -16.734 1 91.38 298 ILE B CA 1
ATOM 5939 C C . ILE B 1 298 ? 1.955 -42.531 -15.625 1 91.38 298 ILE B C 1
ATOM 5941 O O . ILE B 1 298 ? 1.078 -41.719 -15.883 1 91.38 298 ILE B O 1
ATOM 5945 N N . THR B 1 299 ? 2.484 -42.719 -14.406 1 83.38 299 THR B N 1
ATOM 5946 C CA . THR B 1 299 ? 1.844 -42.031 -13.289 1 83.38 299 THR B CA 1
ATOM 5947 C C . THR B 1 299 ? 2.811 -41.062 -12.625 1 83.38 299 THR B C 1
ATOM 5949 O O . THR B 1 299 ? 2.404 -40.25 -11.789 1 83.38 299 THR B O 1
ATOM 5952 N N . SER B 1 300 ? 4.09 -41.125 -12.914 1 83.31 300 SER B N 1
ATOM 5953 C CA . SER B 1 300 ? 5.055 -40.219 -12.289 1 83.31 300 SER B CA 1
ATOM 5954 C C . SER B 1 300 ? 5.578 -39.188 -13.297 1 83.31 300 SER B C 1
ATOM 5956 O O . SER B 1 300 ? 5.727 -39.5 -14.477 1 83.31 300 SER B O 1
ATOM 5958 N N . GLN B 1 301 ? 5.926 -38.094 -12.828 1 85 301 GLN B N 1
ATOM 5959 C CA . GLN B 1 301 ? 6.465 -37.031 -13.664 1 85 301 GLN B CA 1
ATOM 5960 C C . GLN B 1 301 ? 7.824 -37.406 -14.234 1 85 301 GLN B C 1
ATOM 5962 O O . GLN B 1 301 ? 8.164 -37.031 -15.359 1 85 301 GLN B O 1
ATOM 5967 N N . LYS B 1 302 ? 8.547 -38.125 -13.453 1 88.38 302 LYS B N 1
ATOM 5968 C CA . LYS B 1 302 ? 9.867 -38.562 -13.922 1 88.38 302 LYS B CA 1
ATOM 5969 C C . LYS B 1 302 ? 9.75 -39.469 -15.125 1 88.38 302 LYS B C 1
ATOM 5971 O O . LYS B 1 302 ? 10.508 -39.344 -16.094 1 88.38 302 LYS B O 1
ATOM 5976 N N . GLU B 1 303 ? 8.805 -40.344 -14.984 1 92.62 303 GLU B N 1
ATOM 5977 C CA . GLU B 1 303 ? 8.578 -41.25 -16.109 1 92.62 303 GLU B CA 1
ATOM 5978 C C . GLU B 1 303 ? 8.039 -40.5 -17.328 1 92.62 303 GLU B C 1
ATOM 5980 O O . GLU B 1 303 ? 8.383 -40.844 -18.453 1 92.62 303 GLU B O 1
ATOM 5985 N N . LEU B 1 304 ? 7.246 -39.594 -17.047 1 94.19 304 LEU B N 1
ATOM 5986 C CA . LEU B 1 304 ? 6.723 -38.781 -18.125 1 94.19 304 LEU B CA 1
ATOM 5987 C C . LEU B 1 304 ? 7.844 -38.031 -18.828 1 94.19 304 LEU B C 1
ATOM 5989 O O . LEU B 1 304 ? 7.855 -37.938 -20.062 1 94.19 304 LEU B O 1
ATOM 5993 N N . ALA B 1 305 ? 8.773 -37.531 -18.078 1 95.5 305 ALA B N 1
ATOM 5994 C CA . ALA B 1 305 ? 9.93 -36.844 -18.641 1 95.5 305 ALA B CA 1
ATOM 5995 C C . ALA B 1 305 ? 10.75 -37.781 -19.531 1 95.5 305 ALA B C 1
ATOM 5997 O O . ALA B 1 305 ? 11.242 -37.344 -20.578 1 95.5 305 ALA B O 1
ATOM 5998 N N . LYS B 1 306 ? 10.852 -38.969 -19.078 1 96.94 306 LYS B N 1
ATOM 5999 C CA . LYS B 1 306 ? 11.57 -39.969 -19.891 1 96.94 306 LYS B CA 1
ATOM 6000 C C . LYS B 1 306 ? 10.859 -40.188 -21.219 1 96.94 306 LYS B C 1
ATOM 6002 O O . LYS B 1 306 ? 11.508 -40.312 -22.266 1 96.94 306 LYS B O 1
ATOM 6007 N N . LEU B 1 307 ? 9.562 -40.25 -21.109 1 97.62 307 LEU B N 1
ATOM 6008 C CA . LEU B 1 307 ? 8.789 -40.406 -22.328 1 97.62 307 LEU B CA 1
ATOM 6009 C C . LEU B 1 307 ? 9.016 -39.25 -23.266 1 97.62 307 LEU B C 1
ATOM 6011 O O . LEU B 1 307 ? 9.211 -39.438 -24.469 1 97.62 307 LEU B O 1
ATOM 6015 N N . TYR B 1 308 ? 8.969 -38.031 -22.734 1 98.19 308 TYR B N 1
ATOM 6016 C CA . TYR B 1 308 ? 9.156 -36.844 -23.562 1 98.19 308 TYR B CA 1
ATOM 6017 C C . TYR B 1 308 ? 10.539 -36.844 -24.188 1 98.19 308 TYR B C 1
ATOM 6019 O O . TYR B 1 308 ? 10.688 -36.469 -25.359 1 98.19 308 TYR B O 1
ATOM 6027 N N . ASN B 1 309 ? 11.531 -37.25 -23.422 1 98 309 ASN B N 1
ATOM 6028 C CA . ASN B 1 309 ? 12.891 -37.312 -23.953 1 98 309 ASN B CA 1
ATOM 6029 C C . ASN B 1 309 ? 13.016 -38.344 -25.062 1 98 309 ASN B C 1
ATOM 6031 O O . ASN B 1 309 ? 13.625 -38.062 -26.109 1 98 309 ASN B O 1
ATOM 6035 N N . SER B 1 310 ? 12.43 -39.5 -24.859 1 98.19 310 SER B N 1
ATOM 6036 C CA . SER B 1 310 ? 12.422 -40.5 -25.906 1 98.19 310 SER B CA 1
ATOM 6037 C C . SER B 1 310 ? 11.711 -39.969 -27.156 1 98.19 310 SER B C 1
ATOM 6039 O O . SER B 1 310 ? 12.203 -40.156 -28.281 1 98.19 310 SER B O 1
ATOM 6041 N N . ALA B 1 311 ? 10.594 -39.375 -26.938 1 98.25 311 ALA B N 1
ATOM 6042 C CA . ALA B 1 311 ? 9.836 -38.812 -28.062 1 98.25 311 ALA B CA 1
ATOM 6043 C C . ALA B 1 311 ? 10.648 -37.781 -28.812 1 98.25 311 ALA B C 1
ATOM 6045 O O . ALA B 1 311 ? 10.625 -37.719 -30.047 1 98.25 311 ALA B O 1
ATOM 6046 N N . ALA B 1 312 ? 11.32 -36.938 -28.094 1 97.94 312 ALA B N 1
ATOM 6047 C CA . ALA B 1 312 ? 12.141 -35.906 -28.719 1 97.94 312 ALA B CA 1
ATOM 6048 C C . ALA B 1 312 ? 13.242 -36.531 -29.578 1 97.94 312 ALA B C 1
ATOM 6050 O O . ALA B 1 312 ? 13.508 -36.094 -30.688 1 97.94 312 ALA B O 1
ATOM 6051 N N . LYS B 1 313 ? 13.82 -37.562 -29.078 1 96.75 313 LYS B N 1
ATOM 6052 C CA . LYS B 1 313 ? 14.875 -38.281 -29.812 1 96.75 313 LYS B CA 1
ATOM 6053 C C . LYS B 1 313 ? 14.344 -38.875 -31.109 1 96.75 313 LYS B C 1
ATOM 6055 O O . LYS B 1 313 ? 15.078 -39 -32.094 1 96.75 313 LYS B O 1
ATOM 6060 N N . HIS B 1 314 ? 13.141 -39.219 -31.078 1 97.75 314 HIS B N 1
ATOM 6061 C CA . HIS B 1 314 ? 12.508 -39.812 -32.25 1 97.75 314 HIS B CA 1
ATOM 6062 C C . HIS B 1 314 ? 11.711 -38.812 -33.031 1 97.75 314 HIS B C 1
ATOM 6064 O O . HIS B 1 314 ? 10.812 -39.156 -33.812 1 97.75 314 HIS B O 1
ATOM 6070 N N . ARG B 1 315 ? 11.969 -37.562 -32.781 1 97.88 315 ARG B N 1
ATOM 6071 C CA . ARG B 1 315 ? 11.406 -36.438 -33.5 1 97.88 315 ARG B CA 1
ATOM 6072 C C . ARG B 1 315 ? 9.883 -36.406 -33.375 1 97.88 315 ARG B C 1
ATOM 6074 O O . ARG B 1 315 ? 9.172 -36.25 -34.375 1 97.88 315 ARG B O 1
ATOM 6081 N N . GLY B 1 316 ? 9.469 -36.594 -32.125 1 98.44 316 GLY B N 1
ATOM 6082 C CA . GLY B 1 316 ? 8.047 -36.625 -31.828 1 98.44 316 GLY B CA 1
ATOM 6083 C C . GLY B 1 316 ? 7.465 -35.219 -31.609 1 98.44 316 GLY B C 1
ATOM 6084 O O . GLY B 1 316 ? 8.148 -34.219 -31.812 1 98.44 316 GLY B O 1
ATOM 6085 N N . ILE B 1 317 ? 6.137 -35.219 -31.281 1 98.69 317 ILE B N 1
ATOM 6086 C CA . ILE B 1 317 ? 5.344 -34 -31.047 1 98.69 317 ILE B CA 1
ATOM 6087 C C . ILE B 1 317 ? 4.496 -34.188 -29.797 1 98.69 317 ILE B C 1
ATOM 6089 O O . ILE B 1 317 ? 3.986 -35.281 -29.531 1 98.69 317 ILE B O 1
ATOM 6093 N N . PHE B 1 318 ? 4.406 -33.156 -28.984 1 98.75 318 PHE B N 1
ATOM 6094 C CA . PHE B 1 318 ? 3.422 -33.125 -27.906 1 98.75 318 PHE B CA 1
ATOM 6095 C C . PHE B 1 318 ? 2.174 -32.375 -28.344 1 98.75 318 PHE B C 1
ATOM 6097 O O . PHE B 1 318 ? 2.268 -31.266 -28.875 1 98.75 318 PHE B O 1
ATOM 6104 N N . ALA B 1 319 ? 1.07 -32.938 -28.109 1 98.62 319 ALA B N 1
ATOM 6105 C CA . ALA B 1 319 ? -0.181 -32.281 -28.5 1 98.62 319 ALA B CA 1
ATOM 6106 C C . ALA B 1 319 ? -1.069 -32.031 -27.297 1 98.62 319 ALA B C 1
ATOM 6108 O O . ALA B 1 319 ? -1.293 -32.938 -26.484 1 98.62 319 ALA B O 1
ATOM 6109 N N . LEU B 1 320 ? -1.504 -30.828 -27.094 1 97.25 320 LEU B N 1
ATOM 6110 C CA . LEU B 1 320 ? -2.49 -30.406 -26.094 1 97.25 320 LEU B CA 1
ATOM 6111 C C . LEU B 1 320 ? -3.547 -29.516 -26.734 1 97.25 320 LEU B C 1
ATOM 6113 O O . LEU B 1 320 ? -3.314 -28.312 -26.938 1 97.25 320 LEU B O 1
ATOM 6117 N N . THR B 1 321 ? -4.723 -30.031 -26.969 1 96.38 321 THR B N 1
ATOM 6118 C CA . THR B 1 321 ? -5.707 -29.328 -27.781 1 96.38 321 THR B CA 1
ATOM 6119 C C . THR B 1 321 ? -6.965 -29.016 -26.969 1 96.38 321 THR B C 1
ATOM 6121 O O . THR B 1 321 ? -8.086 -29.203 -27.469 1 96.38 321 THR B O 1
ATOM 6124 N N . SER B 1 322 ? -6.809 -28.609 -25.719 1 93.75 322 SER B N 1
ATOM 6125 C CA . SER B 1 322 ? -7.93 -28.266 -24.859 1 93.75 322 SER B CA 1
ATOM 6126 C C . SER B 1 322 ? -8.789 -27.172 -25.484 1 93.75 322 SER B C 1
ATOM 6128 O O . SER B 1 322 ? -8.273 -26.281 -26.156 1 93.75 322 SER B O 1
ATOM 6130 N N . HIS B 1 323 ? -10.117 -27.297 -25.234 1 91.12 323 HIS B N 1
ATOM 6131 C CA . HIS B 1 323 ? -10.992 -26.203 -25.656 1 91.12 323 HIS B CA 1
ATOM 6132 C C . HIS B 1 323 ? -10.555 -24.875 -25.031 1 91.12 323 HIS B C 1
ATOM 6134 O O . HIS B 1 323 ? -10.625 -23.828 -25.672 1 91.12 323 HIS B O 1
ATOM 6140 N N . TYR B 1 324 ? -10.148 -24.906 -23.812 1 86.06 324 TYR B N 1
ATOM 6141 C CA . TYR B 1 324 ? -9.555 -23.797 -23.094 1 86.06 324 TYR B CA 1
ATOM 6142 C C . TYR B 1 324 ? -8.492 -24.281 -22.109 1 86.06 324 TYR B C 1
ATOM 6144 O O . TYR B 1 324 ? -8.766 -25.141 -21.266 1 86.06 324 TYR B O 1
ATOM 6152 N N . GLU B 1 325 ? -7.34 -23.828 -22.312 1 86.38 325 GLU B N 1
ATOM 6153 C CA . GLU B 1 325 ? -6.242 -24.156 -21.406 1 86.38 325 GLU B CA 1
ATOM 6154 C C . GLU B 1 325 ? -5.816 -22.938 -20.594 1 86.38 325 GLU B C 1
ATOM 6156 O O . GLU B 1 325 ? -5.195 -22.016 -21.125 1 86.38 325 GLU B O 1
ATOM 6161 N N . PRO B 1 326 ? -6.074 -22.922 -19.297 1 81.38 326 PRO B N 1
ATOM 6162 C CA . PRO B 1 326 ? -5.773 -21.719 -18.5 1 81.38 326 PRO B CA 1
ATOM 6163 C C . PRO B 1 326 ? -4.309 -21.312 -18.594 1 81.38 326 PRO B C 1
ATOM 6165 O O . PRO B 1 326 ? -4.008 -20.156 -18.906 1 81.38 326 PRO B O 1
ATOM 6168 N N . PHE B 1 327 ? -3.35 -22.172 -18.328 1 88.81 327 PHE B N 1
ATOM 6169 C CA . PHE B 1 327 ? -1.94 -21.844 -18.5 1 88.81 327 PHE B CA 1
ATOM 6170 C C . PHE B 1 327 ? -1.262 -22.828 -19.438 1 88.81 327 PHE B C 1
ATOM 6172 O O . PHE B 1 327 ? -0.923 -22.484 -20.578 1 88.81 327 PHE B O 1
ATOM 6179 N N . GLY B 1 328 ? -1.276 -24.141 -19.062 1 89.44 328 GLY B N 1
ATOM 6180 C CA . GLY B 1 328 ? -0.654 -25.141 -19.922 1 89.44 328 GLY B CA 1
ATOM 6181 C C . GLY B 1 328 ? 0.695 -25.609 -19.406 1 89.44 328 GLY B C 1
ATOM 6182 O O . GLY B 1 328 ? 1.679 -25.609 -20.156 1 89.44 328 GLY B O 1
ATOM 6183 N N . LEU B 1 329 ? 0.698 -26.062 -18.172 1 90.31 329 LEU B N 1
ATOM 6184 C CA . LEU B 1 329 ? 1.925 -26.578 -17.578 1 90.31 329 LEU B CA 1
ATOM 6185 C C . LEU B 1 329 ? 2.506 -27.703 -18.422 1 90.31 329 LEU B C 1
ATOM 6187 O O . LEU B 1 329 ? 3.727 -27.812 -18.578 1 90.31 329 LEU B O 1
ATOM 6191 N N . ALA B 1 330 ? 1.646 -28.516 -18.969 1 92 330 ALA B N 1
ATOM 6192 C CA . ALA B 1 330 ? 2.084 -29.656 -19.75 1 92 330 ALA B CA 1
ATOM 6193 C C . ALA B 1 330 ? 2.885 -29.203 -20.969 1 92 330 ALA B C 1
ATOM 6195 O O . ALA B 1 330 ? 3.818 -29.891 -21.391 1 92 330 ALA B O 1
ATOM 6196 N N . ILE B 1 331 ? 2.529 -28.078 -21.453 1 96.12 331 ILE B N 1
ATOM 6197 C CA . ILE B 1 331 ? 3.199 -27.547 -22.625 1 96.12 331 ILE B CA 1
ATOM 6198 C C . ILE B 1 331 ? 4.645 -27.188 -22.281 1 96.12 331 ILE B C 1
ATOM 6200 O O . ILE B 1 331 ? 5.574 -27.609 -22.984 1 96.12 331 ILE B O 1
ATOM 6204 N N . ILE B 1 332 ? 4.789 -26.484 -21.203 1 96.38 332 ILE B N 1
ATOM 6205 C CA . ILE B 1 332 ? 6.141 -26.047 -20.875 1 96.38 332 ILE B CA 1
ATOM 6206 C C . ILE B 1 332 ? 6.965 -27.25 -20.391 1 96.38 332 ILE B C 1
ATOM 6208 O O . ILE B 1 332 ? 8.188 -27.266 -20.562 1 96.38 332 ILE B O 1
ATOM 6212 N N . GLU B 1 333 ? 6.352 -28.328 -19.891 1 94.75 333 GLU B N 1
ATOM 6213 C CA . GLU B 1 333 ? 7.047 -29.562 -19.531 1 94.75 333 GLU B CA 1
ATOM 6214 C C . GLU B 1 333 ? 7.602 -30.25 -20.781 1 94.75 333 GLU B C 1
ATOM 6216 O O . GLU B 1 333 ? 8.766 -30.656 -20.812 1 94.75 333 GLU B O 1
ATOM 6221 N N . ALA B 1 334 ? 6.812 -30.344 -21.766 1 97.44 334 ALA B N 1
ATOM 6222 C CA . ALA B 1 334 ? 7.238 -30.938 -23.031 1 97.44 334 ALA B CA 1
ATOM 6223 C C . ALA B 1 334 ? 8.359 -30.141 -23.672 1 97.44 334 ALA B C 1
ATOM 6225 O O . ALA B 1 334 ? 9.383 -30.688 -24.078 1 97.44 334 ALA B O 1
ATOM 6226 N N . MET B 1 335 ? 8.125 -28.828 -23.703 1 98.19 335 MET B N 1
ATOM 6227 C CA . MET B 1 335 ? 9.117 -27.922 -24.297 1 98.19 335 MET B CA 1
ATOM 6228 C C . MET B 1 335 ? 10.445 -28.016 -23.547 1 98.19 335 MET B C 1
ATOM 6230 O O . MET B 1 335 ? 11.516 -27.953 -24.172 1 98.19 335 MET B O 1
ATOM 6234 N N . ALA B 1 336 ? 10.398 -28.219 -22.297 1 97.88 336 ALA B N 1
ATOM 6235 C CA . ALA B 1 336 ? 11.594 -28.328 -21.469 1 97.88 336 ALA B CA 1
ATOM 6236 C C . ALA B 1 336 ? 12.398 -29.578 -21.812 1 97.88 336 ALA B C 1
ATOM 6238 O O . ALA B 1 336 ? 13.594 -29.656 -21.516 1 97.88 336 ALA B O 1
ATOM 6239 N N . CYS B 1 337 ? 11.758 -30.531 -22.391 1 97.81 337 CYS B N 1
ATOM 6240 C CA . CYS B 1 337 ? 12.414 -31.766 -22.828 1 97.81 337 CYS B CA 1
ATOM 6241 C C . CYS B 1 337 ? 12.719 -31.719 -24.312 1 97.81 337 CYS B C 1
ATOM 6243 O O . CYS B 1 337 ? 12.969 -32.75 -24.938 1 97.81 337 CYS B O 1
ATOM 6245 N N . LYS B 1 338 ? 12.555 -30.547 -24.938 1 98.06 338 LYS B N 1
ATOM 6246 C CA . LYS B 1 338 ? 12.852 -30.297 -26.344 1 98.06 338 LYS B CA 1
ATOM 6247 C C . LYS B 1 338 ? 11.852 -31 -27.25 1 98.06 338 LYS B C 1
ATOM 6249 O O . LYS B 1 338 ? 12.195 -31.422 -28.359 1 98.06 338 LYS B O 1
ATOM 6254 N N . LEU B 1 339 ? 10.719 -31.188 -26.781 1 98.19 339 LEU B N 1
ATOM 6255 C CA . LEU B 1 339 ? 9.641 -31.766 -27.578 1 98.19 339 LEU B CA 1
ATOM 6256 C C . LEU B 1 339 ? 8.727 -30.688 -28.141 1 98.19 339 LEU B C 1
ATOM 6258 O O . LEU B 1 339 ? 8.031 -30 -27.375 1 98.19 339 LEU B O 1
ATOM 6262 N N . PRO B 1 340 ? 8.688 -30.484 -29.438 1 98.44 340 PRO B N 1
ATOM 6263 C CA . PRO B 1 340 ? 7.816 -29.469 -30.047 1 98.44 340 PRO B CA 1
ATOM 6264 C C . PRO B 1 340 ? 6.34 -29.688 -29.734 1 98.44 340 PRO B C 1
ATOM 6266 O O . PRO B 1 340 ? 5.926 -30.828 -29.484 1 98.44 340 PRO B O 1
ATOM 6269 N N . VAL B 1 341 ? 5.531 -28.594 -29.859 1 98.44 341 VAL B N 1
ATOM 6270 C CA . VAL B 1 341 ? 4.176 -28.656 -29.328 1 98.44 341 VAL B CA 1
ATOM 6271 C C . VAL B 1 341 ? 3.182 -28.172 -30.375 1 98.44 341 VAL B C 1
ATOM 6273 O O . VAL B 1 341 ? 3.465 -27.234 -31.109 1 98.44 341 VAL B O 1
ATOM 6276 N N . ILE B 1 342 ? 2.078 -28.844 -30.469 1 98.56 342 ILE B N 1
ATOM 6277 C CA . ILE B 1 342 ? 0.873 -28.375 -31.141 1 98.56 342 ILE B CA 1
ATOM 6278 C C . ILE B 1 342 ? -0.24 -28.156 -30.109 1 98.56 342 ILE B C 1
ATOM 6280 O O . ILE B 1 342 ? -0.538 -29.062 -29.312 1 98.56 342 ILE B O 1
ATOM 6284 N N . SER B 1 343 ? -0.798 -26.984 -30.062 1 97.81 343 SER B N 1
ATOM 6285 C CA . SER B 1 343 ? -1.873 -26.688 -29.125 1 97.81 343 SER B CA 1
ATOM 6286 C C . SER B 1 343 ? -2.979 -25.875 -29.797 1 97.81 343 SER B C 1
ATOM 6288 O O . SER B 1 343 ? -2.814 -25.406 -30.922 1 97.81 343 SER B O 1
ATOM 6290 N N . THR B 1 344 ? -4.121 -25.781 -29.156 1 94.06 344 THR B N 1
ATOM 6291 C CA . THR B 1 344 ? -5.191 -24.906 -29.625 1 94.06 344 THR B CA 1
ATOM 6292 C C . THR B 1 344 ? -4.926 -23.453 -29.234 1 94.06 344 THR B C 1
ATOM 6294 O O . THR B 1 344 ? -4.074 -23.188 -28.391 1 94.06 344 THR B O 1
ATOM 6297 N N . ARG B 1 345 ? -5.609 -22.5 -29.875 1 91.56 345 ARG B N 1
ATOM 6298 C CA . ARG B 1 345 ? -5.414 -21.062 -29.703 1 91.56 345 ARG B CA 1
ATOM 6299 C C . ARG B 1 345 ? -6.328 -20.5 -28.625 1 91.56 345 ARG B C 1
ATOM 6301 O O . ARG B 1 345 ? -7.09 -19.578 -28.875 1 91.56 345 ARG B O 1
ATOM 6308 N N . ASN B 1 346 ? -6.312 -21.109 -27.531 1 87.31 346 ASN B N 1
ATOM 6309 C CA . ASN B 1 346 ? -7.211 -20.641 -26.469 1 87.31 346 ASN B CA 1
ATOM 6310 C C . ASN B 1 346 ? -6.562 -20.75 -25.094 1 87.31 346 ASN B C 1
ATOM 6312 O O . ASN B 1 346 ? -6.434 -21.844 -24.547 1 87.31 346 ASN B O 1
ATOM 6316 N N . GLY B 1 347 ? -6.23 -19.578 -24.562 1 87.88 347 GLY B N 1
ATOM 6317 C CA . GLY B 1 347 ? -5.695 -19.547 -23.219 1 87.88 347 GLY B CA 1
ATOM 6318 C C . GLY B 1 347 ? -4.191 -19.375 -23.172 1 87.88 347 GLY B C 1
ATOM 6319 O O . GLY B 1 347 ? -3.621 -18.625 -23.953 1 87.88 347 GLY B O 1
ATOM 6320 N N . GLY B 1 348 ? -3.52 -20.031 -22.266 1 91.62 348 GLY B N 1
ATOM 6321 C CA . GLY B 1 348 ? -2.109 -19.891 -21.938 1 91.62 348 GLY B CA 1
ATOM 6322 C C . GLY B 1 348 ? -1.193 -20.281 -23.078 1 91.62 348 GLY B C 1
ATOM 6323 O O . GLY B 1 348 ? -0.146 -19.656 -23.281 1 91.62 348 GLY B O 1
ATOM 6324 N N . PRO B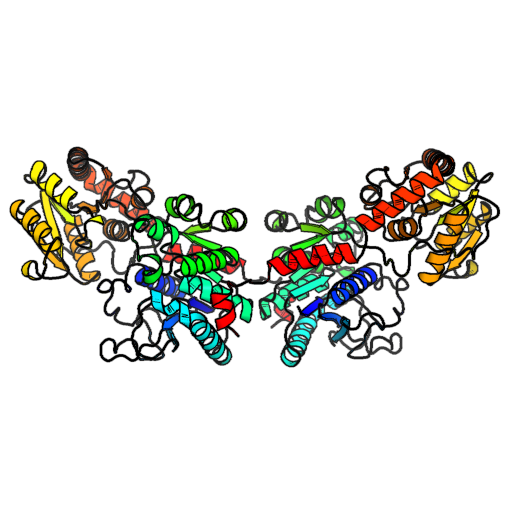 1 349 ? -1.64 -21.266 -23.891 1 95.19 349 PRO B N 1
ATOM 6325 C CA . PRO B 1 349 ? -0.77 -21.688 -24.984 1 95.19 349 PRO B CA 1
ATOM 6326 C C . PRO B 1 349 ? -0.427 -20.547 -25.938 1 95.19 349 PRO B C 1
ATOM 6328 O O . PRO B 1 349 ? 0.68 -20.5 -26.484 1 95.19 349 PRO B O 1
ATOM 6331 N N . VAL B 1 350 ? -1.327 -19.641 -26.094 1 95.19 350 VAL B N 1
ATOM 6332 C CA . VAL B 1 350 ? -1.101 -18.516 -27 1 95.19 350 VAL B CA 1
ATOM 6333 C C . VAL B 1 350 ? 0.094 -17.703 -26.516 1 95.19 350 VAL B C 1
ATOM 6335 O O . VAL B 1 350 ? 0.941 -17.297 -27.312 1 95.19 350 VAL B O 1
ATOM 6338 N N . GLU B 1 351 ? 0.171 -17.531 -25.203 1 95.38 351 GLU B N 1
ATOM 6339 C CA . GLU B 1 351 ? 1.263 -16.766 -24.625 1 95.38 351 GLU B CA 1
ATOM 6340 C C . GLU B 1 351 ? 2.547 -17.578 -24.562 1 95.38 351 GLU B C 1
ATOM 6342 O O . GLU B 1 351 ? 3.623 -17.094 -24.906 1 95.38 351 GLU B O 1
ATOM 6347 N N . ILE B 1 352 ? 2.436 -18.859 -24.141 1 96.44 352 ILE B N 1
ATOM 6348 C CA . ILE B 1 352 ? 3.604 -19.719 -24.016 1 96.44 352 ILE B CA 1
ATOM 6349 C C . ILE B 1 352 ? 4.305 -19.844 -25.359 1 96.44 352 ILE B C 1
ATOM 6351 O O . ILE B 1 352 ? 5.531 -19.734 -25.453 1 96.44 352 ILE B O 1
ATOM 6355 N N . LEU B 1 353 ? 3.492 -19.984 -26.484 1 97.19 353 LEU B N 1
ATOM 6356 C CA . LEU B 1 353 ? 4.047 -20.266 -27.797 1 97.19 353 LEU B CA 1
ATOM 6357 C C . LEU B 1 353 ? 4.219 -18.969 -28.594 1 97.19 353 LEU B C 1
ATOM 6359 O O . LEU B 1 353 ? 4.527 -19.016 -29.797 1 97.19 353 LEU B O 1
ATOM 6363 N N . ASP B 1 354 ? 3.926 -17.859 -27.906 1 96 354 ASP B N 1
ATOM 6364 C CA . ASP B 1 354 ? 4.09 -16.547 -28.516 1 96 354 ASP B CA 1
ATOM 6365 C C . ASP B 1 354 ? 3.416 -16.484 -29.891 1 96 354 ASP B C 1
ATOM 6367 O O . ASP B 1 354 ? 4.066 -16.188 -30.891 1 96 354 ASP B O 1
ATOM 6371 N N . ASN B 1 355 ? 2.162 -16.812 -29.844 1 94.31 355 ASN B N 1
ATOM 6372 C CA . ASN B 1 355 ? 1.311 -16.75 -31.031 1 94.31 355 ASN B CA 1
ATOM 6373 C C . ASN B 1 355 ? 1.848 -17.641 -32.156 1 94.31 355 ASN B C 1
ATOM 6375 O O . ASN B 1 355 ? 1.829 -17.266 -33.312 1 94.31 355 ASN B O 1
ATOM 6379 N N . GLY B 1 356 ? 2.529 -18.656 -31.797 1 94.56 356 GLY B N 1
ATOM 6380 C CA . GLY B 1 356 ? 2.914 -19.656 -32.781 1 94.56 356 GLY B CA 1
ATOM 6381 C C . GLY B 1 356 ? 4.387 -19.609 -33.156 1 94.56 356 GLY B C 1
ATOM 6382 O O . GLY B 1 356 ? 4.848 -20.359 -34 1 94.56 356 GLY B O 1
ATOM 6383 N N . LYS B 1 357 ? 5.133 -18.75 -32.562 1 95 357 LYS B N 1
ATOM 6384 C CA . LYS B 1 357 ? 6.559 -18.609 -32.844 1 95 357 LYS B CA 1
ATOM 6385 C C . LYS B 1 357 ? 7.332 -19.828 -32.312 1 95 357 LYS B C 1
ATOM 6387 O O . LYS B 1 357 ? 8.297 -20.266 -32.938 1 95 357 LYS B O 1
ATOM 6392 N N . TYR B 1 358 ? 6.906 -20.453 -31.188 1 97.56 358 TYR B N 1
ATOM 6393 C CA . TYR B 1 358 ? 7.68 -21.5 -30.531 1 97.56 358 TYR B CA 1
ATOM 6394 C C . TYR B 1 358 ? 6.922 -22.812 -30.516 1 97.56 358 TYR B C 1
ATOM 6396 O O . TYR B 1 358 ? 7.219 -23.703 -29.719 1 97.56 358 TYR B O 1
ATOM 6404 N N . GLY B 1 359 ? 5.973 -22.938 -31.297 1 97.06 359 GLY B N 1
ATOM 6405 C CA . GLY B 1 359 ? 5.07 -24.047 -31.5 1 97.06 359 GLY B CA 1
ATOM 6406 C C . GLY B 1 359 ? 3.926 -23.734 -32.438 1 97.06 359 GLY B C 1
ATOM 6407 O O . GLY B 1 359 ? 3.895 -22.656 -33.062 1 97.06 359 GLY B O 1
ATOM 6408 N N . HIS B 1 360 ? 3.035 -24.656 -32.594 1 97.81 360 HIS B N 1
ATOM 6409 C CA . HIS B 1 360 ? 1.945 -24.406 -33.531 1 97.81 360 HIS B CA 1
ATOM 6410 C C . HIS B 1 360 ? 0.599 -24.359 -32.812 1 97.81 360 HIS B C 1
ATOM 6412 O O . HIS B 1 360 ? 0.336 -25.188 -31.922 1 97.81 360 HIS B O 1
ATOM 6418 N N . LEU B 1 361 ? -0.168 -23.344 -33.156 1 97.94 361 LEU B N 1
ATOM 6419 C CA . LEU B 1 361 ? -1.541 -23.203 -32.688 1 97.94 361 LEU B CA 1
ATOM 6420 C C . LEU B 1 361 ? -2.533 -23.578 -33.781 1 97.94 361 LEU B C 1
ATOM 6422 O O . LEU B 1 361 ? -2.428 -23.094 -34.906 1 97.94 361 LEU B O 1
ATOM 6426 N N . VAL B 1 362 ? -3.508 -24.438 -33.469 1 97.94 362 VAL B N 1
ATOM 6427 C CA . VAL B 1 362 ? -4.383 -24.953 -34.5 1 97.94 362 VAL B CA 1
ATOM 6428 C C . VAL B 1 362 ? -5.84 -24.859 -34.062 1 97.94 362 VAL B C 1
ATOM 6430 O O . VAL B 1 362 ? -6.121 -24.797 -32.875 1 97.94 362 VAL B O 1
ATOM 6433 N N . SER B 1 363 ? -6.793 -24.859 -35.094 1 96.38 363 SER B N 1
ATOM 6434 C CA . SER B 1 363 ? -8.227 -24.812 -34.812 1 96.38 363 SER B CA 1
ATOM 6435 C C . SER B 1 363 ? -8.984 -25.875 -35.594 1 96.38 363 SER B C 1
ATOM 6437 O O . SER B 1 363 ? -10.133 -26.172 -35.281 1 96.38 363 SER B O 1
ATOM 6439 N N . THR B 1 364 ? -8.312 -26.391 -36.656 1 97.38 364 THR B N 1
ATOM 6440 C CA . THR B 1 364 ? -8.961 -27.391 -37.5 1 97.38 364 THR B CA 1
ATOM 6441 C C . THR B 1 364 ? -8.07 -28.625 -37.688 1 97.38 364 THR B C 1
ATOM 6443 O O . THR B 1 364 ? -6.883 -28.578 -37.344 1 97.38 364 THR B O 1
ATOM 6446 N N . HIS B 1 365 ? -8.688 -29.672 -38.156 1 97.88 365 HIS B N 1
ATOM 6447 C CA . HIS B 1 365 ? -7.949 -30.922 -38.406 1 97.88 365 HIS B CA 1
ATOM 6448 C C . HIS B 1 365 ? -6.895 -30.719 -39.469 1 97.88 365 HIS B C 1
ATOM 6450 O O . HIS B 1 365 ? -5.809 -31.312 -39.406 1 97.88 365 HIS B O 1
ATOM 6456 N N . GLU B 1 366 ? -7.172 -29.922 -40.438 1 98.12 366 GLU B N 1
ATOM 6457 C CA . GLU B 1 366 ? -6.227 -29.641 -41.5 1 98.12 366 GLU B CA 1
ATOM 6458 C C . GLU B 1 366 ? -5.02 -28.859 -40.969 1 98.12 366 GLU B C 1
ATOM 6460 O O . GLU B 1 366 ? -3.883 -29.141 -41.375 1 98.12 366 GLU B O 1
ATOM 6465 N N . GLU B 1 367 ? -5.363 -27.938 -40.125 1 98.25 367 GLU B N 1
ATOM 6466 C CA . GLU B 1 367 ? -4.277 -27.172 -39.531 1 98.25 367 GLU B CA 1
ATOM 6467 C C . GLU B 1 367 ? -3.381 -28.062 -38.688 1 98.25 367 GLU B C 1
ATOM 6469 O O . GLU B 1 367 ? -2.168 -27.859 -38.625 1 98.25 367 GLU B O 1
ATOM 6474 N N . PHE B 1 368 ? -3.969 -29.016 -38 1 98.5 368 PHE B N 1
ATOM 6475 C CA . PHE B 1 368 ? -3.191 -29.969 -37.188 1 98.5 368 PHE B CA 1
ATOM 6476 C C . PHE B 1 368 ? -2.244 -30.766 -38.062 1 98.5 368 PHE B C 1
ATOM 6478 O O . PHE B 1 368 ? -1.068 -30.938 -37.75 1 98.5 368 PHE B O 1
ATOM 6485 N N . LYS B 1 369 ? -2.76 -31.234 -39.219 1 98.38 369 LYS B N 1
ATOM 6486 C CA . LYS B 1 369 ? -1.951 -31.953 -40.219 1 98.38 369 LYS B CA 1
ATOM 6487 C C . LYS B 1 369 ? -0.775 -31.109 -40.688 1 98.38 369 LYS B C 1
ATOM 6489 O O . LYS B 1 369 ? 0.369 -31.578 -40.688 1 98.38 369 LYS B O 1
ATOM 6494 N N . GLU B 1 370 ? -1.129 -29.922 -41.062 1 98.5 370 GLU B N 1
ATOM 6495 C CA . GLU B 1 370 ? -0.089 -29.047 -41.562 1 98.5 370 GLU B CA 1
ATOM 6496 C C . GLU B 1 370 ? 0.975 -28.766 -40.5 1 98.5 370 GLU B C 1
ATOM 6498 O O . GLU B 1 370 ? 2.168 -28.719 -40.812 1 98.5 370 GLU B O 1
ATOM 6503 N N . ALA B 1 371 ? 0.552 -28.531 -39.281 1 98.5 371 ALA B N 1
ATOM 6504 C CA . ALA B 1 371 ? 1.471 -28.266 -38.188 1 98.5 371 ALA B CA 1
ATOM 6505 C C . ALA B 1 371 ? 2.412 -29.438 -37.969 1 98.5 371 ALA B C 1
ATOM 6507 O O . ALA B 1 371 ? 3.619 -29.25 -37.781 1 98.5 371 ALA B O 1
ATOM 6508 N N . ALA B 1 372 ? 1.873 -30.656 -37.969 1 98.5 372 ALA B N 1
ATOM 6509 C CA . ALA B 1 372 ? 2.678 -31.859 -37.781 1 98.5 372 ALA B CA 1
ATOM 6510 C C . ALA B 1 372 ? 3.74 -32 -38.844 1 98.5 372 ALA B C 1
ATOM 6512 O O . ALA B 1 372 ? 4.898 -32.312 -38.562 1 98.5 372 ALA B O 1
ATOM 6513 N N . LEU B 1 373 ? 3.367 -31.734 -40 1 98.25 373 LEU B N 1
ATOM 6514 C CA . LEU B 1 373 ? 4.289 -31.859 -41.125 1 98.25 373 LEU B CA 1
ATOM 6515 C C . LEU B 1 373 ? 5.355 -30.766 -41.094 1 98.25 373 LEU B C 1
ATOM 6517 O O . LEU B 1 373 ? 6.523 -31.031 -41.406 1 98.25 373 LEU B O 1
ATOM 6521 N N . LYS B 1 374 ? 4.906 -29.609 -40.75 1 98 374 LYS B N 1
ATOM 6522 C CA . LYS B 1 374 ? 5.863 -28.516 -40.625 1 98 374 LYS B CA 1
ATOM 6523 C C . LYS B 1 374 ? 6.891 -28.797 -39.562 1 98 374 LYS B C 1
ATOM 6525 O O . LYS B 1 374 ? 8.07 -28.484 -39.688 1 98 374 LYS B O 1
ATOM 6530 N N . ILE B 1 375 ? 6.43 -29.344 -38.406 1 98.25 375 ILE B N 1
ATOM 6531 C CA . ILE B 1 375 ? 7.348 -29.703 -37.344 1 98.25 375 ILE B CA 1
ATOM 6532 C C . ILE B 1 375 ? 8.336 -30.75 -37.812 1 98.25 375 ILE B C 1
ATOM 6534 O O . ILE B 1 375 ? 9.539 -30.641 -37.562 1 98.25 375 ILE B O 1
ATOM 6538 N N . LYS B 1 376 ? 7.828 -31.734 -38.531 1 97.56 376 LYS B N 1
ATOM 6539 C CA . LYS B 1 376 ? 8.68 -32.781 -39.062 1 97.56 376 LYS B CA 1
ATOM 6540 C C . LYS B 1 376 ? 9.797 -32.188 -39.938 1 97.56 376 LYS B C 1
ATOM 6542 O O . LYS B 1 376 ? 10.953 -32.594 -39.812 1 97.56 376 LYS B O 1
ATOM 6547 N N . ASP B 1 377 ? 9.438 -31.234 -40.656 1 97.25 377 ASP B N 1
ATOM 6548 C CA . ASP B 1 377 ? 10.375 -30.656 -41.625 1 97.25 377 ASP B CA 1
ATOM 6549 C C . ASP B 1 377 ? 11.359 -29.719 -40.938 1 97.25 377 ASP B C 1
ATOM 6551 O O . ASP B 1 377 ? 12.469 -29.5 -41.438 1 97.25 377 ASP B O 1
ATOM 6555 N N . ASN B 1 378 ? 10.984 -29.141 -39.844 1 97.31 378 ASN B N 1
ATOM 6556 C CA . ASN B 1 378 ? 11.812 -28.156 -39.156 1 97.31 378 ASN B CA 1
ATOM 6557 C C . ASN B 1 378 ? 12.055 -28.562 -37.688 1 97.31 378 ASN B C 1
ATOM 6559 O O . ASN B 1 378 ? 12.094 -27.703 -36.812 1 97.31 378 ASN B O 1
ATOM 6563 N N . TYR B 1 379 ? 12.203 -29.766 -37.469 1 98.12 379 TYR B N 1
ATOM 6564 C CA . TYR B 1 379 ? 12.148 -30.328 -36.125 1 98.12 379 TYR B CA 1
ATOM 6565 C C . TYR B 1 379 ? 13.25 -29.75 -35.25 1 98.12 379 TYR B C 1
ATOM 6567 O O . TYR B 1 379 ? 12.977 -29.234 -34.156 1 98.12 379 TYR B O 1
ATOM 6575 N N . GLU B 1 380 ? 14.492 -29.766 -35.719 1 97.62 380 GLU B N 1
ATOM 6576 C CA . GLU B 1 380 ? 15.633 -29.359 -34.875 1 97.62 380 GLU B CA 1
ATOM 6577 C C . GLU B 1 380 ? 15.516 -27.891 -34.469 1 97.62 380 GLU B C 1
ATOM 6579 O O . GLU B 1 380 ? 15.766 -27.547 -33.312 1 97.62 380 GLU B O 1
ATOM 6584 N N . LYS B 1 381 ? 15.141 -27.141 -35.375 1 97.06 381 LYS B N 1
ATOM 6585 C CA . LYS B 1 381 ? 15 -25.703 -35.094 1 97.06 381 LYS B CA 1
ATOM 6586 C C . LYS B 1 381 ? 13.914 -25.438 -34.062 1 97.06 381 LYS B C 1
ATOM 6588 O O . LYS B 1 381 ? 14.148 -24.734 -33.094 1 97.06 381 LYS B O 1
ATOM 6593 N N . LEU B 1 382 ? 12.766 -26 -34.219 1 97.38 382 LEU B N 1
ATOM 6594 C CA . LEU B 1 382 ? 11.648 -25.766 -33.312 1 97.38 382 LEU B CA 1
ATOM 6595 C C . LEU B 1 382 ? 11.93 -26.359 -31.938 1 97.38 382 LEU B C 1
ATOM 6597 O O . LEU B 1 382 ? 11.555 -25.781 -30.922 1 97.38 382 LEU B O 1
ATOM 6601 N N . SER B 1 383 ? 12.5 -27.531 -31.984 1 97.94 383 SER B N 1
ATOM 6602 C CA . SER B 1 383 ? 12.891 -28.188 -30.75 1 97.94 383 SER B CA 1
ATOM 6603 C C . SER B 1 383 ? 13.805 -27.297 -29.906 1 97.94 383 SER B C 1
ATOM 6605 O O . SER B 1 383 ? 13.539 -27.062 -28.734 1 97.94 383 SER B O 1
ATOM 6607 N N . GLU B 1 384 ? 14.773 -26.719 -30.484 1 97.75 384 GLU B N 1
ATOM 6608 C CA . GLU B 1 384 ? 15.75 -25.875 -29.797 1 97.75 384 GLU B CA 1
ATOM 6609 C C . GLU B 1 384 ? 15.133 -24.547 -29.359 1 97.75 384 GLU B C 1
ATOM 6611 O O . GLU B 1 384 ? 15.375 -24.078 -28.25 1 97.75 384 GLU B O 1
ATOM 6616 N N . GLU B 1 385 ? 14.398 -23.953 -30.203 1 96.81 385 GLU B N 1
ATOM 6617 C CA . GLU B 1 385 ? 13.805 -22.641 -29.922 1 96.81 385 GLU B CA 1
ATOM 6618 C C . GLU B 1 385 ? 12.773 -22.75 -28.797 1 96.81 385 GLU B C 1
ATOM 6620 O O . GLU B 1 385 ? 12.68 -21.859 -27.953 1 96.81 385 GLU B O 1
ATOM 6625 N N . SER B 1 386 ? 11.992 -23.797 -28.844 1 96.19 386 SER B N 1
ATOM 6626 C CA . SER B 1 386 ? 10.992 -23.984 -27.797 1 96.19 386 SER B CA 1
ATOM 6627 C C . SER B 1 386 ? 11.648 -24.234 -26.453 1 96.19 386 SER B C 1
ATOM 6629 O O . SER B 1 386 ? 11.18 -23.719 -25.422 1 96.19 386 SER B O 1
ATOM 6631 N N . TYR B 1 387 ? 12.695 -24.984 -26.438 1 97.56 387 TYR B N 1
ATOM 6632 C CA . TYR B 1 387 ? 13.461 -25.219 -25.219 1 97.56 387 TYR B CA 1
ATOM 6633 C C . TYR B 1 387 ? 14.023 -23.922 -24.656 1 97.56 387 TYR B C 1
ATOM 6635 O O . TYR B 1 387 ? 13.883 -23.641 -23.469 1 97.56 387 TYR B O 1
ATOM 6643 N N . LYS B 1 388 ? 14.609 -23.125 -25.5 1 97.31 388 LYS B N 1
ATOM 6644 C CA . LYS B 1 388 ? 15.195 -21.844 -25.078 1 97.31 388 LYS B CA 1
ATOM 6645 C C . LYS B 1 388 ? 14.125 -20.922 -24.5 1 97.31 388 LYS B C 1
ATOM 6647 O O . LYS B 1 388 ? 14.375 -20.234 -23.5 1 97.31 388 LYS B O 1
ATOM 6652 N N . ARG B 1 389 ? 12.961 -20.938 -25.109 1 96.94 389 ARG B N 1
ATOM 6653 C CA . ARG B 1 389 ? 11.852 -20.125 -24.641 1 96.94 389 ARG B CA 1
ATOM 6654 C C . ARG B 1 389 ? 11.477 -20.469 -23.203 1 96.94 389 ARG B C 1
ATOM 6656 O O . ARG B 1 389 ? 11.297 -19.594 -22.375 1 96.94 389 ARG B O 1
ATOM 6663 N N . VAL B 1 390 ? 11.398 -21.719 -22.906 1 97.06 390 VAL B N 1
ATOM 6664 C CA . VAL B 1 390 ? 10.984 -22.172 -21.594 1 97.06 390 VAL B CA 1
ATOM 6665 C C . VAL B 1 390 ? 12.062 -21.844 -20.562 1 97.06 3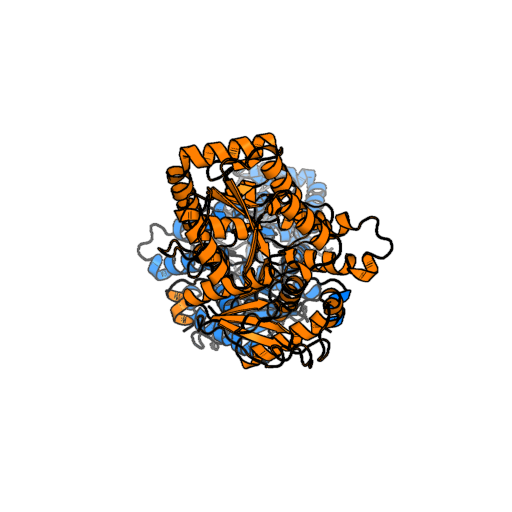90 VAL B C 1
ATOM 6667 O O . VAL B 1 390 ? 11.75 -21.375 -19.469 1 97.06 390 VAL B O 1
ATOM 6670 N N . MET B 1 391 ? 13.305 -22 -20.938 1 96.38 391 MET B N 1
ATOM 6671 C CA . MET B 1 391 ? 14.414 -21.75 -20.016 1 96.38 391 MET B CA 1
ATOM 6672 C C . MET B 1 391 ? 14.539 -20.266 -19.703 1 96.38 391 MET B C 1
ATOM 6674 O O . MET B 1 391 ? 14.945 -19.891 -18.609 1 96.38 391 MET B O 1
ATOM 6678 N N . GLU B 1 392 ? 14.117 -19.5 -20.641 1 95.38 392 GLU B N 1
ATOM 6679 C CA . GLU B 1 392 ? 14.258 -18.047 -20.484 1 95.38 392 GLU B CA 1
ATOM 6680 C C . GLU B 1 392 ? 13.078 -17.453 -19.734 1 95.38 392 GLU B C 1
ATOM 6682 O O . GLU B 1 392 ? 13.219 -16.438 -19.047 1 95.38 392 GLU B O 1
ATOM 6687 N N . LYS B 1 393 ? 11.922 -18.125 -19.781 1 95.75 393 LYS B N 1
ATOM 6688 C CA . LYS B 1 393 ? 10.742 -17.391 -19.344 1 95.75 393 LYS B CA 1
ATOM 6689 C C . LYS B 1 393 ? 9.898 -18.234 -18.375 1 95.75 393 LYS B C 1
ATOM 6691 O O . LYS B 1 393 ? 9.148 -17.703 -17.562 1 95.75 393 LYS B O 1
ATOM 6696 N N . TYR B 1 394 ? 10.008 -19.562 -18.484 1 97.12 394 TYR B N 1
ATOM 6697 C CA . TYR B 1 394 ? 9.008 -20.391 -17.812 1 97.12 394 TYR B CA 1
ATOM 6698 C C . TYR B 1 394 ? 9.672 -21.406 -16.906 1 97.12 394 TYR B C 1
ATOM 6700 O O . TYR B 1 394 ? 9.359 -22.594 -16.953 1 97.12 394 TYR B O 1
ATOM 6708 N N . THR B 1 395 ? 10.531 -20.938 -16.031 1 96.5 395 THR B N 1
ATOM 6709 C CA . THR B 1 395 ? 11.094 -21.75 -14.961 1 96.5 395 THR B CA 1
ATOM 6710 C C . THR B 1 395 ? 10.594 -21.281 -13.602 1 96.5 395 THR B C 1
ATOM 6712 O O . THR B 1 395 ? 10.258 -20.109 -13.43 1 96.5 395 THR B O 1
ATOM 6715 N N . TRP B 1 396 ? 10.578 -22.156 -12.656 1 96.5 396 TRP B N 1
ATOM 6716 C CA . TRP B 1 396 ? 10.141 -21.781 -11.32 1 96.5 396 TRP B CA 1
ATOM 6717 C C . TRP B 1 396 ? 11.125 -20.797 -10.68 1 96.5 396 TRP B C 1
ATOM 6719 O O . TRP B 1 396 ? 10.734 -19.938 -9.883 1 96.5 396 TRP B O 1
ATOM 6729 N N . GLU B 1 397 ? 12.375 -20.922 -11.023 1 95.75 397 GLU B N 1
ATOM 6730 C CA . GLU B 1 397 ? 13.367 -19.969 -10.539 1 95.75 397 GLU B CA 1
ATOM 6731 C C . GLU B 1 397 ? 13.023 -18.531 -10.961 1 95.75 397 GLU B C 1
ATOM 6733 O O . GLU B 1 397 ? 13.078 -17.609 -10.148 1 95.75 397 GLU B O 1
ATOM 6738 N N . ARG B 1 398 ? 12.664 -18.438 -12.219 1 96.06 398 ARG B N 1
ATOM 6739 C CA . ARG B 1 398 ? 12.281 -17.125 -12.719 1 96.06 398 ARG B CA 1
ATOM 6740 C C . ARG B 1 398 ? 11 -16.625 -12.055 1 96.06 398 ARG B C 1
ATOM 6742 O O . ARG B 1 398 ? 10.898 -15.461 -11.688 1 96.06 398 ARG B O 1
ATOM 6749 N N . CYS B 1 399 ? 10.086 -17.5 -11.953 1 97.31 399 CYS B N 1
ATOM 6750 C CA . CYS B 1 399 ? 8.836 -17.172 -11.281 1 97.31 399 CYS B CA 1
ATOM 6751 C C . CYS B 1 399 ? 9.094 -16.656 -9.867 1 97.31 399 CYS B C 1
ATOM 6753 O O . CYS B 1 399 ? 8.609 -15.586 -9.5 1 97.31 399 CYS B O 1
ATOM 6755 N N . ALA B 1 400 ? 9.891 -17.359 -9.094 1 97.94 400 ALA B N 1
ATOM 6756 C CA . ALA B 1 400 ? 10.203 -17 -7.711 1 97.94 400 ALA B CA 1
ATOM 6757 C C . ALA B 1 400 ? 10.922 -15.656 -7.645 1 97.94 400 ALA B C 1
ATOM 6759 O O . ALA B 1 400 ? 10.625 -14.836 -6.777 1 97.94 400 ALA B O 1
ATOM 6760 N N . LYS B 1 401 ? 11.844 -15.469 -8.547 1 97.25 401 LYS B N 1
ATOM 6761 C CA . LYS B 1 401 ? 12.594 -14.219 -8.57 1 97.25 401 LYS B CA 1
ATOM 6762 C C . LYS B 1 401 ? 11.672 -13.023 -8.766 1 97.25 401 LYS B C 1
ATOM 6764 O O . LYS B 1 401 ? 11.797 -12.016 -8.062 1 97.25 401 LYS B O 1
ATOM 6769 N N . GLU B 1 402 ? 10.781 -13.164 -9.719 1 97.12 402 GLU B N 1
ATOM 6770 C CA . GLU B 1 402 ? 9.844 -12.078 -9.984 1 97.12 402 GLU B CA 1
ATOM 6771 C C . GLU B 1 402 ? 8.922 -11.836 -8.789 1 97.12 402 GLU B C 1
ATOM 6773 O O . GLU B 1 402 ? 8.641 -10.688 -8.43 1 97.12 402 GLU B O 1
ATOM 6778 N N . TYR B 1 403 ? 8.484 -12.93 -8.172 1 96.5 403 TYR B N 1
ATOM 6779 C CA . TYR B 1 403 ? 7.656 -12.852 -6.973 1 96.5 403 TYR B CA 1
ATOM 6780 C C . TYR B 1 403 ? 8.391 -12.125 -5.852 1 96.5 403 TYR B C 1
ATOM 6782 O O . TYR B 1 403 ? 7.852 -11.195 -5.246 1 96.5 403 TYR B O 1
ATOM 6790 N N . LEU B 1 404 ? 9.625 -12.492 -5.574 1 97.56 404 LEU B N 1
ATOM 6791 C CA . LEU B 1 404 ? 10.43 -11.961 -4.477 1 97.56 404 LEU B CA 1
ATOM 6792 C C . LEU B 1 404 ? 10.742 -10.484 -4.703 1 97.56 404 LEU B C 1
ATOM 6794 O O . LEU B 1 404 ? 10.789 -9.703 -3.752 1 97.56 404 LEU B O 1
ATOM 6798 N N . ASN B 1 405 ? 10.93 -10.125 -5.996 1 96.44 405 ASN B N 1
ATOM 6799 C CA . ASN B 1 405 ? 11.148 -8.719 -6.312 1 96.44 405 ASN B CA 1
ATOM 6800 C C . ASN B 1 405 ? 9.977 -7.852 -5.863 1 96.44 405 ASN B C 1
ATOM 6802 O O . ASN B 1 405 ? 10.172 -6.738 -5.371 1 96.44 405 ASN B O 1
ATOM 6806 N N . LEU B 1 406 ? 8.781 -8.336 -6.035 1 95.75 406 LEU B N 1
ATOM 6807 C CA . LEU B 1 406 ? 7.59 -7.605 -5.621 1 95.75 406 LEU B CA 1
ATOM 6808 C C . LEU B 1 406 ? 7.449 -7.605 -4.105 1 95.75 406 LEU B C 1
ATOM 6810 O O . LEU B 1 406 ? 7.066 -6.59 -3.512 1 95.75 406 LEU B O 1
ATOM 6814 N N . ILE B 1 407 ? 7.789 -8.742 -3.438 1 95.5 407 ILE B N 1
ATOM 6815 C CA . ILE B 1 407 ? 7.719 -8.852 -1.984 1 95.5 407 ILE B CA 1
ATOM 6816 C C . ILE B 1 407 ? 8.711 -7.875 -1.349 1 95.5 407 ILE B C 1
ATOM 6818 O O . ILE B 1 407 ? 8.391 -7.211 -0.36 1 95.5 407 ILE B O 1
ATOM 6822 N N . GLU B 1 408 ? 9.852 -7.758 -1.922 1 92.19 408 GLU B N 1
ATOM 6823 C CA . GLU B 1 408 ? 10.914 -6.914 -1.374 1 92.19 408 GLU B CA 1
ATOM 6824 C C . GLU B 1 408 ? 10.508 -5.445 -1.384 1 92.19 408 GLU B C 1
ATOM 6826 O O . GLU B 1 408 ? 10.984 -4.66 -0.561 1 92.19 408 GLU B O 1
ATOM 6831 N N . LYS B 1 409 ? 9.656 -5.07 -2.293 1 86.81 409 LYS B N 1
ATOM 6832 C CA . LYS B 1 409 ? 9.172 -3.691 -2.342 1 86.81 409 LYS B CA 1
ATOM 6833 C C . LYS B 1 409 ? 8.359 -3.346 -1.097 1 86.81 409 LYS B C 1
ATOM 6835 O O . LYS B 1 409 ? 8.18 -2.172 -0.772 1 86.81 409 LYS B O 1
ATOM 6840 N N . GLU B 1 410 ? 7.852 -4.395 -0.402 1 85.94 410 GLU B N 1
ATOM 6841 C CA . GLU B 1 410 ? 7.059 -4.195 0.806 1 85.94 410 GLU B CA 1
ATOM 6842 C C . GLU B 1 410 ? 7.949 -4.047 2.035 1 85.94 410 GLU B C 1
ATOM 6844 O O . GLU B 1 410 ? 7.484 -3.615 3.094 1 85.94 410 GLU B O 1
ATOM 6849 N N . ASN B 1 411 ? 9.25 -4.371 1.867 1 87.88 411 ASN B N 1
ATOM 6850 C CA . ASN B 1 411 ? 10.18 -4.309 2.988 1 87.88 411 ASN B CA 1
ATOM 6851 C C . ASN B 1 411 ? 10.805 -2.922 3.127 1 87.88 411 ASN B C 1
ATOM 6853 O O . ASN B 1 411 ? 11.336 -2.377 2.158 1 87.88 411 ASN B O 1
ATOM 6857 N N . VAL B 1 412 ? 10.766 -2.416 4.289 1 92 412 VAL B N 1
ATOM 6858 C CA . VAL B 1 412 ? 11.359 -1.107 4.539 1 92 412 VAL B CA 1
ATOM 6859 C C . VAL B 1 412 ? 12.883 -1.219 4.527 1 92 412 VAL B C 1
ATOM 6861 O O . VAL B 1 412 ? 13.461 -1.996 5.289 1 92 412 VAL B O 1
ATOM 6864 N N . ILE B 1 413 ? 13.516 -0.542 3.676 1 92.12 413 ILE B N 1
ATOM 6865 C CA . ILE B 1 413 ? 14.969 -0.452 3.627 1 92.12 413 ILE B CA 1
ATOM 6866 C C . ILE B 1 413 ? 15.422 0.878 4.223 1 92.12 413 ILE B C 1
ATOM 6868 O O . ILE B 1 413 ? 15.117 1.944 3.686 1 92.12 413 ILE B O 1
ATOM 6872 N N . LEU B 1 414 ? 16.125 0.822 5.305 1 95.75 414 LEU B N 1
ATOM 6873 C CA . LEU B 1 414 ? 16.578 2.018 6.004 1 95.75 414 LEU B CA 1
ATOM 6874 C C . LEU B 1 414 ? 17.984 2.42 5.547 1 95.75 414 LEU B C 1
ATOM 6876 O O . LEU B 1 414 ? 18.797 1.561 5.215 1 95.75 414 LEU B O 1
ATOM 6880 N N . PRO B 1 415 ? 18.219 3.75 5.562 1 95.06 415 PRO B N 1
ATOM 6881 C CA . PRO B 1 415 ? 19.609 4.145 5.414 1 95.06 415 PRO B CA 1
ATOM 6882 C C . PRO B 1 415 ? 20.516 3.547 6.5 1 95.06 415 PRO B C 1
ATOM 6884 O O . PRO B 1 415 ? 20.062 3.328 7.625 1 95.06 415 PRO B O 1
ATOM 6887 N N . GLU B 1 416 ? 21.781 3.305 6.148 1 93.75 416 GLU B N 1
ATOM 6888 C CA . GLU B 1 416 ? 22.734 2.66 7.047 1 93.75 416 GLU B CA 1
ATOM 6889 C C . GLU B 1 416 ? 22.75 3.346 8.414 1 93.75 416 GLU B C 1
ATOM 6891 O O . GLU B 1 416 ? 22.797 2.68 9.445 1 93.75 416 GLU B O 1
ATOM 6896 N N . PHE B 1 417 ? 22.656 4.652 8.375 1 95.19 417 PHE B N 1
ATOM 6897 C CA . PHE B 1 417 ? 22.719 5.457 9.586 1 95.19 417 PHE B CA 1
ATOM 6898 C C . PHE B 1 417 ? 21.641 5.035 10.57 1 95.19 417 PHE B C 1
ATOM 6900 O O . PHE B 1 417 ? 21.891 4.883 11.766 1 95.19 417 PHE B O 1
ATOM 6907 N N . PHE B 1 418 ? 20.453 4.793 10.125 1 95.81 418 PHE B N 1
ATOM 6908 C CA . PHE B 1 418 ? 19.328 4.465 10.984 1 95.81 418 PHE B CA 1
ATOM 6909 C C . PHE B 1 418 ? 19.234 2.961 11.219 1 95.81 418 PHE B C 1
ATOM 6911 O O . PHE B 1 418 ? 18.781 2.52 12.281 1 95.81 418 PHE B O 1
ATOM 6918 N N . GLU B 1 419 ? 19.656 2.152 10.211 1 93.88 419 GLU B N 1
ATOM 6919 C CA . GLU B 1 419 ? 19.688 0.701 10.375 1 93.88 419 GLU B CA 1
ATOM 6920 C C . GLU B 1 419 ? 20.562 0.3 11.555 1 93.88 419 GLU B C 1
ATOM 6922 O O . GLU B 1 419 ? 20.203 -0.598 12.32 1 93.88 419 GLU B O 1
ATOM 6927 N N . LYS B 1 420 ? 21.688 1 11.766 1 92.5 420 LYS B N 1
ATOM 6928 C CA . LYS B 1 420 ? 22.625 0.725 12.852 1 92.5 420 LYS B CA 1
ATOM 6929 C C . LYS B 1 420 ? 22 1 14.211 1 92.5 420 LYS B C 1
ATOM 6931 O O . LYS B 1 420 ? 22.344 0.354 15.203 1 92.5 420 LYS B O 1
ATOM 6936 N N . GLN B 1 421 ? 21.031 1.92 14.219 1 93.44 421 GLN B N 1
ATOM 6937 C CA . GLN B 1 421 ? 20.406 2.293 15.477 1 93.44 421 GLN B CA 1
ATOM 6938 C C . GLN B 1 421 ? 19.391 1.24 15.914 1 93.44 421 GLN B C 1
ATOM 6940 O O . GLN B 1 421 ? 19.016 1.178 17.094 1 93.44 421 GLN B O 1
ATOM 6945 N N . MET B 1 422 ? 18.859 0.526 14.992 1 90.94 422 MET B N 1
ATOM 6946 C CA . MET B 1 422 ? 17.812 -0.447 15.273 1 90.94 422 MET B CA 1
ATOM 6947 C C . MET B 1 422 ? 18.406 -1.782 15.703 1 90.94 422 MET B C 1
ATOM 6949 O O . MET B 1 422 ? 17.703 -2.633 16.25 1 90.94 422 MET B O 1
ATOM 6953 N N . GLY B 1 423 ? 19.703 -2.066 15.336 1 77.06 423 GLY B N 1
ATOM 6954 C CA . GLY B 1 423 ? 20.406 -3.277 15.742 1 77.06 423 GLY B CA 1
ATOM 6955 C C . GLY B 1 423 ? 20.875 -3.246 17.188 1 77.06 423 GLY B C 1
ATOM 6956 O O . GLY B 1 423 ? 20.969 -2.174 17.781 1 77.06 423 GLY B O 1
#

Nearest PDB structures (foldseek):
  2r68-assembly1_A  TM=7.668E-01  e=1.059E-42  Halothermothrix orenii H 168
  6tvp-assembly1_A  TM=7.381E-01  e=1.403E-18  Mycolicibacterium smegmatis MC2 155
  2xa9-assembly1_A  TM=6.331E-01  e=2.596E-11  Pyrococcus horikoshii
  2xa1-assembly2_B  TM=6.210E-01  e=2.458E-11  Pyrococcus horikoshii
  6zj4-assembly1_AAA  TM=5.936E-01  e=4.666E-10  Thermoproteus uzoniensis

pLDDT: mean 93.91, std 6.13, range [61.69, 98.81]

Secondary structure (DSSP, 8-state):
-EEEEE-TT----TT-TTTTTSTTSSHHHHHHHHHHHHHHHTT-EEEEEEE----TT-GGG-SSEEE-TT-TTEEEEEEP-S-SS---GGGGGGGHHHHHHHHHHHHHHH---SEEEEEHHHHHHHHHHHHHHH---EEEE-SS-HHHHHHHTTT-TTHHHHH-HHHHHHHHHHHHHH-SEEEESSHHIIIIITTSGGGTTTHHHHGGGEEE----B-TTTSS------S--SSEEEEE-S---GGG-HHHHHHHHHHHTTTTEEEEEEESS-GGG--HHHHHHHHHHHHTT-EEEE--SHHHHHHHHHHHHHTT-EEEE--S-BSS-HHHHHHHHTT--EEEESSBHHHHHTTTTTSSEEESSHHHHHHHHHHHHHTHHHHHHHHHHHHHHH-BHHHHHHHHHHHHHTTS----HHHHHHH-/-EEEEE-TT----TT-TTTTTSTTSSHHHHHHHHHHHHHHHTT-EEEEEEE----TT-GGG-SSEEE-TT-TTEEEEEEP-S-SS---GGGGGGGHHHHHHHHHHHHHHH---SEEEEEHHHHHHHHHHHHHHH---EEEE-SS-HHHHHHHTTT-TTHHHHH-HHHHHHHHHHHHHH-SEEEESSHHIIIIITTSGGGTTTHHHHGGGEEE----B-TTTSS------S--SSEEEEE-S-S-GGG-HHHHHHHHHHHTTTTEEEEEEESS-GGG--HHHHHHHHHHHHTT-EEEE--SHHHHHHHHHHHHHTT-EEEE--S-BSS-HHHHHHHHTT--EEEESSBHHHHHTTTTTSSEEESSHHHHHHHHHHHHHTHHHHHHHHHHHHHHH-BHHHHHHHHHHHHHTTS----HHHHHHH-

InterPro domains:
  IPR000368 Sucrose synthase, first GT-B domain [PF00862] (2-190)
  IPR001296 Glycosyl transferase, family 1 [PF00534] (237-381)
  IPR044161 Sucrose-phosphate synthase [PTHR46039] (19-202)

Organism: Thermosipho melanesiensis (strain DSM 12029 / CIP 104789 / BI429) (NCBI:txid391009)

Solvent-accessible surface area (backbone atoms only — not comparable to full-atom values): 43536 Å² total; per-residue (Å²): 99,39,36,34,35,34,26,58,66,40,75,75,43,64,77,52,63,58,60,70,73,36,90,71,30,39,71,62,53,52,49,53,50,46,39,40,39,35,36,18,75,71,67,24,38,27,36,41,38,22,45,25,22,60,31,92,91,43,62,78,33,49,51,53,63,45,47,41,93,90,26,87,36,30,36,34,38,32,45,67,42,79,55,42,50,86,71,59,68,68,62,45,72,83,27,42,32,48,40,39,54,48,49,49,55,50,25,74,73,72,55,72,55,69,35,34,40,15,39,29,38,70,9,13,32,35,41,42,54,41,21,60,74,52,39,41,52,27,32,28,28,43,97,60,59,52,62,66,53,45,64,76,38,67,84,44,93,57,40,55,81,64,58,37,45,71,60,42,42,54,30,34,51,43,14,52,66,70,27,70,33,32,49,28,62,32,67,63,48,53,63,53,60,52,58,30,80,90,37,48,89,52,30,84,80,34,63,88,38,59,40,70,52,35,69,42,35,62,64,88,54,28,39,73,53,91,52,65,82,54,84,70,96,41,29,33,38,37,34,73,65,75,82,44,82,57,36,30,59,62,57,56,46,50,29,36,56,74,68,34,64,88,60,33,38,45,38,38,45,28,77,55,59,74,85,74,46,60,71,69,43,30,52,53,50,51,53,30,45,76,58,65,39,41,78,42,73,52,82,46,66,59,57,46,29,39,45,37,16,12,31,28,75,51,61,20,35,36,46,53,44,25,71,60,29,78,53,49,69,65,54,46,36,34,16,32,17,35,17,33,42,40,29,24,75,28,56,17,44,34,64,78,20,57,76,38,75,41,30,39,60,34,90,47,53,66,45,46,47,51,45,53,52,51,42,66,75,42,39,70,59,42,17,52,49,21,24,50,50,27,72,73,61,30,22,26,61,54,30,28,51,56,51,49,58,58,54,51,71,74,51,72,73,65,59,68,78,56,46,61,45,67,102,100,38,37,32,35,33,28,58,66,40,76,73,45,63,77,52,63,60,59,70,71,36,90,72,32,39,71,63,54,53,50,53,50,46,40,41,40,34,37,19,74,72,66,24,40,27,36,41,37,21,44,25,22,59,32,92,90,42,62,79,34,48,50,53,62,46,47,41,92,91,26,88,37,29,36,35,38,33,46,66,42,80,54,43,50,86,72,60,67,69,62,44,72,85,24,41,32,48,40,38,52,48,49,49,55,52,25,73,74,72,55,71,56,70,33,34,42,14,38,29,38,70,9,14,32,36,41,40,53,43,21,61,75,52,38,41,51,28,33,28,29,43,96,60,60,48,62,64,53,45,65,76,37,68,84,44,92,57,39,55,80,62,58,36,45,70,60,42,44,52,28,35,51,44,16,52,67,69,28,72,34,31,49,28,60,30,67,65,49,55,64,52,61,52,58,30,79,90,36,48,89,51,30,84,80,34,63,87,38,57,40,71,55,34,69,43,35,62,65,90,54,28,39,74,53,90,50,66,82,54,85,72,96,40,30,35,37,37,35,71,64,73,82,43,81,58,36,30,59,64,56,57,45,50,30,36,56,73,69,33,64,86,62,32,38,45,37,37,46,28,77,56,60,75,84,75,46,57,71,69,42,31,52,53,50,50,52,31,45,75,57,64,39,41,78,43,74,51,82,47,68,58,57,44,30,40,46,36,17,12,31,28,74,53,60,21,36,37,45,51,45,24,70,63,29,78,55,48,69,66,54,46,38,34,17,33,18,35,18,33,42,40,28,24,76,28,56,17,45,33,63,78,19,56,76,39,76,42,29,40,60,33,90,46,52,64,47,46,48,50,45,53,52,50,41,65,74,41,40,70,61,41,17,52,51,20,24,51,50,28,72,73,62,30,23,27,60,54,29,28,51,57,52,48,56,58,54,52,71,74,52,72,74,66,58,68,78,55,46,62,45,67,102